Protein AF-0000000072347860 (afdb_homodimer)

Organism: Anopheles coluzzii (NCBI:txid1518534)

pLDDT: mean 88.78, std 18.26, range [18.84, 98.94]

Solvent-accessible surface area (backbone atoms only — not comparable to full-atom values): 58504 Å² total; per-residue (Å²): 132,54,62,69,53,39,45,53,53,45,38,49,48,35,51,49,50,42,49,48,69,74,47,42,78,78,49,60,25,35,52,93,75,61,80,72,58,60,67,76,74,46,76,85,55,64,41,55,58,48,50,58,68,66,60,54,53,48,45,41,60,69,63,37,56,67,34,28,30,38,50,68,20,77,48,24,20,41,79,69,26,52,13,45,33,66,47,14,43,52,22,46,47,49,38,35,61,56,31,40,51,37,30,30,29,87,49,12,42,35,56,44,50,46,35,50,51,46,41,36,21,49,38,59,52,38,63,53,61,59,45,32,23,59,86,35,88,88,36,53,12,27,53,51,78,39,63,30,66,27,47,50,45,30,52,51,49,45,22,23,49,44,53,38,41,51,63,73,43,63,86,47,80,85,58,64,72,28,71,54,34,65,36,35,33,29,39,33,34,52,58,36,49,28,46,52,57,33,27,27,58,62,58,46,38,46,72,46,68,35,75,48,50,98,79,57,30,36,48,23,66,61,50,46,53,54,50,51,56,37,46,75,71,65,35,41,62,20,36,35,46,45,36,34,32,24,78,71,54,47,34,57,32,43,37,45,49,38,30,55,49,43,68,74,39,85,49,40,35,34,34,38,43,8,43,49,46,43,55,49,24,53,32,76,89,48,40,72,72,50,52,32,55,83,56,41,43,29,43,35,28,22,42,15,23,71,57,43,19,37,71,63,37,12,41,34,30,26,42,45,45,64,53,42,29,55,43,48,32,80,71,42,68,76,67,61,48,76,78,68,76,56,62,45,57,26,28,72,46,79,37,44,72,31,67,52,55,44,45,16,53,48,33,39,40,36,49,35,6,53,55,44,51,40,51,53,50,52,47,32,28,52,50,26,51,48,48,51,50,56,44,62,71,36,85,61,36,43,72,77,46,71,70,79,43,30,50,40,35,33,35,56,81,61,57,51,70,57,41,34,44,32,44,10,54,47,34,66,66,16,60,30,37,60,34,52,35,73,56,95,87,32,62,30,39,36,45,20,62,36,27,91,81,69,48,67,65,54,50,52,51,50,50,55,50,51,49,52,44,45,52,46,40,42,45,53,74,36,51,78,74,46,62,77,62,85,66,79,88,78,69,76,76,62,76,77,73,51,69,70,53,28,30,60,38,31,44,35,38,76,33,51,62,69,54,42,50,56,48,65,70,41,87,68,48,47,69,75,69,71,56,47,77,41,63,42,57,63,56,52,46,48,47,46,47,46,45,45,46,51,50,48,56,49,58,62,60,70,64,60,85,79,74,74,87,73,81,80,82,127,132,54,61,69,54,38,48,52,54,44,39,49,49,36,51,49,51,41,49,48,69,74,47,40,78,78,46,62,26,36,54,94,76,61,80,72,57,59,66,77,75,47,76,85,56,63,40,55,58,48,49,58,68,66,60,53,54,50,45,41,61,70,62,36,56,67,33,28,31,40,49,69,20,75,48,25,19,40,80,67,27,50,13,43,34,65,47,13,43,54,23,46,46,49,37,36,61,55,30,39,51,36,30,31,30,89,49,12,42,35,57,45,50,47,36,49,50,47,41,37,21,49,39,59,52,37,62,50,61,59,46,33,24,58,85,36,87,88,36,54,12,26,54,50,80,40,63,32,66,27,48,50,44,30,51,52,50,46,21,22,49,44,54,38,42,52,63,73,43,62,86,47,78,83,58,64,72,30,70,53,34,65,36,34,33,31,40,33,36,53,60,37,49,28,46,52,56,32,24,26,58,63,60,46,38,49,71,45,68,35,76,48,52,97,79,57,30,40,47,23,65,61,52,45,53,53,50,53,55,37,48,75,69,65,35,41,61,19,35,36,46,45,35,35,32,25,78,70,54,48,34,58,31,42,37,47,48,38,30,56,48,44,69,76,39,85,49,40,34,35,34,38,44,10,45,48,47,41,55,46,24,53,33,75,88,46,41,73,72,51,53,33,55,81,55,40,42,28,42,35,28,21,42,16,24,72,56,43,20,36,70,61,36,13,42,35,30,26,43,44,45,62,53,41,28,53,44,48,32,79,70,43,68,74,68,61,49,75,78,68,77,58,61,44,58,26,29,72,47,78,37,44,71,31,67,53,55,46,47,16,52,48,32,39,40,36,49,35,6,51,53,44,50,41,51,53,50,52,47,32,28,52,49,26,51,48,48,50,52,55,45,63,70,38,84,60,38,44,73,78,47,71,70,78,43,30,49,40,35,33,37,54,81,59,58,51,70,58,41,35,43,34,42,11,54,46,32,68,66,17,61,30,36,61,35,52,37,72,58,96,86,35,63,31,40,35,44,18,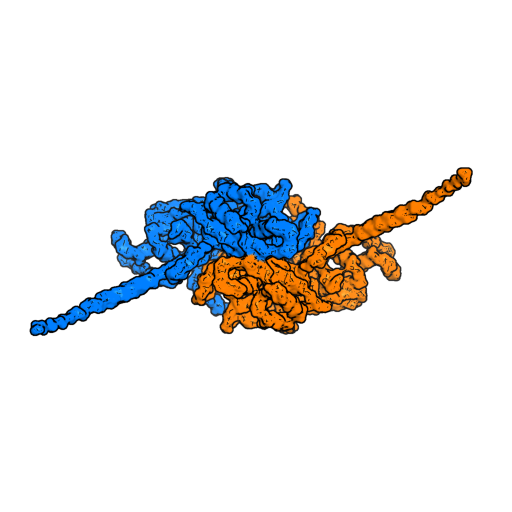62,35,25,93,82,68,50,68,65,54,49,53,52,49,51,54,52,50,51,51,45,44,50,46,41,41,45,53,74,36,51,78,76,47,61,78,63,85,67,78,88,81,69,76,77,63,76,75,74,51,70,70,52,30,30,61,38,30,44,37,38,74,34,53,62,70,54,43,51,56,47,66,68,42,87,69,48,47,69,74,70,72,56,45,77,41,63,42,58,61,58,50,47,47,46,46,47,45,46,47,47,52,52,49,56,49,60,61,60,71,65,61,85,77,74,74,84,75,79,80,86,124

Sequence (1140 aa):
MNTEEFRKYGKQMIDYICEYGQTIDERDVAPTVDPGFLRKLLPEEAPQKGEDFKRMLDDVETKIMPNMVHWNHPRFFAYFPAGNSYPSILGDMLSSAIGSIGFSWASSPAATELETIVLDWYAKALDLPCFFRSDAKGSKGGGVLQGSASECALVCMMAARARAIKELKGNHHDVHDSVYLPQLVAYSSKEAHSSIEKAAKMAIVKLRALDTDSRGVFRGDTLRQAIQEDLAQGLTPCFVVATVGTTSACVFDNLVEIGQVCREVRSIWFHVDGAYAGNSFILPEMRRFKEGLEYADSFNTNPNKLLLTNFDCSAMWVKDVKLLTTALAVDPLYLQHEHSSAIDYRHYGIPLSRRFRALKLWFVFRSYGIVGLQKYIRNHIALAKRFETLVNSDDRFEVRNDVNLGLVCFRLKQQDRINRDLLARINQSGKFHMTPAMVRGKYIIRFCVTYEHATEEHIDYAWEEIKNYAEETLAAECPEEVQEQALPATKKPPKKLTRSMSTRFSFTRSVSREIFERQNSRSQLTDGCTPIVIVDTDDILESLQRASRMNGERSSNDTYDTDSTEEASNMNTEEFRKYGKQMIDYICEYGQTIDERDVAPTVDPGFLRKLLPEEAPQKGEDFKRMLDDVETKIMPNMVHWNHPRFFAYFPAGNSYPSILGDMLSSAIGSIGFSWASSPAATELETIVLDWYAKALDLPCFFRSDAKGSKGGGVLQGSASECALVCMMAARARAIKELKGNHHDVHDSVYLPQLVAYSSKEAHSSIEKAAKMAIVKLRALDTDSRGVFRGDTLRQAIQEDLAQGLTPCFVVATVGTTSACVFDNLVEIGQVCREVRSIWFHVDGAYAGNSFILPEMRRFKEGLEYADSFNTNPNKLLLTNFDCSAMWVKDVKLLTTALAVDPLYLQHEHSSAIDYRHYGIPLSRRFRALKLWFVFRSYGIVGLQKYIRNHIALAKRFETLVNSDDRFEVRNDVNLGLVCFRLKQQDRINRDLLARINQSGKFHMTPAMVRGKYIIRFCVTYEHATEEHIDYAWEEIKNYAEETLAAECPEEVQEQALPATKKPPKKLTRSMSTRFSFTRSVSREIFERQNSRSQLTDGCTPIVIVDTDDILESLQRASRMNGERSSNDTYDTDSTEEASN

Secondary structure (DSSP, 8-state):
--HHHHHHHHHHHHHHHHHHHHSGGGS-SS----TTTGGGTS-SS--SS---HHHHHHHIIIIIGGGS--TTSTTB-SSS-----HHHHHHHHHHHHH----SSTTT-HHHHHHHHHHHHHHHHHTT--GGG-SSSTT-B-EEEEES-HHHHHHHHHHHHHHHHHHHHHTT-TTS-GGGGGGGEEEEEETTSBHHHHHHHHHHT-EEEEE---TTS---HHHHHHHHHHHHHTT-EEEEEEEEBS-TTT-PBP-HHHHHHHHHTSTT-EEEEE-TTGGGGGGSGGGGGGGTTGGG-SEEEE-TTTTS--PSS-EEEEESBHHHHHHHH-S-THHHH-TT-----GGGSSS-SS---THHHHHHHHHHHHHHHHHHHHHHHHHHHHHHHHHHHTSTTEEE-S---SSEEEEEESS-HHHHHHHHHHHHHTSS-B-EEEEETTEEEEEEE---TT--HHHHHHHHHHHHHHHHHHHHHH-HHHHTTS---TTS-PPPPPPHHHHHHHTTEEEE-HHHHHHHHTS-PPB-SSSPEEEE-HHHHHHHHHHHHHHHHHHHHHTTS----------/--HHHHHHHHHHHHHHHHHHHHSGGGS-SS----TTTGGGTS-SS--SS---HHHHHHHIIIIIGGGS--TTSTTB-SSS-----HHHHHHHHHHHHH----SSTTT-HHHHHHHHHHHHHHHHHTT--GGG-SSSTT---EEEEES-HHHHHHHHHHHHHHHHHHHHHTT-TTS-GGGGGGGEEEEEETTSBHHHHHHHHHHT-EEEEE---TTS---HHHHHHHHHHHHHTT-EEEEEEEEBS-TTT-PBP-HHHHHHHHHTSTT-EEEEE-TTGGGGGGSGGGGGGGTTGGG-SEEEE-TTTTS--PSS-EEEEES-HHHHHHHH-S-THHHH-TT-----GGGSSS-SS---THHHHHHHHHHHHHHHHHHHHHHHHHHHHHHHHHHHTSTTEEE-S---SSEEEEEESS-HHHHHHHHHHHHHTSS-B-EEEEETTEEEEEEE---TT--HHHHHHHHHHHHHHHHHHHHHH-HHHHTTS---TTS-PPPPPPHHHHHHHTTEEEE-HHHHHHHHTS-PPB-SSSPEEEE-HHHHHHHHHHHHHHHHHHHHGGGS----------

Structure (mmCIF, N/CA/C/O backbone):
data_AF-0000000072347860-model_v1
#
loop_
_entity.id
_entity.type
_entity.pdbx_description
1 polymer 'Aromatic-L-amino-acid decarboxylase'
#
loop_
_atom_site.group_PDB
_atom_site.id
_atom_site.type_symbol
_atom_site.label_atom_id
_atom_site.label_alt_id
_atom_site.label_comp_id
_atom_site.label_asym_id
_atom_site.label_entity_id
_atom_site.label_seq_id
_atom_site.pdbx_PDB_ins_code
_atom_site.Cartn_x
_atom_site.Cartn_y
_atom_site.Cartn_z
_atom_site.occupancy
_atom_site.B_iso_or_equiv
_atom_site.auth_seq_id
_atom_site.auth_comp_id
_atom_site.auth_asym_id
_atom_site.auth_atom_id
_atom_site.pdbx_PDB_model_num
ATOM 1 N N . MET A 1 1 ? -25.438 12.195 1.156 1 92.31 1 MET A N 1
ATOM 2 C CA . MET A 1 1 ? -25.984 11 1.795 1 92.31 1 MET A CA 1
ATOM 3 C C . MET A 1 1 ? -25.938 11.125 3.314 1 92.31 1 MET A C 1
ATOM 5 O O . MET A 1 1 ? -24.859 11.352 3.891 1 92.31 1 MET A O 1
ATOM 9 N N . ASN A 1 2 ? -27 11.109 3.9 1 94.25 2 ASN A N 1
ATOM 10 C CA . ASN A 1 2 ? -27.047 11.188 5.355 1 94.25 2 ASN A CA 1
ATOM 11 C C . ASN A 1 2 ? -27.062 9.805 5.996 1 94.25 2 ASN A C 1
ATOM 13 O O . ASN A 1 2 ? -27.016 8.789 5.297 1 94.25 2 ASN A O 1
ATOM 17 N N . THR A 1 3 ? -27.125 9.711 7.289 1 96.88 3 THR A N 1
ATOM 18 C CA . THR A 1 3 ? -26.984 8.461 8.031 1 96.88 3 THR A CA 1
ATOM 19 C C . THR A 1 3 ? -28.141 7.516 7.703 1 96.88 3 THR A C 1
ATOM 21 O O . THR A 1 3 ? -27.938 6.309 7.543 1 96.88 3 THR A O 1
ATOM 24 N N . GLU A 1 4 ? -29.344 8.062 7.66 1 97.19 4 GLU A N 1
ATOM 25 C CA . GLU A 1 4 ? -30.5 7.207 7.363 1 97.19 4 GLU A CA 1
ATOM 26 C C . GLU A 1 4 ? -30.438 6.676 5.934 1 97.19 4 GLU A C 1
ATOM 28 O O . GLU A 1 4 ? -30.828 5.535 5.676 1 97.19 4 GLU A O 1
ATOM 33 N N . GLU A 1 5 ? -30.016 7.527 5.035 1 97.19 5 GLU A N 1
ATOM 34 C CA . GLU A 1 5 ? -29.797 7.055 3.674 1 97.19 5 GLU A CA 1
ATOM 35 C C . GLU A 1 5 ? -28.734 5.949 3.643 1 97.19 5 GLU A C 1
ATOM 37 O O . GLU A 1 5 ? -28.922 4.934 2.961 1 97.19 5 GLU A O 1
ATOM 42 N N . PHE A 1 6 ? -27.734 6.141 4.438 1 97.75 6 PHE A N 1
ATOM 43 C CA . PHE A 1 6 ? -26.703 5.113 4.488 1 97.75 6 PHE A CA 1
ATOM 44 C C . PHE A 1 6 ? -27.25 3.828 5.102 1 97.75 6 PHE A C 1
ATOM 46 O O . PHE A 1 6 ? -26.906 2.73 4.66 1 97.75 6 PHE A O 1
ATOM 53 N N . ARG A 1 7 ? -27.984 3.957 6.086 1 98.19 7 ARG A N 1
ATOM 54 C CA . ARG A 1 7 ? -28.594 2.775 6.684 1 98.19 7 ARG A CA 1
ATOM 55 C C . ARG A 1 7 ? -29.375 1.974 5.641 1 98.19 7 ARG A C 1
ATOM 57 O O . ARG A 1 7 ? -29.25 0.748 5.578 1 98.19 7 ARG A O 1
ATOM 64 N N . LYS A 1 8 ? -30.078 2.641 4.828 1 98.31 8 LYS A N 1
ATOM 65 C CA . LYS A 1 8 ? -30.875 2.016 3.771 1 98.31 8 LYS A CA 1
ATOM 66 C C . LYS A 1 8 ? -29.969 1.432 2.688 1 98.31 8 LYS A C 1
ATOM 68 O O . LYS A 1 8 ? -30.062 0.246 2.365 1 98.31 8 LYS A O 1
ATOM 73 N N . TYR A 1 9 ? -29.109 2.271 2.119 1 98.38 9 TYR A N 1
ATOM 74 C CA . TYR A 1 9 ? -28.281 1.874 0.991 1 98.38 9 TYR A CA 1
ATOM 75 C C . TYR A 1 9 ? -27.234 0.853 1.421 1 98.38 9 TYR A C 1
ATOM 77 O O . TYR A 1 9 ? -26.844 -0.016 0.636 1 98.38 9 TYR A O 1
ATOM 85 N N . GLY A 1 10 ? -26.719 0.994 2.711 1 98.56 10 GLY A N 1
ATOM 86 C CA . GLY A 1 10 ? -25.812 -0.011 3.242 1 98.56 10 GLY A CA 1
ATOM 87 C C . GLY A 1 10 ? -26.438 -1.393 3.324 1 98.56 10 GLY A C 1
ATOM 88 O O . GLY A 1 10 ? -25.797 -2.387 2.973 1 98.56 10 GLY A O 1
ATOM 89 N N . LYS A 1 11 ? -27.641 -1.437 3.797 1 98.69 11 LYS A N 1
ATOM 90 C CA . LYS A 1 11 ? -28.344 -2.715 3.871 1 98.69 11 LYS A CA 1
ATOM 91 C C . LYS A 1 11 ? -28.656 -3.258 2.479 1 98.69 11 LYS A C 1
ATOM 93 O O . LYS A 1 11 ? -28.594 -4.469 2.254 1 98.69 11 LYS A O 1
ATOM 98 N N . GLN A 1 12 ? -28.953 -2.377 1.553 1 98.38 12 GLN A N 1
ATOM 99 C CA . GLN A 1 12 ? -29.125 -2.781 0.161 1 98.38 12 GLN A CA 1
ATOM 100 C C . GLN A 1 12 ? -27.828 -3.361 -0.4 1 98.38 12 GLN A C 1
ATOM 102 O O . GLN A 1 12 ? -27.844 -4.328 -1.164 1 98.38 12 GLN A O 1
ATOM 107 N N . MET A 1 13 ? -26.719 -2.746 -0.094 1 98.56 13 MET A N 1
ATOM 108 C CA . MET A 1 13 ? -25.422 -3.24 -0.544 1 98.56 13 MET A CA 1
ATOM 109 C C . MET A 1 13 ? -25.141 -4.629 0.025 1 98.56 13 MET A C 1
ATOM 111 O O . MET A 1 13 ? -24.594 -5.488 -0.666 1 98.56 13 MET A O 1
ATOM 115 N N . ILE A 1 14 ? -25.516 -4.84 1.329 1 98.69 14 ILE A N 1
ATOM 116 C CA . ILE A 1 14 ? -25.375 -6.16 1.93 1 98.69 14 ILE A CA 1
ATOM 117 C C . ILE A 1 14 ? -26.156 -7.184 1.12 1 98.69 14 ILE A C 1
ATOM 119 O O . ILE A 1 14 ? -25.656 -8.266 0.811 1 98.69 14 ILE A O 1
ATOM 123 N N . ASP A 1 15 ? -27.359 -6.871 0.792 1 98.56 15 ASP A N 1
ATOM 124 C CA . ASP A 1 15 ? -28.203 -7.766 -0.008 1 98.56 15 ASP A CA 1
ATOM 125 C C . ASP A 1 15 ? -27.578 -8.023 -1.376 1 98.56 15 ASP A C 1
ATOM 127 O O . ASP A 1 15 ? -27.609 -9.148 -1.877 1 98.56 15 ASP A O 1
ATOM 131 N N . TYR A 1 16 ? -27.078 -7.012 -2 1 98.44 16 TYR A N 1
ATOM 132 C CA . TYR A 1 16 ? -26.422 -7.141 -3.297 1 98.44 16 TYR A CA 1
ATOM 133 C C . TYR A 1 16 ? -25.234 -8.094 -3.215 1 98.44 16 TYR A C 1
ATOM 135 O O . TYR A 1 16 ? -25.062 -8.953 -4.078 1 98.44 16 TYR A O 1
ATOM 143 N N . ILE A 1 17 ? -24.422 -7.941 -2.203 1 98.31 17 ILE A N 1
ATOM 144 C CA . ILE A 1 17 ? -23.234 -8.773 -2.01 1 98.31 17 ILE A CA 1
ATOM 145 C C . ILE A 1 17 ? -23.656 -10.234 -1.817 1 98.31 17 ILE A C 1
ATOM 147 O O . ILE A 1 17 ? -23.031 -11.141 -2.359 1 98.31 17 ILE A O 1
ATOM 151 N N . CYS A 1 18 ? -24.688 -10.414 -0.998 1 98.31 18 CYS A N 1
ATOM 152 C CA . CYS A 1 18 ? -25.219 -11.766 -0.789 1 98.31 18 CYS A CA 1
ATOM 153 C C . CYS A 1 18 ? -25.688 -12.375 -2.104 1 98.31 18 CYS A C 1
ATOM 155 O O . CYS A 1 18 ? -25.375 -13.531 -2.4 1 98.31 18 CYS A O 1
ATOM 157 N N . GLU A 1 19 ? -26.406 -11.609 -2.859 1 97.69 19 GLU A N 1
ATOM 158 C CA . GLU A 1 19 ? -26.891 -12.078 -4.148 1 97.69 19 GLU A CA 1
ATOM 159 C C . GLU A 1 19 ? -25.734 -12.391 -5.098 1 97.69 19 GLU A C 1
ATOM 161 O O . GLU A 1 19 ? -25.75 -13.406 -5.797 1 97.69 19 GLU A O 1
ATOM 166 N N . TYR A 1 20 ? -24.812 -11.578 -5.215 1 96.94 20 TYR A N 1
ATOM 167 C CA . TYR A 1 20 ? -23.625 -11.789 -6.031 1 96.94 20 TYR A CA 1
ATOM 168 C C . TYR A 1 20 ? -22.938 -13.094 -5.664 1 96.94 20 TYR A C 1
ATOM 170 O O . TYR A 1 20 ? -22.594 -13.891 -6.543 1 96.94 20 TYR A O 1
ATOM 178 N N . GLY A 1 21 ? -22.734 -13.328 -4.316 1 95.06 21 GLY A N 1
ATOM 179 C CA . GLY A 1 21 ? -22.078 -14.539 -3.852 1 95.06 21 GLY A CA 1
ATOM 180 C C . GLY A 1 21 ? -22.859 -15.797 -4.172 1 95.06 21 GLY A C 1
ATOM 181 O O . GLY A 1 21 ? -22.266 -16.828 -4.508 1 95.06 21 GLY A O 1
ATOM 182 N N . GLN A 1 22 ? -24.125 -15.688 -4.125 1 96.06 22 GLN A N 1
ATOM 183 C CA . GLN A 1 22 ? -24.969 -16.859 -4.293 1 96.06 22 GLN A CA 1
ATOM 184 C C . GLN A 1 22 ? -25.172 -17.188 -5.77 1 96.06 22 GLN A C 1
ATOM 186 O O . GLN A 1 22 ? -25.453 -18.344 -6.121 1 96.06 22 GLN A O 1
ATOM 191 N N . THR A 1 23 ? -24.984 -16.172 -6.633 1 96.5 23 THR A N 1
ATOM 192 C CA . THR A 1 23 ? -25.312 -16.406 -8.031 1 96.5 23 THR A CA 1
ATOM 193 C C . THR A 1 23 ? -24.078 -16.203 -8.914 1 96.5 23 THR A C 1
ATOM 195 O O . THR A 1 23 ? -24.203 -16.016 -10.125 1 96.5 23 THR A O 1
ATOM 198 N N . ILE A 1 24 ? -22.953 -16.203 -8.352 1 96 24 ILE A N 1
ATOM 199 C CA . ILE A 1 24 ? -21.75 -15.906 -9.102 1 96 24 ILE A CA 1
ATOM 200 C C . ILE A 1 24 ? -21.516 -16.969 -10.18 1 96 24 ILE A C 1
ATOM 202 O O . ILE A 1 24 ? -20.953 -16.672 -11.234 1 96 24 ILE A O 1
ATOM 206 N N . ASP A 1 25 ? -22 -18.188 -9.945 1 95.12 25 ASP A N 1
ATOM 207 C CA . ASP A 1 25 ? -21.797 -19.297 -10.883 1 95.12 25 ASP A CA 1
ATOM 208 C C . ASP A 1 25 ? -22.656 -19.125 -12.133 1 95.12 25 ASP A C 1
ATOM 210 O O . ASP A 1 25 ? -22.438 -19.812 -13.133 1 95.12 25 ASP A O 1
ATOM 214 N N . GLU A 1 26 ? -23.531 -18.125 -12.117 1 95.69 26 GLU A N 1
ATOM 215 C CA . GLU A 1 26 ? -24.344 -17.812 -13.289 1 95.69 26 GLU A CA 1
ATOM 216 C C . GLU A 1 26 ? -23.625 -16.844 -14.211 1 95.69 26 GLU A C 1
ATOM 218 O O . GLU A 1 26 ? -24.031 -16.641 -15.359 1 95.69 26 GLU A O 1
ATOM 223 N N . ARG A 1 27 ? -22.594 -16.297 -13.758 1 95.62 27 ARG A N 1
ATOM 224 C CA . ARG A 1 27 ? -21.812 -15.352 -14.547 1 95.62 27 ARG A CA 1
ATOM 225 C C . ARG A 1 27 ? -20.656 -16.062 -15.25 1 95.62 27 ARG A C 1
ATOM 227 O O . ARG A 1 27 ? -20.203 -17.125 -14.805 1 95.62 27 ARG A O 1
ATOM 234 N N . ASP A 1 28 ? -20.203 -15.43 -16.375 1 95.38 28 ASP A N 1
ATOM 235 C CA . ASP A 1 28 ? -18.938 -15.883 -16.938 1 95.38 28 ASP A CA 1
ATOM 236 C C . ASP A 1 28 ? -17.781 -15.586 -15.992 1 95.38 28 ASP A C 1
ATOM 238 O O . ASP A 1 28 ? -17.781 -14.586 -15.281 1 95.38 28 ASP A O 1
ATOM 242 N N . VAL A 1 29 ? -16.859 -16.484 -16.016 1 96.75 29 VAL A N 1
ATOM 243 C CA . VAL A 1 29 ? -15.695 -16.312 -15.141 1 96.75 29 VAL A CA 1
ATOM 244 C C . VAL A 1 29 ? -14.906 -15.07 -15.562 1 96.75 29 VAL A C 1
ATOM 246 O O . VAL A 1 29 ? -14.445 -14.305 -14.719 1 96.75 29 VAL A O 1
ATOM 249 N N . ALA A 1 30 ? -14.695 -14.906 -16.828 1 94 30 ALA A N 1
ATOM 250 C CA . ALA A 1 30 ? -13.922 -13.805 -17.406 1 94 30 ALA A CA 1
ATOM 251 C C . ALA A 1 30 ? -14.617 -13.227 -18.641 1 94 30 ALA A C 1
ATOM 253 O O . ALA A 1 30 ? -15.258 -13.961 -19.391 1 94 30 ALA A O 1
ATOM 254 N N . PRO A 1 31 ? -14.422 -11.922 -18.797 1 91.69 31 PRO A N 1
ATOM 255 C CA . PRO A 1 31 ? -15.047 -11.305 -19.969 1 91.69 31 PRO A CA 1
ATOM 256 C C . PRO A 1 31 ? -14.234 -11.492 -21.234 1 91.69 31 PRO A C 1
ATOM 258 O O . PRO A 1 31 ? -13.047 -11.844 -21.172 1 91.69 31 PRO A O 1
ATOM 261 N N . THR A 1 32 ? -14.914 -11.305 -22.391 1 85.44 32 THR A N 1
ATOM 262 C CA . THR A 1 32 ? -14.234 -11.336 -23.688 1 85.44 32 THR A CA 1
ATOM 263 C C . THR A 1 32 ? -14.273 -9.961 -24.344 1 85.44 32 THR A C 1
ATOM 265 O O . THR A 1 32 ? -14.812 -9.805 -25.438 1 85.44 32 THR A O 1
ATOM 268 N N . VAL A 1 33 ? -13.812 -8.977 -23.656 1 87.88 33 VAL A N 1
ATOM 269 C CA . VAL A 1 33 ? -13.836 -7.605 -24.141 1 87.88 33 VAL A CA 1
ATOM 270 C C . VAL A 1 33 ? -12.422 -7.176 -24.547 1 87.88 33 VAL A C 1
ATOM 272 O O . VAL A 1 33 ? -11.445 -7.84 -24.188 1 87.88 33 VAL A O 1
ATOM 275 N N . ASP A 1 34 ? -12.367 -6.137 -25.328 1 87.44 34 ASP A N 1
ATOM 276 C CA . ASP A 1 34 ? -11.094 -5.527 -25.703 1 87.44 34 ASP A CA 1
ATOM 277 C C . ASP A 1 34 ? -10.812 -4.281 -24.875 1 87.44 34 ASP A C 1
ATOM 279 O O . ASP A 1 34 ? -11.742 -3.668 -24.328 1 87.44 34 ASP A O 1
ATOM 283 N N . PRO A 1 35 ? -9.547 -3.916 -24.75 1 90.12 35 PRO A N 1
ATOM 284 C CA . PRO A 1 35 ? -9.219 -2.688 -24.031 1 90.12 35 PRO A CA 1
ATOM 285 C C . PRO A 1 35 ? -9.961 -1.467 -24.562 1 90.12 35 PRO A C 1
ATOM 287 O O . PRO A 1 35 ? -10.125 -1.328 -25.781 1 90.12 35 PRO A O 1
ATOM 290 N N . GLY A 1 36 ? -10.367 -0.604 -23.656 1 92.69 36 GLY A N 1
ATOM 291 C CA . GLY A 1 36 ? -11.062 0.621 -24.016 1 92.69 36 GLY A CA 1
ATOM 292 C C . GLY A 1 36 ? -12.57 0.475 -24.016 1 92.69 36 GLY A C 1
ATOM 293 O O . GLY A 1 36 ? -13.289 1.425 -24.328 1 92.69 36 GLY A O 1
ATOM 294 N N . PHE A 1 37 ? -13.102 -0.606 -23.641 1 93.62 37 PHE A N 1
ATOM 295 C CA . PHE A 1 37 ? -14.531 -0.887 -23.734 1 93.62 37 PHE A CA 1
ATOM 296 C C . PHE A 1 37 ? -15.312 0.017 -22.781 1 93.62 37 PHE A C 1
ATOM 298 O O . PHE A 1 37 ? -16.391 0.505 -23.141 1 93.62 37 PHE A O 1
ATOM 305 N N . LEU A 1 38 ? -14.797 0.243 -21.578 1 96.38 38 LEU A N 1
ATOM 306 C CA . LEU A 1 38 ? -15.562 0.911 -20.531 1 96.38 38 LEU A CA 1
ATOM 307 C C . LEU A 1 38 ? -15.68 2.404 -20.812 1 96.38 38 LEU A C 1
ATOM 309 O O . LEU A 1 38 ? -16.656 3.043 -20.406 1 96.38 38 LEU A O 1
ATOM 313 N N . ARG A 1 39 ? -14.703 2.977 -21.469 1 94.81 39 ARG A N 1
ATOM 314 C CA . ARG A 1 39 ? -14.711 4.395 -21.812 1 94.81 39 ARG A CA 1
ATOM 315 C C . ARG A 1 39 ? -15.922 4.742 -22.672 1 94.81 39 ARG A C 1
ATOM 317 O O . ARG A 1 39 ? -16.422 5.867 -22.609 1 94.81 39 ARG A O 1
ATOM 324 N N . LYS A 1 40 ? -16.359 3.789 -23.422 1 95.19 40 LYS A N 1
ATOM 325 C CA . LYS A 1 40 ? -17.516 3.992 -24.281 1 95.19 40 LYS A CA 1
ATOM 326 C C . LYS A 1 40 ? -18.828 3.951 -23.5 1 95.19 40 LYS A C 1
ATOM 328 O O . LYS A 1 40 ? -19.859 4.43 -23.969 1 95.19 40 LYS A O 1
ATOM 333 N N . LEU A 1 41 ? -18.766 3.438 -22.328 1 96.19 41 LEU A N 1
ATOM 334 C CA . LEU A 1 41 ? -19.984 3.178 -21.562 1 96.19 41 LEU A CA 1
ATOM 335 C C . LEU A 1 41 ? -20.172 4.234 -20.484 1 96.19 41 LEU A C 1
ATOM 337 O O . LEU A 1 41 ? -21.266 4.367 -19.922 1 96.19 41 LEU A O 1
ATOM 341 N N . LEU A 1 42 ? -19.125 4.969 -20.109 1 97.19 42 LEU A N 1
ATOM 342 C CA . LEU A 1 42 ? -19.188 5.938 -19.016 1 97.19 42 LEU A CA 1
ATOM 343 C C . LEU A 1 42 ? -18.969 7.352 -19.531 1 97.19 42 LEU A C 1
ATOM 345 O O . LEU A 1 42 ? -18.312 7.543 -20.562 1 97.19 42 LEU A O 1
ATOM 349 N N . PRO A 1 43 ? -19.469 8.367 -18.766 1 97 43 PRO A N 1
ATOM 350 C CA . PRO A 1 43 ? -19.219 9.75 -19.172 1 97 43 PRO A CA 1
ATOM 351 C C . PRO A 1 43 ? -17.734 10.109 -19.125 1 97 43 PRO A C 1
ATOM 353 O O . PRO A 1 43 ? -16.969 9.516 -18.375 1 97 43 PRO A O 1
ATOM 356 N N . GLU A 1 44 ? -17.375 11.109 -19.828 1 95.44 44 GLU A N 1
ATOM 357 C CA . GLU A 1 44 ? -15.984 11.547 -19.922 1 95.44 44 GLU A CA 1
ATOM 358 C C . GLU A 1 44 ? -15.586 12.391 -18.719 1 95.44 44 GLU A C 1
ATOM 360 O O . GLU A 1 44 ? -14.398 12.602 -18.469 1 95.44 44 GLU A O 1
ATOM 365 N N . GLU A 1 45 ? -16.594 12.867 -18.031 1 97.75 45 GLU A N 1
ATOM 366 C CA . GLU A 1 45 ? -16.344 13.703 -16.875 1 97.75 45 GLU A CA 1
ATOM 367 C C . GLU A 1 45 ? -17.219 13.289 -15.688 1 97.75 45 GLU A C 1
ATOM 369 O O . GLU A 1 45 ? -18.266 12.672 -15.875 1 97.75 45 GLU A O 1
ATOM 374 N N . ALA A 1 46 ? -16.719 13.609 -14.508 1 98.44 46 ALA A N 1
ATOM 375 C CA . ALA A 1 46 ? -17.531 13.391 -13.312 1 98.44 46 ALA A CA 1
ATOM 376 C C . ALA A 1 46 ? -18.797 14.25 -13.344 1 98.44 46 ALA A C 1
ATOM 378 O O . ALA A 1 46 ? -18.797 15.344 -13.898 1 98.44 46 ALA A O 1
ATOM 379 N N . PRO A 1 47 ? -19.844 13.789 -12.766 1 98.62 47 PRO A N 1
ATOM 380 C CA . PRO A 1 47 ? -21.062 14.594 -12.766 1 98.62 47 PRO A CA 1
ATOM 381 C C . PRO A 1 47 ? -20.938 15.859 -11.93 1 98.62 47 PRO A C 1
ATOM 383 O O . PRO A 1 47 ? -20.25 15.859 -10.898 1 98.62 47 PRO A O 1
ATOM 386 N N . GLN A 1 48 ? -21.578 16.891 -12.383 1 98.31 48 GLN A N 1
ATOM 387 C CA . GLN A 1 48 ? -21.594 18.141 -11.625 1 98.31 48 GLN A CA 1
ATOM 388 C C . GLN A 1 48 ? -22.453 18 -10.367 1 98.31 48 GLN A C 1
ATOM 390 O O . GLN A 1 48 ? -22.062 18.453 -9.289 1 98.31 48 GLN A O 1
ATOM 395 N N . LYS A 1 49 ? -23.562 17.406 -10.562 1 98.19 49 LYS A N 1
ATOM 396 C CA . LYS A 1 49 ? -24.469 17.172 -9.438 1 98.19 49 LYS A CA 1
ATOM 397 C C . LYS A 1 49 ? -24.469 15.711 -9.016 1 98.19 49 LYS A C 1
ATOM 399 O O . LYS A 1 49 ? -24.281 14.82 -9.844 1 98.19 49 LYS A O 1
ATOM 404 N N . GLY A 1 50 ? -24.75 15.516 -7.715 1 97.56 50 GLY A N 1
ATOM 405 C CA . GLY A 1 50 ? -24.781 14.156 -7.195 1 97.56 50 GLY A CA 1
ATOM 406 C C . GLY A 1 50 ? -25.859 13.305 -7.848 1 97.56 50 GLY A C 1
ATOM 407 O O . GLY A 1 50 ? -26.906 13.812 -8.242 1 97.56 50 GLY A O 1
ATOM 408 N N . GLU A 1 51 ? -25.578 12.023 -7.91 1 97.31 51 GLU A N 1
ATOM 409 C CA . GLU A 1 51 ? -26.5 11.062 -8.492 1 97.31 51 GLU A CA 1
ATOM 410 C C . GLU A 1 51 ? -27.094 10.148 -7.418 1 97.31 51 GLU A C 1
ATOM 412 O O . GLU A 1 51 ? -26.516 9.984 -6.344 1 97.31 51 GLU A O 1
ATOM 417 N N . ASP A 1 52 ? -28.188 9.562 -7.746 1 95.69 52 ASP A N 1
ATOM 418 C CA . ASP A 1 52 ? -28.844 8.648 -6.816 1 95.69 52 ASP A CA 1
ATOM 419 C C . ASP A 1 52 ? -28.109 7.316 -6.734 1 95.69 52 ASP A C 1
ATOM 421 O O . ASP A 1 52 ? -27.547 6.848 -7.727 1 95.69 52 ASP A O 1
ATOM 425 N N . PHE A 1 53 ? -28.281 6.695 -5.508 1 96.81 53 PHE A N 1
ATOM 426 C CA . PHE A 1 53 ? -27.578 5.441 -5.258 1 96.81 53 PHE A CA 1
ATOM 427 C C . PHE A 1 53 ? -28.094 4.344 -6.188 1 96.81 53 PHE A C 1
ATOM 429 O O . PHE A 1 53 ? -27.312 3.494 -6.633 1 96.81 53 PHE A O 1
ATOM 436 N N . LYS A 1 54 ? -29.297 4.371 -6.469 1 96.5 54 LYS A N 1
ATOM 437 C CA . LYS A 1 54 ? -29.875 3.365 -7.352 1 96.5 54 LYS A CA 1
ATOM 438 C C . LYS A 1 54 ? -29.234 3.406 -8.734 1 96.5 54 LYS A C 1
ATOM 440 O O . LYS A 1 54 ? -28.938 2.359 -9.312 1 96.5 54 LYS A O 1
ATOM 445 N N . ARG A 1 55 ? -29.062 4.562 -9.25 1 96.94 55 ARG A N 1
ATOM 446 C CA . ARG A 1 55 ? -28.406 4.719 -10.547 1 96.94 55 ARG A CA 1
ATOM 447 C C . ARG A 1 55 ? -26.969 4.203 -10.508 1 96.94 55 ARG A C 1
ATOM 449 O O . ARG A 1 55 ? -26.516 3.564 -11.461 1 96.94 55 ARG A O 1
ATOM 456 N N . MET A 1 56 ? -26.281 4.508 -9.484 1 97.56 56 MET A N 1
ATOM 457 C CA . MET A 1 56 ? -24.906 4.051 -9.32 1 97.56 56 MET A CA 1
ATOM 458 C C . MET A 1 56 ? -24.828 2.527 -9.289 1 97.56 56 MET A C 1
ATOM 460 O O . MET A 1 56 ? -24 1.926 -9.969 1 97.56 56 MET A O 1
ATOM 464 N N . LEU A 1 57 ? -25.719 1.916 -8.5 1 97.69 57 LEU A N 1
ATOM 465 C CA . LEU A 1 57 ? -25.719 0.462 -8.391 1 97.69 57 LEU A CA 1
ATOM 466 C C . LEU A 1 57 ? -26.109 -0.183 -9.711 1 97.69 57 LEU A C 1
ATOM 468 O O . LEU A 1 57 ? -25.625 -1.26 -10.055 1 97.69 57 LEU A O 1
ATOM 472 N N . ASP A 1 58 ? -27 0.467 -10.438 1 97.81 58 ASP A N 1
ATOM 473 C CA . ASP A 1 58 ? -27.375 -0.014 -11.766 1 97.81 58 ASP A CA 1
ATOM 474 C C . ASP A 1 58 ? -26.172 -0.019 -12.703 1 97.81 58 ASP A C 1
ATOM 476 O O . ASP A 1 58 ? -25.984 -0.955 -13.484 1 97.81 58 ASP A O 1
ATOM 480 N N . ASP A 1 59 ? -25.391 0.999 -12.688 1 98.12 59 ASP A N 1
ATOM 481 C CA . ASP A 1 59 ? -24.203 1.07 -13.523 1 98.12 59 ASP A CA 1
ATOM 482 C C . ASP A 1 59 ? -23.188 0.005 -13.117 1 98.12 59 ASP A C 1
ATOM 484 O O . ASP A 1 59 ? -22.484 -0.557 -13.969 1 98.12 59 ASP A O 1
ATOM 488 N N . VAL A 1 60 ? -23.047 -0.268 -11.797 1 98.25 60 VAL A N 1
ATOM 489 C CA . VAL A 1 60 ? -22.188 -1.351 -11.344 1 98.25 60 VAL A CA 1
ATOM 490 C C . VAL A 1 60 ? -22.609 -2.666 -11.992 1 98.25 60 VAL A C 1
ATOM 492 O O . VAL A 1 60 ? -21.797 -3.396 -12.547 1 98.25 60 VAL A O 1
ATOM 495 N N . GLU A 1 61 ? -23.875 -2.92 -11.93 1 97.69 61 GLU A N 1
ATOM 496 C CA . GLU A 1 61 ? -24.406 -4.207 -12.375 1 97.69 61 GLU A CA 1
ATOM 497 C C . GLU A 1 61 ? -24.328 -4.34 -13.891 1 97.69 61 GLU A C 1
ATOM 499 O O . GLU A 1 61 ? -24.078 -5.43 -14.414 1 97.69 61 GLU A O 1
ATOM 504 N N . THR A 1 62 ? -24.453 -3.256 -14.625 1 97.5 62 THR A N 1
ATOM 505 C CA . THR A 1 62 ? -24.609 -3.361 -16.078 1 97.5 62 THR A CA 1
ATOM 506 C C . THR A 1 62 ? -23.281 -3.086 -16.781 1 97.5 62 THR A C 1
ATOM 508 O O . THR A 1 62 ? -23.047 -3.58 -17.891 1 97.5 62 THR A O 1
ATOM 511 N N . LYS A 1 63 ? -22.469 -2.32 -16.125 1 97.81 63 LYS A N 1
ATOM 512 C CA . LYS A 1 63 ? -21.281 -1.862 -16.844 1 97.81 63 LYS A CA 1
ATOM 513 C C . LYS A 1 63 ? -20.016 -2.43 -16.234 1 97.81 63 LYS A C 1
ATOM 515 O O . LYS A 1 63 ? -19.031 -2.67 -16.938 1 97.81 63 LYS A O 1
ATOM 520 N N . ILE A 1 64 ? -19.938 -2.65 -14.922 1 98.06 64 ILE A N 1
ATOM 521 C CA . ILE A 1 64 ? -18.719 -3.088 -14.25 1 98.06 64 ILE A CA 1
ATOM 522 C C . ILE A 1 64 ? -18.719 -4.609 -14.125 1 98.06 64 ILE A C 1
ATOM 524 O O . ILE A 1 64 ? -17.828 -5.281 -14.656 1 98.06 64 ILE A O 1
ATOM 528 N N . MET A 1 65 ? -19.75 -5.223 -13.609 1 97.5 65 MET A N 1
ATOM 529 C CA . MET A 1 65 ? -19.781 -6.621 -13.188 1 97.5 65 MET A CA 1
ATOM 530 C C . MET A 1 65 ? -19.641 -7.555 -14.391 1 97.5 65 MET A C 1
ATOM 532 O O . MET A 1 65 ? -18.953 -8.562 -14.312 1 97.5 65 MET A O 1
ATOM 536 N N . PRO A 1 66 ? -20.266 -7.219 -15.57 1 96 66 PRO A N 1
ATOM 537 C CA . PRO A 1 66 ? -20.109 -8.125 -16.703 1 96 66 PRO A CA 1
ATOM 538 C C . PRO A 1 66 ? -18.688 -8.156 -17.25 1 96 66 PRO A C 1
ATOM 540 O O . PRO A 1 66 ? -18.328 -9.055 -18.016 1 96 66 PRO A O 1
ATOM 543 N N . ASN A 1 67 ? -17.922 -7.227 -16.828 1 95.88 67 ASN A N 1
ATOM 544 C CA . ASN A 1 67 ? -16.594 -7.074 -17.406 1 95.88 67 ASN A CA 1
ATOM 545 C C . ASN A 1 67 ? -15.5 -7.297 -16.375 1 95.88 67 ASN A C 1
ATOM 547 O O . ASN A 1 67 ? -14.367 -6.859 -16.562 1 95.88 67 ASN A O 1
ATOM 551 N N . MET A 1 68 ? -15.898 -7.941 -15.289 1 96.25 68 MET A N 1
ATOM 552 C CA . MET A 1 68 ? -14.977 -8.383 -14.25 1 96.25 68 MET A CA 1
ATOM 553 C C . MET A 1 68 ? -14.492 -9.805 -14.523 1 96.25 68 MET A C 1
ATOM 555 O O . MET A 1 68 ? -15.203 -10.602 -15.133 1 96.25 68 MET A O 1
ATOM 559 N N . VAL A 1 69 ? -13.211 -10.078 -14.211 1 96.06 69 VAL A N 1
ATOM 560 C CA . VAL A 1 69 ? -12.859 -11.461 -13.922 1 96.06 69 VAL A CA 1
ATOM 561 C C . VAL A 1 69 ? -13.25 -11.812 -12.492 1 96.06 69 VAL A C 1
ATOM 563 O O . VAL A 1 69 ? -12.797 -11.172 -11.539 1 96.06 69 VAL A O 1
ATOM 566 N N . HIS A 1 70 ? -14.102 -12.734 -12.359 1 97.69 70 HIS A N 1
ATOM 567 C CA . HIS A 1 70 ? -14.602 -13.094 -11.039 1 97.69 70 HIS A CA 1
ATOM 568 C C . HIS A 1 70 ? -13.711 -14.133 -10.375 1 97.69 70 HIS A C 1
ATOM 570 O O . HIS A 1 70 ? -13.961 -15.336 -10.5 1 97.69 70 HIS A O 1
ATOM 576 N N . TRP A 1 71 ? -12.836 -13.727 -9.508 1 97.25 71 TRP A N 1
ATOM 577 C CA . TRP A 1 71 ? -11.789 -14.555 -8.906 1 97.25 71 TRP A CA 1
ATOM 578 C C . TRP A 1 71 ? -12.375 -15.547 -7.914 1 97.25 71 TRP A C 1
ATOM 580 O O . TRP A 1 71 ? -11.734 -16.531 -7.559 1 97.25 71 TRP A O 1
ATOM 590 N N . ASN A 1 72 ? -13.547 -15.227 -7.402 1 96.88 72 ASN A N 1
ATOM 591 C CA . ASN A 1 72 ? -14.156 -16.125 -6.422 1 96.88 72 ASN A CA 1
ATOM 592 C C . ASN A 1 72 ? -15.242 -16.984 -7.051 1 96.88 72 ASN A C 1
ATOM 594 O O . ASN A 1 72 ? -16.172 -17.422 -6.363 1 96.88 72 ASN A O 1
ATOM 598 N N . HIS A 1 73 ? -15.195 -17.156 -8.359 1 97.62 73 HIS A N 1
ATOM 599 C CA . HIS A 1 73 ? -16.031 -18.078 -9.117 1 97.62 73 HIS A CA 1
ATOM 600 C C . HIS A 1 73 ? -15.594 -19.516 -8.922 1 97.62 73 HIS A C 1
ATOM 602 O O . HIS A 1 73 ? -14.398 -19.797 -8.852 1 97.62 73 HIS A O 1
ATOM 608 N N . PRO A 1 74 ? -16.531 -20.484 -8.836 1 97.56 74 PRO A N 1
ATOM 609 C CA . PRO A 1 74 ? -16.156 -21.891 -8.625 1 97.56 74 PRO A CA 1
ATOM 610 C C . PRO A 1 74 ? -15.352 -22.453 -9.797 1 97.56 74 PRO A C 1
ATOM 612 O O . PRO A 1 74 ? -14.711 -23.5 -9.656 1 97.56 74 PRO A O 1
ATOM 615 N N . ARG A 1 75 ? -15.383 -21.812 -10.938 1 98.06 75 ARG A N 1
ATOM 616 C CA . ARG A 1 75 ? -14.68 -22.312 -12.117 1 98.06 75 ARG A CA 1
ATOM 617 C C . ARG A 1 75 ? -13.469 -21.438 -12.438 1 98.06 75 ARG A C 1
ATOM 619 O O . ARG A 1 75 ? -12.914 -21.516 -13.531 1 98.06 75 ARG A O 1
ATOM 626 N N . PHE A 1 76 ? -13.125 -20.578 -11.617 1 97.62 76 PHE A N 1
ATOM 627 C CA . PHE A 1 76 ? -11.859 -19.844 -11.664 1 97.62 76 PHE A CA 1
ATOM 628 C C . PHE A 1 76 ? -10.742 -20.672 -11.031 1 97.62 76 PHE A C 1
ATOM 630 O O . PHE A 1 76 ? -10.75 -20.922 -9.828 1 97.62 76 PHE A O 1
ATOM 637 N N . PHE A 1 77 ? -9.695 -21.078 -11.828 1 98.19 77 PHE A N 1
ATOM 638 C CA . PHE A 1 77 ? -8.617 -21.922 -11.344 1 98.19 77 PHE A CA 1
ATOM 639 C C . PHE A 1 77 ? -7.258 -21.281 -11.633 1 98.19 77 PHE A C 1
ATOM 641 O O . PHE A 1 77 ? -6.25 -21.984 -11.734 1 98.19 77 PHE A O 1
ATOM 648 N N . ALA A 1 78 ? -7.223 -19.969 -11.781 1 95.94 78 ALA A N 1
ATOM 649 C CA . ALA A 1 78 ? -6.023 -19.25 -12.195 1 95.94 78 ALA A CA 1
ATOM 650 C C . ALA A 1 78 ? -5.324 -18.609 -11 1 95.94 78 ALA A C 1
ATOM 652 O O . ALA A 1 78 ? -5.953 -18.359 -9.969 1 95.94 78 ALA A O 1
ATOM 653 N N . TYR A 1 79 ? -4.039 -18.391 -11.133 1 95.38 79 TYR A N 1
ATOM 654 C CA . TYR A 1 79 ? -3.213 -17.75 -10.125 1 95.38 79 TYR A CA 1
ATOM 655 C C . TYR A 1 79 ? -3.307 -18.469 -8.789 1 95.38 79 TYR A C 1
ATOM 657 O O . TYR A 1 79 ? -3.102 -19.688 -8.719 1 95.38 79 TYR A O 1
ATOM 665 N N . PHE A 1 80 ? -3.492 -17.781 -7.645 1 96.81 80 PHE A N 1
ATOM 666 C CA . PHE A 1 80 ? -3.734 -18.312 -6.312 1 96.81 80 PHE A CA 1
ATOM 667 C C . PHE A 1 80 ? -5.008 -17.734 -5.715 1 96.81 80 PHE A C 1
ATOM 669 O O . PHE A 1 80 ? -5.551 -16.75 -6.238 1 96.81 80 PHE A O 1
ATOM 676 N N . PRO A 1 81 ? -5.52 -18.344 -4.711 1 95.69 81 PRO A N 1
ATOM 677 C CA . PRO A 1 81 ? -6.762 -17.844 -4.117 1 95.69 81 PRO A CA 1
ATOM 678 C C . PRO A 1 81 ? -6.664 -16.391 -3.676 1 95.69 81 PRO A C 1
ATOM 680 O O . PRO A 1 81 ? -5.633 -15.969 -3.141 1 95.69 81 PRO A O 1
ATOM 683 N N . ALA A 1 82 ? -7.703 -15.656 -3.928 1 94.31 82 ALA A N 1
ATOM 684 C CA . ALA A 1 82 ? -7.887 -14.305 -3.42 1 94.31 82 ALA A CA 1
ATOM 685 C C . ALA A 1 82 ? -8.984 -14.258 -2.359 1 94.31 82 ALA A C 1
ATOM 687 O O . ALA A 1 82 ? -10.172 -14.203 -2.688 1 94.31 82 ALA A O 1
ATOM 688 N N . GLY A 1 83 ? -8.578 -14.172 -1.158 1 92.69 83 GLY A N 1
ATOM 689 C CA . GLY A 1 83 ? -9.516 -14.25 -0.054 1 92.69 83 GLY A CA 1
ATOM 690 C C . GLY A 1 83 ? -10.531 -13.117 -0.052 1 92.69 83 GLY A C 1
ATOM 691 O O . GLY A 1 83 ? -10.188 -11.969 -0.34 1 92.69 83 GLY A O 1
ATOM 692 N N . ASN A 1 84 ? -11.82 -13.469 0.195 1 93.88 84 ASN A N 1
ATOM 693 C CA . ASN A 1 84 ? -12.891 -12.492 0.406 1 93.88 84 ASN A CA 1
ATOM 694 C C . ASN A 1 84 ? -13.984 -13.047 1.313 1 93.88 84 ASN A C 1
ATOM 696 O O . ASN A 1 84 ? -15.172 -12.883 1.032 1 93.88 84 ASN A O 1
ATOM 700 N N . SER A 1 85 ? -13.562 -13.68 2.326 1 97.75 85 SER A N 1
ATOM 701 C CA . SER A 1 85 ? -14.531 -14.266 3.246 1 97.75 85 SER A CA 1
ATOM 702 C C . SER A 1 85 ? -15.422 -13.195 3.871 1 97.75 85 SER A C 1
ATOM 704 O O . SER A 1 85 ? -15.023 -12.031 3.959 1 97.75 85 SER A O 1
ATOM 706 N N . TYR A 1 86 ? -16.641 -13.648 4.293 1 98.12 86 TYR A N 1
ATOM 707 C CA . TYR A 1 86 ? -17.625 -12.727 4.859 1 98.12 86 TYR A CA 1
ATOM 708 C C . TYR A 1 86 ? -17.078 -12.055 6.117 1 98.12 86 TYR A C 1
ATOM 710 O O . TYR A 1 86 ? -17.203 -10.844 6.281 1 98.12 86 TYR A O 1
ATOM 718 N N . PRO A 1 87 ? -16.359 -12.797 7.055 1 98.44 87 PRO A N 1
ATOM 719 C CA . PRO A 1 87 ? -15.789 -12.109 8.211 1 98.44 87 PRO A CA 1
ATOM 720 C C . PRO A 1 87 ? -14.75 -11.062 7.82 1 98.44 87 PRO A C 1
ATOM 722 O O . PRO A 1 87 ? -14.656 -10.016 8.461 1 98.44 87 PRO A O 1
ATOM 725 N N . SER A 1 88 ? -13.945 -11.367 6.836 1 98.44 88 SER A N 1
ATOM 726 C CA . SER A 1 88 ? -12.977 -10.398 6.344 1 98.44 88 SER A CA 1
ATOM 727 C C . SER A 1 88 ? -13.672 -9.133 5.836 1 98.44 88 SER A C 1
ATOM 729 O O . SER A 1 88 ? -13.203 -8.023 6.094 1 98.44 88 SER A O 1
ATOM 731 N N . ILE A 1 89 ? -14.758 -9.289 5.07 1 98.5 89 ILE A N 1
ATOM 732 C CA . ILE A 1 89 ? -15.523 -8.164 4.539 1 98.5 89 ILE A CA 1
ATOM 733 C C . ILE A 1 89 ? -16.062 -7.324 5.691 1 98.5 89 ILE A C 1
ATOM 735 O O . ILE A 1 89 ? -16 -6.094 5.656 1 98.5 89 ILE A O 1
ATOM 739 N N . LEU A 1 90 ? -16.578 -7.969 6.727 1 98.56 90 LEU A N 1
ATOM 740 C CA . LEU A 1 90 ? -17.109 -7.266 7.883 1 98.56 90 LEU A CA 1
ATOM 741 C C . LEU A 1 90 ? -16.031 -6.43 8.562 1 98.56 90 LEU A C 1
ATOM 743 O O . LEU A 1 90 ? -16.281 -5.277 8.93 1 98.56 90 LEU A O 1
ATOM 747 N N . GLY A 1 91 ? -14.852 -7.059 8.773 1 98.19 91 GLY A N 1
ATOM 748 C CA . GLY A 1 91 ? -13.742 -6.32 9.352 1 98.19 91 GLY A CA 1
ATOM 749 C C . GLY A 1 91 ? -13.32 -5.121 8.523 1 98.19 91 GLY A C 1
ATOM 750 O O . GLY A 1 91 ? -13 -4.062 9.07 1 98.19 91 GLY A O 1
ATOM 751 N N . ASP A 1 92 ? -13.359 -5.297 7.238 1 97.31 92 ASP A N 1
ATOM 752 C CA . ASP A 1 92 ? -12.984 -4.223 6.324 1 97.31 92 ASP A CA 1
ATOM 753 C C . ASP A 1 92 ? -14.008 -3.09 6.367 1 97.31 92 ASP A C 1
ATOM 755 O O . ASP A 1 92 ? -13.641 -1.914 6.285 1 97.31 92 ASP A O 1
ATOM 759 N N . MET A 1 93 ? -15.289 -3.404 6.438 1 97.62 93 MET A N 1
ATOM 760 C CA . MET A 1 93 ? -16.344 -2.412 6.566 1 97.62 93 MET A CA 1
ATOM 761 C C . MET A 1 93 ? -16.141 -1.543 7.801 1 97.62 93 MET A C 1
ATOM 763 O O . MET A 1 93 ? -16.219 -0.316 7.727 1 97.62 93 MET A O 1
ATOM 767 N N . LEU A 1 94 ? -15.836 -2.201 8.836 1 98.19 94 LEU A N 1
ATOM 768 C CA . LEU A 1 94 ? -15.664 -1.483 10.094 1 98.19 94 LEU A CA 1
ATOM 769 C C . LEU A 1 94 ? -14.422 -0.603 10.055 1 98.19 94 LEU A C 1
ATOM 771 O O . LEU A 1 94 ? -14.438 0.528 10.547 1 98.19 94 LEU A O 1
ATOM 775 N N . SER A 1 95 ? -13.344 -1.147 9.531 1 97.56 95 SER A N 1
ATOM 776 C CA . SER A 1 95 ? -12.125 -0.365 9.359 1 97.56 95 SER A CA 1
ATOM 777 C C . SER A 1 95 ? -12.391 0.911 8.57 1 97.56 95 SER A C 1
ATOM 779 O O . SER A 1 95 ? -11.906 1.985 8.93 1 97.56 95 SER A O 1
ATOM 781 N N . SER A 1 96 ? -13.156 0.804 7.477 1 97.19 96 SER A N 1
ATOM 782 C CA . SER A 1 96 ? -13.492 1.947 6.637 1 97.19 96 SER A CA 1
ATOM 783 C C . SER A 1 96 ? -14.336 2.963 7.406 1 97.19 96 SER A C 1
ATOM 785 O O . SER A 1 96 ? -14.188 4.172 7.215 1 97.19 96 SER A O 1
ATOM 787 N N . ALA A 1 97 ? -15.195 2.475 8.227 1 97.5 97 ALA A N 1
ATOM 788 C CA . ALA A 1 97 ? -16.078 3.348 9 1 97.5 97 ALA A CA 1
ATOM 789 C C . ALA A 1 97 ? -15.305 4.105 10.07 1 97.5 97 ALA A C 1
ATOM 791 O O . ALA A 1 97 ? -15.555 5.289 10.305 1 97.5 97 ALA A O 1
ATOM 792 N N . ILE A 1 98 ? -14.367 3.404 10.75 1 96.94 98 ILE A N 1
ATOM 793 C CA . ILE A 1 98 ? -13.555 4.051 11.766 1 96.94 98 ILE A CA 1
ATOM 794 C C . ILE A 1 98 ? -12.695 5.145 11.125 1 96.94 98 ILE A C 1
ATOM 796 O O . ILE A 1 98 ? -12.625 6.262 11.641 1 96.94 98 ILE A O 1
ATOM 800 N N . GLY A 1 99 ? -12.039 4.84 10.039 1 95.69 99 GLY A N 1
ATOM 801 C CA . GLY A 1 99 ? -11.359 5.809 9.195 1 95.69 99 GLY A CA 1
ATOM 802 C C . GLY A 1 99 ? -10.156 6.445 9.875 1 95.69 99 GLY A C 1
ATOM 803 O O . GLY A 1 99 ? -9.656 7.477 9.422 1 95.69 99 GLY A O 1
ATOM 804 N N . SER A 1 100 ? -9.664 5.914 11.016 1 95.19 100 SER A N 1
ATOM 805 C CA . SER A 1 100 ? -8.492 6.438 11.703 1 95.19 100 SER A CA 1
ATOM 806 C C . SER A 1 100 ? -7.207 6.004 11.008 1 95.19 100 SER A C 1
ATOM 808 O O . SER A 1 100 ? -7.145 4.922 10.422 1 95.19 100 SER A O 1
ATOM 810 N N . ILE A 1 101 ? -6.238 6.875 11.047 1 94.88 101 ILE A N 1
ATOM 811 C CA . ILE A 1 101 ? -4.961 6.605 10.391 1 94.88 101 ILE A CA 1
ATOM 812 C C . ILE A 1 101 ? -3.92 6.215 11.438 1 94.88 101 ILE A C 1
ATOM 814 O O . ILE A 1 101 ? -3.641 6.98 12.359 1 94.88 101 ILE A O 1
ATOM 818 N N . GLY A 1 102 ? -3.307 5.039 11.258 1 91.81 102 GLY A N 1
ATOM 819 C CA . GLY A 1 102 ? -2.43 4.492 12.281 1 91.81 102 GLY A CA 1
ATOM 820 C C . GLY A 1 102 ? -0.959 4.605 11.93 1 91.81 102 GLY A C 1
ATOM 821 O O . GLY A 1 102 ? -0.226 3.617 11.969 1 91.81 102 GLY A O 1
ATOM 822 N N . PHE A 1 103 ? -0.439 5.812 11.727 1 88.31 103 PHE A N 1
ATOM 823 C CA . PHE A 1 103 ? 0.972 5.926 11.375 1 88.31 103 PHE A CA 1
ATOM 824 C C . PHE A 1 103 ? 1.844 5.918 12.625 1 88.31 103 PHE A C 1
ATOM 826 O O . PHE A 1 103 ? 3.039 5.625 12.555 1 88.31 103 PHE A O 1
ATOM 833 N N . SER A 1 104 ? 1.378 6.254 13.789 1 89.06 104 SER A N 1
ATOM 834 C CA . SER A 1 104 ? 2.059 6.145 15.078 1 89.06 104 SER A CA 1
ATOM 835 C C . SER A 1 104 ? 1.133 5.582 16.156 1 89.06 104 SER A C 1
ATOM 837 O O . SER A 1 104 ? -0.086 5.543 15.969 1 89.06 104 SER A O 1
ATOM 839 N N . TRP A 1 105 ? 1.808 5.121 17.219 1 90.69 105 TRP A N 1
ATOM 840 C CA . TRP A 1 105 ? 0.994 4.633 18.328 1 90.69 105 TRP A CA 1
ATOM 841 C C . TRP A 1 105 ? 0.036 5.711 18.812 1 90.69 105 TRP A C 1
ATOM 843 O O . TRP A 1 105 ? -1.147 5.445 19.031 1 90.69 105 TRP A O 1
ATOM 853 N N . ALA A 1 106 ? 0.492 6.949 18.875 1 87.69 106 ALA A N 1
ATOM 854 C CA . ALA A 1 106 ? -0.288 8.062 19.422 1 87.69 106 ALA A CA 1
ATOM 855 C C . ALA A 1 106 ? -1.473 8.391 18.516 1 87.69 106 ALA A C 1
ATOM 857 O O . ALA A 1 106 ? -2.533 8.797 19 1 87.69 106 ALA A O 1
ATOM 858 N N . SER A 1 107 ? -1.353 8.148 17.25 1 92.25 107 SER A N 1
ATOM 859 C CA . SER A 1 107 ? -2.412 8.516 16.312 1 92.25 107 SER A CA 1
ATOM 860 C C . SER A 1 107 ? -3.549 7.5 16.344 1 92.25 107 SER A C 1
ATOM 862 O O . SER A 1 107 ? -4.664 7.797 15.906 1 92.25 107 SER A O 1
ATOM 864 N N . SER A 1 108 ? -3.236 6.266 16.734 1 94.12 108 SER A N 1
ATOM 865 C CA . SER A 1 108 ? -4.254 5.23 16.875 1 94.12 108 SER A CA 1
ATOM 866 C C . SER A 1 108 ? -3.748 4.062 17.719 1 94.12 108 SER A C 1
ATOM 868 O O . SER A 1 108 ? -3.398 3.01 17.172 1 94.12 108 SER A O 1
ATOM 870 N N . PRO A 1 109 ? -3.824 4.16 19.016 1 94.06 109 PRO A N 1
ATOM 871 C CA . PRO A 1 109 ? -3.254 3.154 19.922 1 94.06 109 PRO A CA 1
ATOM 872 C C . PRO A 1 109 ? -3.854 1.765 19.703 1 94.06 109 PRO A C 1
ATOM 874 O O . PRO A 1 109 ? -3.115 0.785 19.562 1 94.06 109 PRO A O 1
ATOM 877 N N . ALA A 1 110 ? -5.164 1.685 19.641 1 96.88 110 ALA A N 1
ATOM 878 C CA . ALA A 1 110 ? -5.832 0.393 19.5 1 96.88 110 ALA A CA 1
ATOM 879 C C . ALA A 1 110 ? -5.453 -0.285 18.188 1 96.88 110 ALA A C 1
ATOM 881 O O . ALA A 1 110 ? -5.23 -1.497 18.156 1 96.88 110 ALA A O 1
ATOM 882 N N . ALA A 1 111 ? -5.414 0.473 17.125 1 96.94 111 ALA A N 1
ATOM 883 C CA . ALA A 1 111 ? -5.039 -0.093 15.828 1 96.94 111 ALA A CA 1
ATOM 884 C C . ALA A 1 111 ? -3.621 -0.654 15.859 1 96.94 111 ALA A C 1
ATOM 886 O O . ALA A 1 111 ? -3.359 -1.729 15.32 1 96.94 111 ALA A O 1
ATOM 887 N N . THR A 1 112 ? -2.709 0.068 16.469 1 96.38 112 THR A N 1
ATOM 888 C CA . THR A 1 112 ? -1.312 -0.342 16.562 1 96.38 112 THR A CA 1
ATOM 889 C C . THR A 1 112 ? -1.174 -1.617 17.391 1 96.38 112 THR A C 1
ATOM 891 O O . THR A 1 112 ? -0.536 -2.578 16.953 1 96.38 112 THR A O 1
ATOM 894 N N . GLU A 1 113 ? -1.76 -1.62 18.5 1 97.06 113 GLU A N 1
ATOM 895 C CA . GLU A 1 113 ? -1.581 -2.75 19.406 1 97.06 113 GLU A CA 1
ATOM 896 C C . GLU A 1 113 ? -2.314 -3.988 18.906 1 97.06 113 GLU A C 1
ATOM 898 O O . GLU A 1 113 ? -1.846 -5.113 19.078 1 97.06 113 GLU A O 1
ATOM 903 N N . LEU A 1 114 ? -3.459 -3.789 18.281 1 98.38 114 LEU A N 1
ATOM 904 C CA . LEU A 1 114 ? -4.148 -4.949 17.719 1 98.38 114 LEU A CA 1
ATOM 905 C C . LEU A 1 114 ? -3.314 -5.602 16.625 1 98.38 114 LEU A C 1
ATOM 907 O O . LEU A 1 114 ? -3.297 -6.828 16.5 1 98.38 114 LEU A O 1
ATOM 911 N N . GLU A 1 115 ? -2.705 -4.809 15.812 1 98.12 115 GLU A N 1
ATOM 912 C CA . GLU A 1 115 ? -1.842 -5.363 14.773 1 98.12 115 GLU A CA 1
ATOM 913 C C . GLU A 1 115 ? -0.732 -6.223 15.375 1 98.12 115 GLU A C 1
ATOM 915 O O . GLU A 1 115 ? -0.461 -7.324 14.898 1 98.12 115 GLU A O 1
ATOM 920 N N . THR A 1 116 ? -0.114 -5.762 16.406 1 97.44 116 THR A N 1
ATOM 921 C CA . THR A 1 116 ? 0.945 -6.504 17.078 1 97.44 116 THR A CA 1
ATOM 922 C C . THR A 1 116 ? 0.419 -7.836 17.609 1 97.44 116 THR A C 1
ATOM 924 O O . THR A 1 116 ? 1.043 -8.883 17.406 1 97.44 116 THR A O 1
ATOM 927 N N . ILE A 1 117 ? -0.704 -7.785 18.219 1 98.19 117 ILE A N 1
ATOM 928 C CA . ILE A 1 117 ? -1.291 -8.961 18.844 1 98.19 117 ILE A CA 1
ATOM 929 C C . ILE A 1 117 ? -1.687 -9.977 17.766 1 98.19 117 ILE A C 1
ATOM 931 O O . ILE A 1 117 ? -1.385 -11.164 17.891 1 98.19 117 ILE A O 1
ATOM 935 N N . VAL A 1 118 ? -2.295 -9.508 16.75 1 98.62 118 VAL A N 1
ATOM 936 C CA . VAL A 1 118 ? -2.779 -10.391 15.695 1 98.62 118 VAL A CA 1
ATOM 937 C C . VAL A 1 118 ? -1.595 -11.031 14.977 1 98.62 118 VAL A C 1
ATOM 939 O O . VAL A 1 118 ? -1.662 -12.203 14.578 1 98.62 118 VAL A O 1
ATOM 942 N N . LEU A 1 119 ? -0.553 -10.32 14.773 1 98.69 119 LEU A N 1
ATOM 943 C CA . LEU A 1 119 ? 0.618 -10.883 14.109 1 98.69 119 LEU A CA 1
ATOM 944 C C . LEU A 1 119 ? 1.313 -11.906 15 1 98.69 119 LEU A C 1
ATOM 946 O O . LEU A 1 119 ? 1.894 -12.875 14.508 1 98.69 119 LEU A O 1
ATOM 950 N N . ASP A 1 120 ? 1.273 -11.68 16.312 1 98.56 120 ASP A N 1
ATOM 951 C CA . ASP A 1 120 ? 1.768 -12.711 17.219 1 98.56 120 ASP A CA 1
ATOM 952 C C . ASP A 1 120 ? 0.886 -13.961 17.156 1 98.56 120 ASP A C 1
ATOM 954 O O . ASP A 1 120 ? 1.391 -15.086 17.172 1 98.56 120 ASP A O 1
ATOM 958 N N . TRP A 1 121 ? -0.518 -13.734 17.125 1 98.81 121 TRP A N 1
ATOM 959 C CA . TRP A 1 121 ? -1.441 -14.844 16.922 1 98.81 121 TRP A CA 1
ATOM 960 C C . TRP A 1 121 ? -1.065 -15.641 15.68 1 98.81 121 TRP A C 1
ATOM 962 O O . TRP A 1 121 ? -1.028 -16.875 15.711 1 98.81 121 TRP A O 1
ATOM 972 N N . TYR A 1 122 ? -0.826 -14.938 14.695 1 98.81 122 TYR A N 1
ATOM 973 C CA . TYR A 1 122 ? -0.552 -15.508 13.383 1 98.81 122 TYR A CA 1
ATOM 974 C C . TYR A 1 122 ? 0.76 -16.281 13.391 1 98.81 122 TYR A C 1
ATOM 976 O O . TYR A 1 122 ? 0.825 -17.422 12.898 1 98.81 122 TYR A O 1
ATOM 984 N N . ALA A 1 123 ? 1.814 -15.727 13.938 1 98.81 123 ALA A N 1
ATOM 985 C CA . ALA A 1 123 ? 3.111 -16.391 14.039 1 98.81 123 ALA A CA 1
ATOM 986 C C . ALA A 1 123 ? 3.004 -17.688 14.836 1 98.81 123 ALA A C 1
ATOM 988 O O . ALA A 1 123 ? 3.594 -18.703 14.453 1 98.81 123 ALA A O 1
ATOM 989 N N . LYS A 1 124 ? 2.285 -17.656 15.906 1 98.62 124 LYS A N 1
ATOM 990 C CA . LYS A 1 124 ? 2.076 -18.859 16.719 1 98.62 124 LYS A CA 1
ATOM 991 C C . LYS A 1 124 ? 1.312 -19.922 15.93 1 98.62 124 LYS A C 1
ATOM 993 O O . LYS A 1 124 ? 1.666 -21.109 15.961 1 98.62 124 LYS A O 1
ATOM 998 N N . ALA A 1 125 ? 0.303 -19.453 15.234 1 98.75 125 ALA A N 1
ATOM 999 C CA . ALA A 1 125 ? -0.52 -20.375 14.453 1 98.75 125 ALA A CA 1
ATOM 1000 C C . ALA A 1 125 ? 0.31 -21.078 13.391 1 98.75 125 ALA A C 1
ATOM 1002 O O . ALA A 1 125 ? 0.057 -22.25 13.07 1 98.75 125 ALA A O 1
ATOM 1003 N N . LEU A 1 126 ? 1.297 -20.422 12.875 1 98.75 126 LEU A N 1
ATOM 1004 C CA . LEU A 1 126 ? 2.137 -20.984 11.82 1 98.75 126 LEU A CA 1
ATOM 1005 C C . LEU A 1 126 ? 3.334 -21.719 12.406 1 98.75 126 LEU A C 1
ATOM 1007 O O . LEU A 1 126 ? 4.137 -22.297 11.664 1 98.75 126 LEU A O 1
ATOM 1011 N N . ASP A 1 127 ? 3.496 -21.609 13.672 1 98.44 127 ASP A N 1
ATOM 1012 C CA . ASP A 1 127 ? 4.625 -22.219 14.359 1 98.44 127 ASP A CA 1
ATOM 1013 C C . ASP A 1 127 ? 5.949 -21.625 13.883 1 98.44 127 ASP A C 1
ATOM 1015 O O . ASP A 1 127 ? 6.91 -22.359 13.641 1 98.44 127 ASP A O 1
ATOM 1019 N N . LEU A 1 128 ? 5.988 -20.359 13.758 1 98.62 128 LEU A N 1
ATOM 1020 C CA . LEU A 1 128 ? 7.219 -19.688 13.359 1 98.62 128 LEU A CA 1
ATOM 1021 C C . LEU A 1 128 ? 8.219 -19.641 14.516 1 98.62 128 LEU A C 1
ATOM 1023 O O . LEU A 1 128 ? 7.832 -19.797 15.68 1 98.62 128 LEU A O 1
ATOM 1027 N N . PRO A 1 129 ? 9.492 -19.453 14.203 1 98.25 129 PRO A N 1
ATOM 1028 C CA . PRO A 1 129 ? 10.461 -19.281 15.281 1 98.25 129 PRO A CA 1
ATOM 1029 C C . PRO A 1 129 ? 10.07 -18.172 16.25 1 98.25 129 PRO A C 1
ATOM 1031 O O . PRO A 1 129 ? 9.586 -17.109 15.836 1 98.25 129 PRO A O 1
ATOM 1034 N N . CYS A 1 130 ? 10.352 -18.328 17.5 1 97.5 130 CYS A N 1
ATOM 1035 C CA . CYS A 1 130 ? 9.875 -17.438 18.562 1 97.5 130 CYS A CA 1
ATOM 1036 C C . CYS A 1 130 ? 10.492 -16.062 18.422 1 97.5 130 CYS A C 1
ATOM 1038 O O . CYS A 1 130 ? 9.891 -15.062 18.828 1 97.5 130 CYS A O 1
ATOM 1040 N N . PHE A 1 131 ? 11.656 -15.984 17.828 1 97.88 131 PHE A N 1
ATOM 1041 C CA . PHE A 1 131 ? 12.344 -14.703 17.734 1 97.88 131 PHE A CA 1
ATOM 1042 C C . PHE A 1 131 ? 11.625 -13.766 16.766 1 97.88 131 PHE A C 1
ATOM 1044 O O . PHE A 1 131 ? 11.914 -12.57 16.719 1 97.88 131 PHE A O 1
ATOM 1051 N N . PHE A 1 132 ? 10.633 -14.289 16.031 1 98.12 132 PHE A N 1
ATOM 1052 C CA . PHE A 1 132 ? 9.844 -13.461 15.141 1 98.12 132 PHE A CA 1
ATOM 1053 C C . PHE A 1 132 ? 8.703 -12.781 15.898 1 98.12 132 PHE A C 1
ATOM 1055 O O . PHE A 1 132 ? 8.078 -11.852 15.383 1 98.12 132 PHE A O 1
ATOM 1062 N N . ARG A 1 133 ? 8.398 -13.203 17.078 1 97.69 133 ARG A N 1
ATOM 1063 C CA . ARG A 1 133 ? 7.266 -12.703 17.844 1 97.69 133 ARG A CA 1
ATOM 1064 C C . ARG A 1 133 ? 7.691 -11.562 18.766 1 97.69 133 ARG A C 1
ATOM 1066 O O . ARG A 1 133 ? 8.773 -11.594 19.344 1 97.69 133 ARG A O 1
ATOM 1073 N N . SER A 1 134 ? 6.766 -10.641 18.922 1 95.19 134 SER A N 1
ATOM 1074 C CA . SER A 1 134 ? 7.047 -9.492 19.781 1 95.19 134 SER A CA 1
ATOM 1075 C C . SER A 1 134 ? 6.848 -9.844 21.266 1 95.19 134 SER A C 1
ATOM 1077 O O . SER A 1 134 ? 7.402 -9.188 22.141 1 95.19 134 SER A O 1
ATOM 1079 N N . ASP A 1 135 ? 6.059 -10.852 21.531 1 94.19 135 ASP A N 1
ATOM 1080 C CA . ASP A 1 135 ? 5.703 -11.18 22.906 1 94.19 135 ASP A CA 1
ATOM 1081 C C . ASP A 1 135 ? 6.652 -12.219 23.5 1 94.19 135 ASP A C 1
ATOM 1083 O O . ASP A 1 135 ? 6.512 -12.617 24.656 1 94.19 135 ASP A O 1
ATOM 1087 N N . ALA A 1 136 ? 7.562 -12.703 22.656 1 94.56 136 ALA A N 1
ATOM 1088 C CA . ALA A 1 136 ? 8.508 -13.695 23.156 1 94.56 136 ALA A CA 1
ATOM 1089 C C . ALA A 1 136 ? 9.57 -13.047 24.047 1 94.56 136 ALA A C 1
ATOM 1091 O O . ALA A 1 136 ? 10.062 -11.961 23.734 1 94.56 136 ALA A O 1
ATOM 1092 N N . LYS A 1 137 ? 9.914 -13.68 25.109 1 92 137 LYS A N 1
ATOM 1093 C CA . LYS A 1 137 ? 10.906 -13.156 26.047 1 92 137 LYS A CA 1
ATOM 1094 C C . LYS A 1 137 ? 12.258 -12.961 25.35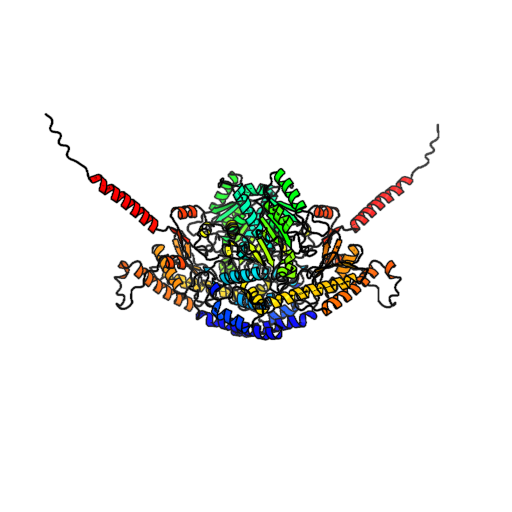9 1 92 137 LYS A C 1
ATOM 1096 O O . LYS A 1 137 ? 12.781 -13.891 24.75 1 92 137 LYS A O 1
ATOM 1101 N N . GLY A 1 138 ? 12.695 -11.781 25.469 1 91.12 138 GLY A N 1
ATOM 1102 C CA . GLY A 1 138 ? 14.023 -11.484 24.938 1 91.12 138 GLY A CA 1
ATOM 1103 C C . GLY A 1 138 ? 14.039 -11.266 23.438 1 91.12 138 GLY A C 1
ATOM 1104 O O . GLY A 1 138 ? 15.094 -11.039 22.859 1 91.12 138 GLY A O 1
ATOM 1105 N N . SER A 1 139 ? 12.922 -11.32 22.844 1 92.88 139 SER A N 1
ATOM 1106 C CA . SER A 1 139 ? 12.867 -11.164 21.391 1 92.88 139 SER A CA 1
ATOM 1107 C C . SER A 1 139 ? 13.102 -9.711 20.984 1 92.88 139 SER A C 1
ATOM 1109 O O . SER A 1 139 ? 12.672 -8.789 21.672 1 92.88 139 SER A O 1
ATOM 1111 N N . LYS A 1 140 ? 13.828 -9.547 19.875 1 95.38 140 LYS A N 1
ATOM 1112 C CA . LYS A 1 140 ? 13.992 -8.25 19.234 1 95.38 140 LYS A CA 1
ATOM 1113 C C . LYS A 1 140 ? 13.172 -8.164 17.938 1 95.38 140 LYS A C 1
ATOM 1115 O O . LYS A 1 140 ? 13.227 -7.164 17.234 1 95.38 140 LYS A O 1
ATOM 1120 N N . GLY A 1 141 ? 12.516 -9.289 17.703 1 96.88 141 GLY A N 1
ATOM 1121 C CA . GLY A 1 141 ? 11.773 -9.383 16.469 1 96.88 141 GLY A CA 1
ATOM 1122 C C . GLY A 1 141 ? 10.336 -8.914 16.594 1 96.88 141 GLY A C 1
ATOM 1123 O O . GLY A 1 141 ? 9.93 -8.414 17.641 1 96.88 141 GLY A O 1
ATOM 1124 N N . GLY A 1 142 ? 9.594 -8.984 15.492 1 97.25 142 GLY A N 1
ATOM 1125 C CA . GLY A 1 142 ? 8.203 -8.562 15.438 1 97.25 142 GLY A CA 1
ATOM 1126 C C . GLY A 1 142 ? 7.625 -8.609 14.031 1 97.25 142 GLY A C 1
ATOM 1127 O O . GLY A 1 142 ? 8.359 -8.805 13.062 1 97.25 142 GLY A O 1
ATOM 1128 N N . GLY A 1 143 ? 6.312 -8.484 14.023 1 98 143 GLY A N 1
ATOM 1129 C CA . GLY A 1 143 ? 5.605 -8.531 12.758 1 98 143 GLY A CA 1
ATOM 1130 C C . GLY A 1 143 ? 5.016 -7.199 12.344 1 98 143 GLY A C 1
ATOM 1131 O O . GLY A 1 143 ? 4.863 -6.301 13.18 1 98 143 GLY A O 1
ATOM 1132 N N . VAL A 1 144 ? 4.691 -7.059 11.07 1 98.06 144 VAL A N 1
ATOM 1133 C CA . VAL A 1 144 ? 4.02 -5.891 10.516 1 98.06 144 VAL A CA 1
ATOM 1134 C C . VAL A 1 144 ? 3.184 -6.297 9.305 1 98.06 144 VAL A C 1
ATOM 1136 O O . VAL A 1 144 ? 3.568 -7.191 8.547 1 98.06 144 VAL A O 1
ATOM 1139 N N . LEU A 1 145 ? 2.02 -5.715 9.164 1 98.19 145 LEU A N 1
ATOM 1140 C CA . LEU A 1 145 ? 1.205 -5.914 7.965 1 98.19 145 LEU A CA 1
ATOM 1141 C C . LEU A 1 145 ? 1.596 -4.926 6.875 1 98.19 145 LEU A C 1
ATOM 1143 O O . LEU A 1 145 ? 1.488 -3.711 7.062 1 98.19 145 LEU A O 1
ATOM 1147 N N . GLN A 1 146 ? 2.094 -5.484 5.754 1 97.69 146 GLN A N 1
ATOM 1148 C CA . GLN A 1 146 ? 2.332 -4.707 4.543 1 97.69 146 GLN A CA 1
ATOM 1149 C C . GLN A 1 146 ? 1.16 -4.82 3.572 1 97.69 146 GLN A C 1
ATOM 1151 O O . GLN A 1 146 ? 0.173 -5.5 3.861 1 97.69 146 GLN A O 1
ATOM 1156 N N . GLY A 1 147 ? 1.229 -4.148 2.477 1 96 147 GLY A N 1
ATOM 1157 C CA . GLY A 1 147 ? 0.178 -4.215 1.473 1 96 147 GLY A CA 1
ATOM 1158 C C . GLY A 1 147 ? 0.295 -5.43 0.568 1 96 147 GLY A C 1
ATOM 1159 O O . GLY A 1 147 ? -0.716 -5.996 0.15 1 96 147 GLY A O 1
ATOM 1160 N N . SER A 1 148 ? 1.518 -5.805 0.246 1 96.56 148 SER A N 1
ATOM 1161 C CA . SER A 1 148 ? 1.751 -6.898 -0.692 1 96.56 148 SER A CA 1
ATOM 1162 C C . SER A 1 148 ? 3.092 -7.574 -0.43 1 96.56 148 SER A C 1
ATOM 1164 O O . SER A 1 148 ? 3.941 -7.027 0.276 1 96.56 148 SER A O 1
ATOM 1166 N N . ALA A 1 149 ? 3.232 -8.742 -1.048 1 97.06 149 ALA A N 1
ATOM 1167 C CA . ALA A 1 149 ? 4.512 -9.445 -0.959 1 97.06 149 ALA A CA 1
ATOM 1168 C C . ALA A 1 149 ? 5.625 -8.633 -1.616 1 97.06 149 ALA A C 1
ATOM 1170 O O . ALA A 1 149 ? 6.777 -8.688 -1.179 1 97.06 149 ALA A O 1
ATOM 1171 N N . SER A 1 150 ? 5.285 -7.859 -2.637 1 96.75 150 SER A N 1
ATOM 1172 C CA . SER A 1 150 ? 6.262 -6.988 -3.285 1 96.75 150 SER A CA 1
ATOM 1173 C C . SER A 1 150 ? 6.859 -5.996 -2.293 1 96.75 150 SER A C 1
ATOM 1175 O O . SER A 1 150 ? 8.07 -5.773 -2.283 1 96.75 150 SER A O 1
ATOM 1177 N N . GLU A 1 151 ? 6.023 -5.426 -1.496 1 97.62 151 GLU A N 1
ATOM 1178 C CA . GLU A 1 151 ? 6.508 -4.488 -0.489 1 97.62 151 GLU A CA 1
ATOM 1179 C C . GLU A 1 151 ? 7.355 -5.195 0.564 1 97.62 151 GLU A C 1
ATOM 1181 O O . GLU A 1 151 ? 8.359 -4.648 1.031 1 97.62 151 GLU A O 1
ATOM 1186 N N . CYS A 1 152 ? 6.934 -6.387 0.948 1 98.44 152 CYS A N 1
ATOM 1187 C CA . CYS A 1 152 ? 7.719 -7.156 1.906 1 98.44 152 CYS A CA 1
ATOM 1188 C C . CYS A 1 152 ? 9.133 -7.391 1.388 1 98.44 152 CYS A C 1
ATOM 1190 O O . CYS A 1 152 ? 10.109 -7.156 2.105 1 98.44 152 CYS A O 1
ATOM 1192 N N . ALA A 1 153 ? 9.227 -7.812 0.139 1 98.06 153 ALA A N 1
ATOM 1193 C CA . ALA A 1 153 ? 10.523 -8.094 -0.471 1 98.06 153 ALA A CA 1
ATOM 1194 C C . ALA A 1 153 ? 11.383 -6.836 -0.538 1 98.06 153 ALA A C 1
ATOM 1196 O O . ALA A 1 153 ? 12.57 -6.867 -0.203 1 98.06 153 ALA A O 1
ATOM 1197 N N . LEU A 1 154 ? 10.773 -5.785 -0.937 1 98.25 154 LEU A N 1
ATOM 1198 C CA . LEU A 1 154 ? 11.516 -4.539 -1.111 1 98.25 154 LEU A CA 1
ATOM 1199 C C . LEU A 1 154 ? 12.016 -4.012 0.229 1 98.25 154 LEU A C 1
ATOM 1201 O O . LEU A 1 154 ? 13.18 -3.621 0.349 1 98.25 154 LEU A O 1
ATOM 1205 N N . VAL A 1 155 ? 11.156 -4.012 1.203 1 98.19 155 VAL A N 1
ATOM 1206 C CA . VAL A 1 155 ? 11.5 -3.475 2.516 1 98.19 155 VAL A CA 1
ATOM 1207 C C . VAL A 1 155 ? 12.617 -4.312 3.139 1 98.19 155 VAL A C 1
ATOM 1209 O O . VAL A 1 155 ? 13.555 -3.77 3.723 1 98.19 155 VAL A O 1
ATOM 1212 N N . CYS A 1 156 ? 12.547 -5.594 3.023 1 98.56 156 CYS A N 1
ATOM 1213 C CA . CYS A 1 156 ? 13.586 -6.465 3.562 1 98.56 156 CYS A CA 1
ATOM 1214 C C . CYS A 1 156 ? 14.906 -6.266 2.82 1 98.56 156 CYS A C 1
ATOM 1216 O O . CYS A 1 156 ? 15.977 -6.262 3.436 1 98.56 156 CYS A O 1
ATOM 1218 N N . MET A 1 157 ? 14.828 -6.102 1.53 1 98.5 157 MET A N 1
ATOM 1219 C CA . MET A 1 157 ? 16.047 -5.887 0.751 1 98.5 157 MET A CA 1
ATOM 1220 C C . MET A 1 157 ? 16.688 -4.551 1.107 1 98.5 157 MET A C 1
ATOM 1222 O O . MET A 1 157 ? 17.922 -4.449 1.18 1 98.5 157 MET A O 1
ATOM 1226 N N . MET A 1 158 ? 15.891 -3.562 1.302 1 97.94 158 MET A N 1
ATOM 1227 C CA . MET A 1 158 ? 16.406 -2.26 1.703 1 97.94 158 MET A CA 1
ATOM 1228 C C . MET A 1 158 ? 17.062 -2.338 3.078 1 97.94 158 MET A C 1
ATOM 1230 O O . MET A 1 158 ? 18.094 -1.692 3.32 1 97.94 158 MET A O 1
ATOM 1234 N N . ALA A 1 159 ? 16.453 -3.07 3.953 1 97.75 159 ALA A N 1
ATOM 1235 C CA . ALA A 1 159 ? 17.031 -3.258 5.273 1 97.75 159 ALA A CA 1
ATOM 1236 C C . ALA A 1 159 ? 18.375 -3.99 5.18 1 97.75 159 ALA A C 1
ATOM 1238 O O . ALA A 1 159 ? 19.344 -3.617 5.844 1 97.75 159 ALA A O 1
ATOM 1239 N N . ALA A 1 160 ? 18.422 -5.047 4.391 1 98.44 160 ALA A N 1
ATOM 1240 C CA . ALA A 1 160 ? 19.656 -5.797 4.16 1 98.44 160 ALA A CA 1
ATOM 1241 C C . ALA A 1 160 ? 20.734 -4.902 3.576 1 98.44 160 ALA A C 1
ATOM 1243 O O . ALA A 1 160 ? 21.891 -4.957 4.008 1 98.44 160 ALA A O 1
ATOM 1244 N N . ARG A 1 161 ? 20.344 -4.133 2.6 1 97.88 161 ARG A N 1
ATOM 1245 C CA . ARG A 1 161 ? 21.234 -3.18 1.955 1 97.88 161 ARG A CA 1
ATOM 1246 C C . ARG A 1 161 ? 21.812 -2.197 2.969 1 97.88 161 ARG A C 1
ATOM 1248 O O . ARG A 1 161 ? 23.016 -1.952 2.988 1 97.88 161 ARG A O 1
ATOM 1255 N N . ALA A 1 162 ? 20.984 -1.625 3.766 1 96.19 162 ALA A N 1
ATOM 1256 C CA . ALA A 1 162 ? 21.406 -0.665 4.777 1 96.19 162 ALA A CA 1
ATOM 1257 C C . ALA A 1 162 ? 22.391 -1.302 5.754 1 96.19 162 ALA A C 1
ATOM 1259 O O . ALA A 1 162 ? 23.391 -0.684 6.129 1 96.19 162 ALA A O 1
ATOM 1260 N N . ARG A 1 163 ? 22.109 -2.494 6.164 1 96.38 163 ARG A N 1
ATOM 1261 C CA . ARG A 1 163 ? 22.984 -3.215 7.086 1 96.38 163 ARG A CA 1
ATOM 1262 C C . ARG A 1 163 ? 24.359 -3.453 6.465 1 96.38 163 ARG A C 1
ATOM 1264 O O . ARG A 1 163 ? 25.391 -3.223 7.109 1 96.38 163 ARG A O 1
ATOM 1271 N N . ALA A 1 164 ? 24.375 -3.941 5.25 1 97.31 164 ALA A N 1
ATOM 1272 C CA . ALA A 1 164 ? 25.625 -4.234 4.559 1 97.31 164 ALA A CA 1
ATOM 1273 C C . ALA A 1 164 ? 26.453 -2.967 4.355 1 97.31 164 ALA A C 1
ATOM 1275 O O . ALA A 1 164 ? 27.672 -2.977 4.543 1 97.31 164 ALA A O 1
ATOM 1276 N N . ILE A 1 165 ? 25.812 -1.894 3.986 1 96.25 165 ILE A N 1
ATOM 1277 C CA . ILE A 1 165 ? 26.484 -0.626 3.75 1 96.25 165 ILE A CA 1
ATOM 1278 C C . ILE A 1 165 ? 27.094 -0.112 5.055 1 96.25 165 ILE A C 1
ATOM 1280 O O . ILE A 1 165 ? 28.219 0.387 5.07 1 96.25 165 ILE A O 1
ATOM 1284 N N . LYS A 1 166 ? 26.328 -0.192 6.09 1 93.88 166 LYS A N 1
ATOM 1285 C CA . LYS A 1 166 ? 26.828 0.236 7.391 1 93.88 166 LYS A CA 1
ATOM 1286 C C . LYS A 1 166 ? 28.125 -0.499 7.742 1 93.88 166 LYS A C 1
ATOM 1288 O O . LYS A 1 166 ? 29.078 0.108 8.242 1 93.88 166 LYS A O 1
ATOM 1293 N N . GLU A 1 167 ? 28.156 -1.757 7.516 1 93.88 167 GLU A N 1
ATOM 1294 C CA . GLU A 1 167 ? 29.328 -2.568 7.801 1 93.88 167 GLU A CA 1
ATOM 1295 C C . GLU A 1 167 ? 30.5 -2.166 6.914 1 93.88 167 GLU A C 1
ATOM 1297 O O . GLU A 1 167 ? 31.641 -2.072 7.383 1 93.88 167 GLU A O 1
ATOM 1302 N N . LEU A 1 168 ? 30.219 -1.971 5.652 1 94.5 168 LEU A N 1
ATOM 1303 C CA . LEU A 1 168 ? 31.266 -1.595 4.699 1 94.5 168 LEU A CA 1
ATOM 1304 C C . LEU A 1 168 ? 31.797 -0.198 5.004 1 94.5 168 LEU A C 1
ATOM 1306 O O . LEU A 1 168 ? 33 0.064 4.84 1 94.5 168 LEU A O 1
ATOM 1310 N N . LYS A 1 169 ? 30.891 0.651 5.363 1 92.94 169 LYS A N 1
ATOM 1311 C CA . LYS A 1 169 ? 31.203 2.051 5.625 1 92.94 169 LYS A CA 1
ATOM 1312 C C . LYS A 1 169 ? 32.094 2.189 6.867 1 92.94 169 LYS A C 1
ATOM 1314 O O . LYS A 1 169 ? 32.938 3.074 6.93 1 92.94 169 LYS A O 1
ATOM 1319 N N . GLY A 1 170 ? 31.922 1.335 7.875 1 91.19 170 GLY A N 1
ATOM 1320 C CA . GLY A 1 170 ? 32.656 1.439 9.117 1 91.19 170 GLY A CA 1
ATOM 1321 C C . GLY A 1 170 ? 32.594 2.822 9.742 1 91.19 170 GLY A C 1
ATOM 1322 O O . GLY A 1 170 ? 31.516 3.359 9.953 1 91.19 170 GLY A O 1
ATOM 1323 N N . ASN A 1 171 ? 33.719 3.498 9.859 1 87.06 171 ASN A N 1
ATOM 1324 C CA . ASN A 1 171 ? 33.781 4.789 10.539 1 87.06 171 ASN A CA 1
ATOM 1325 C C . ASN A 1 171 ? 33.812 5.945 9.547 1 87.06 171 ASN A C 1
ATOM 1327 O O . ASN A 1 171 ? 33.938 7.105 9.938 1 87.06 171 ASN A O 1
ATOM 1331 N N . HIS A 1 172 ? 33.625 5.652 8.312 1 86.94 172 HIS A N 1
ATOM 1332 C CA . HIS A 1 172 ? 33.625 6.703 7.305 1 86.94 172 HIS A CA 1
ATOM 1333 C C . HIS A 1 172 ? 32.25 7.297 7.113 1 86.94 172 HIS A C 1
ATOM 1335 O O . HIS A 1 172 ? 31.656 7.195 6.031 1 86.94 172 HIS A O 1
ATOM 1341 N N . HIS A 1 173 ? 31.812 8.078 8.031 1 81.69 173 HIS A N 1
ATOM 1342 C CA . HIS A 1 173 ? 30.453 8.617 8.062 1 81.69 173 HIS A CA 1
ATOM 1343 C C . HIS A 1 173 ? 30.281 9.727 7.031 1 81.69 173 HIS A C 1
ATOM 1345 O O . HIS A 1 173 ? 29.156 10.086 6.68 1 81.69 173 HIS A O 1
ATOM 1351 N N . ASP A 1 174 ? 31.359 10.156 6.418 1 85.25 174 ASP A N 1
ATOM 1352 C CA . ASP A 1 174 ? 31.312 11.281 5.488 1 85.25 174 ASP A CA 1
ATOM 1353 C C . ASP A 1 174 ? 31.016 10.805 4.066 1 85.25 174 ASP A C 1
ATOM 1355 O O . ASP A 1 174 ? 30.672 11.609 3.201 1 85.25 174 ASP A O 1
ATOM 1359 N N . VAL A 1 175 ? 31.203 9.531 3.842 1 90.25 175 VAL A N 1
ATOM 1360 C CA . VAL A 1 175 ? 30.953 8.984 2.51 1 90.25 175 VAL A CA 1
ATOM 1361 C C . VAL A 1 175 ? 29.5 8.57 2.375 1 90.25 175 VAL A C 1
ATOM 1363 O O . VAL A 1 175 ? 28.953 7.867 3.234 1 90.25 175 VAL A O 1
ATOM 1366 N N . HIS A 1 176 ? 28.859 9.039 1.323 1 93.38 176 HIS A N 1
ATOM 1367 C CA . HIS A 1 176 ? 27.453 8.727 1.105 1 93.38 176 HIS A CA 1
ATOM 1368 C C . HIS A 1 176 ? 27.234 7.238 0.854 1 93.38 176 HIS A C 1
ATOM 1370 O O . HIS A 1 176 ? 28.078 6.586 0.237 1 93.38 176 HIS A O 1
ATOM 1376 N N . ASP A 1 177 ? 26.109 6.688 1.243 1 93.75 177 ASP A N 1
ATOM 1377 C CA . ASP A 1 177 ? 25.797 5.262 1.184 1 93.75 177 ASP A CA 1
ATOM 1378 C C . ASP A 1 177 ? 25.859 4.746 -0.252 1 93.75 177 ASP A C 1
ATOM 1380 O O . ASP A 1 177 ? 26.188 3.582 -0.483 1 93.75 177 ASP A O 1
ATOM 1384 N N . SER A 1 178 ? 25.578 5.594 -1.242 1 95.06 178 SER A N 1
ATOM 1385 C CA . SER A 1 178 ? 25.484 5.211 -2.646 1 95.06 178 SER A CA 1
ATOM 1386 C C . SER A 1 178 ? 26.828 4.699 -3.166 1 95.06 178 SER A C 1
ATOM 1388 O O . SER A 1 178 ? 26.875 3.932 -4.129 1 95.06 178 SER A O 1
ATOM 1390 N N . VAL A 1 179 ? 27.922 5.031 -2.553 1 94.75 179 VAL A N 1
ATOM 1391 C CA . VAL A 1 179 ? 29.266 4.684 -3 1 94.75 179 VAL A CA 1
ATOM 1392 C C . VAL A 1 179 ? 29.5 3.184 -2.828 1 94.75 179 VAL A C 1
ATOM 1394 O O . VAL A 1 179 ? 30.266 2.578 -3.584 1 94.75 179 VAL A O 1
ATOM 1397 N N . TYR A 1 180 ? 28.828 2.598 -1.949 1 95.69 180 TYR A N 1
ATOM 1398 C CA . TYR A 1 180 ? 29.078 1.21 -1.584 1 95.69 180 TYR A CA 1
ATOM 1399 C C . TYR A 1 180 ? 28.141 0.264 -2.326 1 95.69 180 TYR A C 1
ATOM 1401 O O . TYR A 1 180 ? 28.344 -0.954 -2.312 1 95.69 180 TYR A O 1
ATOM 1409 N N . LEU A 1 181 ? 27.172 0.766 -3.043 1 96.31 181 LEU A N 1
ATOM 1410 C CA . LEU A 1 181 ? 26.109 -0.028 -3.652 1 96.31 181 LEU A CA 1
ATOM 1411 C C . LEU A 1 181 ? 26.672 -0.951 -4.73 1 96.31 181 LEU A C 1
ATOM 1413 O O . LEU A 1 181 ? 26.219 -2.09 -4.871 1 96.31 181 LEU A O 1
ATOM 1417 N N . PRO A 1 182 ? 27.688 -0.516 -5.512 1 95.75 182 PRO A N 1
ATOM 1418 C CA . PRO A 1 182 ? 28.172 -1.356 -6.609 1 95.75 182 PRO A CA 1
ATOM 1419 C C . PRO A 1 182 ? 28.781 -2.67 -6.121 1 95.75 182 PRO A C 1
ATOM 1421 O O . PRO A 1 182 ? 28.875 -3.629 -6.891 1 95.75 182 PRO A O 1
ATOM 1424 N N . GLN A 1 183 ? 29.094 -2.727 -4.859 1 96.69 183 GLN A N 1
ATOM 1425 C CA . GLN A 1 183 ? 29.734 -3.914 -4.312 1 96.69 183 GLN A CA 1
ATOM 1426 C C . GLN A 1 183 ? 28.703 -4.934 -3.842 1 96.69 183 GLN A C 1
ATOM 1428 O O . GLN A 1 183 ? 29.047 -6.094 -3.586 1 96.69 183 GLN A O 1
ATOM 1433 N N . LEU A 1 184 ? 27.516 -4.57 -3.693 1 98.44 184 LEU A N 1
ATOM 1434 C CA . LEU A 1 184 ? 26.516 -5.434 -3.082 1 98.44 184 LEU A CA 1
ATOM 1435 C C . LEU A 1 184 ? 25.875 -6.348 -4.121 1 98.44 184 LEU A C 1
ATOM 1437 O O . LEU A 1 184 ? 25.656 -5.938 -5.266 1 98.44 184 LEU A O 1
ATOM 1441 N N . VAL A 1 185 ? 25.578 -7.566 -3.744 1 98.62 185 VAL A N 1
ATOM 1442 C CA . VAL A 1 185 ? 24.938 -8.523 -4.641 1 98.62 185 VAL A CA 1
ATOM 1443 C C . VAL A 1 185 ? 23.922 -9.367 -3.861 1 98.62 185 VAL A C 1
ATOM 1445 O O . VAL A 1 185 ? 24.172 -9.719 -2.703 1 98.62 185 VAL A O 1
ATOM 1448 N N . ALA A 1 186 ? 22.781 -9.609 -4.422 1 98.81 186 ALA A N 1
ATOM 1449 C CA . ALA A 1 186 ? 21.703 -10.453 -3.896 1 98.81 186 ALA A CA 1
ATOM 1450 C C . ALA A 1 186 ? 21.531 -11.711 -4.734 1 98.81 186 ALA A C 1
ATOM 1452 O O . ALA A 1 186 ? 22.016 -11.781 -5.871 1 98.81 186 ALA A O 1
ATOM 1453 N N . TYR A 1 187 ? 20.859 -12.734 -4.152 1 98.81 187 TYR A N 1
ATOM 1454 C CA . TYR A 1 187 ? 20.703 -14.023 -4.816 1 98.81 187 TYR A CA 1
ATOM 1455 C C . TYR A 1 187 ? 19.266 -14.531 -4.703 1 98.81 187 TYR A C 1
ATOM 1457 O O . TYR A 1 187 ? 18.641 -14.391 -3.66 1 98.81 187 TYR A O 1
ATOM 1465 N N . SER A 1 188 ? 18.766 -15.117 -5.707 1 98.19 188 SER A N 1
ATOM 1466 C CA . SER A 1 188 ? 17.516 -15.859 -5.754 1 98.19 188 SER A CA 1
ATOM 1467 C C . SER A 1 188 ? 17.609 -17.031 -6.723 1 98.19 188 SER A C 1
ATOM 1469 O O . SER A 1 188 ? 18.562 -17.141 -7.484 1 98.19 188 SER A O 1
ATOM 1471 N N . SER A 1 189 ? 16.672 -17.953 -6.652 1 97.19 189 SER A N 1
ATOM 1472 C CA . SER A 1 189 ? 16.531 -18.922 -7.734 1 97.19 189 SER A CA 1
ATOM 1473 C C . SER A 1 189 ? 15.828 -18.312 -8.938 1 97.19 189 SER A C 1
ATOM 1475 O O . SER A 1 189 ? 15.18 -17.281 -8.828 1 97.19 189 SER A O 1
ATOM 1477 N N . LYS A 1 190 ? 15.953 -18.969 -10.039 1 93.81 190 LYS A N 1
ATOM 1478 C CA . LYS A 1 190 ? 15.25 -18.578 -11.258 1 93.81 190 LYS A CA 1
ATOM 1479 C C . LYS A 1 190 ? 13.75 -18.797 -11.125 1 93.81 190 LYS A C 1
ATOM 1481 O O . LYS A 1 190 ? 12.969 -18.281 -11.93 1 93.81 190 LYS A O 1
ATOM 1486 N N . GLU A 1 191 ? 13.336 -19.5 -10.062 1 94.56 191 GLU A N 1
ATOM 1487 C CA . GLU A 1 191 ? 11.93 -19.797 -9.852 1 94.56 191 GLU A CA 1
ATOM 1488 C C . GLU A 1 191 ? 11.297 -18.812 -8.875 1 94.56 191 GLU A C 1
ATOM 1490 O O . GLU A 1 191 ? 10.094 -18.875 -8.617 1 94.56 191 GLU A O 1
ATOM 1495 N N . ALA A 1 192 ? 12.117 -17.859 -8.352 1 95.75 192 ALA A N 1
ATOM 1496 C CA . ALA A 1 192 ? 11.578 -16.844 -7.453 1 95.75 192 ALA A CA 1
ATOM 1497 C C . ALA A 1 192 ? 10.562 -15.961 -8.172 1 95.75 192 ALA A C 1
ATOM 1499 O O . ALA A 1 192 ? 10.547 -15.898 -9.398 1 95.75 192 ALA A O 1
ATOM 1500 N N . HIS A 1 193 ? 9.711 -15.367 -7.402 1 95.44 193 HIS A N 1
ATOM 1501 C CA . HIS A 1 193 ? 8.68 -14.492 -7.949 1 95.44 193 HIS A CA 1
ATOM 1502 C C . HIS A 1 193 ? 9.289 -13.219 -8.523 1 95.44 193 HIS A C 1
ATOM 1504 O O . HIS A 1 193 ? 10.273 -12.695 -7.984 1 95.44 193 HIS A O 1
ATOM 1510 N N . SER A 1 194 ? 8.734 -12.648 -9.523 1 92.62 194 SER A N 1
ATOM 1511 C CA . SER A 1 194 ? 9.234 -11.461 -10.211 1 92.62 194 SER A CA 1
ATOM 1512 C C . SER A 1 194 ? 9.312 -10.266 -9.266 1 92.62 194 SER A C 1
ATOM 1514 O O . SER A 1 194 ? 10.062 -9.32 -9.516 1 92.62 194 SER A O 1
ATOM 1516 N N . SER A 1 195 ? 8.523 -10.273 -8.211 1 94.75 195 SER A N 1
ATOM 1517 C CA . SER A 1 195 ? 8.586 -9.195 -7.227 1 94.75 195 SER A CA 1
ATOM 1518 C C . SER A 1 195 ? 9.977 -9.078 -6.617 1 94.75 195 SER A C 1
ATOM 1520 O O . SER A 1 195 ? 10.391 -7.996 -6.188 1 94.75 195 SER A O 1
ATOM 1522 N N . ILE A 1 196 ? 10.758 -10.156 -6.602 1 96.62 196 ILE A N 1
ATOM 1523 C CA . ILE A 1 196 ? 12.117 -10.148 -6.07 1 96.62 196 ILE A CA 1
ATOM 1524 C C . ILE A 1 196 ? 13.031 -9.367 -7.016 1 96.62 196 ILE A C 1
ATOM 1526 O O . ILE A 1 196 ? 13.844 -8.555 -6.574 1 96.62 196 ILE A O 1
ATOM 1530 N N . GLU A 1 197 ? 12.891 -9.688 -8.281 1 94.75 197 GLU A N 1
ATOM 1531 C CA . GLU A 1 197 ? 13.664 -8.961 -9.281 1 94.75 197 GLU A CA 1
ATOM 1532 C C . GLU A 1 197 ? 13.297 -7.48 -9.289 1 94.75 197 GLU A C 1
ATOM 1534 O O . GLU A 1 197 ? 14.164 -6.617 -9.414 1 94.75 197 GLU A O 1
ATOM 1539 N N . LYS A 1 198 ? 12.055 -7.215 -9.234 1 94.69 198 LYS A N 1
ATOM 1540 C CA . LYS A 1 198 ? 11.594 -5.832 -9.156 1 94.69 198 LYS A CA 1
ATOM 1541 C C . LYS A 1 198 ? 12.164 -5.125 -7.934 1 94.69 198 LYS A C 1
ATOM 1543 O O . LYS A 1 198 ? 12.555 -3.959 -8.016 1 94.69 198 LYS A O 1
ATOM 1548 N N . ALA A 1 199 ? 12.156 -5.785 -6.82 1 97.12 199 ALA A N 1
ATOM 1549 C CA . ALA A 1 199 ? 12.734 -5.23 -5.598 1 97.12 199 ALA A CA 1
ATOM 1550 C C . ALA A 1 199 ? 14.211 -4.898 -5.793 1 97.12 199 ALA A C 1
ATOM 1552 O O . ALA A 1 199 ? 14.68 -3.844 -5.363 1 97.12 199 ALA A O 1
ATOM 1553 N N . ALA A 1 200 ? 14.938 -5.793 -6.398 1 96.88 200 ALA A N 1
ATOM 1554 C CA . ALA A 1 200 ? 16.359 -5.574 -6.641 1 96.88 200 ALA A CA 1
ATOM 1555 C C . ALA A 1 200 ? 16.578 -4.363 -7.547 1 96.88 200 ALA A C 1
ATOM 1557 O O . ALA A 1 200 ? 17.5 -3.568 -7.316 1 96.88 200 ALA A O 1
ATOM 1558 N N . LYS A 1 201 ? 15.75 -4.281 -8.555 1 94.69 201 LYS A N 1
ATOM 1559 C CA . LYS A 1 201 ? 15.828 -3.146 -9.469 1 94.69 201 LYS A CA 1
ATOM 1560 C C . LYS A 1 201 ? 15.578 -1.832 -8.734 1 94.69 201 LYS A C 1
ATOM 1562 O O . LYS A 1 201 ? 16.344 -0.875 -8.883 1 94.69 201 LYS A O 1
ATOM 1567 N N . MET A 1 202 ? 14.57 -1.779 -7.961 1 96.31 202 MET A N 1
ATOM 1568 C CA . MET A 1 202 ? 14.203 -0.57 -7.227 1 96.31 202 MET A CA 1
ATOM 1569 C C . MET A 1 202 ? 15.266 -0.229 -6.184 1 96.31 202 MET A C 1
ATOM 1571 O O . MET A 1 202 ? 15.586 0.943 -5.977 1 96.31 202 MET A O 1
ATOM 1575 N N . ALA A 1 203 ? 15.766 -1.25 -5.559 1 97.19 203 ALA A N 1
ATOM 1576 C CA . ALA A 1 203 ? 16.781 -1.047 -4.523 1 97.19 203 ALA A CA 1
ATOM 1577 C C . ALA A 1 203 ? 18.156 -0.825 -5.137 1 97.19 203 ALA A C 1
ATOM 1579 O O . ALA A 1 203 ? 19.109 -0.48 -4.434 1 97.19 203 ALA A O 1
ATOM 1580 N N . ILE A 1 204 ? 18.312 -1.061 -6.449 1 96.56 204 ILE A N 1
ATOM 1581 C CA . ILE A 1 204 ? 19.547 -0.933 -7.207 1 96.56 204 ILE A CA 1
ATOM 1582 C C . ILE A 1 204 ? 20.609 -1.865 -6.625 1 96.56 204 ILE A C 1
ATOM 1584 O O . ILE A 1 204 ? 21.734 -1.442 -6.355 1 96.56 204 ILE A O 1
ATOM 1588 N N . VAL A 1 205 ? 20.234 -3.07 -6.445 1 97.5 205 VAL A N 1
ATOM 1589 C CA . VAL A 1 205 ? 21.141 -4.121 -5.996 1 97.5 205 VAL A CA 1
ATOM 1590 C C . VAL A 1 205 ? 21.281 -5.184 -7.086 1 97.5 205 VAL A C 1
ATOM 1592 O O . VAL A 1 205 ? 20.297 -5.586 -7.703 1 97.5 205 VAL A O 1
ATOM 1595 N N . LYS A 1 206 ? 22.547 -5.598 -7.367 1 96.94 206 LYS A N 1
ATOM 1596 C CA . LYS A 1 206 ? 22.766 -6.691 -8.312 1 96.94 206 LYS A CA 1
ATOM 1597 C C . LYS A 1 206 ? 22.047 -7.957 -7.855 1 96.94 206 LYS A C 1
ATOM 1599 O O . LYS A 1 206 ? 22.078 -8.297 -6.672 1 96.94 206 LYS A O 1
ATOM 1604 N N . LEU A 1 207 ? 21.359 -8.578 -8.797 1 96.94 207 LEU A N 1
ATOM 1605 C CA . LEU A 1 207 ? 20.672 -9.82 -8.469 1 96.94 207 LEU A CA 1
ATOM 1606 C C . LEU A 1 207 ? 21.172 -10.969 -9.352 1 96.94 207 LEU A C 1
ATOM 1608 O O . LEU A 1 207 ? 21.203 -10.844 -10.578 1 96.94 207 LEU A O 1
ATOM 1612 N N . ARG A 1 208 ? 21.625 -12.016 -8.695 1 97.31 208 ARG A N 1
ATOM 1613 C CA . ARG A 1 208 ? 21.922 -13.266 -9.383 1 97.31 208 ARG A CA 1
ATOM 1614 C C . ARG A 1 208 ? 20.75 -14.227 -9.305 1 97.31 208 ARG A C 1
ATOM 1616 O O . ARG A 1 208 ? 20.359 -14.648 -8.211 1 97.31 208 ARG A O 1
ATOM 1623 N N . ALA A 1 209 ? 20.188 -14.516 -10.406 1 95.94 209 ALA A N 1
ATOM 1624 C CA . ALA A 1 209 ? 19.188 -15.578 -10.477 1 95.94 209 ALA A CA 1
ATOM 1625 C C . ALA A 1 209 ? 19.828 -16.922 -10.773 1 95.94 209 ALA A C 1
ATOM 1627 O O . ALA A 1 209 ? 20.328 -17.156 -11.875 1 95.94 209 ALA A O 1
ATOM 1628 N N . LEU A 1 210 ? 19.766 -17.812 -9.852 1 97.88 210 LEU A N 1
ATOM 1629 C CA . LEU A 1 210 ? 20.547 -19.047 -9.906 1 97.88 210 LEU A CA 1
ATOM 1630 C C . LEU A 1 210 ? 19.688 -20.234 -10.328 1 97.88 210 LEU A C 1
ATOM 1632 O O . LEU A 1 210 ? 18.469 -20.203 -10.141 1 97.88 210 LEU A O 1
ATOM 1636 N N . ASP A 1 211 ? 20.344 -21.25 -10.797 1 96.25 211 ASP A N 1
ATOM 1637 C CA . ASP A 1 211 ? 19.656 -22.453 -11.25 1 96.25 211 ASP A CA 1
ATOM 1638 C C . ASP A 1 211 ? 19.125 -23.266 -10.07 1 96.25 211 ASP A C 1
ATOM 1640 O O . ASP A 1 211 ? 19.641 -23.172 -8.961 1 96.25 211 ASP A O 1
ATOM 1644 N N . THR A 1 212 ? 18.109 -24 -10.352 1 96.75 212 THR A N 1
ATOM 1645 C CA . THR A 1 212 ? 17.547 -24.953 -9.406 1 96.75 212 THR A CA 1
ATOM 1646 C C . THR A 1 212 ? 17.859 -26.391 -9.82 1 96.75 212 THR A C 1
ATOM 1648 O O . THR A 1 212 ? 18.438 -26.609 -10.891 1 96.75 212 THR A O 1
ATOM 1651 N N . ASP A 1 213 ? 17.594 -27.344 -8.969 1 96.94 213 ASP A N 1
ATOM 1652 C CA . ASP A 1 213 ? 17.797 -28.734 -9.344 1 96.94 213 ASP A CA 1
ATOM 1653 C C . ASP A 1 213 ? 16.703 -29.219 -10.297 1 96.94 213 ASP A C 1
ATOM 1655 O O . ASP A 1 213 ? 15.914 -28.406 -10.789 1 96.94 213 ASP A O 1
ATOM 1659 N N . SER A 1 214 ? 16.672 -30.484 -10.578 1 94.69 214 SER A N 1
ATOM 1660 C CA . SER A 1 214 ? 15.781 -31.031 -11.594 1 94.69 214 SER A CA 1
ATOM 1661 C C . SER A 1 214 ? 14.32 -30.938 -11.156 1 94.69 214 SER A C 1
ATOM 1663 O O . SER A 1 214 ? 13.414 -31.047 -11.984 1 94.69 214 SER A O 1
ATOM 1665 N N . ARG A 1 215 ? 14.109 -30.688 -9.93 1 94.69 215 ARG A N 1
ATOM 1666 C CA . ARG A 1 215 ? 12.742 -30.578 -9.422 1 94.69 215 ARG A CA 1
ATOM 1667 C C . ARG A 1 215 ? 12.359 -29.125 -9.18 1 94.69 215 ARG A C 1
ATOM 1669 O O . ARG A 1 215 ? 11.281 -28.844 -8.656 1 94.69 215 ARG A O 1
ATOM 1676 N N . GLY A 1 216 ? 13.227 -28.234 -9.523 1 95.38 216 GLY A N 1
ATOM 1677 C CA . GLY A 1 216 ? 12.945 -26.812 -9.359 1 95.38 216 GLY A CA 1
ATOM 1678 C C . GLY A 1 216 ? 13.312 -26.281 -7.984 1 95.38 216 GLY A C 1
ATOM 1679 O O . GLY A 1 216 ? 12.961 -25.156 -7.637 1 95.38 216 GLY A O 1
ATOM 1680 N N . VAL A 1 217 ? 14 -27.047 -7.16 1 97.94 217 VAL A N 1
ATOM 1681 C CA . VAL A 1 217 ? 14.32 -26.703 -5.781 1 97.94 217 VAL A CA 1
ATOM 1682 C C . VAL A 1 217 ? 15.633 -25.922 -5.738 1 97.94 217 VAL A C 1
ATOM 1684 O O . VAL A 1 217 ? 16.641 -26.359 -6.301 1 97.94 217 VAL A O 1
ATOM 1687 N N . PHE A 1 218 ? 15.656 -24.75 -5.109 1 98.31 218 PHE A N 1
ATOM 1688 C CA . PHE A 1 218 ? 16.875 -23.984 -4.852 1 98.31 218 PHE A CA 1
ATOM 1689 C C . PHE A 1 218 ? 17.734 -24.672 -3.805 1 98.31 218 PHE A C 1
ATOM 1691 O O . PHE A 1 218 ? 17.266 -24.969 -2.707 1 98.31 218 PHE A O 1
ATOM 1698 N N . ARG A 1 219 ? 19.031 -24.984 -4.164 1 98.44 219 ARG A N 1
ATOM 1699 C CA . ARG A 1 219 ? 19.906 -25.812 -3.334 1 98.44 219 ARG A CA 1
ATOM 1700 C C . ARG A 1 219 ? 21.062 -25 -2.779 1 98.44 219 ARG A C 1
ATOM 1702 O O . ARG A 1 219 ? 21.5 -24.031 -3.406 1 98.44 219 ARG A O 1
ATOM 1709 N N . GLY A 1 220 ? 21.609 -25.422 -1.66 1 98.69 220 GLY A N 1
ATOM 1710 C CA . GLY A 1 220 ? 22.688 -24.734 -0.973 1 98.69 220 GLY A CA 1
ATOM 1711 C C . GLY A 1 220 ? 23.984 -24.719 -1.766 1 98.69 220 GLY A C 1
ATOM 1712 O O . GLY A 1 220 ? 24.688 -23.703 -1.773 1 98.69 220 GLY A O 1
ATOM 1713 N N . ASP A 1 221 ? 24.266 -25.797 -2.467 1 98.38 221 ASP A N 1
ATOM 1714 C CA . ASP A 1 221 ? 25.516 -25.891 -3.193 1 98.38 221 ASP A CA 1
ATOM 1715 C C . ASP A 1 221 ? 25.594 -24.859 -4.312 1 98.38 221 ASP A C 1
ATOM 1717 O O . ASP A 1 221 ? 26.641 -24.25 -4.531 1 98.38 221 ASP A O 1
ATOM 1721 N N . THR A 1 222 ? 24.516 -24.75 -4.996 1 98.5 222 THR A N 1
ATOM 1722 C CA . THR A 1 222 ? 24.453 -23.75 -6.059 1 98.5 222 THR A CA 1
ATOM 1723 C C . THR A 1 222 ? 24.688 -22.344 -5.496 1 98.5 222 THR A C 1
ATOM 1725 O O . THR A 1 222 ? 25.422 -21.562 -6.082 1 98.5 222 THR A O 1
ATOM 1728 N N . LEU A 1 223 ? 24.078 -22.047 -4.387 1 98.81 223 LEU A N 1
ATOM 1729 C CA . LEU A 1 223 ? 24.234 -20.766 -3.725 1 98.81 223 LEU A CA 1
ATOM 1730 C C . LEU A 1 223 ? 25.672 -20.562 -3.264 1 98.81 223 LEU A C 1
ATOM 1732 O O . LEU A 1 223 ? 26.25 -19.5 -3.473 1 98.81 223 LEU A O 1
ATOM 1736 N N . ARG A 1 224 ? 26.234 -21.547 -2.631 1 98.75 224 ARG A N 1
ATOM 1737 C CA . ARG A 1 224 ? 27.594 -21.484 -2.113 1 98.75 224 ARG A CA 1
ATOM 1738 C C . ARG A 1 224 ? 28.578 -21.156 -3.225 1 98.75 224 ARG A C 1
ATOM 1740 O O . ARG A 1 224 ? 29.453 -20.297 -3.051 1 98.75 224 ARG A O 1
ATOM 1747 N N . GLN A 1 225 ? 28.438 -21.828 -4.348 1 98.69 225 GLN A N 1
ATOM 1748 C CA . GLN A 1 225 ? 29.344 -21.594 -5.477 1 98.69 225 GLN A CA 1
ATOM 1749 C C . GLN A 1 225 ? 29.234 -20.156 -5.973 1 98.69 225 GLN A C 1
ATOM 1751 O O . GLN A 1 225 ? 30.266 -19.516 -6.227 1 98.69 225 GLN A O 1
ATOM 1756 N N . ALA A 1 226 ? 28.031 -19.656 -6.117 1 98.69 226 ALA A N 1
ATOM 1757 C CA . ALA A 1 226 ? 27.812 -18.297 -6.594 1 98.69 226 ALA A CA 1
ATOM 1758 C C . ALA A 1 226 ? 28.422 -17.281 -5.625 1 98.69 226 ALA A C 1
ATOM 1760 O O . ALA A 1 226 ? 29.031 -16.297 -6.047 1 98.69 226 ALA A O 1
ATOM 1761 N N . ILE A 1 227 ? 28.25 -17.484 -4.348 1 98.75 227 ILE A N 1
ATOM 1762 C CA . ILE A 1 227 ? 28.766 -16.578 -3.314 1 98.75 227 ILE A CA 1
ATOM 1763 C C . ILE A 1 227 ? 30.281 -16.562 -3.369 1 98.75 227 ILE A C 1
ATOM 1765 O O . ILE A 1 227 ? 30.906 -15.484 -3.312 1 98.75 227 ILE A O 1
ATOM 1769 N N . GLN A 1 228 ? 30.891 -17.734 -3.469 1 98.5 228 GLN A N 1
ATOM 1770 C CA . GLN A 1 228 ? 32.344 -17.812 -3.518 1 98.5 228 GLN A CA 1
ATOM 1771 C C . GLN A 1 228 ? 32.906 -17.078 -4.727 1 98.5 228 GLN A C 1
ATOM 1773 O O . GLN A 1 228 ? 33.906 -16.375 -4.621 1 98.5 228 GLN A O 1
ATOM 1778 N N . GLU A 1 229 ? 32.25 -17.266 -5.848 1 98.44 229 GLU A N 1
ATOM 1779 C CA . GLU A 1 229 ? 32.688 -16.562 -7.059 1 98.44 229 GLU A CA 1
ATOM 1780 C C . GLU A 1 229 ? 32.594 -15.055 -6.879 1 98.44 229 GLU A C 1
ATOM 1782 O O . GLU A 1 229 ? 33.5 -14.32 -7.285 1 98.44 229 GLU A O 1
ATOM 1787 N N . ASP A 1 230 ? 31.547 -14.578 -6.289 1 98.38 230 ASP A N 1
ATOM 1788 C CA . ASP A 1 230 ? 31.344 -13.148 -6.102 1 98.38 230 ASP A CA 1
ATOM 1789 C C . ASP A 1 230 ? 32.312 -12.586 -5.055 1 98.38 230 ASP A C 1
ATOM 1791 O O . ASP A 1 230 ? 32.812 -11.469 -5.199 1 98.38 230 ASP A O 1
ATOM 1795 N N . LEU A 1 231 ? 32.5 -13.328 -3.98 1 98.06 231 LEU A N 1
ATOM 1796 C CA . LEU A 1 231 ? 33.5 -12.922 -2.99 1 98.06 231 LEU A CA 1
ATOM 1797 C C . LEU A 1 231 ? 34.875 -12.773 -3.631 1 98.06 231 LEU A C 1
ATOM 1799 O O . LEU A 1 231 ? 35.594 -11.812 -3.338 1 98.06 231 LEU A O 1
ATOM 1803 N N . ALA A 1 232 ? 35.219 -13.68 -4.496 1 97.94 232 ALA A N 1
ATOM 1804 C CA . ALA A 1 232 ? 36.5 -13.648 -5.188 1 97.94 232 ALA A CA 1
ATOM 1805 C C . ALA A 1 232 ? 36.594 -12.422 -6.09 1 97.94 232 ALA A C 1
ATOM 1807 O O . ALA A 1 232 ? 37.719 -11.93 -6.348 1 97.94 232 ALA A O 1
ATOM 1808 N N . GLN A 1 233 ? 35.5 -11.938 -6.551 1 97.25 233 GLN A N 1
ATOM 1809 C CA . GLN A 1 233 ? 35.469 -10.773 -7.426 1 97.25 233 GLN A CA 1
ATOM 1810 C C . GLN A 1 233 ? 35.375 -9.484 -6.617 1 97.25 233 GLN A C 1
ATOM 1812 O O . GLN A 1 233 ? 35.219 -8.398 -7.188 1 97.25 233 GLN A O 1
ATOM 1817 N N . GLY A 1 234 ? 35.344 -9.586 -5.316 1 96.69 234 GLY A N 1
ATOM 1818 C CA . GLY A 1 234 ? 35.344 -8.414 -4.457 1 96.69 234 GLY A CA 1
ATOM 1819 C C . GLY A 1 234 ? 33.938 -7.895 -4.156 1 96.69 234 GLY A C 1
ATOM 1820 O O . GLY A 1 234 ? 33.781 -6.805 -3.605 1 96.69 234 GLY A O 1
ATOM 1821 N N . LEU A 1 235 ? 32.938 -8.656 -4.5 1 98.12 235 LEU A N 1
ATOM 1822 C CA . LEU A 1 235 ? 31.562 -8.258 -4.203 1 98.12 235 LEU A CA 1
ATOM 1823 C C . LEU A 1 235 ? 31.172 -8.688 -2.791 1 98.12 235 LEU A C 1
ATOM 1825 O O . LEU A 1 235 ? 31.844 -9.523 -2.182 1 98.12 235 LEU A O 1
ATOM 1829 N N . THR A 1 236 ? 30.141 -8.07 -2.234 1 98.5 236 THR A N 1
ATOM 1830 C CA . THR A 1 236 ? 29.625 -8.359 -0.898 1 98.5 236 THR A CA 1
ATOM 1831 C C . THR A 1 236 ? 28.219 -8.953 -0.974 1 98.5 236 THR A C 1
ATOM 1833 O O . THR A 1 236 ? 27.25 -8.227 -1.194 1 98.5 236 THR A O 1
ATOM 1836 N N . PRO A 1 237 ? 28.109 -10.273 -0.796 1 98.75 237 PRO A N 1
ATOM 1837 C CA . PRO A 1 237 ? 26.766 -10.859 -0.674 1 98.75 237 PRO A CA 1
ATOM 1838 C C . PRO A 1 237 ? 25.969 -10.25 0.471 1 98.75 237 PRO A C 1
ATOM 1840 O O . PRO A 1 237 ? 26.438 -10.203 1.608 1 98.75 237 PRO A O 1
ATOM 1843 N N . CYS A 1 238 ? 24.672 -9.781 0.197 1 98.62 238 CYS A N 1
ATOM 1844 C CA . CYS A 1 238 ? 23.984 -9.07 1.263 1 98.62 238 CYS A CA 1
ATOM 1845 C C . CYS A 1 238 ? 22.547 -9.578 1.419 1 98.62 238 CYS A C 1
ATOM 1847 O O . CYS A 1 238 ? 21.906 -9.32 2.434 1 98.62 238 CYS A O 1
ATOM 1849 N N . PHE A 1 239 ? 22.016 -10.305 0.47 1 98.81 239 PHE A N 1
ATOM 1850 C CA . PHE A 1 239 ? 20.609 -10.711 0.523 1 98.81 239 PHE A CA 1
ATOM 1851 C C . PHE A 1 239 ? 20.406 -12.023 -0.232 1 98.81 239 PHE A C 1
ATOM 1853 O O . PHE A 1 239 ? 20.906 -12.18 -1.351 1 98.81 239 PHE A O 1
ATOM 1860 N N . VAL A 1 240 ? 19.734 -12.969 0.342 1 98.94 240 VAL A N 1
ATOM 1861 C CA . VAL A 1 240 ? 19.328 -14.219 -0.277 1 98.94 240 VAL A CA 1
ATOM 1862 C C . VAL A 1 240 ? 17.828 -14.445 -0.057 1 98.94 240 VAL A C 1
ATOM 1864 O O . VAL A 1 240 ? 17.344 -14.297 1.062 1 98.94 240 VAL A O 1
ATOM 1867 N N . VAL A 1 241 ? 17.109 -14.789 -1.103 1 98.81 241 VAL A N 1
ATOM 1868 C CA . VAL A 1 241 ? 15.695 -15.109 -0.949 1 98.81 241 VAL A CA 1
ATOM 1869 C C . VAL A 1 241 ? 15.445 -16.562 -1.344 1 98.81 241 VAL A C 1
ATOM 1871 O O . VAL A 1 241 ? 15.875 -17 -2.412 1 98.81 241 VAL A O 1
ATOM 1874 N N . ALA A 1 242 ? 14.898 -17.297 -0.495 1 98.81 242 ALA A N 1
ATOM 1875 C CA . ALA A 1 242 ? 14.32 -18.594 -0.786 1 98.81 242 ALA A CA 1
ATOM 1876 C C . ALA A 1 242 ? 12.797 -18.531 -0.806 1 98.81 242 ALA A C 1
ATOM 1878 O O . ALA A 1 242 ? 12.203 -17.641 -0.196 1 98.81 242 ALA A O 1
ATOM 1879 N N . THR A 1 243 ? 12.203 -19.469 -1.527 1 98.38 243 THR A N 1
ATOM 1880 C CA . THR A 1 243 ? 10.758 -19.453 -1.694 1 98.38 243 THR A CA 1
ATOM 1881 C C . THR A 1 243 ? 10.133 -20.75 -1.181 1 98.38 243 THR A C 1
ATOM 1883 O O . THR A 1 243 ? 10.594 -21.844 -1.512 1 98.38 243 THR A O 1
ATOM 1886 N N . VAL A 1 244 ? 9.156 -20.609 -0.331 1 98.06 244 VAL A N 1
ATOM 1887 C CA . VAL A 1 244 ? 8.297 -21.734 0.026 1 98.06 244 VAL A CA 1
ATOM 1888 C C . VAL A 1 244 ? 6.992 -21.672 -0.76 1 98.06 244 VAL A C 1
ATOM 1890 O O . VAL A 1 244 ? 6.031 -21.031 -0.319 1 98.06 244 VAL A O 1
ATOM 1893 N N . GLY A 1 245 ? 6.918 -22.484 -1.769 1 97.69 245 GLY A N 1
ATOM 1894 C CA . GLY A 1 245 ? 5.793 -22.438 -2.689 1 97.69 245 GLY A CA 1
ATOM 1895 C C . GLY A 1 245 ? 5.98 -21.453 -3.816 1 97.69 245 GLY A C 1
ATOM 1896 O O . GLY A 1 245 ? 5.371 -20.375 -3.807 1 97.69 245 GLY A O 1
ATOM 1897 N N . THR A 1 246 ? 6.84 -21.781 -4.812 1 97 246 THR A N 1
ATOM 1898 C CA . THR A 1 246 ? 7.086 -20.906 -5.953 1 97 246 THR A CA 1
ATOM 1899 C C . THR A 1 246 ? 5.809 -20.703 -6.766 1 97 246 THR A C 1
ATOM 1901 O O . THR A 1 246 ? 4.906 -21.547 -6.727 1 97 246 THR A O 1
ATOM 1904 N N . THR A 1 247 ? 5.715 -19.656 -7.496 1 94.5 247 THR A N 1
ATOM 1905 C CA . THR A 1 247 ? 4.512 -19.25 -8.211 1 94.5 247 THR A CA 1
ATOM 1906 C C . THR A 1 247 ? 4.168 -20.25 -9.305 1 94.5 247 THR A C 1
ATOM 1908 O O . THR A 1 247 ? 3.008 -20.641 -9.453 1 94.5 247 THR A O 1
ATOM 1911 N N . SER A 1 248 ? 5.121 -20.719 -10.039 1 94.69 248 SER A N 1
ATOM 1912 C CA . SER A 1 248 ? 4.879 -21.516 -11.234 1 94.69 248 SER A CA 1
ATOM 1913 C C . SER A 1 248 ? 4.41 -22.922 -10.875 1 94.69 248 SER A C 1
ATOM 1915 O O . SER A 1 248 ? 3.412 -23.406 -11.414 1 94.69 248 SER A O 1
ATOM 1917 N N . ALA A 1 249 ? 5.141 -23.547 -9.898 1 96.94 249 ALA A N 1
ATOM 1918 C CA . ALA A 1 249 ? 4.879 -24.969 -9.688 1 96.94 249 ALA A CA 1
ATOM 1919 C C . ALA A 1 249 ? 4.711 -25.281 -8.203 1 96.94 249 ALA A C 1
ATOM 1921 O O . ALA A 1 249 ? 4.609 -26.453 -7.816 1 96.94 249 ALA A O 1
ATOM 1922 N N . CYS A 1 250 ? 4.648 -24.234 -7.34 1 97.69 250 CYS A N 1
ATOM 1923 C CA . CYS A 1 250 ? 4.512 -24.406 -5.898 1 97.69 250 CYS A CA 1
ATOM 1924 C C . CYS A 1 250 ? 5.625 -25.281 -5.336 1 97.69 250 CYS A C 1
ATOM 1926 O O . CYS A 1 250 ? 5.359 -26.203 -4.566 1 97.69 250 CYS A O 1
ATOM 1928 N N . VAL A 1 251 ? 6.828 -25.016 -5.742 1 97.69 251 VAL A N 1
ATOM 1929 C CA . VAL A 1 251 ? 8.008 -25.75 -5.289 1 97.69 251 VAL A CA 1
ATOM 1930 C C . VAL A 1 251 ? 8.516 -25.156 -3.979 1 97.69 251 VAL A C 1
ATOM 1932 O O . VAL A 1 251 ? 8.469 -23.938 -3.781 1 97.69 251 VAL A O 1
ATOM 1935 N N . PHE A 1 252 ? 9 -26.016 -3.043 1 98.25 252 PHE A N 1
ATOM 1936 C CA . PHE A 1 252 ? 9.578 -25.594 -1.771 1 98.25 252 PHE A CA 1
ATOM 1937 C C . PHE A 1 252 ? 11.102 -25.672 -1.821 1 98.25 252 PHE A C 1
ATOM 1939 O O . PHE A 1 252 ? 11.672 -26.75 -1.959 1 98.25 252 PHE A O 1
ATOM 1946 N N . ASP A 1 253 ? 11.789 -24.547 -1.695 1 98.56 253 ASP A N 1
ATOM 1947 C CA . ASP A 1 253 ? 13.25 -24.516 -1.66 1 98.56 253 ASP A CA 1
ATOM 1948 C C . ASP A 1 253 ? 13.773 -25.188 -0.391 1 98.56 253 ASP A C 1
ATOM 1950 O O . ASP A 1 253 ? 13.039 -25.359 0.58 1 98.56 253 ASP A O 1
ATOM 1954 N N . ASN A 1 254 ? 15.078 -25.625 -0.47 1 98.5 254 ASN A N 1
ATOM 1955 C CA . ASN A 1 254 ? 15.672 -26.281 0.696 1 98.5 254 ASN A CA 1
ATOM 1956 C C . ASN A 1 254 ? 16.219 -25.25 1.682 1 98.5 254 ASN A C 1
ATOM 1958 O O . ASN A 1 254 ? 17.406 -24.906 1.63 1 98.5 254 ASN A O 1
ATOM 1962 N N . LEU A 1 255 ? 15.453 -24.875 2.645 1 98.75 255 LEU A N 1
ATOM 1963 C CA . LEU A 1 255 ? 15.789 -23.781 3.553 1 98.75 255 LEU A CA 1
ATOM 1964 C C . LEU A 1 255 ? 16.969 -24.156 4.438 1 98.75 255 LEU A C 1
ATOM 1966 O O . LEU A 1 255 ? 17.781 -23.297 4.789 1 98.75 255 LEU A O 1
ATOM 1970 N N . VAL A 1 256 ? 17.078 -25.406 4.82 1 98.69 256 VAL A N 1
ATOM 1971 C CA . VAL A 1 256 ? 18.172 -25.844 5.691 1 98.69 256 VAL A CA 1
ATOM 1972 C C . VAL A 1 256 ? 19.5 -25.656 4.984 1 98.69 256 VAL A C 1
ATOM 1974 O O . VAL A 1 256 ? 20.422 -25.047 5.527 1 98.69 256 VAL A O 1
ATOM 1977 N N . GLU A 1 257 ? 19.641 -26.219 3.742 1 98.75 257 GLU A N 1
ATOM 1978 C CA . GLU A 1 257 ? 20.891 -26.078 2.98 1 98.75 257 GLU A CA 1
ATOM 1979 C C . GLU A 1 257 ? 21.234 -24.609 2.74 1 98.75 257 GLU A C 1
ATOM 1981 O O . GLU A 1 257 ? 22.375 -24.203 2.951 1 98.75 257 GLU A O 1
ATOM 1986 N N . ILE A 1 258 ? 20.219 -23.844 2.354 1 98.88 258 ILE A N 1
ATOM 1987 C CA . ILE A 1 258 ? 20.422 -22.438 2.018 1 98.88 258 ILE A CA 1
ATOM 1988 C C . ILE A 1 258 ? 20.797 -21.656 3.275 1 98.88 258 ILE A C 1
ATOM 1990 O O . ILE A 1 258 ? 21.719 -20.844 3.254 1 98.88 258 ILE A O 1
ATOM 1994 N N . GLY A 1 259 ? 20.031 -21.938 4.328 1 98.75 259 GLY A N 1
ATOM 1995 C CA . GLY A 1 259 ? 20.297 -21.281 5.598 1 98.75 259 GLY A CA 1
ATOM 1996 C C . GLY A 1 259 ? 21.719 -21.516 6.102 1 98.75 259 GLY A C 1
ATOM 1997 O O . GLY A 1 259 ? 22.359 -20.594 6.609 1 98.75 259 GLY A O 1
ATOM 1998 N N . GLN A 1 260 ? 22.203 -22.672 6 1 98.56 260 GLN A N 1
ATOM 1999 C CA . GLN A 1 260 ? 23.562 -23.016 6.43 1 98.56 260 GLN A CA 1
ATOM 2000 C C . GLN A 1 260 ? 24.594 -22.234 5.629 1 98.56 260 GLN A C 1
ATOM 2002 O O . GLN A 1 260 ? 25.578 -21.75 6.188 1 98.56 260 GLN A O 1
ATOM 2007 N N . VAL A 1 261 ? 24.375 -22.141 4.352 1 98.81 261 VAL A N 1
ATOM 2008 C CA . VAL A 1 261 ? 25.297 -21.375 3.504 1 98.81 261 VAL A CA 1
ATOM 2009 C C . VAL A 1 261 ? 25.266 -19.906 3.904 1 98.81 261 VAL A C 1
ATOM 2011 O O . VAL A 1 261 ? 26.312 -19.25 3.977 1 98.81 261 VAL A O 1
ATOM 2014 N N . CYS A 1 262 ? 24.062 -19.375 4.172 1 98.69 262 CYS A N 1
ATOM 2015 C CA . CYS A 1 262 ? 23.922 -17.969 4.555 1 98.69 262 CYS A CA 1
ATOM 2016 C C . CYS A 1 262 ? 24.688 -17.672 5.84 1 98.69 262 CYS A C 1
ATOM 2018 O O . CYS A 1 262 ? 25.266 -16.594 5.988 1 98.69 262 CYS A O 1
ATOM 2020 N N . ARG A 1 263 ? 24.766 -18.594 6.723 1 97.69 263 ARG A N 1
ATOM 2021 C CA . ARG A 1 263 ? 25.406 -18.422 8.016 1 97.69 263 ARG A CA 1
ATOM 2022 C C . ARG A 1 263 ? 26.922 -18.312 7.852 1 97.69 263 ARG A C 1
ATOM 2024 O O . ARG A 1 263 ? 27.609 -17.781 8.727 1 97.69 263 ARG A O 1
ATOM 2031 N N . GLU A 1 264 ? 27.391 -18.75 6.773 1 97.31 264 GLU A N 1
ATOM 2032 C CA . GLU A 1 264 ? 28.828 -18.719 6.52 1 97.31 264 GLU A CA 1
ATOM 2033 C C . GLU A 1 264 ? 29.297 -17.297 6.191 1 97.31 264 GLU A C 1
ATOM 2035 O O . GLU A 1 264 ? 30.484 -17 6.254 1 97.31 264 GLU A O 1
ATOM 2040 N N . VAL A 1 265 ? 28.391 -16.484 5.797 1 97.31 265 VAL A N 1
ATOM 2041 C CA . VAL A 1 265 ? 28.703 -15.117 5.41 1 97.31 265 VAL A CA 1
ATOM 2042 C C . VAL A 1 265 ? 27.875 -14.141 6.25 1 97.31 265 VAL A C 1
ATOM 2044 O O . VAL A 1 265 ? 26.672 -13.961 6.004 1 97.31 265 VAL A O 1
ATOM 2047 N N . ARG A 1 266 ? 28.438 -13.375 7.074 1 94.56 266 ARG A N 1
ATOM 2048 C CA . ARG A 1 266 ? 27.781 -12.586 8.109 1 94.56 266 ARG A CA 1
ATOM 2049 C C . ARG A 1 266 ? 26.938 -11.477 7.5 1 94.56 266 ARG A C 1
ATOM 2051 O O . ARG A 1 266 ? 25.906 -11.102 8.055 1 94.56 266 ARG A O 1
ATOM 2058 N N . SER A 1 267 ? 27.25 -10.992 6.375 1 96.88 267 SER A N 1
ATOM 2059 C CA . SER A 1 267 ? 26.578 -9.844 5.785 1 96.88 267 SER A CA 1
ATOM 2060 C C . SER A 1 267 ? 25.25 -10.242 5.152 1 96.88 267 SER A C 1
ATOM 2062 O O . SER A 1 267 ? 24.438 -9.375 4.809 1 96.88 267 SER A O 1
ATOM 2064 N N . ILE A 1 268 ? 24.984 -11.469 5.078 1 98.56 268 ILE A N 1
ATOM 2065 C CA . ILE A 1 268 ? 23.828 -11.93 4.316 1 98.56 268 ILE A CA 1
ATOM 2066 C C . ILE A 1 268 ? 22.578 -11.836 5.18 1 98.56 268 ILE A C 1
ATOM 2068 O O . ILE A 1 268 ? 22.578 -12.281 6.332 1 98.56 268 ILE A O 1
ATOM 2072 N N . TRP A 1 269 ? 21.594 -11.195 4.672 1 98.75 269 TRP A N 1
ATOM 2073 C CA . TRP A 1 269 ? 20.219 -11.25 5.129 1 98.75 269 TRP A CA 1
ATOM 2074 C C . TRP A 1 269 ? 19.453 -12.359 4.418 1 98.75 269 TRP A C 1
ATOM 2076 O O . TRP A 1 269 ? 19.297 -12.336 3.195 1 98.75 269 TRP A O 1
ATOM 2086 N N . PHE A 1 270 ? 18.969 -13.359 5.164 1 98.88 270 PHE A N 1
ATOM 2087 C CA . PHE A 1 270 ? 18.234 -14.484 4.586 1 98.88 270 PHE A CA 1
ATOM 2088 C C . PHE A 1 270 ? 16.734 -14.266 4.703 1 98.88 270 PHE A C 1
ATOM 2090 O O . PHE A 1 270 ? 16.172 -14.305 5.801 1 98.88 270 PHE A O 1
ATOM 2097 N N . HIS A 1 271 ? 16.047 -14.039 3.588 1 98.94 271 HIS A N 1
ATOM 2098 C CA . HIS A 1 271 ? 14.609 -13.844 3.516 1 98.94 271 HIS A CA 1
ATOM 2099 C C . HIS A 1 271 ? 13.906 -15.07 2.939 1 98.94 271 HIS A C 1
ATOM 2101 O O . HIS A 1 271 ? 14.359 -15.633 1.941 1 98.94 271 HIS A O 1
ATOM 2107 N N . VAL A 1 272 ? 12.836 -15.453 3.535 1 98.94 272 VAL A N 1
ATOM 2108 C CA . VAL A 1 272 ? 12.016 -16.547 3.012 1 98.94 272 VAL A CA 1
ATOM 2109 C C . VAL A 1 272 ? 10.656 -16 2.576 1 98.94 272 VAL A C 1
ATOM 2111 O O . VAL A 1 272 ? 9.898 -15.477 3.396 1 98.94 272 VAL A O 1
ATOM 2114 N N . ASP A 1 273 ? 10.383 -16.156 1.314 1 98.69 273 ASP A N 1
ATOM 2115 C CA . ASP A 1 273 ? 9.102 -15.758 0.741 1 98.69 273 ASP A CA 1
ATOM 2116 C C . ASP A 1 273 ? 8.117 -16.922 0.717 1 98.69 273 ASP A C 1
ATOM 2118 O O . ASP A 1 273 ? 8.297 -17.875 -0.037 1 98.69 273 ASP A O 1
ATOM 2122 N N . GLY A 1 274 ? 7.078 -16.812 1.515 1 98.62 274 GLY A N 1
ATOM 2123 C CA . GLY A 1 274 ? 6.012 -17.812 1.541 1 98.62 274 GLY A CA 1
ATOM 2124 C C . GLY A 1 274 ? 4.645 -17.219 1.269 1 98.62 274 GLY A C 1
ATOM 2125 O O . GLY A 1 274 ? 3.676 -17.516 1.969 1 98.62 274 GLY A O 1
ATOM 2126 N N . ALA A 1 275 ? 4.527 -16.391 0.25 1 98 275 ALA A N 1
ATOM 2127 C CA . ALA A 1 275 ? 3.32 -15.602 0.008 1 98 275 ALA A CA 1
ATOM 2128 C C . ALA A 1 275 ? 2.086 -16.5 -0.039 1 98 275 ALA A C 1
ATOM 2130 O O . ALA A 1 275 ? 1.058 -16.172 0.562 1 98 275 ALA A O 1
ATOM 2131 N N . TYR A 1 276 ? 2.186 -17.609 -0.763 1 97.69 276 TYR A N 1
ATOM 2132 C CA . TYR A 1 276 ? 1.061 -18.531 -0.892 1 97.69 276 TYR A CA 1
ATOM 2133 C C . TYR A 1 276 ? 1.184 -19.688 0.094 1 97.69 276 TYR A C 1
ATOM 2135 O O . TYR A 1 276 ? 0.412 -19.781 1.052 1 97.69 276 TYR A O 1
ATOM 2143 N N . ALA A 1 277 ? 2.227 -20.438 0.053 1 98.56 277 ALA A N 1
ATOM 2144 C CA . ALA A 1 277 ? 2.338 -21.719 0.733 1 98.56 277 ALA A CA 1
ATOM 2145 C C . ALA A 1 277 ? 2.689 -21.531 2.207 1 98.56 277 ALA A C 1
ATOM 2147 O O . ALA A 1 277 ? 2.52 -22.453 3.012 1 98.56 277 ALA A O 1
ATOM 2148 N N . GLY A 1 278 ? 3.221 -20.328 2.578 1 98.69 278 GLY A N 1
ATOM 2149 C CA . GLY A 1 278 ? 3.484 -20.078 3.988 1 98.69 278 GLY A CA 1
ATOM 2150 C C . GLY A 1 278 ? 2.268 -20.281 4.867 1 98.69 278 GLY A C 1
ATOM 2151 O O . GLY A 1 278 ? 2.393 -20.734 6.012 1 98.69 278 GLY A O 1
ATOM 2152 N N . ASN A 1 279 ? 1.127 -20.031 4.34 1 98.75 279 ASN A N 1
ATOM 2153 C CA . ASN A 1 279 ? -0.115 -20.172 5.09 1 98.75 279 ASN A CA 1
ATOM 2154 C C . ASN A 1 279 ? -0.407 -21.641 5.418 1 98.75 279 ASN A C 1
ATOM 2156 O O . ASN A 1 279 ? -1.146 -21.922 6.359 1 98.75 279 ASN A O 1
ATOM 2160 N N . SER A 1 280 ? 0.153 -22.547 4.723 1 98.69 280 SER A N 1
ATOM 2161 C CA . SER A 1 280 ? -0.096 -23.969 4.941 1 98.69 280 SER A CA 1
ATOM 2162 C C . SER A 1 280 ? 0.559 -24.453 6.234 1 98.69 280 SER A C 1
ATOM 2164 O O . SER A 1 280 ? 0.22 -25.516 6.746 1 98.69 280 SER A O 1
ATOM 2166 N N . PHE A 1 281 ? 1.49 -23.641 6.805 1 98.81 281 PHE A N 1
ATOM 2167 C CA . PHE A 1 281 ? 2.166 -24.031 8.039 1 98.81 281 PHE A CA 1
ATOM 2168 C C . PHE A 1 281 ? 1.191 -24.031 9.211 1 98.81 281 PHE A C 1
ATOM 2170 O O . PHE A 1 281 ? 1.519 -24.516 10.297 1 98.81 281 PHE A O 1
ATOM 2177 N N . ILE A 1 282 ? 0.027 -23.5 8.969 1 98.75 282 ILE A N 1
ATOM 2178 C CA . ILE A 1 282 ? -1.008 -23.609 9.992 1 98.75 282 ILE A CA 1
ATOM 2179 C C . ILE A 1 282 ? -1.335 -25.094 10.219 1 98.75 282 ILE A C 1
ATOM 2181 O O . ILE A 1 282 ? -1.855 -25.453 11.273 1 98.75 282 ILE A O 1
ATOM 2185 N N . LEU A 1 283 ? -1.042 -25.938 9.258 1 98.75 283 LEU A N 1
ATOM 2186 C CA . LEU A 1 283 ? -1.19 -27.391 9.344 1 98.75 283 LEU A CA 1
ATOM 2187 C C . LEU A 1 283 ? 0.082 -28.031 9.883 1 98.75 283 LEU A C 1
ATOM 2189 O O . LEU A 1 283 ? 1.153 -27.891 9.289 1 98.75 283 LEU A O 1
ATOM 2193 N N . PRO A 1 284 ? -0.012 -28.781 10.891 1 98.19 284 PRO A N 1
ATOM 2194 C CA . PRO A 1 284 ? 1.176 -29.453 11.414 1 98.19 284 PRO A CA 1
ATOM 2195 C C . PRO A 1 284 ? 1.856 -30.344 10.367 1 98.19 284 PRO A C 1
ATOM 2197 O O . PRO A 1 284 ? 3.086 -30.422 10.32 1 98.19 284 PRO A O 1
ATOM 2200 N N . GLU A 1 285 ? 1.123 -31.016 9.539 1 98.06 285 GLU A N 1
ATOM 2201 C CA . GLU A 1 285 ? 1.671 -31.938 8.547 1 98.06 285 GLU A CA 1
ATOM 2202 C C . GLU A 1 285 ? 2.438 -31.203 7.461 1 98.06 285 GLU A C 1
ATOM 2204 O O . GLU A 1 285 ? 3.211 -31.797 6.715 1 98.06 285 GLU A O 1
ATOM 2209 N N . MET A 1 286 ? 2.256 -29.938 7.316 1 98.31 286 MET A N 1
ATOM 2210 C CA . MET A 1 286 ? 2.953 -29.156 6.301 1 98.31 286 MET A CA 1
ATOM 2211 C C . MET A 1 286 ? 4.207 -28.5 6.879 1 98.31 286 MET A C 1
ATOM 2213 O O . MET A 1 286 ? 5.012 -27.922 6.145 1 98.31 286 MET A O 1
ATOM 2217 N N . ARG A 1 287 ? 4.449 -28.562 8.148 1 98 287 ARG A N 1
ATOM 2218 C CA . ARG A 1 287 ? 5.512 -27.844 8.844 1 98 287 ARG A CA 1
ATOM 2219 C C . ARG A 1 287 ? 6.879 -28.438 8.539 1 98 287 ARG A C 1
ATOM 2221 O O . ARG A 1 287 ? 7.91 -27.844 8.836 1 98 287 ARG A O 1
ATOM 2228 N N . ARG A 1 288 ? 6.906 -29.547 7.887 1 97.12 288 ARG A N 1
ATOM 2229 C CA . ARG A 1 288 ? 8.172 -30.094 7.402 1 97.12 288 ARG A CA 1
ATOM 2230 C C . ARG A 1 288 ? 8.836 -29.141 6.41 1 97.12 288 ARG A C 1
ATOM 2232 O O . ARG A 1 288 ? 10.062 -29.094 6.316 1 97.12 288 ARG A O 1
ATOM 2239 N N . PHE A 1 289 ? 8.016 -28.406 5.707 1 97.25 289 PHE A N 1
ATOM 2240 C CA . PHE A 1 289 ? 8.516 -27.516 4.668 1 97.25 289 PHE A CA 1
ATOM 2241 C C . PHE A 1 289 ? 9.078 -26.234 5.273 1 97.25 289 PHE A C 1
ATOM 2243 O O . PHE A 1 289 ? 9.719 -25.438 4.582 1 97.25 289 PHE A O 1
ATOM 2250 N N . LYS A 1 290 ? 8.844 -25.969 6.551 1 96.62 290 LYS A N 1
ATOM 2251 C CA . LYS A 1 290 ? 9.375 -24.75 7.152 1 96.62 290 LYS A CA 1
ATOM 2252 C C . LYS A 1 290 ? 10.727 -25 7.816 1 96.62 290 LYS A C 1
ATOM 2254 O O . LYS A 1 290 ? 11.367 -24.078 8.312 1 96.62 290 LYS A O 1
ATOM 2259 N N . GLU A 1 291 ? 11.141 -26.344 7.887 1 97.69 291 GLU A N 1
ATOM 2260 C CA . GLU A 1 291 ? 12.461 -26.641 8.445 1 97.69 291 GLU A CA 1
ATOM 2261 C C . GLU A 1 291 ? 13.531 -25.75 7.809 1 97.69 291 GLU A C 1
ATOM 2263 O O . GLU A 1 291 ? 13.656 -25.703 6.582 1 97.69 291 GLU A O 1
ATOM 2268 N N . GLY A 1 292 ? 14.273 -25.062 8.578 1 98.38 292 GLY A N 1
ATOM 2269 C CA . GLY A 1 292 ? 15.289 -24.141 8.094 1 98.38 292 GLY A CA 1
ATOM 2270 C C . GLY A 1 292 ? 14.922 -22.672 8.32 1 98.38 292 GLY A C 1
ATOM 2271 O O . GLY A 1 292 ? 15.773 -21.797 8.203 1 98.38 292 GLY A O 1
ATOM 2272 N N . LEU A 1 293 ? 13.695 -22.375 8.75 1 98.25 293 LEU A N 1
ATOM 2273 C CA . LEU A 1 293 ? 13.266 -21.016 9.008 1 98.25 293 LEU A CA 1
ATOM 2274 C C . LEU A 1 293 ? 14.023 -20.406 10.188 1 98.25 293 LEU A C 1
ATOM 2276 O O . LEU A 1 293 ? 14.039 -19.188 10.367 1 98.25 293 LEU A O 1
ATOM 2280 N N . GLU A 1 294 ? 14.602 -21.234 11.016 1 97.75 294 GLU A N 1
ATOM 2281 C CA . GLU A 1 294 ? 15.391 -20.75 12.148 1 97.75 294 GLU A CA 1
ATOM 2282 C C . GLU A 1 294 ? 16.609 -19.969 11.672 1 97.75 294 GLU A C 1
ATOM 2284 O O . GLU A 1 294 ? 17.219 -19.219 12.438 1 97.75 294 GLU A O 1
ATOM 2289 N N . TYR A 1 295 ? 17 -20.188 10.375 1 98.44 295 TYR A N 1
ATOM 2290 C CA . TYR A 1 295 ? 18.125 -19.469 9.812 1 98.44 295 TYR A CA 1
ATOM 2291 C C . TYR A 1 295 ? 17.703 -18.125 9.25 1 98.44 295 TYR A C 1
ATOM 2293 O O . TYR A 1 295 ? 18.547 -17.266 8.977 1 98.44 295 TYR A O 1
ATOM 2301 N N . ALA A 1 296 ? 16.406 -17.859 9.117 1 98.75 296 ALA A N 1
ATOM 2302 C CA . ALA A 1 296 ? 15.898 -16.734 8.352 1 98.75 296 ALA A CA 1
ATOM 2303 C C . ALA A 1 296 ? 15.961 -15.445 9.172 1 98.75 296 ALA A C 1
ATOM 2305 O O . ALA A 1 296 ? 15.727 -15.461 10.383 1 98.75 296 ALA A O 1
ATOM 2306 N N . ASP A 1 297 ? 16.234 -14.312 8.5 1 98.69 297 ASP A N 1
ATOM 2307 C CA . ASP A 1 297 ? 16.156 -12.977 9.094 1 98.69 297 ASP A CA 1
ATOM 2308 C C . ASP A 1 297 ? 14.75 -12.406 8.953 1 98.69 297 ASP A C 1
ATOM 2310 O O . ASP A 1 297 ? 14.344 -11.547 9.742 1 98.69 297 ASP A O 1
ATOM 2314 N N . SER A 1 298 ? 14.062 -12.867 7.992 1 98.88 298 SER A N 1
ATOM 2315 C CA . SER A 1 298 ? 12.688 -12.414 7.781 1 98.88 298 SER A CA 1
ATOM 2316 C C . SER A 1 298 ? 11.859 -13.469 7.055 1 98.88 298 SER A C 1
ATOM 2318 O O . SER A 1 298 ? 12.414 -14.336 6.379 1 98.88 298 SER A O 1
ATOM 2320 N N . PHE A 1 299 ? 10.586 -13.422 7.285 1 98.81 299 PHE A N 1
ATOM 2321 C CA . PHE A 1 299 ? 9.594 -14.289 6.66 1 98.81 299 PHE A CA 1
ATOM 2322 C C . PHE A 1 299 ? 8.328 -13.508 6.312 1 98.81 299 PHE A C 1
ATOM 2324 O O . PHE A 1 299 ? 7.891 -12.656 7.09 1 98.81 299 PHE A O 1
ATOM 2331 N N . ASN A 1 300 ? 7.793 -13.703 5.074 1 98.88 300 ASN A N 1
ATOM 2332 C CA . ASN A 1 300 ? 6.504 -13.094 4.758 1 98.88 300 ASN A CA 1
ATOM 2333 C C . ASN A 1 300 ? 5.508 -14.125 4.238 1 98.88 300 ASN A C 1
ATOM 2335 O O . ASN A 1 300 ? 5.906 -15.148 3.674 1 98.88 300 ASN A O 1
ATOM 2339 N N . THR A 1 301 ? 4.246 -13.906 4.465 1 98.75 301 THR A N 1
ATOM 2340 C CA . THR A 1 301 ? 3.145 -14.672 3.885 1 98.75 301 THR A CA 1
ATOM 2341 C C . THR A 1 301 ? 1.916 -13.781 3.697 1 98.75 301 THR A C 1
ATOM 2343 O O . THR A 1 301 ? 1.813 -12.719 4.309 1 98.75 301 THR A O 1
ATOM 2346 N N . ASN A 1 302 ? 1.031 -14.188 2.766 1 98.25 302 ASN A N 1
ATOM 2347 C CA . ASN A 1 302 ? -0.118 -13.359 2.41 1 98.25 302 ASN A CA 1
ATOM 2348 C C . ASN A 1 302 ? -1.427 -13.992 2.883 1 98.25 302 ASN A C 1
ATOM 2350 O O . ASN A 1 302 ? -1.964 -14.883 2.229 1 98.25 302 ASN A O 1
ATOM 2354 N N . PRO A 1 303 ? -2.029 -13.406 3.918 1 97.81 303 PRO A N 1
ATOM 2355 C CA . PRO A 1 303 ? -3.336 -13.93 4.324 1 97.81 303 PRO A CA 1
ATOM 2356 C C . PRO A 1 303 ? -4.379 -13.844 3.211 1 97.81 303 PRO A C 1
ATOM 2358 O O . PRO A 1 303 ? -5.355 -14.594 3.213 1 97.81 303 PRO A O 1
ATOM 2361 N N . ASN A 1 304 ? -4.145 -12.992 2.27 1 96.62 304 ASN A N 1
ATOM 2362 C CA . ASN A 1 304 ? -5.109 -12.867 1.183 1 96.62 304 ASN A CA 1
ATOM 2363 C C . ASN A 1 304 ? -4.965 -14 0.172 1 96.62 304 ASN A C 1
ATOM 2365 O O . ASN A 1 304 ? -5.824 -14.188 -0.688 1 96.62 304 ASN A O 1
ATOM 2369 N N . LYS A 1 305 ? -3.797 -14.727 0.253 1 95.75 305 LYS A N 1
ATOM 2370 C CA . LYS A 1 305 ? -3.623 -15.953 -0.511 1 95.75 305 LYS A CA 1
ATOM 2371 C C . LYS A 1 305 ? -3.854 -17.188 0.365 1 95.75 305 LYS A C 1
ATOM 2373 O O . LYS A 1 305 ? -3 -17.547 1.18 1 95.75 305 LYS A O 1
ATOM 2378 N N . LEU A 1 306 ? -4.906 -17.828 0.381 1 96.12 306 LEU A N 1
ATOM 2379 C CA . LEU A 1 306 ? -5.141 -19.141 0.988 1 96.12 306 LEU A CA 1
ATOM 2380 C C . LEU A 1 306 ? -5.492 -19 2.465 1 96.12 306 LEU A C 1
ATOM 2382 O O . LEU A 1 306 ? -5.43 -19.969 3.219 1 96.12 306 LEU A O 1
ATOM 2386 N N . LEU A 1 307 ? -5.738 -17.719 2.992 1 97.88 307 LEU A N 1
ATOM 2387 C CA . LEU A 1 307 ? -6.168 -17.578 4.379 1 97.88 307 LEU A CA 1
ATOM 2388 C C . LEU A 1 307 ? -7.41 -16.688 4.473 1 97.88 307 LEU A C 1
ATOM 2390 O O . LEU A 1 307 ? -7.609 -16 5.473 1 97.88 307 LEU A O 1
ATOM 2394 N N . LEU A 1 308 ? -8.086 -16.594 3.457 1 97.81 308 LEU A N 1
ATOM 2395 C CA . LEU A 1 308 ? -9.477 -16.172 3.387 1 97.81 308 LEU A CA 1
ATOM 2396 C C . LEU A 1 308 ? -9.617 -14.695 3.736 1 97.81 308 LEU A C 1
ATOM 2398 O O . LEU A 1 308 ? -10.695 -14.234 4.105 1 97.81 308 LEU A O 1
ATOM 2402 N N . THR A 1 309 ? -8.547 -13.898 3.658 1 98.19 309 THR A N 1
ATOM 2403 C CA . THR A 1 309 ? -8.57 -12.484 4.004 1 98.19 309 THR A CA 1
ATOM 2404 C C . THR A 1 309 ? -8.531 -11.617 2.746 1 98.19 309 THR A C 1
ATOM 2406 O O . THR A 1 309 ? -7.801 -11.922 1.8 1 98.19 309 THR A O 1
ATOM 2409 N N . ASN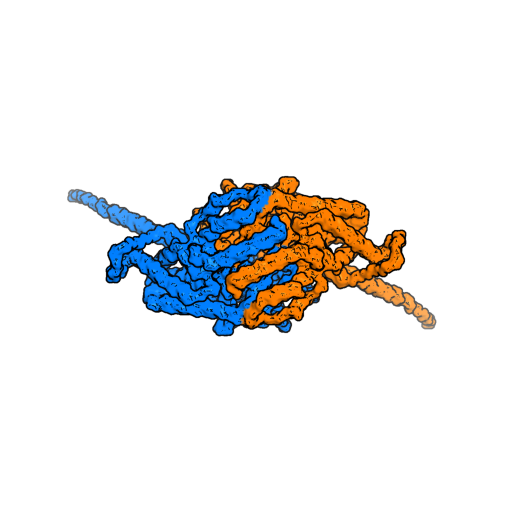 A 1 310 ? -9.258 -10.539 2.787 1 96.12 310 ASN A N 1
ATOM 2410 C CA . ASN A 1 310 ? -9.32 -9.633 1.645 1 96.12 310 ASN A CA 1
ATOM 2411 C C . ASN A 1 310 ? -7.977 -8.945 1.405 1 96.12 310 ASN A C 1
ATOM 2413 O O . ASN A 1 310 ? -7.258 -8.625 2.355 1 96.12 310 ASN A O 1
ATOM 2417 N N . PHE A 1 311 ? -7.66 -8.734 0.136 1 95.88 311 PHE A N 1
ATOM 2418 C CA . PHE A 1 311 ? -6.562 -7.855 -0.238 1 95.88 311 PHE A CA 1
ATOM 2419 C C . PHE A 1 311 ? -6.875 -6.41 0.13 1 95.88 311 PHE A C 1
ATOM 2421 O O . PHE A 1 311 ? -8.031 -5.98 0.047 1 95.88 311 PHE A O 1
ATOM 2428 N N . ASP A 1 312 ? -5.906 -5.68 0.598 1 95.5 312 ASP A N 1
ATOM 2429 C CA . ASP A 1 312 ? -4.48 -5.949 0.75 1 95.5 312 ASP A CA 1
ATOM 2430 C C . ASP A 1 312 ? -4.148 -6.352 2.186 1 95.5 312 ASP A C 1
ATOM 2432 O O . ASP A 1 312 ? -4.547 -5.672 3.133 1 95.5 312 ASP A O 1
ATOM 2436 N N . CYS A 1 313 ? -3.438 -7.34 2.35 1 97.25 313 CYS A N 1
ATOM 2437 C CA . CYS A 1 313 ? -3.002 -7.859 3.641 1 97.25 313 CYS A CA 1
ATOM 2438 C C . CYS A 1 313 ? -1.822 -8.812 3.477 1 97.25 313 CYS A C 1
ATOM 2440 O O . CYS A 1 313 ? -2.002 -9.977 3.113 1 97.25 313 CYS A O 1
ATOM 2442 N N . SER A 1 314 ? -0.641 -8.375 3.707 1 98.31 314 SER A N 1
ATOM 2443 C CA . SER A 1 314 ? 0.566 -9.195 3.648 1 98.31 314 SER A CA 1
ATOM 2444 C C . SER A 1 314 ? 1.338 -9.141 4.961 1 98.31 314 SER A C 1
ATOM 2446 O O . SER A 1 314 ? 1.759 -8.062 5.395 1 98.31 314 SER A O 1
ATOM 2448 N N . ALA A 1 315 ? 1.507 -10.242 5.555 1 98.75 315 ALA A N 1
ATOM 2449 C CA . ALA A 1 315 ? 2.191 -10.312 6.84 1 98.75 315 ALA A CA 1
ATOM 2450 C C . ALA A 1 315 ? 3.689 -10.539 6.652 1 98.75 315 ALA A C 1
ATOM 2452 O O . ALA A 1 315 ? 4.105 -11.297 5.777 1 98.75 315 ALA A O 1
ATOM 2453 N N . MET A 1 316 ? 4.465 -9.859 7.434 1 98.81 316 MET A N 1
ATOM 2454 C CA . MET A 1 316 ? 5.922 -9.977 7.402 1 98.81 316 MET A CA 1
ATOM 2455 C C . MET A 1 316 ? 6.5 -9.953 8.812 1 98.81 316 MET A C 1
ATOM 2457 O O . MET A 1 316 ? 6.055 -9.172 9.656 1 98.81 316 MET A O 1
ATOM 2461 N N . TRP A 1 317 ? 7.41 -10.797 9.086 1 98.81 317 TRP A N 1
ATOM 2462 C CA . TRP A 1 317 ? 8.133 -10.82 10.359 1 98.81 317 TRP A CA 1
ATOM 2463 C C . TRP A 1 317 ? 9.633 -10.664 10.133 1 98.81 317 TRP A C 1
ATOM 2465 O O . TRP A 1 317 ? 10.172 -11.156 9.141 1 98.81 317 TRP A O 1
ATOM 2475 N N . VAL A 1 318 ? 10.297 -10 11.031 1 98.56 318 VAL A N 1
ATOM 2476 C CA . VAL A 1 318 ? 11.75 -9.859 11.016 1 98.56 318 VAL A CA 1
ATOM 2477 C C . VAL A 1 318 ? 12.32 -10.312 12.359 1 98.56 318 VAL A C 1
ATOM 2479 O O . VAL A 1 318 ? 11.648 -10.219 13.391 1 98.56 318 VAL A O 1
ATOM 2482 N N . LYS A 1 319 ? 13.508 -10.742 12.352 1 97.94 319 LYS A N 1
ATOM 2483 C CA . LYS A 1 319 ? 14.219 -11.203 13.539 1 97.94 319 LYS A CA 1
ATOM 2484 C C . LYS A 1 319 ? 14.641 -10.031 14.422 1 97.94 319 LYS A C 1
ATOM 2486 O O . LYS A 1 319 ? 14.758 -10.18 15.641 1 97.94 319 LYS A O 1
ATOM 2491 N N . ASP A 1 320 ? 14.852 -8.914 13.82 1 96.75 320 ASP A N 1
ATOM 2492 C CA . ASP A 1 320 ? 15.273 -7.703 14.516 1 96.75 320 ASP A CA 1
ATOM 2493 C C . ASP A 1 320 ? 14.602 -6.469 13.922 1 96.75 320 ASP A C 1
ATOM 2495 O O . ASP A 1 320 ? 15.008 -5.988 12.859 1 96.75 320 ASP A O 1
ATOM 2499 N N . VAL A 1 321 ? 13.688 -5.895 14.672 1 95.19 321 VAL A N 1
ATOM 2500 C CA . VAL A 1 321 ? 12.891 -4.777 14.172 1 95.19 321 VAL A CA 1
ATOM 2501 C C . VAL A 1 321 ? 13.773 -3.539 14.023 1 95.19 321 VAL A C 1
ATOM 2503 O O . VAL A 1 321 ? 13.492 -2.666 13.195 1 95.19 321 VAL A O 1
ATOM 2506 N N . LYS A 1 322 ? 14.812 -3.359 14.75 1 92.69 322 LYS A N 1
ATOM 2507 C CA . LYS A 1 322 ? 15.688 -2.188 14.703 1 92.69 322 LYS A CA 1
ATOM 2508 C C . LYS A 1 322 ? 16.391 -2.082 13.359 1 92.69 322 LYS A C 1
ATOM 2510 O O . LYS A 1 322 ? 16.656 -0.979 12.875 1 92.69 322 LYS A O 1
ATOM 2515 N N . LEU A 1 323 ? 16.719 -3.213 12.781 1 92.56 323 LEU A N 1
ATOM 2516 C CA . LEU A 1 323 ? 17.359 -3.201 11.469 1 92.56 323 LEU A CA 1
ATOM 2517 C C . LEU A 1 323 ? 16.422 -2.654 10.406 1 92.56 323 LEU A C 1
ATOM 2519 O O . LEU A 1 323 ? 16.859 -1.973 9.477 1 92.56 323 LEU A O 1
ATOM 2523 N N . LEU A 1 324 ? 15.156 -2.98 10.609 1 92.5 324 LEU A N 1
ATOM 2524 C CA . LEU A 1 324 ? 14.141 -2.48 9.695 1 92.5 324 LEU A CA 1
ATOM 2525 C C . LEU A 1 324 ? 13.922 -0.983 9.883 1 92.5 324 LEU A C 1
ATOM 2527 O O . LEU A 1 324 ? 13.938 -0.219 8.914 1 92.5 324 LEU A O 1
ATOM 2531 N N . THR A 1 325 ? 13.766 -0.525 11.086 1 91.5 325 THR A N 1
ATOM 2532 C CA . THR A 1 325 ? 13.43 0.862 11.383 1 91.5 325 THR A CA 1
ATOM 2533 C C . THR A 1 325 ? 14.617 1.781 11.094 1 91.5 325 THR A C 1
ATOM 2535 O O . THR A 1 325 ? 14.43 2.916 10.648 1 91.5 325 THR A O 1
ATOM 2538 N N . THR A 1 326 ? 15.773 1.283 11.297 1 88.62 326 THR A N 1
ATOM 2539 C CA . THR A 1 326 ? 16.953 2.082 11.008 1 88.62 326 THR A CA 1
ATOM 2540 C C . THR A 1 326 ? 17.109 2.309 9.508 1 88.62 326 THR A C 1
ATOM 2542 O O . THR A 1 326 ? 17.547 3.373 9.078 1 88.62 326 THR A O 1
ATOM 2545 N N . ALA A 1 327 ? 16.766 1.324 8.805 1 91.75 327 ALA A N 1
ATOM 2546 C CA . ALA A 1 327 ? 16.891 1.395 7.352 1 91.75 327 ALA A CA 1
ATOM 2547 C C . ALA A 1 327 ? 15.859 2.35 6.754 1 91.75 327 ALA A C 1
ATOM 2549 O O . ALA A 1 327 ? 16.125 3.012 5.75 1 91.75 327 ALA A O 1
ATOM 2550 N N . LEU A 1 328 ? 14.742 2.469 7.422 1 89.88 328 LEU A N 1
ATOM 2551 C CA . LEU A 1 328 ? 13.625 3.129 6.754 1 89.88 328 LEU A CA 1
ATOM 2552 C C . LEU A 1 328 ? 13.305 4.461 7.422 1 89.88 328 LEU A C 1
ATOM 2554 O O . LEU A 1 328 ? 12.617 5.305 6.836 1 89.88 328 LEU A O 1
ATOM 2558 N N . ALA A 1 329 ? 13.75 4.676 8.602 1 82.06 329 ALA A N 1
ATOM 2559 C CA . ALA A 1 329 ? 13.461 5.918 9.312 1 82.06 329 ALA A CA 1
ATOM 2560 C C . ALA A 1 329 ? 14.555 6.953 9.078 1 82.06 329 ALA A C 1
ATOM 2562 O O . ALA A 1 329 ? 15.734 6.613 9.016 1 82.06 329 ALA A O 1
ATOM 2563 N N . VAL A 1 330 ? 14.172 8.203 8.906 1 67.69 330 VAL A N 1
ATOM 2564 C CA . VAL A 1 330 ? 15.133 9.273 8.664 1 67.69 330 VAL A CA 1
ATOM 2565 C C . VAL A 1 330 ? 15.93 9.555 9.938 1 67.69 330 VAL A C 1
ATOM 2567 O O . VAL A 1 330 ? 17.156 9.648 9.898 1 67.69 330 VAL A O 1
ATOM 2570 N N . ASP A 1 331 ? 15.234 9.891 11.039 1 64.25 331 ASP A N 1
ATOM 2571 C CA . ASP A 1 331 ? 16 10.125 12.258 1 64.25 331 ASP A CA 1
ATOM 2572 C C . ASP A 1 331 ? 15.711 9.055 13.305 1 64.25 331 ASP A C 1
ATOM 2574 O O . ASP A 1 331 ? 14.781 9.195 14.102 1 64.25 331 ASP A O 1
ATOM 2578 N N . PRO A 1 332 ? 16.609 8.055 13.25 1 51.78 332 PRO A N 1
ATOM 2579 C CA . PRO A 1 332 ? 16.344 6.945 14.172 1 51.78 332 PRO A CA 1
ATOM 2580 C C . PRO A 1 332 ? 16.688 7.281 15.617 1 51.78 332 PRO A C 1
ATOM 2582 O O . PRO A 1 332 ? 16.344 6.52 16.531 1 51.78 332 PRO A O 1
ATOM 2585 N N . LEU A 1 333 ? 17.328 8.398 15.773 1 47.47 333 LEU A N 1
ATOM 2586 C CA . LEU A 1 333 ? 17.75 8.656 17.141 1 47.47 333 LEU A CA 1
ATOM 2587 C C . LEU A 1 333 ? 16.578 8.648 18.094 1 47.47 333 LEU A C 1
ATOM 2589 O O . LEU A 1 333 ? 16.688 8.172 19.234 1 47.47 333 LEU A O 1
ATOM 2593 N N . TYR A 1 334 ? 15.586 9.141 17.594 1 44.62 334 TYR A N 1
ATOM 2594 C CA . TYR A 1 334 ? 14.438 9.18 18.484 1 44.62 334 TYR A CA 1
ATOM 2595 C C . TYR A 1 334 ? 13.914 7.773 18.766 1 44.62 334 TYR A C 1
ATOM 2597 O O . TYR A 1 334 ? 13.219 7.547 19.75 1 44.62 334 TYR A O 1
ATOM 2605 N N . LEU A 1 335 ? 14.242 6.93 17.875 1 45.25 335 LEU A N 1
ATOM 2606 C CA . LEU A 1 335 ? 13.789 5.551 18.016 1 45.25 335 LEU A CA 1
ATOM 2607 C C . LEU A 1 335 ? 14.688 4.777 18.969 1 45.25 335 LEU A C 1
ATOM 2609 O O . LEU A 1 335 ? 14.352 3.664 19.391 1 45.25 335 LEU A O 1
ATOM 2613 N N . GLN A 1 336 ? 15.867 5.363 19.203 1 41.34 336 GLN A N 1
ATOM 2614 C CA . GLN A 1 336 ? 16.875 4.625 19.953 1 41.34 336 GLN A CA 1
ATOM 2615 C C . GLN A 1 336 ? 16.547 4.609 21.438 1 41.34 336 GLN A C 1
ATOM 2617 O O . GLN A 1 336 ? 17.125 3.82 22.203 1 41.34 336 GLN A O 1
ATOM 2622 N N . HIS A 1 337 ? 15.852 5.531 21.781 1 39.84 337 HIS A N 1
ATOM 2623 C CA . HIS A 1 337 ? 15.703 5.484 23.234 1 39.84 337 HIS A CA 1
ATOM 2624 C C . HIS A 1 337 ? 14.664 4.449 23.641 1 39.84 337 HIS A C 1
ATOM 2626 O O . HIS A 1 337 ? 13.602 4.344 23.031 1 39.84 337 HIS A O 1
ATOM 2632 N N . GLU A 1 338 ? 15.227 3.486 24.25 1 41.97 338 GLU A N 1
ATOM 2633 C CA . GLU A 1 338 ? 14.688 2.246 24.797 1 41.97 338 GLU A CA 1
ATOM 2634 C C . GLU A 1 338 ? 13.289 2.459 25.359 1 41.97 338 GLU A C 1
ATOM 2636 O O . GLU A 1 338 ? 12.461 1.542 25.359 1 41.97 338 GLU A O 1
ATOM 2641 N N . HIS A 1 339 ? 13.172 3.619 26.031 1 37.56 339 HIS A N 1
ATOM 2642 C CA . HIS A 1 339 ? 12.023 3.562 26.922 1 37.56 339 HIS A CA 1
ATOM 2643 C C . HIS A 1 339 ? 10.719 3.66 26.141 1 37.56 339 HIS A C 1
ATOM 2645 O O . HIS A 1 339 ? 9.633 3.615 26.734 1 37.56 339 HIS A O 1
ATOM 2651 N N . SER A 1 340 ? 10.742 4.43 25.062 1 49.78 340 SER A N 1
ATOM 2652 C CA . SER A 1 340 ? 9.391 4.676 24.578 1 49.78 340 SER A CA 1
ATOM 2653 C C . SER A 1 340 ? 8.852 3.484 23.797 1 49.78 340 SER A C 1
ATOM 2655 O O . SER A 1 340 ? 9.391 3.141 22.734 1 49.78 340 SER A O 1
ATOM 2657 N N . SER A 1 341 ? 8.281 2.453 24.484 1 59.5 341 SER A N 1
ATOM 2658 C CA . SER A 1 341 ? 7.645 1.154 24.281 1 59.5 341 SER A CA 1
ATOM 2659 C C . SER A 1 341 ? 6.621 1.206 23.156 1 59.5 341 SER A C 1
ATOM 2661 O O . SER A 1 341 ? 6.133 0.167 22.703 1 59.5 341 SER A O 1
ATOM 2663 N N . ALA A 1 342 ? 6.43 2.361 22.609 1 80.44 342 ALA A N 1
ATOM 2664 C CA . ALA A 1 342 ? 5.301 2.342 21.672 1 80.44 342 ALA A CA 1
ATOM 2665 C C . ALA A 1 342 ? 5.773 2.111 20.25 1 80.44 342 ALA A C 1
ATOM 2667 O O . ALA A 1 342 ? 6.77 2.695 19.812 1 80.44 342 ALA A O 1
ATOM 2668 N N . ILE A 1 343 ? 5.223 1.21 19.609 1 85.38 343 ILE A N 1
ATOM 2669 C CA . ILE A 1 343 ? 5.516 0.848 18.219 1 85.38 343 ILE A CA 1
ATOM 2670 C C . ILE A 1 343 ? 4.93 1.899 17.281 1 85.38 343 ILE A C 1
ATOM 2672 O O . ILE A 1 343 ? 3.771 2.297 17.438 1 85.38 343 ILE A O 1
ATOM 2676 N N . ASP A 1 344 ? 5.762 2.473 16.406 1 87.81 344 ASP A N 1
ATOM 2677 C CA . ASP A 1 344 ? 5.316 3.299 15.281 1 87.81 344 ASP A CA 1
ATOM 2678 C C . ASP A 1 344 ? 5.488 2.564 13.953 1 87.81 344 ASP A C 1
ATOM 2680 O O . ASP A 1 344 ? 6.555 2.619 13.344 1 87.81 344 ASP A O 1
ATOM 2684 N N . TYR A 1 345 ? 4.43 2.131 13.43 1 89.5 345 TYR A N 1
ATOM 2685 C CA . TYR A 1 345 ? 4.484 1.259 12.266 1 89.5 345 TYR A CA 1
ATOM 2686 C C . TYR A 1 345 ? 4.84 2.047 11.008 1 89.5 345 TYR A C 1
ATOM 2688 O O . TYR A 1 345 ? 5.168 1.462 9.969 1 89.5 345 TYR A O 1
ATOM 2696 N N . ARG A 1 346 ? 4.785 3.35 11.07 1 89.19 346 ARG A N 1
ATOM 2697 C CA . ARG A 1 346 ? 5.203 4.156 9.93 1 89.19 346 ARG A CA 1
ATOM 2698 C C . ARG A 1 346 ? 6.672 3.912 9.594 1 89.19 346 ARG A C 1
ATOM 2700 O O . ARG A 1 346 ? 7.121 4.223 8.484 1 89.19 346 ARG A O 1
ATOM 2707 N N . HIS A 1 347 ? 7.434 3.33 10.547 1 90.38 347 HIS A N 1
ATOM 2708 C CA . HIS A 1 347 ? 8.852 3.082 10.328 1 90.38 347 HIS A CA 1
ATOM 2709 C C . HIS A 1 347 ? 9.102 1.64 9.898 1 90.38 347 HIS A C 1
ATOM 2711 O O . HIS A 1 347 ? 10.25 1.244 9.672 1 90.38 347 HIS A O 1
ATOM 2717 N N . TYR A 1 348 ? 8.055 0.838 9.805 1 93.5 348 TYR A N 1
ATOM 2718 C CA . TYR A 1 348 ? 8.211 -0.576 9.484 1 93.5 348 TYR A CA 1
ATOM 2719 C C . TYR A 1 348 ? 7.988 -0.825 7.992 1 93.5 348 TYR A C 1
ATOM 2721 O O . TYR A 1 348 ? 8.117 -1.956 7.52 1 93.5 348 TYR A O 1
ATOM 2729 N N . GLY A 1 349 ? 7.699 0.152 7.238 1 94.88 349 GLY A N 1
ATOM 2730 C CA . GLY A 1 349 ? 7.414 -0.008 5.82 1 94.88 349 GLY A CA 1
ATOM 2731 C C . GLY A 1 349 ? 7.543 1.283 5.035 1 94.88 349 GLY A C 1
ATOM 2732 O O . GLY A 1 349 ? 8.102 2.264 5.531 1 94.88 349 GLY A O 1
ATOM 2733 N N . ILE A 1 350 ? 7.016 1.329 3.834 1 96.06 350 ILE A N 1
ATOM 2734 C CA . ILE A 1 350 ? 7.199 2.439 2.906 1 96.06 350 ILE A CA 1
ATOM 2735 C C . ILE A 1 350 ? 6.234 3.57 3.254 1 96.06 350 ILE A C 1
ATOM 2737 O O . ILE A 1 350 ? 6.648 4.719 3.414 1 96.06 350 ILE A O 1
ATOM 2741 N N . PRO A 1 351 ? 4.945 3.275 3.418 1 95.38 351 PRO A N 1
ATOM 2742 C CA . PRO A 1 351 ? 4.027 4.371 3.734 1 95.38 351 PRO A CA 1
ATOM 2743 C C . PRO A 1 351 ? 4.16 4.859 5.176 1 95.38 351 PRO A C 1
ATOM 2745 O O . PRO A 1 351 ? 4.453 4.062 6.074 1 95.38 351 PRO A O 1
ATOM 2748 N N . LEU A 1 352 ? 3.91 6.121 5.352 1 93.19 352 LEU A N 1
ATOM 2749 C CA . LEU A 1 352 ? 3.74 6.605 6.715 1 93.19 352 LEU A CA 1
ATOM 2750 C C . LEU A 1 352 ? 2.334 6.309 7.227 1 93.19 352 LEU A C 1
ATOM 2752 O O . LEU A 1 352 ? 2.168 5.621 8.234 1 93.19 352 LEU A O 1
ATOM 2756 N N . SER A 1 353 ? 1.317 6.695 6.457 1 93.81 353 SER A N 1
ATOM 2757 C CA . SER A 1 353 ? -0.071 6.43 6.82 1 93.81 353 SER A CA 1
ATOM 2758 C C . SER A 1 353 ? -0.41 4.953 6.672 1 93.81 353 SER A C 1
ATOM 2760 O O . SER A 1 353 ? 0.04 4.297 5.73 1 93.81 353 SER A O 1
ATOM 2762 N N . ARG A 1 354 ? -1.263 4.488 7.602 1 94.62 354 ARG A N 1
ATOM 2763 C CA . ARG A 1 354 ? -1.602 3.068 7.598 1 94.62 354 ARG A CA 1
ATOM 2764 C C . ARG A 1 354 ? -3.092 2.861 7.844 1 94.62 354 ARG A C 1
ATOM 2766 O O . ARG A 1 354 ? -3.688 3.529 8.688 1 94.62 354 ARG A O 1
ATOM 2773 N N . ARG A 1 355 ? -3.578 1.98 7.078 1 95.56 355 ARG A N 1
ATOM 2774 C CA . ARG A 1 355 ? -4.957 1.535 7.27 1 95.56 355 ARG A CA 1
ATOM 2775 C C . ARG A 1 355 ? -5.051 0.509 8.391 1 95.56 355 ARG A C 1
ATOM 2777 O O . ARG A 1 355 ? -4.086 -0.21 8.664 1 95.56 355 ARG A O 1
ATOM 2784 N N . PHE A 1 356 ? -6.211 0.406 9.086 1 97.06 356 PHE A N 1
ATOM 2785 C CA . PHE A 1 356 ? -6.465 -0.56 10.148 1 97.06 356 PHE A CA 1
ATOM 2786 C C . PHE A 1 356 ? -6.691 -1.952 9.57 1 97.06 356 PHE A C 1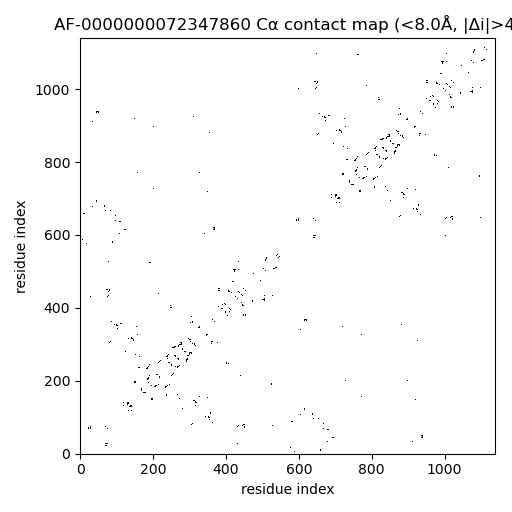
ATOM 2788 O O . PHE A 1 356 ? -7.75 -2.551 9.781 1 97.06 356 PHE A O 1
ATOM 2795 N N . ARG A 1 357 ? -5.711 -2.57 8.961 1 97.31 357 ARG A N 1
ATOM 2796 C CA . ARG A 1 357 ? -5.805 -3.842 8.25 1 97.31 357 ARG A CA 1
ATOM 2797 C C . ARG A 1 357 ? -5.922 -5.008 9.227 1 97.31 357 ARG A C 1
ATOM 2799 O O . ARG A 1 357 ? -6.52 -6.035 8.906 1 97.31 357 ARG A O 1
ATOM 2806 N N . ALA A 1 358 ? -5.41 -4.816 10.406 1 98.25 358 ALA A N 1
ATOM 2807 C CA . ALA A 1 358 ? -5.387 -5.906 11.383 1 98.25 358 ALA A CA 1
ATOM 2808 C C . ALA A 1 358 ? -6.801 -6.336 11.766 1 98.25 358 ALA A C 1
ATOM 2810 O O . ALA A 1 358 ? -7.023 -7.488 12.141 1 98.25 358 ALA A O 1
ATOM 2811 N N . LEU A 1 359 ? -7.734 -5.441 11.602 1 98.31 359 LEU A N 1
ATOM 2812 C CA . LEU A 1 359 ? -9.102 -5.711 12.031 1 98.31 359 LEU A CA 1
ATOM 2813 C C . LEU A 1 359 ? -9.719 -6.84 11.211 1 98.31 359 LEU A C 1
ATOM 2815 O O . LEU A 1 359 ? -10.367 -7.73 11.766 1 98.31 359 LEU A O 1
ATOM 2819 N N . LYS A 1 360 ? -9.586 -6.836 9.922 1 98.38 360 LYS A N 1
ATOM 2820 C CA . LYS A 1 360 ? -10.172 -7.891 9.102 1 98.38 360 LYS A CA 1
ATOM 2821 C C . LYS A 1 360 ? -9.5 -9.234 9.367 1 98.38 360 LYS A C 1
ATOM 2823 O O . LYS A 1 360 ? -10.156 -10.281 9.359 1 98.38 360 LYS A O 1
ATOM 2828 N N . LEU A 1 361 ? -8.18 -9.219 9.578 1 98.69 361 LEU A N 1
ATOM 2829 C CA . LEU A 1 361 ? -7.484 -10.461 9.906 1 98.69 361 LEU A CA 1
ATOM 2830 C C . LEU A 1 361 ? -7.941 -10.992 11.258 1 98.69 361 LEU A C 1
ATOM 2832 O O . LEU A 1 361 ? -8.102 -12.203 11.422 1 98.69 361 LEU A O 1
ATOM 2836 N N . TRP A 1 362 ? -8.133 -10.062 12.234 1 98.81 362 TRP A N 1
ATOM 2837 C CA . TRP A 1 362 ? -8.641 -10.422 13.555 1 98.81 362 TRP A CA 1
ATOM 2838 C C . TRP A 1 362 ? -10.008 -11.086 13.453 1 98.81 362 TRP A C 1
ATOM 2840 O O . TRP A 1 362 ? -10.273 -12.094 14.117 1 98.81 362 TRP A O 1
ATOM 2850 N N . PHE A 1 363 ? -10.875 -10.609 12.586 1 98.75 363 PHE A N 1
ATOM 2851 C CA . PHE A 1 363 ? -12.203 -11.172 12.367 1 98.75 363 PHE A CA 1
ATOM 2852 C C . PHE A 1 363 ? -12.094 -12.57 11.75 1 98.75 363 PHE A C 1
ATOM 2854 O O . PHE A 1 363 ? -12.844 -13.469 12.125 1 98.75 363 PHE A O 1
ATOM 2861 N N . VAL A 1 364 ? -11.18 -12.805 10.852 1 98.75 364 VAL A N 1
ATOM 2862 C CA . VAL A 1 364 ? -11.008 -14.094 10.188 1 98.75 364 VAL A CA 1
ATOM 2863 C C . VAL A 1 364 ? -10.555 -15.141 11.203 1 98.75 364 VAL A C 1
ATOM 2865 O O . VAL A 1 364 ? -11.156 -16.219 11.305 1 98.75 364 VAL A O 1
ATOM 2868 N N . PHE A 1 365 ? -9.57 -14.812 11.992 1 98.81 365 PHE A N 1
ATOM 2869 C CA . PHE A 1 365 ? -9.055 -15.742 12.992 1 98.81 365 PHE A CA 1
ATOM 2870 C C . PHE A 1 365 ? -10.148 -16.125 13.984 1 98.81 365 PHE A C 1
ATOM 2872 O O . PHE A 1 365 ? -10.273 -17.281 14.367 1 98.81 365 PHE A O 1
ATOM 2879 N N . ARG A 1 366 ? -10.867 -15.133 14.375 1 98.69 366 ARG A N 1
ATOM 2880 C CA . ARG A 1 366 ? -11.859 -15.375 15.422 1 98.69 366 ARG A CA 1
ATOM 2881 C C . ARG A 1 366 ? -13.086 -16.094 14.867 1 98.69 366 ARG A C 1
ATOM 2883 O O . ARG A 1 366 ? -13.68 -16.938 15.547 1 98.69 366 ARG A O 1
ATOM 2890 N N . SER A 1 367 ? -13.492 -15.766 13.633 1 98.5 367 SER A N 1
ATOM 2891 C CA . SER A 1 367 ? -14.695 -16.344 13.039 1 98.5 367 SER A CA 1
ATOM 2892 C C . SER A 1 367 ? -14.477 -17.797 12.664 1 98.5 367 SER A C 1
ATOM 2894 O O . SER A 1 367 ? -15.367 -18.641 12.844 1 98.5 367 SER A O 1
ATOM 2896 N N . TYR A 1 368 ? -13.312 -18.125 12.102 1 98.25 368 TYR A N 1
ATOM 2897 C CA . TYR A 1 368 ? -13.055 -19.484 11.641 1 98.25 368 TYR A CA 1
ATOM 2898 C C . TYR A 1 368 ? -12.391 -20.312 12.734 1 98.25 368 TYR A C 1
ATOM 2900 O O . TYR A 1 368 ? -12.586 -21.531 12.805 1 98.25 368 TYR A O 1
ATOM 2908 N N . GLY A 1 369 ? -11.633 -19.625 13.602 1 98.5 369 GLY A N 1
ATOM 2909 C CA . GLY A 1 369 ? -10.727 -20.375 14.469 1 98.5 369 GLY A CA 1
ATOM 2910 C C . GLY A 1 369 ? -9.633 -21.094 13.703 1 98.5 369 GLY A C 1
ATOM 2911 O O . GLY A 1 369 ? -9.711 -21.234 12.484 1 98.5 369 GLY A O 1
ATOM 2912 N N . ILE A 1 370 ? -8.625 -21.547 14.445 1 98.75 370 ILE A N 1
ATOM 2913 C CA . ILE A 1 370 ? -7.516 -22.266 13.836 1 98.75 370 ILE A CA 1
ATOM 2914 C C . ILE A 1 370 ? -8.031 -23.531 13.156 1 98.75 370 ILE A C 1
ATOM 2916 O O . ILE A 1 370 ? -7.625 -23.859 12.039 1 98.75 370 ILE A O 1
ATOM 2920 N N . VAL A 1 371 ? -8.93 -24.188 13.75 1 98.69 371 VAL A N 1
ATOM 2921 C CA . VAL A 1 371 ? -9.461 -25.453 13.25 1 98.69 371 VAL A CA 1
ATOM 2922 C C . VAL A 1 371 ? -10.18 -25.219 11.922 1 98.69 371 VAL A C 1
ATOM 2924 O O . VAL A 1 371 ? -10.031 -26 10.977 1 98.69 371 VAL A O 1
ATOM 2927 N N . GLY A 1 372 ? -11 -24.156 11.891 1 98.56 372 GLY A N 1
ATOM 2928 C CA . GLY A 1 372 ? -11.695 -23.828 10.656 1 98.56 372 GLY A CA 1
ATOM 2929 C C . GLY A 1 372 ? -10.758 -23.484 9.516 1 98.56 372 GLY A C 1
ATOM 2930 O O . GLY A 1 372 ? -10.992 -23.875 8.367 1 98.56 372 GLY A O 1
ATOM 2931 N N . LEU A 1 373 ? -9.75 -22.781 9.812 1 98.75 373 LEU A N 1
ATOM 2932 C CA . LEU A 1 373 ? -8.766 -22.422 8.797 1 98.75 373 LEU A CA 1
ATOM 2933 C C . LEU A 1 373 ? -7.996 -23.641 8.312 1 98.75 373 LEU A C 1
ATOM 2935 O O . LEU A 1 373 ? -7.715 -23.766 7.121 1 98.75 373 LEU A O 1
ATOM 2939 N N . GLN A 1 374 ? -7.641 -24.516 9.219 1 98.81 374 GLN A N 1
ATOM 2940 C CA . GLN A 1 374 ? -6.977 -25.766 8.852 1 98.81 374 GLN A CA 1
ATOM 2941 C C . GLN A 1 374 ? -7.859 -26.609 7.934 1 98.81 374 GLN A C 1
ATOM 2943 O O . GLN A 1 374 ? -7.383 -27.172 6.949 1 98.81 374 GLN A O 1
ATOM 2948 N N . LYS A 1 375 ? -9.109 -26.719 8.273 1 98.69 375 LYS A N 1
ATOM 2949 C CA . LYS A 1 375 ? -10.055 -27.484 7.465 1 98.69 375 LYS A CA 1
ATOM 2950 C C . LYS A 1 375 ? -10.133 -26.938 6.043 1 98.69 375 LYS A C 1
ATOM 2952 O O . LYS A 1 375 ? -10.18 -27.703 5.078 1 98.69 375 LYS A O 1
ATOM 2957 N N . TYR A 1 376 ? -10.219 -25.656 5.93 1 98.31 376 TYR A N 1
ATOM 2958 C CA . TYR A 1 376 ? -10.273 -25 4.637 1 98.31 376 TYR A CA 1
ATOM 2959 C C . TYR A 1 376 ? -9.062 -25.359 3.781 1 98.31 376 TYR A C 1
ATOM 2961 O O . TYR A 1 376 ? -9.211 -25.781 2.629 1 98.31 376 TYR A O 1
ATOM 2969 N N . ILE A 1 377 ? -7.855 -25.25 4.312 1 98.75 377 ILE A N 1
ATOM 2970 C CA . ILE A 1 377 ? -6.629 -25.5 3.566 1 98.75 377 ILE A CA 1
ATOM 2971 C C . ILE A 1 377 ? -6.52 -26.984 3.238 1 98.75 377 ILE A C 1
ATOM 2973 O O . ILE A 1 377 ? -6.145 -27.359 2.123 1 98.75 377 ILE A O 1
ATOM 2977 N N . ARG A 1 378 ? -6.863 -27.906 4.172 1 98.75 378 ARG A N 1
ATOM 2978 C CA . ARG A 1 378 ? -6.852 -29.344 3.914 1 98.75 378 ARG A CA 1
ATOM 2979 C C . ARG A 1 378 ? -7.789 -29.703 2.764 1 98.75 378 ARG A C 1
ATOM 2981 O O . ARG A 1 378 ? -7.496 -30.594 1.974 1 98.75 378 ARG A O 1
ATOM 2988 N N . ASN A 1 379 ? -8.914 -29.016 2.738 1 98.75 379 ASN A N 1
ATOM 2989 C CA . ASN A 1 379 ? -9.844 -29.266 1.645 1 98.75 379 ASN A CA 1
ATOM 2990 C C . ASN A 1 379 ? -9.227 -28.922 0.292 1 98.75 379 ASN A C 1
ATOM 2992 O O . ASN A 1 379 ? -9.391 -29.672 -0.676 1 98.75 379 ASN A O 1
ATOM 2996 N N . HIS A 1 380 ? -8.578 -27.812 0.187 1 98.69 380 HIS A N 1
ATOM 2997 C CA . HIS A 1 380 ? -7.941 -27.422 -1.067 1 98.69 380 HIS A CA 1
ATOM 2998 C C . HIS A 1 380 ? -6.867 -28.422 -1.475 1 98.69 380 HIS A C 1
ATOM 3000 O O . HIS A 1 380 ? -6.707 -28.719 -2.66 1 98.69 380 HIS A O 1
ATOM 3006 N N . ILE A 1 381 ? -6.129 -28.953 -0.515 1 98.81 381 ILE A N 1
ATOM 3007 C CA . ILE A 1 381 ? -5.117 -29.969 -0.778 1 98.81 381 ILE A CA 1
ATOM 3008 C C . ILE A 1 381 ? -5.785 -31.234 -1.303 1 98.81 381 ILE A C 1
ATOM 3010 O O . ILE A 1 381 ? -5.355 -31.797 -2.309 1 98.81 381 ILE A O 1
ATOM 3014 N N . ALA A 1 382 ? -6.816 -31.625 -0.625 1 98.88 382 ALA A N 1
ATOM 3015 C CA . ALA A 1 382 ? -7.531 -32.844 -1.013 1 98.88 382 ALA A CA 1
ATOM 3016 C C . ALA A 1 382 ? -8.086 -32.719 -2.428 1 98.88 382 ALA A C 1
ATOM 3018 O O . ALA A 1 382 ? -8.031 -33.688 -3.207 1 98.88 382 ALA A O 1
ATOM 3019 N N . LEU A 1 383 ? -8.672 -31.594 -2.746 1 98.88 383 LEU A N 1
ATOM 3020 C CA . LEU A 1 383 ? -9.266 -31.375 -4.059 1 98.88 383 LEU A CA 1
ATOM 3021 C C . LEU A 1 383 ? -8.195 -31.344 -5.145 1 98.88 383 LEU A C 1
ATOM 3023 O O . LEU A 1 383 ? -8.422 -31.844 -6.254 1 98.88 383 LEU A O 1
ATOM 3027 N N . ALA A 1 384 ? -7.066 -30.766 -4.855 1 98.88 384 ALA A N 1
ATOM 3028 C CA . ALA A 1 384 ? -5.961 -30.781 -5.809 1 98.88 384 ALA A CA 1
ATOM 3029 C C . ALA A 1 384 ? -5.469 -32.188 -6.059 1 98.88 384 ALA A C 1
ATOM 3031 O O . ALA A 1 384 ? -5.148 -32.562 -7.191 1 98.88 384 ALA A O 1
ATOM 3032 N N . LYS A 1 385 ? -5.383 -33 -5.027 1 98.81 385 LYS A N 1
ATOM 3033 C CA . LYS A 1 385 ? -4.988 -34.375 -5.156 1 98.81 385 LYS A CA 1
ATOM 3034 C C . LYS A 1 385 ? -5.988 -35.156 -6.008 1 98.81 385 LYS A C 1
ATOM 3036 O O . LYS A 1 385 ? -5.602 -36.062 -6.773 1 98.81 385 LYS A O 1
ATOM 3041 N N . ARG A 1 386 ? -7.203 -34.844 -5.836 1 98.81 386 ARG A N 1
ATOM 3042 C CA . ARG A 1 386 ? -8.227 -35.469 -6.676 1 98.81 386 ARG A CA 1
ATOM 3043 C C . ARG A 1 386 ? -8.008 -35.125 -8.148 1 98.81 386 ARG A C 1
ATOM 3045 O O . ARG A 1 386 ? -8.047 -36 -9.008 1 98.81 386 ARG A O 1
ATOM 3052 N N . PHE A 1 387 ? -7.844 -33.875 -8.438 1 98.88 387 PHE A N 1
ATOM 3053 C CA . PHE A 1 387 ? -7.582 -33.438 -9.812 1 98.88 387 PHE A CA 1
ATOM 3054 C C . PHE A 1 387 ? -6.344 -34.156 -10.359 1 98.88 387 PHE A C 1
ATOM 3056 O O . PHE A 1 387 ? -6.344 -34.625 -11.508 1 98.88 387 PHE A O 1
ATOM 3063 N N . GLU A 1 388 ? -5.266 -34.188 -9.547 1 98.88 388 GLU A N 1
ATOM 3064 C CA . GLU A 1 388 ? -4.047 -34.875 -9.922 1 98.88 388 GLU A CA 1
ATOM 3065 C C . GLU A 1 388 ? -4.352 -36.312 -10.328 1 98.88 388 GLU A C 1
ATOM 3067 O O . GLU A 1 388 ? -3.844 -36.812 -11.344 1 98.88 388 GLU A O 1
ATOM 3072 N N . THR A 1 389 ? -5.133 -36.969 -9.547 1 98.75 389 THR A N 1
ATOM 3073 C CA . THR A 1 389 ? -5.512 -38.344 -9.805 1 98.75 389 THR A CA 1
ATOM 3074 C C . THR A 1 389 ? -6.27 -38.469 -11.117 1 98.75 389 THR A C 1
ATOM 3076 O O . THR A 1 389 ? -6.02 -39.406 -11.906 1 98.75 389 THR A O 1
ATOM 3079 N N . LEU A 1 390 ? -7.156 -37.594 -11.312 1 98.75 390 LEU A N 1
ATOM 3080 C CA . LEU A 1 390 ? -7.941 -37.594 -12.547 1 98.75 390 LEU A CA 1
ATOM 3081 C C . LEU A 1 390 ? -7.047 -37.406 -13.758 1 98.75 390 LEU A C 1
ATOM 3083 O O . LEU A 1 390 ? -7.18 -38.125 -14.758 1 98.75 390 LEU A O 1
ATOM 3087 N N . VAL A 1 391 ? -6.164 -36.469 -13.734 1 98.75 391 VAL A N 1
ATOM 3088 C CA . VAL A 1 391 ? -5.242 -36.188 -14.836 1 98.75 391 VAL A CA 1
ATOM 3089 C C . VAL A 1 391 ? -4.402 -37.438 -15.117 1 98.75 391 VAL A C 1
ATOM 3091 O O . VAL A 1 391 ? -4.242 -37.844 -16.281 1 98.75 391 VAL A O 1
ATOM 3094 N N . ASN A 1 392 ? -3.9 -38.031 -14.102 1 98.12 392 ASN A N 1
ATOM 3095 C CA . ASN A 1 392 ? -3.012 -39.188 -14.242 1 98.12 392 ASN A CA 1
ATOM 3096 C C . ASN A 1 392 ? -3.758 -40.406 -14.758 1 98.12 392 ASN A C 1
ATOM 3098 O O . ASN A 1 392 ? -3.139 -41.375 -15.242 1 98.12 392 ASN A O 1
ATOM 3102 N N . SER A 1 393 ? -5.012 -40.406 -14.68 1 98.06 393 SER A N 1
ATOM 3103 C CA . SER A 1 393 ? -5.805 -41.531 -15.164 1 98.06 393 SER A CA 1
ATOM 3104 C C . SER A 1 393 ? -5.996 -41.469 -16.672 1 98.06 393 SER A C 1
ATOM 3106 O O . SER A 1 393 ? -6.457 -42.438 -17.297 1 98.06 393 SER A O 1
ATOM 3108 N N . ASP A 1 394 ? -5.777 -40.375 -17.234 1 97.81 394 ASP A N 1
ATOM 3109 C CA . ASP A 1 394 ? -5.832 -40.188 -18.688 1 97.81 394 ASP A CA 1
ATOM 3110 C C . ASP A 1 394 ? -4.43 -40.156 -19.281 1 97.81 394 ASP A C 1
ATOM 3112 O O . ASP A 1 394 ? -3.691 -39.188 -19.094 1 97.81 394 ASP A O 1
ATOM 3116 N N . ASP A 1 395 ? -4.066 -41.094 -20.094 1 96.94 395 ASP A N 1
ATOM 3117 C CA . ASP A 1 395 ? -2.713 -41.312 -20.594 1 96.94 395 ASP A CA 1
ATOM 3118 C C . ASP A 1 395 ? -2.283 -40.188 -21.531 1 96.94 395 ASP A C 1
ATOM 3120 O O . ASP A 1 395 ? -1.098 -40.031 -21.828 1 96.94 395 ASP A O 1
ATOM 3124 N N . ARG A 1 396 ? -3.15 -39.406 -21.969 1 96.88 396 ARG A N 1
ATOM 3125 C CA . ARG A 1 396 ? -2.82 -38.312 -22.859 1 96.88 396 ARG A CA 1
ATOM 3126 C C . ARG A 1 396 ? -2.158 -37.156 -22.094 1 96.88 396 ARG A C 1
ATOM 3128 O O . ARG A 1 396 ? -1.529 -36.281 -22.703 1 96.88 396 ARG A O 1
ATOM 3135 N N . PHE A 1 397 ? -2.395 -37.125 -20.781 1 98.44 397 PHE A N 1
ATOM 3136 C CA . PHE A 1 397 ? -1.953 -36 -19.953 1 98.44 397 PHE A CA 1
ATOM 3137 C C . PHE A 1 397 ? -0.819 -36.438 -19.031 1 98.44 397 PHE A C 1
ATOM 3139 O O . PHE A 1 397 ? -0.559 -37.625 -18.859 1 98.44 397 PHE A O 1
ATOM 3146 N N . GLU A 1 398 ? -0.084 -35.406 -18.484 1 98.25 398 GLU A N 1
ATOM 3147 C CA . GLU A 1 398 ? 0.911 -35.594 -17.422 1 98.25 398 GLU A CA 1
ATOM 3148 C C . GLU A 1 398 ? 0.885 -34.469 -16.422 1 98.25 398 GLU A C 1
ATOM 3150 O O . GLU A 1 398 ? 0.548 -33.312 -16.766 1 98.25 398 GLU A O 1
ATOM 3155 N N . VAL A 1 399 ? 1.175 -34.812 -15.211 1 98.38 399 VAL A N 1
ATOM 3156 C CA . VAL A 1 399 ? 1.398 -33.812 -14.156 1 98.38 399 VAL A CA 1
ATOM 3157 C C . VAL A 1 399 ? 2.893 -33.531 -14.023 1 98.38 399 VAL A C 1
ATOM 3159 O O . VAL A 1 399 ? 3.711 -34.469 -14.039 1 98.38 399 VAL A O 1
ATOM 3162 N N . ARG A 1 400 ? 3.258 -32.219 -13.867 1 97.06 400 ARG A N 1
ATOM 3163 C CA . ARG A 1 400 ? 4.668 -31.844 -13.969 1 97.06 400 ARG A CA 1
ATOM 3164 C C . ARG A 1 400 ? 5.199 -31.328 -12.633 1 97.06 400 ARG A C 1
ATOM 3166 O O . ARG A 1 400 ? 6.402 -31.109 -12.477 1 97.06 400 ARG A O 1
ATOM 3173 N N . ASN A 1 401 ? 4.406 -31.109 -11.625 1 97.31 401 ASN A N 1
ATOM 3174 C CA . ASN A 1 401 ? 4.875 -30.688 -10.312 1 97.31 401 ASN A CA 1
ATOM 3175 C C . ASN A 1 401 ? 4.52 -31.703 -9.234 1 97.31 401 ASN A C 1
ATOM 3177 O O . ASN A 1 401 ? 3.705 -32.594 -9.461 1 97.31 401 ASN A O 1
ATOM 3181 N N . ASP A 1 402 ? 5.254 -31.578 -8.062 1 96.62 402 ASP A N 1
ATOM 3182 C CA . ASP A 1 402 ? 4.812 -32.281 -6.863 1 96.62 402 ASP A CA 1
ATOM 3183 C C . ASP A 1 402 ? 3.623 -31.594 -6.215 1 96.62 402 ASP A C 1
ATOM 3185 O O . ASP A 1 402 ? 3.754 -30.469 -5.723 1 96.62 402 ASP A O 1
ATOM 3189 N N . VAL A 1 403 ? 2.506 -32.281 -6.199 1 98.25 403 VAL A N 1
ATOM 3190 C CA . VAL A 1 403 ? 1.288 -31.641 -5.715 1 98.25 403 VAL A CA 1
ATOM 3191 C C . VAL A 1 403 ? 1.237 -31.719 -4.191 1 98.25 403 VAL A C 1
ATOM 3193 O O . VAL A 1 403 ? 0.749 -32.688 -3.625 1 98.25 403 VAL A O 1
ATOM 3196 N N . ASN A 1 404 ? 1.686 -30.641 -3.574 1 97.31 404 ASN A N 1
ATOM 3197 C CA . ASN A 1 404 ? 1.717 -30.594 -2.117 1 97.31 404 ASN A CA 1
ATOM 3198 C C . ASN A 1 404 ? 0.599 -29.703 -1.561 1 97.31 404 ASN A C 1
ATOM 3200 O O . ASN A 1 404 ? 0.223 -29.844 -0.394 1 97.31 404 ASN A O 1
ATOM 3204 N N . LEU A 1 405 ? 0.117 -28.797 -2.365 1 98.12 405 LEU A N 1
ATOM 3205 C CA . LEU A 1 405 ? -0.944 -27.875 -1.97 1 98.12 405 LEU A CA 1
ATOM 3206 C C . LEU A 1 405 ? -2.037 -27.828 -3.031 1 98.12 405 LEU A C 1
ATOM 3208 O O . LEU A 1 405 ? -2.398 -28.844 -3.611 1 98.12 405 LEU A O 1
ATOM 3212 N N . GLY A 1 406 ? -2.576 -26.641 -3.281 1 98.44 406 GLY A N 1
ATOM 3213 C CA . GLY A 1 406 ? -3.781 -26.547 -4.09 1 98.44 406 GLY A CA 1
ATOM 3214 C C . GLY A 1 406 ? -3.494 -26.375 -5.57 1 98.44 406 GLY A C 1
ATOM 3215 O O . GLY A 1 406 ? -4.414 -26.172 -6.367 1 98.44 406 GLY A O 1
ATOM 3216 N N . LEU A 1 407 ? -2.211 -26.516 -6.023 1 98.56 407 LEU A N 1
ATOM 3217 C CA . LEU A 1 407 ? -1.837 -26.25 -7.406 1 98.56 407 LEU A CA 1
ATOM 3218 C C . LEU A 1 407 ? -1.434 -27.531 -8.125 1 98.56 407 LEU A C 1
ATOM 3220 O O . LEU A 1 407 ? -0.614 -28.297 -7.613 1 98.56 407 LEU A O 1
ATOM 3224 N N . VAL A 1 408 ? -2.016 -27.797 -9.297 1 98.81 408 VAL A N 1
ATOM 3225 C CA . VAL A 1 408 ? -1.619 -28.891 -10.188 1 98.81 408 VAL A CA 1
ATOM 3226 C C . VAL A 1 408 ? -1.179 -28.328 -11.531 1 98.81 408 VAL A C 1
ATOM 3228 O O . VAL A 1 408 ? -1.925 -27.578 -12.18 1 98.81 408 VAL A O 1
ATOM 3231 N N . CYS A 1 409 ? 0.026 -28.609 -11.906 1 98.25 409 CYS A N 1
ATOM 3232 C CA . CYS A 1 409 ? 0.556 -28.266 -13.211 1 98.25 409 CYS A CA 1
ATOM 3233 C C . CYS A 1 409 ? 0.415 -29.422 -14.195 1 98.25 409 CYS A C 1
ATOM 3235 O O . CYS A 1 409 ? 1.11 -30.422 -14.07 1 98.25 409 CYS A O 1
ATOM 3237 N N . PHE A 1 410 ? -0.413 -29.234 -15.219 1 98.75 410 PHE A N 1
ATOM 3238 C CA . PHE A 1 410 ? -0.682 -30.359 -16.109 1 98.75 410 PHE A CA 1
ATOM 3239 C C . PHE A 1 410 ? -0.566 -29.938 -17.562 1 98.75 410 PHE A C 1
ATOM 3241 O O . PHE A 1 410 ? -0.528 -28.75 -17.875 1 98.75 410 PHE A O 1
ATOM 3248 N N . ARG A 1 411 ? -0.447 -30.859 -18.438 1 98.38 411 ARG A N 1
ATOM 3249 C CA . ARG A 1 411 ? -0.378 -30.609 -19.859 1 98.38 411 ARG A CA 1
ATOM 3250 C C . ARG A 1 411 ? -0.658 -31.875 -20.656 1 98.38 411 ARG A C 1
ATOM 3252 O O . ARG A 1 411 ? -0.554 -32.969 -20.125 1 98.38 411 ARG A O 1
ATOM 3259 N N . LEU A 1 412 ? -1.077 -31.703 -21.906 1 97.94 412 LEU A N 1
ATOM 3260 C CA . LEU A 1 412 ? -1.066 -32.812 -22.859 1 97.94 412 LEU A CA 1
ATOM 3261 C C . LEU A 1 412 ? 0.362 -33.25 -23.172 1 97.94 412 LEU A C 1
ATOM 3263 O O . LEU A 1 412 ? 1.257 -32.406 -23.297 1 97.94 412 LEU A O 1
ATOM 3267 N N . LYS A 1 413 ? 0.557 -34.531 -23.25 1 97.12 413 LYS A N 1
ATOM 3268 C CA . LYS A 1 413 ? 1.85 -35.031 -23.703 1 97.12 413 LYS A CA 1
ATOM 3269 C C . LYS A 1 413 ? 2.062 -34.75 -25.188 1 97.12 413 LYS A C 1
ATOM 3271 O O . LYS A 1 413 ? 2.232 -35.656 -25.984 1 97.12 413 LYS A O 1
ATOM 3276 N N . GLN A 1 414 ? 1.99 -33.5 -25.516 1 95.75 414 GLN A N 1
ATOM 3277 C CA . GLN A 1 414 ? 2.145 -32.969 -26.859 1 95.75 414 GLN A CA 1
ATOM 3278 C C . GLN A 1 414 ? 3.057 -31.75 -26.859 1 95.75 414 GLN A C 1
ATOM 3280 O O . GLN A 1 414 ? 3.549 -31.328 -25.812 1 95.75 414 GLN A O 1
ATOM 3285 N N . GLN A 1 415 ? 3.303 -31.234 -28.016 1 94 415 GLN A N 1
ATOM 3286 C CA . GLN A 1 415 ? 4.129 -30.031 -28.156 1 94 415 GLN A CA 1
ATOM 3287 C C . GLN A 1 415 ? 3.5 -28.844 -27.438 1 94 415 GLN A C 1
ATOM 3289 O O . GLN A 1 415 ? 2.287 -28.812 -27.219 1 94 415 GLN A O 1
ATOM 3294 N N . ASP A 1 416 ? 4.352 -27.922 -27.094 1 93.75 416 ASP A N 1
ATOM 3295 C CA . ASP A 1 416 ? 3.908 -26.734 -26.375 1 93.75 416 ASP A CA 1
ATOM 3296 C C . ASP A 1 416 ? 2.801 -26 -27.125 1 93.75 416 ASP A C 1
ATOM 3298 O O . ASP A 1 416 ? 1.869 -25.469 -26.531 1 93.75 416 ASP A O 1
ATOM 3302 N N . ARG A 1 417 ? 2.926 -25.922 -28.438 1 90.75 417 ARG A N 1
ATOM 3303 C CA . ARG A 1 417 ? 1.944 -25.203 -29.25 1 90.75 417 ARG A CA 1
ATOM 3304 C C . ARG A 1 417 ? 0.545 -25.781 -29.047 1 90.75 417 ARG A C 1
ATOM 3306 O O . ARG A 1 417 ? -0.439 -25.031 -29.031 1 90.75 417 ARG A O 1
ATOM 3313 N N . ILE A 1 418 ? 0.434 -27.078 -28.938 1 93.94 418 ILE A N 1
ATOM 3314 C CA . ILE A 1 418 ? -0.855 -27.734 -28.75 1 93.94 418 ILE A CA 1
ATOM 3315 C C . ILE A 1 418 ? -1.411 -27.406 -27.375 1 93.94 418 ILE A C 1
ATOM 3317 O O . ILE A 1 418 ? -2.617 -27.203 -27.219 1 93.94 418 ILE A O 1
ATOM 3321 N N . ASN A 1 419 ? -0.55 -27.375 -26.391 1 95.88 419 ASN A N 1
ATOM 3322 C CA . ASN A 1 419 ? -0.973 -27 -25.047 1 95.88 419 ASN A CA 1
ATOM 3323 C C . ASN A 1 419 ? -1.415 -25.547 -24.984 1 95.88 419 ASN A C 1
ATOM 3325 O O . ASN A 1 419 ? -2.34 -25.203 -24.25 1 95.88 419 ASN A O 1
ATOM 3329 N N . ARG A 1 420 ? -0.77 -24.688 -25.734 1 94.25 420 ARG A N 1
ATOM 3330 C CA . ARG A 1 420 ? -1.199 -23.297 -25.844 1 94.25 420 ARG A CA 1
ATOM 3331 C C . ARG A 1 420 ? -2.613 -23.203 -26.406 1 94.25 420 ARG A C 1
ATOM 3333 O O . ARG A 1 420 ? -3.438 -22.438 -25.891 1 94.25 420 ARG A O 1
ATOM 3340 N N . ASP A 1 421 ? -2.834 -23.938 -27.406 1 94.06 421 ASP A N 1
ATOM 3341 C CA . ASP A 1 421 ? -4.156 -23.938 -28.016 1 94.06 421 ASP A CA 1
ATOM 3342 C C . ASP A 1 421 ? -5.211 -24.484 -27.062 1 94.06 421 ASP A C 1
ATOM 3344 O O . ASP A 1 421 ? -6.348 -24.016 -27.047 1 94.06 421 ASP A O 1
ATOM 3348 N N . LEU A 1 422 ? -4.84 -25.562 -26.391 1 96.38 422 LEU A N 1
ATOM 3349 C CA . LEU A 1 422 ? -5.754 -26.109 -25.391 1 96.38 422 LEU A CA 1
ATOM 3350 C C . LEU A 1 422 ? -6.148 -25.047 -24.375 1 96.38 422 LEU A C 1
ATOM 3352 O O . LEU A 1 422 ? -7.336 -24.844 -24.109 1 96.38 422 LEU A O 1
ATOM 3356 N N . LEU A 1 423 ? -5.129 -24.375 -23.797 1 96.88 423 LEU A N 1
ATOM 3357 C CA . LEU A 1 423 ? -5.414 -23.344 -22.812 1 96.88 423 LEU A CA 1
ATOM 3358 C C . LEU A 1 423 ? -6.262 -22.234 -23.422 1 96.88 423 LEU A C 1
ATOM 3360 O O . LEU A 1 423 ? -7.176 -21.719 -22.781 1 96.88 423 LEU A O 1
ATOM 3364 N N . ALA A 1 424 ? -5.938 -21.828 -24.656 1 93.88 424 ALA A N 1
ATOM 3365 C CA . ALA A 1 424 ? -6.688 -20.797 -25.344 1 93.88 424 ALA A CA 1
ATOM 3366 C C . ALA A 1 424 ? -8.164 -21.172 -25.469 1 93.88 424 ALA A C 1
ATOM 3368 O O . ALA A 1 424 ? -9.039 -20.328 -25.266 1 93.88 424 ALA A O 1
ATOM 3369 N N . ARG A 1 425 ? -8.445 -22.375 -25.828 1 94.12 425 ARG A N 1
ATOM 3370 C CA . ARG A 1 425 ? -9.828 -22.844 -25.984 1 94.12 425 ARG A CA 1
ATOM 3371 C C . ARG A 1 425 ? -10.555 -22.828 -24.641 1 94.12 425 ARG A C 1
ATOM 3373 O O . ARG A 1 425 ? -11.727 -22.453 -24.578 1 94.12 425 ARG A O 1
ATOM 3380 N N . ILE A 1 426 ? -9.867 -23.281 -23.625 1 95.69 426 ILE A N 1
ATOM 3381 C CA . ILE A 1 426 ? -10.445 -23.297 -22.297 1 95.69 426 ILE A CA 1
ATOM 3382 C C . ILE A 1 426 ? -10.844 -21.875 -21.891 1 95.69 426 ILE A C 1
ATOM 3384 O O . ILE A 1 426 ? -11.984 -21.641 -21.484 1 95.69 426 ILE A O 1
ATOM 3388 N N . ASN A 1 427 ? -9.969 -20.906 -22.031 1 93.81 427 ASN A N 1
ATOM 3389 C CA . ASN A 1 427 ? -10.188 -19.547 -21.578 1 93.81 427 ASN A CA 1
ATOM 3390 C C . ASN A 1 427 ? -11.156 -18.797 -22.484 1 93.81 427 ASN A C 1
ATOM 3392 O O . ASN A 1 427 ? -11.922 -17.938 -22.016 1 93.81 427 ASN A O 1
ATOM 3396 N N . GLN A 1 428 ? -11.094 -19.031 -23.75 1 90.62 428 GLN A N 1
ATOM 3397 C CA . GLN A 1 428 ? -11.977 -18.375 -24.719 1 90.62 428 GLN A CA 1
ATOM 3398 C C . GLN A 1 428 ? -13.438 -18.688 -24.438 1 90.62 428 GLN A C 1
ATOM 3400 O O . GLN A 1 428 ? -14.32 -17.891 -24.719 1 90.62 428 GLN A O 1
ATOM 3405 N N . SER A 1 429 ? -13.664 -19.797 -23.875 1 90.06 429 SER A N 1
ATOM 3406 C CA . SER A 1 429 ? -15.031 -20.219 -23.562 1 90.06 429 SER A CA 1
ATOM 3407 C C . SER A 1 429 ? -15.688 -19.266 -22.562 1 90.06 429 SER A C 1
ATOM 3409 O O . SER A 1 429 ? -16.922 -19.203 -22.484 1 90.06 429 SER A O 1
ATOM 3411 N N . GLY A 1 430 ? -14.859 -18.609 -21.688 1 90.62 430 GLY A N 1
ATOM 3412 C CA . GLY A 1 430 ? -15.391 -17.75 -20.625 1 90.62 430 GLY A CA 1
ATOM 3413 C C . GLY A 1 430 ? -15.891 -18.531 -19.422 1 90.62 430 GLY A C 1
ATOM 3414 O O . GLY A 1 430 ? -16.141 -17.953 -18.375 1 90.62 430 GLY A O 1
ATOM 3415 N N . LYS A 1 431 ? -15.906 -19.812 -19.594 1 92.81 431 LYS A N 1
ATOM 3416 C CA . LYS A 1 431 ? -16.453 -20.656 -18.547 1 92.81 431 LYS A CA 1
ATOM 3417 C C . LYS A 1 431 ? -15.406 -20.969 -17.484 1 92.81 431 LYS A C 1
ATOM 3419 O O . LYS A 1 431 ? -15.75 -21.25 -16.328 1 92.81 431 LYS A O 1
ATOM 3424 N N . PHE A 1 432 ? -14.219 -21.031 -17.938 1 95.88 432 PHE A N 1
ATOM 3425 C CA . PHE A 1 432 ? -13.094 -21.297 -17.047 1 95.88 432 PHE A CA 1
ATOM 3426 C C . PHE A 1 432 ? -12.008 -20.25 -17.219 1 95.88 432 PHE A C 1
ATOM 3428 O O . PHE A 1 432 ? -12.016 -19.484 -18.188 1 95.88 432 PHE A O 1
ATOM 3435 N N . HIS A 1 433 ? -11.227 -20.156 -16.266 1 95.62 433 HIS A N 1
ATOM 3436 C CA . HIS A 1 433 ? -10.031 -19.328 -16.344 1 95.62 433 HIS A CA 1
ATOM 3437 C C . HIS A 1 433 ? -8.836 -20.016 -15.703 1 95.62 433 HIS A C 1
ATOM 3439 O O . HIS A 1 433 ? -8.891 -20.406 -14.531 1 95.62 433 HIS A O 1
ATOM 3445 N N . MET A 1 434 ? -7.832 -20.25 -16.5 1 96.5 434 MET A N 1
ATOM 3446 C CA . MET A 1 434 ? -6.574 -20.844 -16.062 1 96.5 434 MET A CA 1
ATOM 3447 C C . MET A 1 434 ? -5.383 -20.078 -16.625 1 96.5 434 MET A C 1
ATOM 3449 O O . MET A 1 434 ? -5.543 -19.266 -17.547 1 96.5 434 MET A O 1
ATOM 3453 N N . THR A 1 435 ? -4.219 -20.234 -16.031 1 95 435 THR A N 1
ATOM 3454 C CA . THR A 1 435 ? -3.021 -19.547 -16.484 1 95 435 THR A CA 1
ATOM 3455 C C . THR A 1 435 ? -1.898 -20.531 -16.781 1 95 435 THR A C 1
ATOM 3457 O O . THR A 1 435 ? -1.926 -21.672 -16.297 1 95 435 THR A O 1
ATOM 3460 N N . PRO A 1 436 ? -0.951 -20.109 -17.609 1 95.25 436 PRO A N 1
ATOM 3461 C CA . PRO A 1 436 ? 0.183 -20.969 -17.938 1 95.25 436 PRO A CA 1
ATOM 3462 C C . PRO A 1 436 ? 1.399 -20.719 -17.047 1 95.25 436 PRO A C 1
ATOM 3464 O O . PRO A 1 436 ? 1.396 -19.766 -16.25 1 95.25 436 PRO A O 1
ATOM 3467 N N . ALA A 1 437 ? 2.338 -21.547 -17.188 1 94.12 437 ALA A N 1
ATOM 3468 C CA . ALA A 1 437 ? 3.695 -21.359 -16.672 1 94.12 437 ALA A CA 1
ATOM 3469 C C . ALA A 1 437 ? 4.691 -22.234 -17.438 1 94.12 437 ALA A C 1
ATOM 3471 O O . ALA A 1 437 ? 4.297 -23.141 -18.172 1 94.12 437 ALA A O 1
ATOM 3472 N N . MET A 1 438 ? 5.926 -21.812 -17.359 1 90.94 438 MET A N 1
ATOM 3473 C CA . MET A 1 438 ? 7 -22.688 -17.812 1 90.94 438 MET A CA 1
ATOM 3474 C C . MET A 1 438 ? 7.559 -23.516 -16.656 1 90.94 438 MET A C 1
ATOM 3476 O O . MET A 1 438 ? 8.094 -22.953 -15.703 1 90.94 438 MET A O 1
ATOM 3480 N N . VAL A 1 439 ? 7.379 -24.812 -16.703 1 91.5 439 VAL A N 1
ATOM 3481 C CA . VAL A 1 439 ? 7.891 -25.688 -15.664 1 91.5 439 VAL A CA 1
ATOM 3482 C C . VAL A 1 439 ? 8.859 -26.703 -16.266 1 91.5 439 VAL A C 1
ATOM 3484 O O . VAL A 1 439 ? 8.469 -27.5 -17.125 1 91.5 439 VAL A O 1
ATOM 3487 N N . ARG A 1 440 ? 10.125 -26.594 -15.828 1 88.5 440 ARG A N 1
ATOM 3488 C CA . ARG A 1 440 ? 11.172 -27.484 -16.312 1 88.5 440 ARG A CA 1
ATOM 3489 C C . ARG A 1 440 ? 11.242 -27.469 -17.828 1 88.5 440 ARG A C 1
ATOM 3491 O O . ARG A 1 440 ? 11.25 -28.531 -18.469 1 88.5 440 ARG A O 1
ATOM 3498 N N . GLY A 1 441 ? 11.031 -26.344 -18.359 1 87.38 441 GLY A N 1
ATOM 3499 C CA . GLY A 1 441 ? 11.258 -26.094 -19.766 1 87.38 441 GLY A CA 1
ATOM 3500 C C . GLY A 1 441 ? 10.031 -26.375 -20.625 1 87.38 441 GLY A C 1
ATOM 3501 O O . GLY A 1 441 ? 10.094 -26.297 -21.859 1 87.38 441 GLY A O 1
ATOM 3502 N N . LYS A 1 442 ? 8.961 -26.672 -20.016 1 92.38 442 LYS A N 1
ATOM 3503 C CA . LYS A 1 442 ? 7.758 -27 -20.781 1 92.38 442 LYS A CA 1
ATOM 3504 C C . LYS A 1 442 ? 6.609 -26.062 -20.438 1 92.38 442 LYS A C 1
ATOM 3506 O O . LYS A 1 442 ? 6.445 -25.672 -19.281 1 92.38 442 LYS A O 1
ATOM 3511 N N . TYR A 1 443 ? 5.875 -25.75 -21.516 1 93.75 443 TYR A N 1
ATOM 3512 C CA . TYR A 1 443 ? 4.637 -25 -21.328 1 93.75 443 TYR A CA 1
ATOM 3513 C C . TYR A 1 443 ? 3.578 -25.859 -20.641 1 93.75 443 TYR A C 1
ATOM 3515 O O . TYR A 1 443 ? 3.225 -26.938 -21.141 1 93.75 443 TYR A O 1
ATOM 3523 N N . ILE A 1 444 ? 3.109 -25.422 -19.531 1 96.94 444 ILE A N 1
ATOM 3524 C CA . ILE A 1 444 ? 2.115 -26.188 -18.797 1 96.94 444 ILE A CA 1
ATOM 3525 C C . ILE A 1 444 ? 0.912 -25.297 -18.469 1 96.94 444 ILE A C 1
ATOM 3527 O O . ILE A 1 444 ? 0.965 -24.078 -18.656 1 96.94 444 ILE A O 1
ATOM 3531 N N . ILE A 1 445 ? -0.177 -25.922 -18.141 1 97.88 445 ILE A N 1
ATOM 3532 C CA . ILE A 1 445 ? -1.391 -25.25 -17.672 1 97.88 445 ILE A CA 1
ATOM 3533 C C . ILE A 1 445 ? -1.515 -25.406 -16.156 1 97.88 445 ILE A C 1
ATOM 3535 O O . ILE A 1 445 ? -1.392 -26.516 -15.633 1 97.88 445 ILE A O 1
ATOM 3539 N N . ARG A 1 446 ? -1.682 -24.344 -15.484 1 98 446 ARG A N 1
ATOM 3540 C CA . ARG A 1 446 ? -1.84 -24.328 -14.039 1 98 446 ARG A CA 1
ATOM 3541 C C . ARG A 1 446 ? -3.309 -24.469 -13.648 1 98 446 ARG A C 1
ATOM 3543 O O . ARG A 1 446 ? -4.145 -23.672 -14.086 1 98 446 ARG A O 1
ATOM 3550 N N . PHE A 1 447 ? -3.635 -25.453 -12.898 1 98.56 447 PHE A N 1
ATOM 3551 C CA . PHE A 1 447 ? -4.934 -25.641 -12.258 1 98.56 447 PHE A CA 1
ATOM 3552 C C . PHE A 1 447 ? -4.82 -25.469 -10.75 1 98.56 447 PHE A C 1
ATOM 3554 O O . PHE A 1 447 ? -4.305 -26.344 -10.055 1 98.56 447 PHE A O 1
ATOM 3561 N N . CYS A 1 448 ? -5.328 -24.344 -10.188 1 98.44 448 CYS A N 1
ATOM 3562 C CA . CYS A 1 448 ? -5.277 -24.062 -8.758 1 98.44 448 CYS A CA 1
ATOM 3563 C C . CYS A 1 448 ? -6.676 -24.047 -8.156 1 98.44 448 CYS A C 1
ATOM 3565 O O . CYS A 1 448 ? -7.57 -23.375 -8.68 1 98.44 448 CYS A O 1
ATOM 3567 N N . VAL A 1 449 ? -6.898 -24.781 -7.09 1 98.62 449 VAL A N 1
ATOM 3568 C CA . VAL A 1 449 ? -8.148 -24.688 -6.344 1 98.62 449 VAL A CA 1
ATOM 3569 C C . VAL A 1 449 ? -8.188 -23.344 -5.594 1 98.62 449 VAL A C 1
ATOM 3571 O O . VAL A 1 449 ? -7.352 -23.094 -4.727 1 98.62 449 VAL A O 1
ATOM 3574 N N . THR A 1 450 ? -9.203 -22.484 -5.918 1 98 450 THR A N 1
ATOM 3575 C CA . THR A 1 450 ? -9.18 -21.125 -5.367 1 98 450 THR A CA 1
ATOM 3576 C C . THR A 1 450 ? -10.477 -20.828 -4.617 1 98 450 THR A C 1
ATOM 3578 O O . THR A 1 450 ? -10.477 -20.062 -3.652 1 98 450 THR A O 1
ATOM 3581 N N . TYR A 1 451 ? -11.625 -21.453 -5.008 1 97.69 451 TYR A N 1
ATOM 3582 C CA . TYR A 1 451 ? -12.953 -21.141 -4.484 1 97.69 451 TYR A CA 1
ATOM 3583 C C . TYR A 1 451 ? -13.078 -21.578 -3.027 1 97.69 451 TYR A C 1
ATOM 3585 O O . TYR A 1 451 ? -12.75 -22.719 -2.68 1 97.69 451 TYR A O 1
ATOM 3593 N N . GLU A 1 452 ? -13.531 -20.688 -2.197 1 97.06 452 GLU A N 1
ATOM 3594 C CA . GLU A 1 452 ? -13.625 -20.938 -0.762 1 97.06 452 GLU A CA 1
ATOM 3595 C C . GLU A 1 452 ? -14.445 -22.188 -0.472 1 97.06 452 GLU A C 1
ATOM 3597 O O . GLU A 1 452 ? -14.117 -22.969 0.428 1 97.06 452 GLU A O 1
ATOM 3602 N N . HIS A 1 453 ? -15.477 -22.438 -1.271 1 96.94 453 HIS A N 1
ATOM 3603 C CA . HIS A 1 453 ? -16.406 -23.531 -0.998 1 96.94 453 HIS A CA 1
ATOM 3604 C C . HIS A 1 453 ? -16.281 -24.641 -2.049 1 96.94 453 HIS A C 1
ATOM 3606 O O . HIS A 1 453 ? -17.266 -25.266 -2.416 1 96.94 453 HIS A O 1
ATOM 3612 N N . ALA A 1 454 ? -15.102 -24.812 -2.549 1 98.19 454 ALA A N 1
ATOM 3613 C CA . ALA A 1 454 ? -14.852 -25.812 -3.588 1 98.19 454 ALA A CA 1
ATOM 3614 C C . ALA A 1 454 ? -15.203 -27.219 -3.098 1 98.19 454 ALA A C 1
ATOM 3616 O O . ALA A 1 454 ? -14.984 -27.547 -1.93 1 98.19 454 ALA A O 1
ATOM 3617 N N . THR A 1 455 ? -15.742 -28.016 -3.984 1 98.44 455 THR A N 1
ATOM 3618 C CA . THR A 1 455 ? -16.125 -29.391 -3.705 1 98.44 455 THR A CA 1
ATOM 3619 C C . THR A 1 455 ? -15.562 -30.344 -4.77 1 98.44 455 THR A C 1
ATOM 3621 O O . THR A 1 455 ? -15.016 -29.891 -5.777 1 98.44 455 THR A O 1
ATOM 3624 N N . GLU A 1 456 ? -15.727 -31.609 -4.512 1 98.62 456 GLU A N 1
ATOM 3625 C CA . GLU A 1 456 ? -15.297 -32.625 -5.477 1 98.62 456 GLU A CA 1
ATOM 3626 C C . GLU A 1 456 ? -16.062 -32.469 -6.793 1 98.62 456 GLU A C 1
ATOM 3628 O O . GLU A 1 456 ? -15.492 -32.688 -7.867 1 98.62 456 GLU A O 1
ATOM 3633 N N . GLU A 1 457 ? -17.297 -32.062 -6.688 1 98.44 457 GLU A N 1
ATOM 3634 C CA . GLU A 1 457 ? -18.109 -31.875 -7.883 1 98.44 457 GLU A CA 1
ATOM 3635 C C . GLU A 1 457 ? -17.547 -30.797 -8.797 1 98.44 457 GLU A C 1
ATOM 3637 O O . GLU A 1 457 ? -17.594 -30.922 -10.016 1 98.44 457 GLU A O 1
ATOM 3642 N N . HIS A 1 458 ? -17.094 -29.75 -8.211 1 98.31 458 HIS A N 1
ATOM 3643 C CA . HIS A 1 458 ? -16.469 -28.688 -8.992 1 98.31 458 HIS A CA 1
ATOM 3644 C C . HIS A 1 458 ? -15.266 -29.203 -9.758 1 98.31 458 HIS A C 1
ATOM 3646 O O . HIS A 1 458 ? -15.062 -28.844 -10.922 1 98.31 458 HIS A O 1
ATOM 3652 N N . ILE A 1 459 ? -14.43 -30.078 -9.117 1 98.69 459 ILE A N 1
ATOM 3653 C CA . ILE A 1 459 ? -13.211 -30.625 -9.695 1 98.69 459 ILE A CA 1
ATOM 3654 C C . ILE A 1 459 ? -13.562 -31.594 -10.82 1 98.69 459 ILE A C 1
ATOM 3656 O O . ILE A 1 459 ? -12.984 -31.531 -11.906 1 98.69 459 ILE A O 1
ATOM 3660 N N . ASP A 1 460 ? -14.539 -32.469 -10.57 1 98.62 460 ASP A N 1
ATOM 3661 C CA . ASP A 1 460 ? -14.961 -33.438 -11.555 1 98.62 460 ASP A CA 1
ATOM 3662 C C . ASP A 1 460 ? -15.508 -32.781 -12.812 1 98.62 460 ASP A C 1
ATOM 3664 O O . ASP A 1 460 ? -15.195 -33.188 -13.93 1 98.62 460 ASP A O 1
ATOM 3668 N N . TYR A 1 461 ? -16.312 -31.797 -12.555 1 98.12 461 TYR A N 1
ATOM 3669 C CA . TYR A 1 461 ? -16.891 -31.062 -13.68 1 98.12 461 TYR A CA 1
ATOM 3670 C C . TYR A 1 461 ? -15.805 -30.375 -14.5 1 98.12 461 TYR A C 1
ATOM 3672 O O . TYR A 1 461 ? -15.82 -30.422 -15.734 1 98.12 461 TYR A O 1
ATOM 3680 N N . ALA A 1 462 ? -14.883 -29.75 -13.867 1 98.38 462 ALA A N 1
ATOM 3681 C CA . ALA A 1 462 ? -13.789 -29.078 -14.57 1 98.38 462 ALA A CA 1
ATOM 3682 C C . ALA A 1 462 ? -12.984 -30.078 -15.406 1 98.38 462 ALA A C 1
ATOM 3684 O O . ALA A 1 462 ? -12.641 -29.781 -16.562 1 98.38 462 ALA A O 1
ATOM 3685 N N . TRP A 1 463 ? -12.703 -31.203 -14.852 1 98.56 463 TRP A N 1
ATOM 3686 C CA . TRP A 1 463 ? -11.898 -32.219 -15.555 1 98.56 463 TRP A CA 1
ATOM 3687 C C . TRP A 1 463 ? -12.633 -32.719 -16.797 1 98.56 463 TRP A C 1
ATOM 3689 O O . TRP A 1 463 ? -12.023 -32.875 -17.859 1 98.56 463 TRP A O 1
ATOM 3699 N N . GLU A 1 464 ? -13.906 -32.969 -16.656 1 98.25 464 GLU A N 1
ATOM 3700 C CA . GLU A 1 464 ? -14.695 -33.438 -17.797 1 98.25 464 GLU A CA 1
ATOM 3701 C C . GLU A 1 464 ? -14.672 -32.406 -18.938 1 98.25 464 GLU A C 1
ATOM 3703 O O . GLU A 1 464 ? -14.539 -32.781 -20.094 1 98.25 464 GLU A O 1
ATOM 3708 N N . GLU A 1 465 ? -14.859 -31.203 -18.578 1 97.75 465 GLU A N 1
ATOM 3709 C CA . GLU A 1 465 ? -14.836 -30.156 -19.594 1 97.75 465 GLU A CA 1
ATOM 3710 C C . GLU A 1 465 ? -13.445 -30.016 -20.203 1 97.75 465 GLU A C 1
ATOM 3712 O O . GLU A 1 465 ? -13.312 -29.781 -21.406 1 97.75 465 GLU A O 1
ATOM 3717 N N . ILE A 1 466 ? -12.383 -30.094 -19.422 1 98.25 466 ILE A N 1
ATOM 3718 C CA . ILE A 1 466 ? -11.008 -30.016 -19.906 1 98.25 466 ILE A CA 1
ATOM 3719 C C . ILE A 1 466 ? -10.758 -31.141 -20.922 1 98.25 466 ILE A C 1
ATOM 3721 O O . ILE A 1 466 ? -10.125 -30.922 -21.953 1 98.25 466 ILE A O 1
ATOM 3725 N N . LYS A 1 467 ? -11.25 -32.281 -20.625 1 97.62 467 LYS A N 1
ATOM 3726 C CA . LYS A 1 467 ? -11.133 -33.406 -21.547 1 97.62 467 LYS A CA 1
ATOM 3727 C C . LYS A 1 467 ? -11.805 -33.094 -22.891 1 97.62 467 LYS A C 1
ATOM 3729 O O . LYS A 1 467 ? -11.258 -33.406 -23.953 1 97.62 467 LYS A O 1
ATOM 3734 N N . ASN A 1 468 ? -12.992 -32.531 -22.75 1 96.69 468 ASN A N 1
ATOM 3735 C CA . ASN A 1 468 ? -13.703 -32.156 -23.969 1 96.69 468 ASN A CA 1
ATOM 3736 C C . ASN A 1 468 ? -12.906 -31.156 -24.797 1 96.69 468 ASN A C 1
ATOM 3738 O O . ASN A 1 468 ? -12.812 -31.297 -26.016 1 96.69 468 ASN A O 1
ATOM 3742 N N . TYR A 1 469 ? -12.375 -30.141 -24.156 1 96.69 469 TYR A N 1
ATOM 3743 C CA . TYR A 1 469 ? -11.555 -29.172 -24.859 1 96.69 469 TYR A CA 1
ATOM 3744 C C . TYR A 1 469 ? -10.32 -29.828 -25.453 1 96.69 469 TYR A C 1
ATOM 3746 O O . TYR A 1 469 ? -9.844 -29.438 -26.531 1 96.69 469 TYR A O 1
ATOM 3754 N N . ALA A 1 470 ? -9.734 -30.781 -24.734 1 97.12 470 ALA A N 1
ATOM 3755 C CA . ALA A 1 470 ? -8.562 -31.516 -25.219 1 97.12 470 ALA A CA 1
ATOM 3756 C C . ALA A 1 470 ? -8.898 -32.281 -26.5 1 97.12 470 ALA A C 1
ATOM 3758 O O . ALA A 1 470 ? -8.102 -32.312 -27.438 1 97.12 470 ALA A O 1
ATOM 3759 N N . GLU A 1 471 ? -10.055 -32.906 -26.516 1 95.5 471 GLU A N 1
ATOM 3760 C CA . GLU A 1 471 ? -10.508 -33.656 -27.703 1 95.5 471 GLU A CA 1
ATOM 3761 C C . GLU A 1 471 ? -10.648 -32.719 -28.891 1 95.5 471 GLU A C 1
ATOM 3763 O O . GLU A 1 471 ? -10.211 -33.031 -30 1 95.5 471 GLU A O 1
ATOM 3768 N N . GLU A 1 472 ? -11.273 -31.609 -28.578 1 93.56 472 GLU A N 1
ATOM 3769 C CA . GLU A 1 472 ? -11.43 -30.609 -29.641 1 93.56 472 GLU A CA 1
ATOM 3770 C C . GLU A 1 472 ? -10.078 -30.141 -30.156 1 93.56 472 GLU A C 1
ATOM 3772 O O . GLU A 1 472 ? -9.898 -29.969 -31.375 1 93.56 472 GLU A O 1
ATOM 3777 N N . THR A 1 473 ? -9.188 -29.875 -29.297 1 94.38 473 THR A N 1
ATOM 3778 C CA . THR A 1 473 ? -7.863 -29.375 -29.641 1 94.38 473 THR A CA 1
ATOM 3779 C C . THR A 1 473 ? -7.098 -30.406 -30.469 1 94.38 473 THR A C 1
ATOM 3781 O O . THR A 1 473 ? -6.492 -30.078 -31.484 1 94.38 473 THR A O 1
ATOM 3784 N N . LEU A 1 474 ? -7.121 -31.641 -30.062 1 92.56 474 LEU A N 1
ATOM 3785 C CA . LEU A 1 474 ? -6.41 -32.719 -30.75 1 92.56 474 LEU A CA 1
ATOM 3786 C C . LEU A 1 474 ? -7.016 -32.969 -32.125 1 92.56 474 LEU A C 1
ATOM 3788 O O . LEU A 1 474 ? -6.293 -33.25 -33.094 1 92.56 474 LEU A O 1
ATOM 3792 N N . ALA A 1 475 ? -8.312 -32.875 -32.188 1 90.56 475 ALA A N 1
ATOM 3793 C CA . ALA A 1 475 ? -8.984 -33.062 -33.469 1 90.56 475 ALA A CA 1
ATOM 3794 C C . ALA A 1 475 ? -8.594 -31.938 -34.438 1 90.56 475 ALA A C 1
ATOM 3796 O O . ALA A 1 475 ? -8.461 -32.188 -35.656 1 90.56 475 ALA A O 1
ATOM 3797 N N . ALA A 1 476 ? -8.469 -30.828 -33.906 1 86.94 476 ALA A N 1
ATOM 3798 C CA . ALA A 1 476 ? -8.148 -29.688 -34.75 1 86.94 476 ALA A CA 1
ATOM 3799 C C . ALA A 1 476 ? -6.672 -29.688 -35.125 1 86.94 476 ALA A C 1
ATOM 3801 O O . ALA A 1 476 ? -6.32 -29.312 -36.25 1 86.94 476 ALA A O 1
ATOM 3802 N N . GLU A 1 477 ? -5.84 -30.062 -34.312 1 81.94 477 GLU A N 1
ATOM 3803 C CA . GLU A 1 477 ? -4.406 -29.875 -34.469 1 81.94 477 GLU A CA 1
ATOM 3804 C C . GLU A 1 477 ? -3.742 -31.156 -34.969 1 81.94 477 GLU A C 1
ATOM 3806 O O . GLU A 1 477 ? -2.652 -31.109 -35.562 1 81.94 477 GLU A O 1
ATOM 3811 N N . CYS A 1 478 ? -4.328 -32.188 -34.688 1 73.56 478 CYS A N 1
ATOM 3812 C CA . CYS A 1 478 ? -3.783 -33.469 -35.094 1 73.56 478 CYS A CA 1
ATOM 3813 C C . CYS A 1 478 ? -4.832 -34.312 -35.844 1 73.56 478 CYS A C 1
ATOM 3815 O O . CYS A 1 478 ? -5.211 -35.375 -35.375 1 73.56 478 CYS A O 1
ATOM 3817 N N . PRO A 1 479 ? -5.328 -33.844 -37.031 1 60.03 479 PRO A N 1
ATOM 3818 C CA . PRO A 1 479 ? -6.449 -34.5 -37.688 1 60.03 479 PRO A CA 1
ATOM 3819 C C . PRO A 1 479 ? -6.164 -36 -37.969 1 60.03 479 PRO A C 1
ATOM 3821 O O . PRO A 1 479 ? -7.086 -36.812 -37.969 1 60.03 479 PRO A O 1
ATOM 3824 N N . GLU A 1 480 ? -5.004 -36.281 -38.375 1 56.12 480 GLU A N 1
ATOM 3825 C CA . GLU A 1 480 ? -4.719 -37.656 -38.781 1 56.12 480 GLU A CA 1
ATOM 3826 C C . GLU A 1 480 ? -4.832 -38.625 -37.625 1 56.12 480 GLU A C 1
ATOM 3828 O O . GLU A 1 480 ? -5.211 -39.781 -37.781 1 56.12 480 GLU A O 1
ATOM 3833 N N . GLU A 1 481 ? -4.527 -38.219 -36.5 1 50.16 481 GLU A N 1
ATOM 3834 C CA . GLU A 1 481 ? -4.48 -39.094 -35.312 1 50.16 481 GLU A CA 1
ATOM 3835 C C . GLU A 1 481 ? -5.879 -39.406 -34.812 1 50.16 481 GLU A C 1
ATOM 3837 O O . GLU A 1 481 ? -6.102 -40.438 -34.156 1 50.16 481 GLU A O 1
ATOM 3842 N N . VAL A 1 482 ? -6.805 -38.531 -35 1 49.69 482 VAL A N 1
ATOM 3843 C CA . VAL A 1 482 ? -8.164 -38.688 -34.5 1 49.69 482 VAL A CA 1
ATOM 3844 C C . VAL A 1 482 ? -8.992 -39.531 -35.438 1 49.69 482 VAL A C 1
ATOM 3846 O O . VAL A 1 482 ? -10.148 -39.875 -35.156 1 49.69 482 VAL A O 1
ATOM 3849 N N . GLN A 1 483 ? -8.594 -39.75 -36.688 1 43.41 483 GLN A N 1
ATOM 3850 C CA . GLN A 1 483 ? -9.414 -40.469 -37.625 1 43.41 483 GLN A CA 1
ATOM 3851 C C . GLN A 1 483 ? -9.742 -41.875 -37.125 1 43.41 483 GLN A C 1
ATOM 3853 O O . GLN A 1 483 ? -10.711 -42.5 -37.562 1 43.41 483 GLN A O 1
ATOM 3858 N N . GLU A 1 484 ? -8.797 -42.469 -36.438 1 41.25 484 GLU A N 1
ATOM 3859 C CA . GLU A 1 484 ? -9.172 -43.875 -36.25 1 41.25 484 GLU A CA 1
ATOM 3860 C C . GLU A 1 484 ? -10.383 -44 -35.312 1 41.25 484 GLU A C 1
ATOM 3862 O O . GLU A 1 484 ? -10.961 -45.062 -35.188 1 41.25 484 GLU A O 1
ATOM 3867 N N . GLN A 1 485 ? -10.547 -43.188 -34.219 1 42.5 485 GLN A N 1
ATOM 3868 C CA . GLN A 1 485 ? -11.703 -43.438 -33.375 1 42.5 485 GLN A CA 1
ATOM 3869 C C . GLN A 1 485 ? -12.961 -42.781 -33.938 1 42.5 485 GLN A C 1
ATOM 3871 O O . GLN A 1 485 ? -12.922 -41.656 -34.406 1 42.5 485 GLN A O 1
ATOM 3876 N N . ALA A 1 486 ? -14.141 -43.531 -34.375 1 40.38 486 ALA A N 1
ATOM 3877 C CA . ALA A 1 486 ? -15.43 -43.312 -35.031 1 40.38 486 ALA A CA 1
ATOM 3878 C C . ALA A 1 486 ? -16.125 -42.094 -34.438 1 40.38 486 ALA A C 1
ATOM 3880 O O . ALA A 1 486 ? -16.672 -42.156 -33.312 1 40.38 486 ALA A O 1
ATOM 3881 N N . LEU A 1 487 ? -15.633 -40.844 -34.5 1 42.59 487 LEU A N 1
ATOM 3882 C CA . LEU A 1 487 ? -16.5 -39.781 -34 1 42.59 487 LEU A CA 1
ATOM 3883 C C . LEU A 1 487 ? -17.812 -39.719 -34.781 1 42.59 487 LEU A C 1
ATOM 3885 O O . LEU A 1 487 ? -17.844 -40 -35.969 1 42.59 487 LEU A O 1
ATOM 3889 N N . PRO A 1 488 ? -19 -39.812 -34.156 1 39.56 488 PRO A N 1
ATOM 3890 C CA . PRO A 1 488 ? -20.266 -39.719 -34.906 1 39.56 488 PRO A CA 1
ATOM 3891 C C . PRO A 1 488 ? -20.266 -38.531 -35.875 1 39.56 488 PRO A C 1
ATOM 3893 O O . PRO A 1 488 ? -19.562 -37.562 -35.688 1 39.56 488 PRO A O 1
ATOM 3896 N N . ALA A 1 489 ? -20.688 -38.594 -37.25 1 42.69 489 ALA A N 1
ATOM 3897 C CA . ALA A 1 489 ? -20.797 -37.812 -38.469 1 42.69 489 ALA A CA 1
ATOM 3898 C C . ALA A 1 489 ? -21.219 -36.375 -38.188 1 42.69 489 ALA A C 1
ATOM 3900 O O . ALA A 1 489 ? -21.172 -35.531 -39.062 1 42.69 489 ALA A O 1
ATOM 3901 N N . THR A 1 490 ? -22.078 -36 -37.188 1 41.78 490 THR A N 1
ATOM 3902 C CA . THR A 1 490 ? -22.875 -34.781 -37.25 1 41.78 490 THR A CA 1
ATOM 3903 C C . THR A 1 490 ? -22.062 -33.562 -36.812 1 41.78 490 THR A C 1
ATOM 3905 O O . THR A 1 490 ? -22.562 -32.438 -36.781 1 41.78 490 THR A O 1
ATOM 3908 N N . LYS A 1 491 ? -21.141 -33.625 -35.938 1 48.59 491 LYS A N 1
ATOM 3909 C CA . LYS A 1 491 ? -20.656 -32.375 -35.344 1 48.59 491 LYS A CA 1
ATOM 3910 C C . LYS A 1 491 ? -19.5 -31.797 -36.188 1 48.59 491 LYS A C 1
ATOM 3912 O O . LYS A 1 491 ? -18.594 -32.531 -36.594 1 48.59 491 LYS A O 1
ATOM 3917 N N . LYS A 1 492 ? -19.734 -30.578 -36.812 1 52.19 492 LYS A N 1
ATOM 3918 C CA . LYS A 1 492 ? -18.719 -29.797 -37.531 1 52.19 492 LYS A CA 1
ATOM 3919 C C . LYS A 1 492 ? -17.391 -29.781 -36.781 1 52.19 492 LYS A C 1
ATOM 3921 O O . LYS A 1 492 ? -17.375 -29.609 -35.562 1 52.19 492 LYS A O 1
ATOM 3926 N N . PRO A 1 493 ? -16.422 -30.078 -37.5 1 55.28 493 PRO A N 1
ATOM 3927 C CA . PRO A 1 493 ? -15.109 -30.047 -36.844 1 55.28 493 PRO A CA 1
ATOM 3928 C C . PRO A 1 493 ? -14.789 -28.703 -36.219 1 55.28 493 PRO A C 1
ATOM 3930 O O . PRO A 1 493 ? -15.141 -27.656 -36.75 1 55.28 493 PRO A O 1
ATOM 3933 N N . PRO A 1 494 ? -14.367 -28.672 -34.906 1 68.81 494 PRO A N 1
ATOM 3934 C CA . PRO A 1 494 ? -14.016 -27.406 -34.25 1 68.81 494 PRO A CA 1
ATOM 3935 C C . PRO A 1 494 ? -12.984 -26.609 -35.031 1 68.81 494 PRO A C 1
ATOM 3937 O O . PRO A 1 494 ? -12.094 -27.172 -35.656 1 68.81 494 PRO A O 1
ATOM 3940 N N . LYS A 1 495 ? -13.312 -25.391 -35.312 1 70.5 495 LYS A N 1
ATOM 3941 C CA . LYS A 1 495 ? -12.453 -24.484 -36.062 1 70.5 495 LYS A CA 1
ATOM 3942 C C . LYS A 1 495 ? -11.188 -24.141 -35.281 1 70.5 495 LYS A C 1
ATOM 3944 O O . LYS A 1 495 ? -11.219 -24.047 -34.062 1 70.5 495 LYS A O 1
ATOM 3949 N N . LYS A 1 496 ? -10.047 -24.156 -35.969 1 73 496 LYS A N 1
ATOM 3950 C CA . LYS A 1 496 ? -8.789 -23.672 -35.406 1 73 496 LYS A CA 1
ATOM 3951 C C . LYS A 1 496 ? -8.938 -22.219 -34.938 1 73 496 LYS A C 1
ATOM 3953 O O . LYS A 1 496 ? -9.594 -21.406 -35.594 1 73 496 LYS A O 1
ATOM 3958 N N . LEU A 1 497 ? -8.406 -21.984 -33.719 1 78.31 497 LEU A N 1
ATOM 3959 C CA . LEU A 1 497 ? -8.391 -20.609 -33.25 1 78.31 497 LEU A CA 1
ATOM 3960 C C . LEU A 1 497 ? -7.477 -19.75 -34.125 1 78.31 497 LEU A C 1
ATOM 3962 O O . LEU A 1 497 ? -6.473 -20.234 -34.656 1 78.31 497 LEU A O 1
ATOM 3966 N N . THR A 1 498 ? -7.918 -18.531 -34.312 1 78.62 498 THR A N 1
ATOM 3967 C CA . THR A 1 498 ? -7 -17.594 -34.938 1 78.62 498 THR A CA 1
ATOM 3968 C C . THR A 1 498 ? -5.75 -17.391 -34.094 1 78.62 498 THR A C 1
ATOM 3970 O O . THR A 1 498 ? -5.766 -17.641 -32.875 1 78.62 498 THR A O 1
ATOM 3973 N N . ARG A 1 499 ? -4.75 -16.984 -34.719 1 72.62 499 ARG A N 1
ATOM 3974 C CA . ARG A 1 499 ? -3.486 -16.75 -34.031 1 72.62 499 ARG A CA 1
ATOM 3975 C C . ARG A 1 499 ? -3.652 -15.703 -32.938 1 72.62 499 ARG A C 1
ATOM 3977 O O . ARG A 1 499 ? -3.084 -15.852 -31.844 1 72.62 499 ARG A O 1
ATOM 3984 N N . SER A 1 500 ? -4.391 -14.711 -33.219 1 73.5 500 SER A N 1
ATOM 3985 C CA . SER A 1 500 ? -4.621 -13.633 -32.281 1 73.5 500 SER A CA 1
ATOM 3986 C C . SER A 1 500 ? -5.371 -14.141 -31.047 1 73.5 500 SER A C 1
ATOM 3988 O O . SER A 1 500 ? -5.031 -13.789 -29.906 1 73.5 500 SER A O 1
ATOM 3990 N N . MET A 1 501 ? -6.254 -14.977 -31.297 1 78.69 501 MET A N 1
ATOM 3991 C CA . MET A 1 501 ? -7.039 -15.523 -30.188 1 78.69 501 MET A CA 1
ATOM 3992 C C . MET A 1 501 ? -6.211 -16.5 -29.359 1 78.69 501 MET A C 1
ATOM 3994 O O . MET A 1 501 ? -6.301 -16.516 -28.141 1 78.69 501 MET A O 1
ATOM 3998 N N . SER A 1 502 ? -5.461 -17.25 -30.094 1 80.06 502 SER A N 1
ATOM 3999 C CA . SER A 1 502 ? -4.605 -18.203 -29.406 1 80.06 502 SER A CA 1
ATOM 4000 C C . SER A 1 502 ? -3.613 -17.5 -28.484 1 80.06 502 SER A C 1
ATOM 4002 O O . SER A 1 502 ? -3.459 -17.891 -27.328 1 80.06 502 SER A O 1
ATOM 4004 N N . THR A 1 503 ? -3.02 -16.516 -28.938 1 79.88 503 THR A N 1
ATOM 4005 C CA . THR A 1 503 ? -2.012 -15.797 -28.172 1 79.88 503 THR A CA 1
ATOM 4006 C C . THR A 1 503 ? -2.646 -15.094 -26.969 1 79.88 503 THR A C 1
ATOM 4008 O O . THR A 1 503 ? -2.115 -15.148 -25.859 1 79.88 503 THR A O 1
ATOM 4011 N N . ARG A 1 504 ? -3.686 -14.562 -27.203 1 79.19 504 ARG A N 1
ATOM 4012 C CA . ARG A 1 504 ? -4.363 -13.797 -26.156 1 79.19 504 ARG A CA 1
ATOM 4013 C C . ARG A 1 504 ? -4.836 -14.711 -25.031 1 79.19 504 ARG A C 1
ATOM 4015 O O . ARG A 1 504 ? -4.566 -14.445 -23.859 1 79.19 504 ARG A O 1
ATOM 4022 N N . PHE A 1 505 ? -5.371 -15.789 -25.375 1 84.88 505 PHE A N 1
ATOM 4023 C CA . PHE A 1 505 ? -6.074 -16.594 -24.375 1 84.88 505 PHE A CA 1
ATOM 4024 C C . PHE A 1 505 ? -5.145 -17.656 -23.781 1 84.88 505 PHE A C 1
ATOM 4026 O O . PHE A 1 505 ? -5.477 -18.281 -22.781 1 84.88 505 PHE A O 1
ATOM 4033 N N . SER A 1 506 ? -4.008 -17.781 -24.422 1 86.56 506 SER A N 1
ATOM 4034 C CA . SER A 1 506 ? -2.986 -18.656 -23.844 1 86.56 506 SER A CA 1
ATOM 4035 C C . SER A 1 506 ? -1.937 -17.844 -23.094 1 86.56 506 SER A C 1
ATOM 4037 O O . SER A 1 506 ? -0.95 -18.406 -22.609 1 86.56 506 SER A O 1
ATOM 4039 N N . PHE A 1 507 ? -2.09 -16.609 -23 1 85.69 507 PHE A N 1
ATOM 4040 C CA . PHE A 1 507 ? -1.197 -15.711 -22.281 1 85.69 507 PHE A CA 1
ATOM 4041 C C . PHE A 1 507 ? 0.224 -15.82 -22.828 1 85.69 507 PHE A C 1
ATOM 4043 O O . PHE A 1 507 ? 1.175 -15.969 -22.062 1 85.69 507 PHE A O 1
ATOM 4050 N N . THR A 1 508 ? 0.302 -15.82 -24.109 1 79 508 THR A N 1
ATOM 4051 C CA . THR A 1 508 ? 1.608 -15.844 -24.766 1 79 508 THR A CA 1
ATOM 4052 C C . THR A 1 508 ? 1.794 -14.625 -25.656 1 79 508 THR A C 1
ATOM 4054 O O . THR A 1 508 ? 0.827 -13.93 -25.984 1 79 508 THR A O 1
ATOM 4057 N N . ARG A 1 509 ? 2.963 -14.336 -25.859 1 77.5 509 ARG A N 1
ATOM 4058 C CA . ARG A 1 509 ? 3.324 -13.281 -26.797 1 77.5 509 ARG A CA 1
ATOM 4059 C C . ARG A 1 509 ? 4.363 -13.766 -27.812 1 77.5 509 ARG A C 1
ATOM 4061 O O . ARG A 1 509 ? 5.406 -14.297 -27.422 1 77.5 509 ARG A O 1
ATOM 4068 N N . SER A 1 510 ? 4 -13.562 -29.094 1 78.5 510 SER A N 1
ATOM 4069 C CA . SER A 1 510 ? 4.906 -13.977 -30.156 1 78.5 510 SER A CA 1
ATOM 4070 C C . SER A 1 510 ? 5.91 -12.883 -30.484 1 78.5 510 SER A C 1
ATOM 4072 O O . SER A 1 510 ? 5.535 -11.719 -30.672 1 78.5 510 SER A O 1
ATOM 4074 N N . VAL A 1 511 ? 7.148 -13.234 -30.438 1 76.81 511 VAL A N 1
ATOM 4075 C CA . VAL A 1 511 ? 8.195 -12.266 -30.75 1 76.81 511 VAL A CA 1
ATOM 4076 C C . VAL A 1 511 ? 9.156 -12.859 -31.781 1 76.81 511 VAL A C 1
ATOM 4078 O O . VAL A 1 511 ? 9.109 -14.055 -32.062 1 76.81 511 VAL A O 1
ATOM 4081 N N . SER A 1 512 ? 9.977 -11.961 -32.375 1 75.69 512 SER A N 1
ATOM 4082 C CA . SER A 1 512 ? 11.008 -12.43 -33.281 1 75.69 512 SER A CA 1
ATOM 4083 C C . SER A 1 512 ? 12.062 -13.25 -32.562 1 75.69 512 SER A C 1
ATOM 4085 O O . SER A 1 512 ? 12.195 -13.164 -31.344 1 75.69 512 SER A O 1
ATOM 4087 N N . ARG A 1 513 ? 12.742 -14.086 -33.312 1 73.94 513 ARG A N 1
ATOM 4088 C CA . ARG A 1 513 ? 13.789 -14.914 -32.719 1 73.94 513 ARG A CA 1
ATOM 4089 C C . ARG A 1 513 ? 14.852 -14.062 -32.031 1 73.94 513 ARG A C 1
ATOM 4091 O O . ARG A 1 513 ? 15.367 -14.445 -30.984 1 73.94 513 ARG A O 1
ATOM 4098 N N . GLU A 1 514 ? 15.141 -12.992 -32.656 1 70.69 514 GLU A N 1
ATOM 4099 C CA . GLU A 1 514 ? 16.141 -12.094 -32.062 1 70.69 514 GLU A CA 1
ATOM 4100 C C . GLU A 1 514 ? 15.695 -11.578 -30.703 1 70.69 514 GLU A C 1
ATOM 4102 O O . GLU A 1 514 ? 16.469 -11.578 -29.75 1 70.69 514 GLU A O 1
ATOM 4107 N N . ILE A 1 515 ? 14.453 -11.242 -30.594 1 68.94 515 ILE A N 1
ATOM 4108 C CA . ILE A 1 515 ? 13.906 -10.711 -29.359 1 68.94 515 ILE A CA 1
ATOM 4109 C C . ILE A 1 515 ? 13.82 -11.82 -28.312 1 68.94 515 ILE A C 1
ATOM 4111 O O . ILE A 1 515 ? 14.102 -11.594 -27.141 1 68.94 515 ILE A O 1
ATOM 4115 N N . PHE A 1 516 ? 13.43 -12.938 -28.859 1 74.88 516 PHE A N 1
ATOM 4116 C CA . PHE A 1 516 ? 13.312 -14.094 -27.984 1 74.88 516 PHE A CA 1
ATOM 4117 C C . PHE A 1 516 ? 14.656 -14.43 -27.344 1 74.88 516 PHE A C 1
ATOM 4119 O O . PHE A 1 516 ? 14.742 -14.656 -26.141 1 74.88 516 PHE A O 1
ATOM 4126 N N . GLU A 1 517 ? 15.625 -14.398 -28.156 1 70.44 517 GLU A N 1
ATOM 4127 C CA . GLU A 1 517 ? 16.953 -14.703 -27.656 1 70.44 517 GLU A CA 1
ATOM 4128 C C . GLU A 1 517 ? 17.453 -13.625 -26.703 1 70.44 517 GLU A C 1
ATOM 4130 O O . GLU A 1 517 ? 18.094 -13.93 -25.688 1 70.44 517 GLU A O 1
ATOM 4135 N N . ARG A 1 518 ? 17.156 -12.484 -26.969 1 61.12 518 ARG A N 1
ATOM 4136 C CA . ARG A 1 518 ? 17.547 -11.367 -26.109 1 61.12 518 ARG A CA 1
ATOM 4137 C C . ARG A 1 518 ? 16.875 -11.461 -24.75 1 61.12 518 ARG A C 1
ATOM 4139 O O . ARG A 1 518 ? 17.5 -11.195 -23.719 1 61.12 518 ARG A O 1
ATOM 4146 N N . GLN A 1 519 ? 15.641 -11.852 -24.828 1 62.81 519 GLN A N 1
ATOM 4147 C CA . GLN A 1 519 ? 14.867 -11.953 -23.594 1 62.81 519 GLN A CA 1
ATOM 4148 C C . GLN A 1 519 ? 15.328 -13.141 -22.766 1 62.81 519 GLN A C 1
ATOM 4150 O O . GLN A 1 519 ? 15.375 -13.062 -21.531 1 62.81 519 GLN A O 1
ATOM 4155 N N . ASN A 1 520 ? 15.492 -14.148 -23.5 1 57.78 520 ASN A N 1
ATOM 4156 C CA . ASN A 1 520 ? 15.891 -15.359 -22.797 1 57.78 520 ASN A CA 1
ATOM 4157 C C . ASN A 1 520 ? 17.297 -15.234 -22.219 1 57.78 520 ASN A C 1
ATOM 4159 O O . ASN A 1 520 ? 17.688 -15.992 -21.328 1 57.78 520 ASN A O 1
ATOM 4163 N N . SER A 1 521 ? 18 -14.398 -22.828 1 48.75 521 SER A N 1
ATOM 4164 C CA . SER A 1 521 ? 19.328 -14.164 -22.266 1 48.75 521 SER A CA 1
ATOM 4165 C C . SER A 1 521 ? 19.234 -13.406 -20.938 1 48.75 521 SER A C 1
ATOM 4167 O O . SER A 1 521 ? 20.172 -13.445 -20.125 1 48.75 521 SER A O 1
ATOM 4169 N N . ARG A 1 522 ? 18.141 -12.852 -20.906 1 54.25 522 ARG A N 1
ATOM 4170 C CA . ARG A 1 522 ? 17.953 -12.125 -19.672 1 54.25 522 ARG A CA 1
ATOM 4171 C C . ARG A 1 522 ? 17.047 -12.906 -18.703 1 54.25 522 ARG A C 1
ATOM 4173 O O . ARG A 1 522 ? 16 -13.414 -19.109 1 54.25 522 ARG A O 1
ATOM 4180 N N . SER A 1 523 ? 17.578 -13.508 -17.719 1 55.19 523 SER A N 1
ATOM 4181 C CA . SER A 1 523 ? 16.812 -14.281 -16.734 1 55.19 523 SER A CA 1
ATOM 4182 C C . SER A 1 523 ? 15.711 -13.438 -16.109 1 55.19 523 SER A C 1
ATOM 4184 O O . SER A 1 523 ? 15.984 -12.391 -15.508 1 55.19 523 SER A O 1
ATOM 4186 N N . GLN A 1 524 ? 14.477 -13.617 -16.609 1 72.19 524 GLN A N 1
ATOM 4187 C CA . GLN A 1 524 ? 13.352 -12.93 -15.977 1 72.19 524 GLN A CA 1
ATOM 4188 C C . GLN A 1 524 ? 12.57 -13.875 -15.07 1 72.19 524 GLN A C 1
ATOM 4190 O O . GLN A 1 524 ? 12.258 -15.008 -15.461 1 72.19 524 GLN A O 1
ATOM 4195 N N . LEU A 1 525 ? 12.414 -13.352 -13.961 1 78.62 525 LEU A N 1
ATOM 4196 C CA . LEU A 1 525 ? 11.648 -14.148 -13.008 1 78.62 525 LEU A CA 1
ATOM 4197 C C . LEU A 1 525 ? 10.156 -14.117 -13.344 1 78.62 525 LEU A C 1
ATOM 4199 O O . LEU A 1 525 ? 9.703 -13.242 -14.07 1 78.62 525 LEU A O 1
ATOM 4203 N N . THR A 1 526 ? 9.484 -15.109 -12.883 1 77.56 526 THR A N 1
ATOM 4204 C CA . THR A 1 526 ? 8.094 -15.32 -13.273 1 77.56 526 THR A CA 1
ATOM 4205 C C . THR A 1 526 ? 7.145 -14.68 -12.266 1 77.56 526 THR A C 1
ATOM 4207 O O . THR A 1 526 ? 7.516 -14.445 -11.117 1 77.56 526 THR A O 1
ATOM 4210 N N . ASP A 1 527 ? 5.961 -14.281 -12.734 1 76.19 527 ASP A N 1
ATOM 4211 C CA . ASP A 1 527 ? 4.941 -13.719 -11.852 1 76.19 527 ASP A CA 1
ATOM 4212 C C . ASP A 1 527 ? 3.564 -14.305 -12.164 1 76.19 527 ASP A C 1
ATOM 4214 O O . ASP A 1 527 ? 2.572 -13.938 -11.531 1 76.19 527 ASP A O 1
ATOM 4218 N N . GLY A 1 528 ? 3.494 -15.133 -13.109 1 72.25 528 GLY A N 1
ATOM 4219 C CA . GLY A 1 528 ? 2.225 -15.742 -13.477 1 72.25 528 GLY A CA 1
ATOM 4220 C C . GLY A 1 528 ? 1.312 -14.805 -14.242 1 72.25 528 GLY A C 1
ATOM 4221 O O . GLY A 1 528 ? 0.232 -15.203 -14.68 1 72.25 528 GLY A O 1
ATOM 4222 N N . CYS A 1 529 ? 1.709 -13.602 -14.445 1 76.44 529 CYS A N 1
ATOM 4223 C CA . CYS A 1 529 ? 0.865 -12.602 -15.102 1 76.44 529 CYS A CA 1
ATOM 4224 C C . CYS A 1 529 ? 1.477 -12.148 -16.422 1 76.44 529 CYS A C 1
ATOM 4226 O O . CYS A 1 529 ? 0.755 -11.859 -17.375 1 76.44 529 CYS A O 1
ATOM 4228 N N . THR A 1 530 ? 2.787 -12.07 -16.453 1 74.25 530 THR A N 1
ATOM 4229 C CA . THR A 1 530 ? 3.471 -11.688 -17.688 1 74.25 530 THR A CA 1
ATOM 4230 C C . THR A 1 530 ? 3.322 -12.781 -18.75 1 74.25 530 THR A C 1
ATOM 4232 O O . THR A 1 530 ? 3.572 -13.953 -18.469 1 74.25 530 THR A O 1
ATOM 4235 N N . PRO A 1 531 ? 2.879 -12.391 -19.859 1 78.81 531 PRO A N 1
ATOM 4236 C CA . PRO A 1 531 ? 2.736 -13.398 -20.906 1 78.81 531 PRO A CA 1
ATOM 4237 C C . PRO A 1 531 ? 4.043 -14.125 -21.203 1 78.81 531 PRO A C 1
ATOM 4239 O O . PRO A 1 531 ? 5.117 -13.516 -21.188 1 78.81 531 PRO A O 1
ATOM 4242 N N . ILE A 1 532 ? 3.9 -15.367 -21.531 1 79.81 532 ILE A N 1
ATOM 4243 C CA . ILE A 1 532 ? 5.047 -16.188 -21.891 1 79.81 532 ILE A CA 1
ATOM 4244 C C . ILE A 1 532 ? 5.477 -15.875 -23.328 1 79.81 532 ILE A C 1
ATOM 4246 O O . ILE A 1 532 ? 4.652 -15.883 -24.25 1 79.81 532 ILE A O 1
ATOM 4250 N N . VAL A 1 533 ? 6.711 -15.539 -23.469 1 78.88 533 VAL A N 1
ATOM 4251 C CA . VAL A 1 533 ? 7.219 -15.164 -24.781 1 78.88 533 VAL A CA 1
ATOM 4252 C C . VAL A 1 533 ? 7.531 -16.422 -25.594 1 78.88 533 VAL A C 1
ATOM 4254 O O . VAL A 1 533 ? 8.164 -17.344 -25.094 1 78.88 533 VAL A O 1
ATOM 4257 N N . ILE A 1 534 ? 7.035 -16.5 -26.859 1 79.94 534 ILE A N 1
ATOM 4258 C CA . ILE A 1 534 ? 7.285 -17.609 -27.766 1 79.94 534 ILE A CA 1
ATOM 4259 C C . ILE A 1 534 ? 7.832 -17.094 -29.094 1 79.94 534 ILE A C 1
ATOM 4261 O O . ILE A 1 534 ? 7.621 -15.922 -29.438 1 79.94 534 ILE A O 1
ATOM 4265 N N . VAL A 1 535 ? 8.672 -17.906 -29.734 1 77.81 535 VAL A N 1
ATOM 4266 C CA . VAL A 1 535 ? 9.227 -17.516 -31.016 1 77.81 535 VAL A CA 1
ATOM 4267 C C . VAL A 1 535 ? 8.156 -17.609 -32.094 1 77.81 535 VAL A C 1
ATOM 4269 O O . VAL A 1 535 ? 7.406 -18.594 -32.156 1 77.81 535 VAL A O 1
ATOM 4272 N N . ASP A 1 536 ? 8.086 -16.547 -32.844 1 66 536 ASP A N 1
ATOM 4273 C CA . ASP A 1 536 ? 7.148 -16.531 -33.969 1 66 536 ASP A CA 1
ATOM 4274 C C . ASP A 1 536 ? 7.574 -17.531 -35.031 1 66 536 ASP A C 1
ATOM 4276 O O . ASP A 1 536 ? 8.656 -17.406 -35.594 1 66 536 ASP A O 1
ATOM 4280 N N . THR A 1 537 ? 7.211 -18.734 -35.125 1 55.69 537 THR A N 1
ATOM 4281 C CA . THR A 1 537 ? 7.609 -19.75 -36.094 1 55.69 537 THR A CA 1
ATOM 4282 C C . THR A 1 537 ? 7.312 -19.297 -37.5 1 55.69 537 THR A C 1
ATOM 4284 O O . THR A 1 537 ? 7.875 -19.812 -38.469 1 55.69 537 THR A O 1
ATOM 4287 N N . ASP A 1 538 ? 6.387 -18.594 -37.781 1 47.72 538 ASP A N 1
ATOM 4288 C CA . ASP A 1 538 ? 6.145 -18.219 -39.188 1 47.72 538 ASP A CA 1
ATOM 4289 C C . ASP A 1 538 ? 7.273 -17.344 -39.719 1 47.72 538 ASP A C 1
ATOM 4291 O O . ASP A 1 538 ? 7.547 -17.344 -40.906 1 47.72 538 ASP A O 1
ATOM 4295 N N . ASP A 1 539 ? 7.887 -16.656 -38.969 1 44.25 539 ASP A N 1
ATOM 4296 C CA . ASP A 1 539 ? 9.039 -15.898 -39.438 1 44.25 539 ASP A CA 1
ATOM 4297 C C . ASP A 1 539 ? 10.227 -16.828 -39.719 1 44.25 539 ASP A C 1
ATOM 4299 O O . ASP A 1 539 ? 11.008 -16.594 -40.625 1 44.25 539 ASP A O 1
ATOM 4303 N N . ILE A 1 540 ? 10.438 -17.828 -38.969 1 43.81 540 ILE A N 1
ATOM 4304 C CA . ILE A 1 540 ? 11.43 -18.844 -39.344 1 43.81 540 ILE A CA 1
ATOM 4305 C C . ILE A 1 540 ? 11.008 -19.547 -40.625 1 43.81 540 ILE A C 1
ATOM 4307 O O . ILE A 1 540 ? 11.828 -19.734 -41.531 1 43.81 540 ILE A O 1
ATOM 4311 N N . LEU A 1 541 ? 9.758 -19.922 -40.656 1 41.75 541 LEU A N 1
ATOM 4312 C CA . LEU A 1 541 ? 9.305 -20.547 -41.906 1 41.75 541 LEU A CA 1
ATOM 4313 C C . LEU A 1 541 ? 9.352 -19.562 -43.062 1 41.75 541 LEU A C 1
ATOM 4315 O O . LEU A 1 541 ? 9.773 -19.906 -44.156 1 41.75 541 LEU A O 1
ATOM 4319 N N . GLU A 1 542 ? 8.969 -18.375 -42.781 1 43.81 542 GLU A N 1
ATOM 4320 C CA . GLU A 1 542 ? 9.133 -17.391 -43.844 1 43.81 542 GLU A CA 1
ATOM 4321 C C . GLU A 1 542 ? 10.609 -17.094 -44.094 1 43.81 542 GLU A C 1
ATOM 4323 O O . GLU A 1 542 ? 11.039 -16.953 -45.25 1 43.81 542 GLU A O 1
ATOM 4328 N N . SER A 1 543 ? 11.367 -17.094 -43.125 1 44.03 543 SER A N 1
ATOM 4329 C CA . SER A 1 543 ? 12.805 -16.969 -43.281 1 44.03 543 SER A CA 1
ATOM 4330 C C . SER A 1 543 ? 13.398 -18.234 -43.906 1 44.03 543 SER A C 1
ATOM 4332 O O . SER A 1 543 ? 14.258 -18.156 -44.781 1 44.03 543 SER A O 1
ATOM 4334 N N . LEU A 1 544 ? 12.961 -19.328 -43.5 1 42.28 544 LEU A N 1
ATOM 4335 C CA . LEU A 1 544 ? 13.352 -20.578 -44.156 1 42.28 544 LEU A CA 1
ATOM 4336 C C . LEU A 1 544 ? 12.742 -20.688 -45.531 1 42.28 544 LEU A C 1
ATOM 4338 O O . LEU A 1 544 ? 13.414 -21.125 -46.469 1 42.28 544 LEU A O 1
ATOM 4342 N N . GLN A 1 545 ? 11.523 -20.297 -45.656 1 44 545 GLN A N 1
ATOM 4343 C CA . GLN A 1 545 ? 10.93 -20.266 -47 1 44 545 GLN A CA 1
ATOM 4344 C C . GLN A 1 545 ? 11.602 -19.203 -47.844 1 44 545 GLN A C 1
ATOM 4346 O O . GLN A 1 545 ? 11.82 -19.422 -49.062 1 44 545 GLN A O 1
ATOM 4351 N N . ARG A 1 546 ? 11.938 -18.156 -47.219 1 46.34 546 ARG A N 1
ATOM 4352 C CA . ARG A 1 546 ? 12.719 -17.156 -47.938 1 46.34 546 ARG A CA 1
ATOM 4353 C C . ARG A 1 546 ? 14.125 -17.656 -48.25 1 46.34 546 ARG A C 1
ATOM 4355 O O . ARG A 1 546 ? 14.648 -17.438 -49.344 1 46.34 546 ARG A O 1
ATOM 4362 N N . ALA A 1 547 ? 14.727 -18.328 -47.312 1 46.44 547 ALA A N 1
ATOM 4363 C CA . ALA A 1 547 ? 16.016 -18.969 -47.531 1 46.44 547 ALA A CA 1
ATOM 4364 C C . ALA A 1 547 ? 15.898 -20.094 -48.562 1 46.44 547 ALA A C 1
ATOM 4366 O O . ALA A 1 547 ? 16.75 -20.234 -49.438 1 46.44 547 ALA A O 1
ATOM 4367 N N . SER A 1 548 ? 14.891 -20.875 -48.406 1 45.69 548 SER A N 1
ATOM 4368 C CA . SER A 1 548 ? 14.641 -21.922 -49.406 1 45.69 548 SER A CA 1
ATOM 4369 C C . SER A 1 548 ? 14.273 -21.344 -50.75 1 45.69 548 SER A C 1
ATOM 4371 O O . SER A 1 548 ? 14.711 -21.844 -51.781 1 45.69 548 SER A O 1
ATOM 4373 N N . ARG A 1 549 ? 13.477 -20.297 -50.75 1 48.5 549 ARG A N 1
ATOM 4374 C CA . ARG A 1 549 ? 13.211 -19.594 -52 1 48.5 549 ARG A CA 1
ATOM 4375 C C . ARG A 1 549 ? 14.477 -18.953 -52.562 1 48.5 549 ARG A C 1
ATOM 4377 O O . ARG A 1 549 ? 14.719 -18.984 -53.781 1 48.5 549 ARG A O 1
ATOM 4384 N N . MET A 1 550 ? 15.227 -18.344 -51.594 1 45.44 550 MET A N 1
ATOM 4385 C CA . MET A 1 550 ? 16.5 -17.797 -52.031 1 45.44 550 MET A CA 1
ATOM 4386 C C . MET A 1 550 ? 17.453 -18.891 -52.469 1 45.44 550 MET A C 1
ATOM 4388 O O . MET A 1 550 ? 18.203 -18.719 -53.438 1 45.44 550 MET A O 1
ATOM 4392 N N . ASN A 1 551 ? 17.5 -20 -51.719 1 45.06 551 ASN A N 1
ATOM 4393 C CA . ASN A 1 551 ? 18.312 -21.125 -52.188 1 45.06 551 ASN A CA 1
ATOM 4394 C C . ASN A 1 551 ? 17.688 -21.812 -53.375 1 45.06 551 ASN A C 1
ATOM 4396 O O . ASN A 1 551 ? 18.406 -22.406 -54.188 1 45.06 551 ASN A O 1
ATOM 4400 N N . GLY A 1 552 ? 16.312 -21.953 -53.406 1 41 552 GLY A N 1
ATOM 4401 C CA . GLY A 1 552 ? 15.688 -22.484 -54.594 1 41 552 GLY A CA 1
ATOM 4402 C C . GLY A 1 552 ? 15.891 -21.578 -55.812 1 41 552 GLY A C 1
ATOM 4403 O O . GLY A 1 552 ? 16 -22.078 -56.938 1 41 552 GLY A O 1
ATOM 4404 N N . GLU A 1 553 ? 15.766 -20.281 -55.625 1 38.91 553 GLU A N 1
ATOM 4405 C CA . GLU A 1 553 ? 16.031 -19.406 -56.75 1 38.91 553 GLU A CA 1
ATOM 4406 C C . GLU A 1 553 ? 17.516 -19.422 -57.125 1 38.91 553 GLU A C 1
ATOM 4408 O O . GLU A 1 553 ? 17.875 -19.016 -58.25 1 38.91 553 GLU A O 1
ATOM 4413 N N . ARG A 1 554 ? 18.234 -19.656 -56.031 1 39.56 554 ARG A N 1
ATOM 4414 C CA . ARG A 1 554 ? 19.641 -19.734 -56.438 1 39.56 554 ARG A CA 1
ATOM 4415 C C . ARG A 1 554 ? 19.922 -21 -57.25 1 39.56 554 ARG A C 1
ATOM 4417 O O . ARG A 1 554 ? 20.812 -21.016 -58.094 1 39.56 554 ARG A O 1
ATOM 4424 N N . SER A 1 555 ? 19.344 -22.109 -56.812 1 35.56 555 SER A N 1
ATOM 4425 C CA . SER A 1 555 ? 19.656 -23.344 -57.531 1 35.56 555 SER A CA 1
ATOM 4426 C C . SER A 1 555 ? 19.094 -23.344 -58.938 1 35.56 555 SER A C 1
ATOM 4428 O O . SER A 1 555 ? 19.516 -24.141 -59.781 1 35.56 555 SER A O 1
ATOM 4430 N N . SER A 1 556 ? 17.953 -22.703 -59.094 1 34.34 556 SER A N 1
ATOM 4431 C CA . SER A 1 556 ? 17.453 -22.859 -60.469 1 34.34 556 SER A CA 1
ATOM 4432 C C . SER A 1 556 ? 18.328 -22.094 -61.469 1 34.34 556 SER A C 1
ATOM 4434 O O . SER A 1 556 ? 18.172 -22.25 -62.688 1 34.34 556 SER A O 1
ATOM 4436 N N . ASN A 1 557 ? 18.875 -20.984 -60.969 1 30.83 557 ASN A N 1
ATOM 4437 C CA . ASN A 1 557 ? 19.484 -20.203 -62.031 1 30.83 557 ASN A CA 1
ATOM 4438 C C . ASN A 1 557 ? 20.797 -20.828 -62.5 1 30.83 557 ASN A C 1
ATOM 4440 O O . ASN A 1 557 ? 21.469 -20.266 -63.375 1 30.83 557 ASN A O 1
ATOM 4444 N N . ASP A 1 558 ? 21.469 -21.516 -61.625 1 30.48 558 ASP A N 1
ATOM 4445 C CA . ASP A 1 558 ? 22.828 -21.844 -62.062 1 30.48 558 ASP A CA 1
ATOM 4446 C C . ASP A 1 558 ? 22.781 -22.875 -63.188 1 30.48 558 ASP A C 1
ATOM 4448 O O . ASP A 1 558 ? 23.812 -23.453 -63.562 1 30.48 558 ASP A O 1
ATOM 4452 N N . THR A 1 559 ? 21.625 -23.422 -63.406 1 27.27 559 THR A N 1
ATOM 4453 C CA . THR A 1 559 ? 21.781 -24.516 -64.375 1 27.27 559 THR A CA 1
ATOM 4454 C C . THR A 1 559 ? 22.016 -23.969 -65.812 1 27.27 559 THR A C 1
ATOM 4456 O O . THR A 1 559 ? 22.062 -24.75 -66.75 1 27.27 559 THR A O 1
ATOM 4459 N N . TYR A 1 560 ? 21.625 -22.609 -65.938 1 22.84 560 TYR A N 1
ATOM 4460 C CA . TYR A 1 560 ? 21.375 -22.516 -67.375 1 22.84 560 TYR A CA 1
ATOM 4461 C C . TYR A 1 560 ? 22.656 -22.781 -68.188 1 22.84 560 TYR A C 1
ATOM 4463 O O . TYR A 1 560 ? 22.656 -23.562 -69.125 1 22.84 560 TYR A O 1
ATOM 4471 N N . ASP A 1 561 ? 23.578 -21.734 -68.312 1 23.11 561 ASP A N 1
ATOM 4472 C CA . ASP A 1 561 ? 24.047 -21.406 -69.688 1 23.11 561 ASP A CA 1
ATOM 4473 C C . ASP A 1 561 ? 25.234 -22.281 -70.062 1 23.11 561 ASP A C 1
ATOM 4475 O O . ASP A 1 561 ? 26.359 -22.016 -69.625 1 23.11 561 ASP A O 1
ATOM 4479 N N . THR A 1 562 ? 25.25 -23.531 -69.875 1 24.02 562 THR A N 1
ATOM 4480 C CA . THR A 1 562 ? 26.312 -24.375 -70.438 1 24.02 562 THR A CA 1
ATOM 4481 C C . THR A 1 562 ? 26.406 -24.172 -71.938 1 24.02 562 THR A C 1
ATOM 4483 O O . THR A 1 562 ? 25.734 -24.859 -72.75 1 24.02 562 THR A O 1
ATOM 4486 N N . ASP A 1 563 ? 26.328 -22.906 -72.562 1 21.56 563 ASP A N 1
ATOM 4487 C CA . ASP A 1 563 ? 26.453 -22.766 -74 1 21.56 563 ASP A CA 1
ATOM 4488 C C . ASP A 1 563 ? 27.781 -23.375 -74.5 1 21.56 563 ASP A C 1
ATOM 4490 O O . ASP A 1 563 ? 28.797 -23.281 -73.812 1 21.56 563 ASP A O 1
ATOM 4494 N N . SER A 1 564 ? 27.703 -24.25 -75.562 1 22.16 564 SER A N 1
ATOM 4495 C CA . SER A 1 564 ? 28.406 -25.094 -76.5 1 22.16 564 SER A CA 1
ATOM 4496 C C . SER A 1 564 ? 29.406 -24.297 -77.312 1 22.16 564 SER A C 1
ATOM 4498 O O . SER A 1 564 ? 29.656 -24.609 -78.5 1 22.16 564 SER A O 1
ATOM 4500 N N . THR A 1 565 ? 30.109 -23.188 -76.875 1 22.12 565 THR A N 1
ATOM 4501 C CA . THR A 1 565 ? 31 -22.625 -77.875 1 22.12 565 THR A CA 1
ATOM 4502 C C . THR A 1 565 ? 32 -23.672 -78.375 1 22.12 565 THR A C 1
ATOM 4504 O O . THR A 1 565 ? 32.781 -24.188 -77.562 1 22.12 565 THR A O 1
ATOM 4507 N N . GLU A 1 566 ? 31.656 -24.484 -79.438 1 21.44 566 GLU A N 1
ATOM 4508 C CA . GLU A 1 566 ? 32.281 -25.375 -80.438 1 21.44 566 GLU A CA 1
ATOM 4509 C C . GLU A 1 566 ? 33.406 -24.688 -81.188 1 21.44 566 GLU A C 1
ATOM 4511 O O . GLU A 1 566 ? 33.188 -23.906 -82.062 1 21.44 566 GLU A O 1
ATOM 4516 N N . GLU A 1 567 ? 34.281 -23.828 -80.625 1 22.44 567 GLU A N 1
ATOM 4517 C CA . GLU A 1 567 ? 35.375 -23.453 -81.5 1 22.44 567 GLU A CA 1
ATOM 4518 C C . GLU A 1 567 ? 36.156 -24.672 -82 1 22.44 567 GLU A C 1
ATOM 4520 O O . GLU A 1 567 ? 36.594 -25.5 -81.188 1 22.44 567 GLU A O 1
ATOM 4525 N N . ALA A 1 568 ? 35.938 -24.984 -83.438 1 24.47 568 ALA A N 1
ATOM 4526 C CA . ALA A 1 568 ? 36.562 -25.672 -84.562 1 24.47 568 ALA A CA 1
ATOM 4527 C C . ALA A 1 568 ? 38.031 -25.25 -84.75 1 24.47 568 ALA A C 1
ATOM 4529 O O . ALA A 1 568 ? 38.312 -24.094 -85.062 1 24.47 568 ALA A O 1
ATOM 4530 N N . SER A 1 569 ? 38.969 -25.75 -84 1 20.7 569 SER A N 1
ATOM 4531 C CA . SER A 1 569 ? 40.406 -25.781 -84.312 1 20.7 569 SER A CA 1
ATOM 4532 C C . SER A 1 569 ? 40.656 -26.297 -85.688 1 20.7 569 SER A C 1
ATOM 4534 O O . SER A 1 569 ? 40.219 -27.391 -86.062 1 20.7 569 SER A O 1
ATOM 4536 N N . ASN A 1 570 ? 40.844 -25.359 -86.812 1 18.84 570 ASN A N 1
ATOM 4537 C CA . ASN A 1 570 ? 42.031 -25.422 -87.625 1 18.84 570 ASN A CA 1
ATOM 4538 C C . ASN A 1 570 ? 43.312 -25.141 -86.875 1 18.84 570 ASN A C 1
ATOM 4540 O O . ASN A 1 570 ? 43.312 -24.266 -86 1 18.84 570 ASN A O 1
ATOM 4544 N N . MET B 1 1 ? -19.297 -18.875 8.531 1 92.38 1 MET B N 1
ATOM 4545 C CA . MET B 1 1 ? -20.359 -17.922 8.258 1 92.38 1 MET B CA 1
ATOM 4546 C C . MET B 1 1 ? -20.922 -18.125 6.855 1 92.38 1 MET B C 1
ATOM 4548 O O . MET B 1 1 ? -20.188 -18.094 5.871 1 92.38 1 MET B O 1
ATOM 4552 N N . ASN B 1 2 ? -22.094 -18.422 6.777 1 94.38 2 ASN B N 1
ATOM 4553 C CA . ASN B 1 2 ? -22.734 -18.609 5.473 1 94.38 2 ASN B CA 1
ATOM 4554 C C . ASN B 1 2 ? -23.391 -17.328 4.988 1 94.38 2 ASN B C 1
ATOM 4556 O O . ASN B 1 2 ? -23.312 -16.297 5.656 1 94.38 2 ASN B O 1
ATOM 4560 N N . THR B 1 3 ? -24 -17.328 3.848 1 96.94 3 THR B N 1
ATOM 4561 C CA . THR B 1 3 ? -24.547 -16.141 3.195 1 96.94 3 THR B CA 1
ATOM 4562 C C . THR B 1 3 ? -25.656 -15.523 4.031 1 96.94 3 THR B C 1
ATOM 4564 O O . THR B 1 3 ? -25.734 -14.297 4.156 1 96.94 3 THR B O 1
ATOM 4567 N N . GLU B 1 4 ? -26.547 -16.359 4.539 1 97.25 4 GLU B N 1
ATOM 4568 C CA . GLU B 1 4 ? -27.641 -15.836 5.336 1 97.25 4 GLU B CA 1
ATOM 4569 C C . GLU B 1 4 ? -27.141 -15.219 6.637 1 97.25 4 GLU B C 1
ATOM 4571 O O . GLU B 1 4 ? -27.672 -14.219 7.109 1 97.25 4 GLU B O 1
ATOM 4576 N N . GLU B 1 5 ? -26.172 -15.867 7.234 1 97.19 5 GLU B N 1
ATOM 4577 C CA . GLU B 1 5 ? -25.531 -15.266 8.398 1 97.19 5 GLU B CA 1
ATOM 4578 C C . GLU B 1 5 ? -24.906 -13.922 8.055 1 97.19 5 GLU B C 1
ATOM 4580 O O . GLU B 1 5 ? -25.031 -12.953 8.805 1 97.19 5 GLU B O 1
ATOM 4585 N N . PHE B 1 6 ? -24.312 -13.883 6.902 1 97.81 6 PHE B N 1
ATOM 4586 C CA . PHE B 1 6 ? -23.703 -12.617 6.484 1 97.81 6 PHE B CA 1
ATOM 4587 C C . PHE B 1 6 ? -24.781 -11.562 6.234 1 97.81 6 PHE B C 1
ATOM 4589 O O . PHE B 1 6 ? -24.594 -10.391 6.559 1 97.81 6 PHE B O 1
ATOM 4596 N N . ARG B 1 7 ? -25.797 -11.945 5.641 1 98.25 7 ARG B N 1
ATOM 4597 C CA . ARG B 1 7 ? -26.906 -11.008 5.43 1 98.25 7 ARG B CA 1
ATOM 4598 C C . ARG B 1 7 ? -27.344 -10.391 6.75 1 98.25 7 ARG B C 1
ATOM 4600 O O . ARG B 1 7 ? -27.547 -9.172 6.832 1 98.25 7 ARG B O 1
ATOM 4607 N N . LYS B 1 8 ? -27.438 -11.18 7.742 1 98.31 8 LYS B N 1
ATOM 4608 C CA . LYS B 1 8 ? -27.844 -10.727 9.07 1 98.31 8 LYS B CA 1
ATOM 4609 C C . LYS B 1 8 ? -26.766 -9.859 9.711 1 98.31 8 LYS B C 1
ATOM 4611 O O . LYS B 1 8 ? -27.031 -8.727 10.117 1 98.31 8 LYS B O 1
ATOM 4616 N N . TYR B 1 9 ? -25.562 -10.398 9.805 1 98.38 9 TYR B N 1
ATOM 4617 C CA . TYR B 1 9 ? -24.469 -9.727 10.5 1 98.38 9 TYR B CA 1
ATOM 4618 C C . TYR B 1 9 ? -24.016 -8.492 9.734 1 98.38 9 TYR B C 1
ATOM 4620 O O . TYR B 1 9 ? -23.594 -7.5 10.336 1 98.38 9 TYR B O 1
ATOM 4628 N N . GLY B 1 10 ? -24.094 -8.578 8.344 1 98.56 10 GLY B N 1
ATOM 4629 C CA . GLY B 1 10 ? -23.797 -7.398 7.543 1 98.56 10 GLY B CA 1
ATOM 4630 C C . GLY B 1 10 ? -24.734 -6.242 7.812 1 98.56 10 GLY B C 1
ATOM 4631 O O . GLY B 1 10 ? -24.312 -5.094 7.922 1 98.56 10 GLY B O 1
ATOM 4632 N N . LYS B 1 11 ? -26 -6.547 7.898 1 98.69 11 LYS B N 1
ATOM 4633 C CA . LYS B 1 11 ? -26.984 -5.508 8.195 1 98.69 11 LYS B CA 1
ATOM 4634 C C . LYS B 1 11 ? -26.812 -4.984 9.617 1 98.69 11 LYS B C 1
ATOM 4636 O O . LYS B 1 11 ? -26.984 -3.791 9.875 1 98.69 11 LYS B O 1
ATOM 4641 N N . GLN B 1 12 ? -26.438 -5.855 10.531 1 98.38 12 GLN B N 1
ATOM 4642 C CA . GLN B 1 12 ? -26.109 -5.426 11.891 1 98.38 12 GLN B CA 1
ATOM 4643 C C . GLN B 1 12 ? -24.906 -4.484 11.891 1 98.38 12 GLN B C 1
ATOM 4645 O O . GLN B 1 12 ? -24.875 -3.518 12.648 1 98.38 12 GLN B O 1
ATOM 4650 N N . MET B 1 13 ? -23.922 -4.801 11.117 1 98.56 13 MET B N 1
ATOM 4651 C CA . MET B 1 13 ? -22.734 -3.951 11.016 1 98.56 13 MET B CA 1
ATOM 4652 C C . MET B 1 13 ? -23.109 -2.578 10.469 1 98.56 13 MET B C 1
ATOM 4654 O O . MET B 1 13 ? -22.562 -1.562 10.914 1 98.56 13 MET B O 1
ATOM 4658 N N . ILE B 1 14 ? -24.031 -2.547 9.445 1 98.69 14 ILE B N 1
ATOM 4659 C CA . ILE B 1 14 ? -24.5 -1.273 8.922 1 98.69 14 ILE B CA 1
ATOM 4660 C C . ILE B 1 14 ? -25.125 -0.452 10.047 1 98.69 14 ILE B C 1
ATOM 4662 O O . ILE B 1 14 ? -24.844 0.742 10.18 1 98.69 14 ILE B O 1
ATOM 4666 N N . ASP B 1 15 ? -25.953 -1.056 10.836 1 98.56 15 ASP B N 1
ATOM 4667 C CA . ASP B 1 15 ? -26.578 -0.371 11.961 1 98.56 15 ASP B CA 1
ATOM 4668 C C . ASP B 1 15 ? -25.531 0.128 12.953 1 98.56 15 ASP B C 1
ATOM 4670 O O . ASP B 1 15 ? -25.641 1.231 13.492 1 98.56 15 ASP B O 1
ATOM 4674 N N . TYR B 1 16 ? -24.562 -0.676 13.25 1 98.44 16 TYR B N 1
ATOM 4675 C CA . TYR B 1 16 ? -23.484 -0.299 14.156 1 98.44 16 TYR B CA 1
ATOM 4676 C C . TYR B 1 16 ? -22.75 0.925 13.641 1 98.44 16 TYR B C 1
ATOM 4678 O O . TYR B 1 16 ? -22.453 1.854 14.398 1 98.44 16 TYR B O 1
ATOM 4686 N N . ILE B 1 17 ? -22.422 0.937 12.375 1 98.31 17 ILE B N 1
ATOM 4687 C CA . ILE B 1 17 ? -21.703 2.041 11.75 1 98.31 17 ILE B CA 1
ATOM 4688 C C . ILE B 1 17 ? -22.531 3.318 11.844 1 98.31 17 ILE B C 1
ATOM 4690 O O . ILE B 1 17 ? -22 4.395 12.125 1 98.31 17 ILE B O 1
ATOM 4694 N N . CYS B 1 18 ? -23.828 3.17 11.547 1 98.31 18 CYS B N 1
ATOM 4695 C CA . CYS B 1 18 ? -24.719 4.312 11.656 1 98.31 18 CYS B CA 1
ATOM 4696 C C . CYS B 1 18 ? -24.75 4.859 13.086 1 98.31 18 CYS B C 1
ATOM 4698 O O . CYS B 1 18 ? -24.656 6.07 13.289 1 98.31 18 CYS B O 1
ATOM 4700 N N . GLU B 1 19 ? -24.844 3.971 14.023 1 97.69 19 GLU B N 1
ATOM 4701 C CA . GLU B 1 19 ? -24.859 4.375 15.43 1 97.69 19 GLU B CA 1
ATOM 4702 C C . GLU B 1 19 ? -23.547 5.039 15.82 1 97.69 19 GLU B C 1
ATOM 4704 O O . GLU B 1 19 ? -23.531 6.051 16.531 1 97.69 19 GLU B O 1
ATOM 4709 N N . TYR B 1 20 ? -22.484 4.512 15.492 1 96.94 20 TYR B N 1
ATOM 4710 C CA . TYR B 1 20 ? -21.156 5.082 15.742 1 96.94 20 TYR B CA 1
ATOM 4711 C C . TYR B 1 20 ? -21.062 6.5 15.203 1 96.94 20 TYR B C 1
ATOM 4713 O O . TYR B 1 20 ? -20.609 7.41 15.906 1 96.94 20 TYR B O 1
ATOM 4721 N N . GLY B 1 21 ? -21.516 6.695 13.906 1 95.06 21 GLY B N 1
ATOM 4722 C CA . GLY B 1 21 ? -21.469 8.008 13.289 1 95.06 21 GLY B CA 1
ATOM 4723 C C . GLY B 1 21 ? -22.344 9.031 13.977 1 95.06 21 GLY B C 1
ATOM 4724 O O . GLY B 1 21 ? -21.969 10.203 14.102 1 95.06 21 GLY B O 1
ATOM 4725 N N . GLN B 1 22 ? -23.438 8.578 14.461 1 96.12 22 GLN B N 1
ATOM 4726 C CA . GLN B 1 22 ? -24.422 9.492 15.039 1 96.12 22 GLN B CA 1
ATOM 4727 C C . GLN B 1 22 ? -24.062 9.844 16.484 1 96.12 22 GLN B C 1
ATOM 4729 O O . GLN B 1 22 ? -24.469 10.891 16.984 1 96.12 22 GLN B O 1
ATOM 4734 N N . THR B 1 23 ? -23.266 8.961 17.125 1 96.5 23 THR B N 1
ATOM 4735 C CA . THR B 1 23 ? -23.031 9.18 18.547 1 96.5 23 THR B CA 1
ATOM 4736 C C . THR B 1 23 ? -21.531 9.375 18.812 1 96.5 23 THR B C 1
ATOM 4738 O O . THR B 1 23 ? -21.094 9.234 19.953 1 96.5 23 THR B O 1
ATOM 4741 N N . ILE B 1 24 ? -20.797 9.641 17.844 1 96.06 24 ILE B N 1
ATOM 4742 C CA . ILE B 1 24 ? -19.344 9.727 18 1 96.06 24 ILE B CA 1
ATOM 4743 C C . ILE B 1 24 ? -18.984 10.867 18.938 1 96.06 24 ILE B C 1
ATOM 4745 O O . ILE B 1 24 ? -17.984 10.805 19.641 1 96.06 24 ILE B O 1
ATOM 4749 N N . ASP B 1 25 ? -19.844 11.906 19 1 95.12 25 ASP B N 1
ATOM 4750 C CA . ASP B 1 25 ? -19.562 13.078 19.828 1 95.12 25 ASP B CA 1
ATOM 4751 C C . ASP B 1 25 ? -19.734 12.758 21.312 1 95.12 25 ASP B C 1
ATOM 4753 O O . ASP B 1 25 ? -19.344 13.547 22.172 1 95.12 25 ASP B O 1
ATOM 4757 N N . GLU B 1 26 ? -20.234 11.562 21.609 1 95.75 26 GLU B N 1
ATOM 4758 C CA . GLU B 1 26 ? -20.375 11.109 23 1 95.75 26 GLU B CA 1
ATOM 4759 C C . GLU B 1 26 ? -19.094 10.414 23.469 1 95.75 26 GLU B C 1
ATOM 4761 O O . GLU B 1 26 ? -18.922 10.172 24.672 1 95.75 26 GLU B O 1
ATOM 4766 N N . ARG B 1 27 ? -18.234 10.148 22.594 1 95.62 27 ARG B N 1
ATOM 4767 C CA . ARG B 1 27 ? -16.969 9.5 22.922 1 95.62 27 ARG B CA 1
ATOM 4768 C C . ARG B 1 27 ? -15.859 10.523 23.125 1 95.62 27 ARG B C 1
ATOM 4770 O O . ARG B 1 27 ? -15.938 11.641 22.594 1 95.62 27 ARG B O 1
ATOM 4777 N N . ASP B 1 28 ? -14.836 10.102 23.938 1 95.38 28 ASP B N 1
ATOM 4778 C CA . ASP B 1 28 ? -13.617 10.914 23.938 1 95.38 28 ASP B CA 1
ATOM 4779 C C . ASP B 1 28 ? -12.93 10.883 22.578 1 95.38 28 ASP B C 1
ATOM 4781 O O . ASP B 1 28 ? -12.969 9.867 21.875 1 95.38 28 ASP B O 1
ATOM 4785 N N . VAL B 1 29 ? -12.367 11.992 22.25 1 96.81 29 VAL B N 1
ATOM 4786 C CA . VAL B 1 29 ? -11.688 12.086 20.969 1 96.81 29 VAL B CA 1
ATOM 4787 C C . VAL B 1 29 ? -10.492 11.133 20.938 1 96.81 29 VAL B C 1
ATOM 4789 O O . VAL B 1 29 ? -10.242 10.461 19.938 1 96.81 29 VAL B O 1
ATOM 4792 N N . ALA B 1 30 ? -9.734 11.109 22 1 94.06 30 ALA B N 1
ATOM 4793 C CA . ALA B 1 30 ? -8.531 10.297 22.125 1 94.06 30 ALA B CA 1
ATOM 4794 C C . ALA B 1 30 ? -8.461 9.633 23.5 1 94.06 30 ALA B C 1
ATOM 4796 O O . ALA B 1 30 ? -8.883 10.219 24.5 1 94.06 30 ALA B O 1
ATOM 4797 N N . PRO B 1 31 ? -7.875 8.445 23.484 1 91.75 31 PRO B N 1
ATOM 4798 C CA . PRO B 1 31 ? -7.762 7.754 24.766 1 91.75 31 PRO B CA 1
ATOM 4799 C C . PRO B 1 31 ? -6.562 8.227 25.594 1 91.75 31 PRO B C 1
ATOM 4801 O O . PRO B 1 31 ? -5.656 8.867 25.047 1 91.75 31 PRO B O 1
ATOM 4804 N N . THR B 1 32 ? -6.621 7.938 26.906 1 85.38 32 THR B N 1
ATOM 4805 C CA . THR B 1 32 ? -5.5 8.219 27.797 1 85.38 32 THR B CA 1
ATOM 4806 C C . THR B 1 32 ? -4.891 6.926 28.328 1 85.38 32 THR B C 1
ATOM 4808 O O . THR B 1 32 ? -4.875 6.695 29.547 1 85.38 32 THR B O 1
ATOM 4811 N N . VAL B 1 33 ? -4.512 6.066 27.453 1 87.94 33 VAL B N 1
ATOM 4812 C CA . VAL B 1 33 ? -3.957 4.773 27.844 1 87.94 33 VAL B CA 1
ATOM 4813 C C . VAL B 1 33 ? -2.453 4.754 27.562 1 87.94 33 VAL B C 1
ATOM 4815 O O . VAL B 1 33 ? -1.93 5.629 26.875 1 87.94 33 VAL B O 1
ATOM 4818 N N . ASP B 1 34 ? -1.797 3.826 28.203 1 87.5 34 ASP B N 1
ATOM 4819 C CA . ASP B 1 34 ? -0.374 3.598 27.984 1 87.5 34 ASP B CA 1
ATOM 4820 C C . ASP B 1 34 ? -0.152 2.422 27.031 1 87.5 34 ASP B C 1
ATOM 4822 O O . ASP B 1 34 ? -1.021 1.558 26.891 1 87.5 34 ASP B O 1
ATOM 4826 N N . PRO B 1 35 ? 0.992 2.391 26.359 1 90.12 35 PRO B N 1
ATOM 4827 C CA . PRO B 1 35 ? 1.303 1.254 25.5 1 90.12 35 PRO B CA 1
ATOM 4828 C C . PRO B 1 35 ? 1.208 -0.087 26.219 1 90.12 35 PRO B C 1
ATOM 4830 O O . PRO B 1 35 ? 1.608 -0.194 27.391 1 90.12 35 PRO B O 1
ATOM 4833 N N . GLY B 1 36 ? 0.701 -1.071 25.5 1 92.75 36 GLY B N 1
ATOM 4834 C CA . GLY B 1 36 ? 0.58 -2.414 26.047 1 92.75 36 GLY B CA 1
ATOM 4835 C C . GLY B 1 36 ? -0.769 -2.676 26.688 1 92.75 36 GLY B C 1
ATOM 4836 O O . GLY B 1 36 ? -1.011 -3.766 27.219 1 92.75 36 GLY B O 1
ATOM 4837 N N . PHE B 1 37 ? -1.674 -1.802 26.656 1 93.75 37 PHE B N 1
ATOM 4838 C CA . PHE B 1 37 ? -2.953 -1.91 27.344 1 93.75 37 PHE B CA 1
ATOM 4839 C C . PHE B 1 37 ? -3.787 -3.047 26.766 1 93.75 37 PHE B C 1
ATOM 4841 O O . PHE B 1 37 ? -4.441 -3.783 27.5 1 93.75 37 PHE B O 1
ATOM 4848 N N . LEU B 1 38 ? -3.775 -3.203 25.438 1 96.5 38 LEU B N 1
ATOM 4849 C CA . LEU B 1 38 ? -4.699 -4.113 24.766 1 96.5 38 LEU B CA 1
ATOM 4850 C C . LEU B 1 38 ? -4.285 -5.566 24.984 1 96.5 38 LEU B C 1
ATOM 4852 O O . LEU B 1 38 ? -5.129 -6.465 24.984 1 96.5 38 LEU B O 1
ATOM 4856 N N . ARG B 1 39 ? -3.008 -5.805 25.125 1 94.94 39 ARG B N 1
ATOM 4857 C CA . ARG B 1 39 ? -2.492 -7.152 25.359 1 94.94 39 ARG B CA 1
ATOM 4858 C C . ARG B 1 39 ? -3.098 -7.758 26.609 1 94.94 39 ARG B C 1
ATOM 4860 O O . ARG B 1 39 ? -3.254 -8.977 26.703 1 94.94 39 ARG B O 1
ATOM 4867 N N . LYS B 1 40 ? -3.42 -6.914 27.531 1 95.25 40 LYS B N 1
ATOM 4868 C CA . LYS B 1 40 ? -4 -7.367 28.797 1 95.25 40 LYS B CA 1
ATOM 4869 C C . LYS B 1 40 ? -5.473 -7.727 28.625 1 95.25 40 LYS B C 1
ATOM 4871 O O . LYS B 1 40 ? -6.043 -8.438 29.453 1 95.25 40 LYS B O 1
ATOM 4876 N N . LEU B 1 41 ? -6.051 -7.281 27.578 1 96.25 41 LEU B N 1
ATOM 4877 C CA . LEU B 1 41 ? -7.496 -7.41 27.406 1 96.25 41 LEU B CA 1
ATOM 4878 C C . LEU B 1 41 ? -7.832 -8.539 26.453 1 96.25 41 LEU B C 1
ATOM 4880 O O . LEU B 1 41 ? -8.977 -8.992 26.391 1 96.25 41 LEU B O 1
ATOM 4884 N N . LEU B 1 42 ? -6.891 -9 25.625 1 97.25 42 LEU B N 1
ATOM 4885 C CA . LEU B 1 42 ? -7.133 -10.008 24.594 1 97.25 42 LEU B CA 1
ATOM 4886 C C . LEU B 1 42 ? -6.34 -11.281 24.891 1 97.25 42 LEU B C 1
ATOM 4888 O O . LEU B 1 42 ? -5.289 -11.227 25.531 1 97.25 42 LEU B O 1
ATOM 4892 N N . PRO B 1 43 ? -6.828 -12.43 24.359 1 97.06 43 PRO B N 1
ATOM 4893 C CA . PRO B 1 43 ? -6.066 -13.672 24.531 1 97.06 43 PRO B CA 1
ATOM 4894 C C . PRO B 1 43 ? -4.703 -13.625 23.844 1 97.06 43 PRO B C 1
ATOM 4896 O O . PRO B 1 43 ? -4.52 -12.891 22.875 1 97.06 43 PRO B O 1
ATOM 4899 N N . GLU B 1 44 ? -3.838 -14.438 24.281 1 95.5 44 GLU B N 1
ATOM 4900 C CA . GLU B 1 44 ? -2.473 -14.484 23.75 1 95.5 44 GLU B CA 1
ATOM 4901 C C . GLU B 1 44 ? -2.406 -15.258 22.438 1 95.5 44 GLU B C 1
ATOM 4903 O O . GLU B 1 44 ? -1.42 -15.156 21.703 1 95.5 44 GLU B O 1
ATOM 4908 N N . GLU B 1 45 ? -3.432 -16.031 22.219 1 97.88 45 GLU B N 1
ATOM 4909 C CA . GLU B 1 45 ? -3.469 -16.828 21 1 97.88 45 GLU B CA 1
ATOM 4910 C C . GLU B 1 45 ? -4.832 -16.734 20.328 1 97.88 45 GLU B C 1
ATOM 4912 O O . GLU B 1 45 ? -5.832 -16.406 20.969 1 97.88 45 GLU B O 1
ATOM 4917 N N . ALA B 1 46 ? -4.812 -16.984 19.031 1 98.5 46 ALA B N 1
ATOM 4918 C CA . ALA B 1 46 ? -6.07 -17.062 18.297 1 98.5 46 ALA B CA 1
ATOM 4919 C C . ALA B 1 46 ? -6.93 -18.219 18.797 1 98.5 46 ALA B C 1
ATOM 4921 O O . ALA B 1 46 ? -6.402 -19.25 19.234 1 98.5 46 ALA B O 1
ATOM 4922 N N . PRO B 1 47 ? -8.203 -18.094 18.75 1 98.62 47 PRO B N 1
ATOM 4923 C CA . PRO B 1 47 ? -9.055 -19.203 19.203 1 98.62 47 PRO B CA 1
ATOM 4924 C C . PRO B 1 47 ? -8.953 -20.438 18.328 1 98.62 47 PRO B C 1
ATOM 4926 O O . PRO B 1 47 ? -8.789 -20.312 17.109 1 98.62 47 PRO B O 1
ATOM 4929 N N . GLN B 1 48 ? -9.047 -21.562 18.938 1 98.38 48 GLN B N 1
ATOM 4930 C CA . GLN B 1 48 ? -9.047 -22.812 18.188 1 98.38 48 GLN B CA 1
ATOM 4931 C C . GLN B 1 48 ? -10.352 -23 17.406 1 98.38 48 GLN B C 1
ATOM 4933 O O . GLN B 1 48 ? -10.336 -23.375 16.234 1 98.38 48 GLN B O 1
ATOM 4938 N N . LYS B 1 49 ? -11.398 -22.703 18.078 1 98.19 49 LYS B N 1
ATOM 4939 C CA . LYS B 1 49 ? -12.719 -22.797 17.453 1 98.19 49 LYS B CA 1
ATOM 4940 C C . LYS B 1 49 ? -13.281 -21.406 17.156 1 98.19 49 LYS B C 1
ATOM 4942 O O . LYS B 1 49 ? -13.016 -20.453 17.875 1 98.19 49 LYS B O 1
ATOM 4947 N N . GLY B 1 50 ? -14.117 -21.375 16.109 1 97.62 50 GLY B N 1
ATOM 4948 C CA . GLY B 1 50 ? -14.734 -20.109 15.734 1 97.62 50 GLY B CA 1
ATOM 4949 C C . GLY B 1 50 ? -15.617 -19.531 16.828 1 97.62 50 GLY B C 1
ATOM 4950 O O . GLY B 1 50 ? -16.234 -20.281 17.594 1 97.62 50 GLY B O 1
ATOM 4951 N N . GLU B 1 51 ? -15.695 -18.234 16.844 1 97.31 51 GLU B N 1
ATOM 4952 C CA . GLU B 1 51 ? -16.516 -17.516 17.812 1 97.31 51 GLU B CA 1
ATOM 4953 C C . GLU B 1 51 ? -17.719 -16.859 17.156 1 97.31 51 GLU B C 1
ATOM 4955 O O . GLU B 1 51 ? -17.719 -16.625 15.945 1 97.31 51 GLU B O 1
ATOM 4960 N N . ASP B 1 52 ? -18.688 -16.578 17.938 1 95.69 52 ASP B N 1
ATOM 4961 C CA . ASP B 1 52 ? -19.891 -15.93 17.438 1 95.69 52 ASP B CA 1
ATOM 4962 C C . ASP B 1 52 ? -19.641 -14.453 17.125 1 95.69 52 ASP B C 1
ATOM 4964 O O . ASP B 1 52 ? -18.875 -13.797 17.828 1 95.69 52 ASP B O 1
ATOM 4968 N N . PHE B 1 53 ? -20.484 -13.977 16.125 1 96.81 53 PHE B N 1
ATOM 4969 C CA . PHE B 1 53 ? -20.328 -12.602 15.68 1 96.81 53 PHE B CA 1
ATOM 4970 C C . PHE B 1 53 ? -20.672 -11.625 16.797 1 96.81 53 PHE B C 1
ATOM 4972 O O . PHE B 1 53 ? -20.047 -10.57 16.938 1 96.81 53 PHE B O 1
ATOM 4979 N N . LYS B 1 54 ? -21.594 -11.953 17.547 1 96.5 54 LYS B N 1
ATOM 4980 C CA . LYS B 1 54 ? -22 -11.086 18.656 1 96.5 54 LYS B CA 1
ATOM 4981 C C . LYS B 1 54 ? -20.844 -10.867 19.641 1 96.5 54 LYS B C 1
ATOM 4983 O O . LYS B 1 54 ? -20.625 -9.75 20.094 1 96.5 54 LYS B O 1
ATOM 4988 N N . ARG B 1 55 ? -20.156 -11.898 19.953 1 96.88 55 ARG B N 1
ATOM 4989 C CA . ARG B 1 55 ? -19.016 -11.797 20.859 1 96.88 55 ARG B CA 1
ATOM 4990 C C . ARG B 1 55 ? -17.922 -10.922 20.25 1 96.88 55 ARG B C 1
ATOM 4992 O O . ARG B 1 55 ? -17.297 -10.125 20.953 1 96.88 55 ARG B O 1
ATOM 4999 N N . MET B 1 56 ? -17.672 -11.086 19.016 1 97.56 56 MET B N 1
ATOM 5000 C CA . MET B 1 56 ? -16.672 -10.289 18.312 1 97.56 56 MET B CA 1
ATOM 5001 C C . MET B 1 56 ? -17.031 -8.812 18.344 1 97.56 56 MET B C 1
ATOM 5003 O O . MET B 1 56 ? -16.188 -7.969 18.656 1 97.56 56 MET B O 1
ATOM 5007 N N . LEU B 1 57 ? -18.281 -8.5 18.047 1 97.69 57 LEU B N 1
ATOM 5008 C CA . LEU B 1 57 ? -18.734 -7.113 18.031 1 97.69 57 LEU B CA 1
ATOM 5009 C C . LEU B 1 57 ? -18.688 -6.52 19.438 1 97.69 57 LEU B C 1
ATOM 5011 O O . LEU B 1 57 ? -18.406 -5.332 19.594 1 97.69 57 LEU B O 1
ATOM 5015 N N . ASP B 1 58 ? -18.969 -7.336 20.422 1 97.81 58 ASP B N 1
ATOM 5016 C CA . ASP B 1 58 ? -18.875 -6.895 21.812 1 97.81 58 ASP B CA 1
ATOM 5017 C C . ASP B 1 58 ? -17.438 -6.508 22.156 1 97.81 58 ASP B C 1
ATOM 5019 O O . ASP B 1 58 ? -17.203 -5.512 22.844 1 97.81 58 ASP B O 1
ATOM 5023 N N . ASP B 1 59 ? -16.484 -7.277 21.75 1 98.06 59 ASP B N 1
ATOM 5024 C CA . ASP B 1 59 ? -15.078 -6.977 22 1 98.06 59 ASP B CA 1
ATOM 5025 C C . ASP B 1 59 ? -14.648 -5.707 21.281 1 98.06 59 ASP B C 1
ATOM 5027 O O . ASP B 1 59 ? -13.844 -4.93 21.797 1 98.06 59 ASP B O 1
ATOM 5031 N N . VAL B 1 60 ? -15.172 -5.488 20.047 1 98.25 60 VAL B N 1
ATOM 5032 C CA . VAL B 1 60 ? -14.898 -4.242 19.328 1 98.25 60 VAL B CA 1
ATOM 5033 C C . VAL B 1 60 ? -15.359 -3.055 20.172 1 98.25 60 VAL B C 1
ATOM 5035 O O . VAL B 1 60 ? -14.609 -2.098 20.375 1 98.25 60 VAL B O 1
ATOM 5038 N N . GLU B 1 61 ? -16.531 -3.15 20.672 1 97.69 61 GLU B N 1
ATOM 5039 C CA . GLU B 1 61 ? -17.156 -2.031 21.375 1 97.69 61 GLU B CA 1
ATOM 5040 C C . GLU B 1 61 ? -16.484 -1.79 22.719 1 97.69 61 GLU B C 1
ATOM 5042 O O . GLU B 1 61 ? -16.344 -0.645 23.156 1 97.69 61 GLU B O 1
ATOM 5047 N N . THR B 1 62 ? -16 -2.82 23.375 1 97.5 62 THR B N 1
ATOM 5048 C CA . THR B 1 62 ? -15.562 -2.672 24.766 1 97.5 62 THR B CA 1
ATOM 5049 C C . THR B 1 62 ? -14.039 -2.541 24.828 1 97.5 62 THR B C 1
ATOM 5051 O O . THR B 1 62 ? -13.508 -1.938 25.766 1 97.5 62 THR B O 1
ATOM 5054 N N . LYS B 1 63 ? -13.406 -3.105 23.844 1 97.81 63 LYS B N 1
ATOM 5055 C CA . LYS B 1 63 ? -11.953 -3.188 23.984 1 97.81 63 LYS B CA 1
ATOM 5056 C C . LYS B 1 63 ? -11.25 -2.336 22.922 1 97.81 63 LYS B C 1
ATOM 5058 O O . LYS B 1 63 ? -10.172 -1.801 23.172 1 97.81 63 LYS B O 1
ATOM 5063 N N . ILE B 1 64 ? -11.805 -2.182 21.719 1 98.06 64 ILE B N 1
ATOM 5064 C CA . ILE B 1 64 ? -11.148 -1.478 20.625 1 98.06 64 ILE B CA 1
ATOM 5065 C C . ILE B 1 64 ? -11.609 -0.02 20.594 1 98.06 64 ILE B C 1
ATOM 5067 O O . ILE B 1 64 ? -10.797 0.894 20.766 1 98.06 64 ILE B O 1
ATOM 5071 N N . MET B 1 65 ? -12.883 0.267 20.609 1 97.56 65 MET B N 1
ATOM 5072 C CA . MET B 1 65 ? -13.453 1.578 20.328 1 97.56 65 MET B CA 1
ATOM 5073 C C . MET B 1 65 ? -13.078 2.582 21.406 1 97.56 65 MET B C 1
ATOM 5075 O O . MET B 1 65 ? -12.773 3.738 21.109 1 97.56 65 MET B O 1
ATOM 5079 N N . PRO B 1 66 ? -13.031 2.168 22.719 1 96 66 PRO B N 1
ATOM 5080 C CA . PRO B 1 66 ? -12.656 3.146 23.734 1 96 66 PRO B CA 1
ATOM 5081 C C . PRO B 1 66 ? -11.203 3.592 23.625 1 96 66 PRO B C 1
ATOM 5083 O O . PRO B 1 66 ? -10.812 4.598 24.234 1 96 66 PRO B O 1
ATOM 5086 N N . ASN B 1 67 ? -10.469 2.871 22.875 1 95.88 67 ASN B N 1
ATOM 5087 C CA . ASN B 1 67 ? -9.031 3.111 22.828 1 95.88 67 ASN B CA 1
ATOM 5088 C C . ASN B 1 67 ? -8.578 3.557 21.453 1 95.88 67 ASN B C 1
ATOM 5090 O O . ASN B 1 67 ? -7.395 3.445 21.109 1 95.88 67 ASN B O 1
ATOM 5094 N N . MET B 1 68 ? -9.547 4.004 20.672 1 96.25 68 MET B N 1
ATOM 5095 C CA . MET B 1 68 ? -9.297 4.613 19.375 1 96.25 68 MET B CA 1
ATOM 5096 C C . MET B 1 68 ? -9.148 6.129 19.5 1 96.25 68 MET B C 1
ATOM 5098 O O . MET B 1 68 ? -9.727 6.738 20.406 1 96.25 68 MET B O 1
ATOM 5102 N N . VAL B 1 69 ? -8.25 6.715 18.703 1 96.06 69 VAL B N 1
ATOM 5103 C CA . VAL B 1 69 ? -8.43 8.125 18.375 1 96.06 69 VAL B CA 1
ATOM 5104 C C . VAL B 1 69 ? -9.469 8.273 17.266 1 96.06 69 VAL B C 1
ATOM 5106 O O . VAL B 1 69 ? -9.289 7.723 16.172 1 96.06 69 VAL B O 1
ATOM 5109 N N . HIS B 1 70 ? -10.508 8.914 17.562 1 97.75 70 HIS B N 1
ATOM 5110 C CA . HIS B 1 70 ? -11.594 9.039 16.594 1 97.75 70 HIS B CA 1
ATOM 5111 C C . HIS B 1 70 ? -11.383 10.242 15.68 1 97.75 70 HIS B C 1
ATOM 5113 O O . HIS B 1 70 ? -11.859 11.344 15.969 1 97.75 70 HIS B O 1
ATOM 5119 N N . TRP B 1 71 ? -10.867 10.031 14.5 1 97.25 71 TRP B N 1
ATOM 5120 C CA . TRP B 1 71 ? -10.43 11.07 13.578 1 97.25 71 TRP B CA 1
ATOM 5121 C C . TRP B 1 71 ? -11.625 11.805 12.984 1 97.25 71 TRP B C 1
ATOM 5123 O O . TRP B 1 71 ? -11.484 12.914 12.461 1 97.25 71 TRP B O 1
ATOM 5133 N N . ASN B 1 72 ? -12.766 11.164 12.984 1 96.88 72 ASN B N 1
ATOM 5134 C CA . ASN B 1 72 ? -13.945 11.797 12.406 1 96.88 72 ASN B CA 1
ATOM 5135 C C . ASN B 1 72 ? -14.859 12.375 13.484 1 96.88 72 ASN B C 1
ATOM 5137 O O . ASN B 1 72 ? -16.062 12.5 13.273 1 96.88 72 ASN B O 1
ATOM 5141 N N . HIS B 1 73 ? -14.312 12.641 14.656 1 97.69 73 HIS B N 1
ATOM 5142 C CA . HIS B 1 73 ? -14.969 13.344 15.75 1 97.69 73 HIS B CA 1
ATOM 5143 C C . HIS B 1 73 ? -15.055 14.844 15.469 1 97.69 73 HIS B C 1
ATOM 5145 O O . HIS B 1 73 ? -14.117 15.43 14.93 1 97.69 73 HIS B O 1
ATOM 5151 N N . PRO B 1 74 ? -16.156 15.508 15.852 1 97.56 74 PRO B N 1
ATOM 5152 C CA . PRO B 1 74 ? -16.297 16.938 15.586 1 97.56 74 PRO B CA 1
ATOM 5153 C C . PRO B 1 74 ? -15.258 17.781 16.344 1 97.56 74 PRO B C 1
ATOM 5155 O O . PRO B 1 74 ? -15.039 18.938 16.016 1 97.56 74 PRO B O 1
ATOM 5158 N N . ARG B 1 75 ? -14.641 17.219 17.359 1 98.06 75 ARG B N 1
ATOM 5159 C CA . ARG B 1 75 ? -13.664 17.938 18.172 1 98.06 75 ARG B CA 1
ATOM 5160 C C . ARG B 1 75 ? -12.25 17.453 17.891 1 98.06 75 ARG B C 1
ATOM 5162 O O . ARG B 1 75 ? -11.328 17.75 18.656 1 98.06 75 ARG B O 1
ATOM 5169 N N . PHE B 1 76 ? -12.07 16.656 16.953 1 97.62 76 PHE B N 1
ATOM 5170 C CA . PHE B 1 76 ? -10.758 16.312 16.422 1 97.62 76 PHE B CA 1
ATOM 5171 C C . PHE B 1 76 ? -10.273 17.359 15.43 1 97.62 76 PHE B C 1
ATOM 5173 O O . PHE B 1 76 ? -10.852 17.531 14.352 1 97.62 76 PHE B O 1
ATOM 5180 N N . PHE B 1 77 ? -9.133 18.078 15.75 1 98.12 77 PHE B N 1
ATOM 5181 C CA . PHE B 1 77 ? -8.625 19.156 14.906 1 98.12 77 PHE B CA 1
ATOM 5182 C C . PHE B 1 77 ? -7.156 18.922 14.562 1 98.12 77 PHE B C 1
ATOM 5184 O O . PHE B 1 77 ? -6.426 19.875 14.273 1 98.12 77 PHE B O 1
ATOM 5191 N N . ALA B 1 78 ? -6.707 17.672 14.594 1 95.94 78 ALA B N 1
ATOM 5192 C CA . ALA B 1 78 ? -5.301 17.328 14.43 1 95.94 78 ALA B CA 1
ATOM 5193 C C . ALA B 1 78 ? -5.023 16.828 13.008 1 95.94 78 ALA B C 1
ATOM 5195 O O . ALA B 1 78 ? -5.934 16.359 12.32 1 95.94 78 ALA B O 1
ATOM 5196 N N . TYR B 1 79 ? -3.795 16.969 12.586 1 95.31 79 TYR B N 1
ATOM 5197 C CA . TYR B 1 79 ? -3.322 16.516 11.289 1 95.31 79 TYR B CA 1
ATOM 5198 C C . TYR B 1 79 ? -4.152 17.109 10.156 1 95.31 79 TYR B C 1
ATOM 5200 O O . TYR B 1 79 ? -4.32 18.328 10.078 1 95.31 79 TYR B O 1
ATOM 5208 N N . PHE B 1 80 ? -4.609 16.328 9.164 1 96.81 80 PHE B N 1
ATOM 5209 C CA . PHE B 1 80 ? -5.523 16.688 8.086 1 96.81 80 PHE B CA 1
ATOM 5210 C C . PHE B 1 80 ? -6.719 15.75 8.047 1 96.81 80 PHE B C 1
ATOM 5212 O O . PHE B 1 80 ? -6.711 14.703 8.688 1 96.81 80 PHE B O 1
ATOM 5219 N N . PRO B 1 81 ? -7.746 16.156 7.387 1 95.75 81 PRO B N 1
ATOM 5220 C CA . PRO B 1 81 ? -8.938 15.305 7.336 1 95.75 81 PRO B CA 1
ATOM 5221 C C . PRO B 1 81 ? -8.648 13.906 6.809 1 95.75 81 PRO B C 1
ATOM 5223 O O . PRO B 1 81 ? -7.859 13.75 5.871 1 95.75 81 PRO B O 1
ATOM 5226 N N . ALA B 1 82 ? -9.258 12.93 7.418 1 94.38 82 ALA B N 1
ATOM 5227 C CA . ALA B 1 82 ? -9.273 11.547 6.945 1 94.38 82 ALA B CA 1
ATOM 5228 C C . ALA B 1 82 ? -10.664 11.148 6.453 1 94.38 82 ALA B C 1
ATOM 5230 O O . ALA B 1 82 ? -11.531 10.797 7.25 1 94.38 82 ALA B O 1
ATOM 5231 N N . GLY B 1 83 ? -10.789 11.102 5.184 1 92.88 83 GLY B N 1
ATOM 5232 C CA . GLY B 1 83 ? -12.094 10.867 4.594 1 92.88 83 GLY B CA 1
ATOM 5233 C C . GLY B 1 83 ? -12.672 9.508 4.941 1 92.88 83 GLY B C 1
ATOM 5234 O O . GLY B 1 83 ? -11.945 8.508 4.977 1 92.88 83 GLY B O 1
ATOM 5235 N N . ASN B 1 84 ? -13.992 9.461 5.281 1 93.94 84 ASN B N 1
ATOM 5236 C CA . ASN B 1 84 ? -14.742 8.227 5.477 1 93.94 84 ASN B CA 1
ATOM 5237 C C . ASN B 1 84 ? -16.219 8.414 5.141 1 93.94 84 ASN B C 1
ATOM 5239 O O . ASN B 1 84 ? -17.094 7.957 5.879 1 93.94 84 ASN B O 1
ATOM 5243 N N . SER B 1 85 ? -16.438 9.094 4.086 1 97.75 85 SER B N 1
ATOM 5244 C CA . SER B 1 85 ? -17.812 9.344 3.689 1 97.75 85 SER B CA 1
ATOM 5245 C C . SER B 1 85 ? -18.562 8.039 3.426 1 97.75 85 SER B C 1
ATOM 5247 O O . SER B 1 85 ? -17.953 7.02 3.107 1 97.75 85 SER B O 1
ATOM 5249 N N . TYR B 1 86 ? -19.922 8.109 3.578 1 98.19 86 TYR B N 1
ATOM 5250 C CA . TYR B 1 86 ? -20.766 6.934 3.42 1 98.19 86 TYR B CA 1
ATOM 5251 C C . TYR B 1 86 ? -20.641 6.359 2.014 1 98.19 86 TYR B C 1
ATOM 5253 O O . TYR B 1 86 ? -20.5 5.148 1.84 1 98.19 86 TYR B O 1
ATOM 5261 N N . PRO B 1 87 ? -20.625 7.211 0.908 1 98.44 87 PRO B N 1
ATOM 5262 C CA . PRO B 1 87 ? -20.422 6.637 -0.424 1 98.44 87 PRO B CA 1
ATOM 5263 C C . PRO B 1 87 ? -19.078 5.93 -0.564 1 98.44 87 PRO B C 1
ATOM 5265 O O . PRO B 1 87 ? -18.969 4.902 -1.243 1 98.44 87 PRO B O 1
ATOM 5268 N N . SER B 1 88 ? -18.047 6.496 0.01 1 98.44 88 SER B N 1
ATOM 5269 C CA . SER B 1 88 ? -16.734 5.848 -0.01 1 98.44 88 SER B CA 1
ATOM 5270 C C . SER B 1 88 ? -16.781 4.48 0.665 1 98.44 88 SER B C 1
ATOM 5272 O O . SER B 1 88 ? -16.188 3.52 0.172 1 98.44 88 SER B O 1
ATOM 5274 N N . ILE B 1 89 ? -17.453 4.383 1.818 1 98.5 89 ILE B N 1
ATOM 5275 C CA . ILE B 1 89 ? -17.594 3.129 2.551 1 98.5 89 ILE B CA 1
ATOM 5276 C C . ILE B 1 89 ? -18.328 2.107 1.686 1 98.5 89 ILE B C 1
ATOM 5278 O O . ILE B 1 89 ? -17.922 0.943 1.614 1 98.5 89 ILE B O 1
ATOM 5282 N N . LEU B 1 90 ? -19.375 2.529 1.005 1 98.56 90 LEU B N 1
ATOM 5283 C CA . LEU B 1 90 ? -20.141 1.639 0.136 1 98.56 90 LEU B CA 1
ATOM 5284 C C . LEU B 1 90 ? -19.266 1.086 -0.981 1 98.56 90 LEU B C 1
ATOM 5286 O O . LEU B 1 90 ? -19.312 -0.108 -1.284 1 98.56 90 LEU B O 1
ATOM 5290 N N . GLY B 1 91 ? -18.5 2 -1.63 1 98.19 91 GLY B N 1
ATOM 5291 C CA . GLY B 1 91 ? -17.578 1.553 -2.664 1 98.19 91 GLY B CA 1
ATOM 5292 C C . GLY B 1 91 ? -16.547 0.562 -2.156 1 98.19 91 GLY B C 1
ATOM 5293 O O . GLY B 1 91 ? -16.203 -0.404 -2.848 1 98.19 91 GLY B O 1
ATOM 5294 N N . ASP B 1 92 ? -16.078 0.789 -0.969 1 97.31 92 ASP B N 1
ATOM 5295 C CA . ASP B 1 92 ? -15.078 -0.091 -0.362 1 97.31 92 ASP B CA 1
ATOM 5296 C C . ASP B 1 92 ? -15.68 -1.457 -0.04 1 97.31 92 ASP B C 1
ATOM 5298 O O . ASP B 1 92 ? -15.016 -2.484 -0.19 1 97.31 92 ASP B O 1
ATOM 5302 N N . MET B 1 93 ? -16.906 -1.489 0.448 1 97.62 93 MET B N 1
ATOM 5303 C CA . MET B 1 93 ? -17.609 -2.738 0.718 1 97.62 93 MET B CA 1
ATOM 5304 C C . MET B 1 93 ? -17.703 -3.592 -0.542 1 97.62 93 MET B C 1
ATOM 5306 O O . MET B 1 93 ? -17.422 -4.789 -0.511 1 97.62 93 MET B O 1
ATOM 5310 N N . LEU B 1 94 ? -18.062 -2.945 -1.564 1 98.19 94 LEU B N 1
ATOM 5311 C CA . LEU B 1 94 ? -18.25 -3.664 -2.82 1 98.19 94 LEU B CA 1
ATOM 5312 C C . LEU B 1 94 ? -16.906 -4.176 -3.352 1 98.19 94 LEU B C 1
ATOM 5314 O O . LEU B 1 94 ? -16.828 -5.293 -3.859 1 98.19 94 LEU B O 1
ATOM 5318 N N . SER B 1 95 ? -15.906 -3.33 -3.297 1 97.62 95 SER B N 1
ATOM 5319 C CA . SER B 1 95 ? -14.562 -3.746 -3.701 1 97.62 95 SER B CA 1
ATOM 5320 C C . SER B 1 95 ? -14.125 -4.996 -2.951 1 97.62 95 SER B C 1
ATOM 5322 O O . SER B 1 95 ? -13.562 -5.922 -3.547 1 97.62 95 SER B O 1
ATOM 5324 N N . SER B 1 96 ? -14.359 -5.039 -1.642 1 97.19 96 SER B N 1
ATOM 5325 C CA . SER B 1 96 ? -14 -6.18 -0.809 1 97.19 96 SER B CA 1
ATOM 5326 C C . SER B 1 96 ? -14.781 -7.426 -1.215 1 97.19 96 SER B C 1
ATOM 5328 O O . SER B 1 96 ? -14.242 -8.539 -1.181 1 97.19 96 SER B O 1
ATOM 5330 N N . ALA B 1 97 ? -16 -7.23 -1.564 1 97.5 97 ALA B N 1
ATOM 5331 C CA . ALA B 1 97 ? -16.859 -8.352 -1.949 1 97.5 97 ALA B CA 1
ATOM 5332 C C . ALA B 1 97 ? -16.422 -8.938 -3.291 1 97.5 97 ALA B C 1
ATOM 5334 O O . ALA B 1 97 ? -16.438 -10.156 -3.473 1 97.5 97 ALA B O 1
ATOM 5335 N N . ILE B 1 98 ? -16.094 -8.047 -4.254 1 97 98 ILE B N 1
ATOM 5336 C CA . ILE B 1 98 ? -15.633 -8.516 -5.559 1 97 98 ILE B CA 1
ATOM 5337 C C . ILE B 1 98 ? -14.336 -9.297 -5.398 1 97 98 ILE B C 1
ATOM 5339 O O . ILE B 1 98 ? -14.18 -10.383 -5.957 1 97 98 ILE B O 1
ATOM 5343 N N . GLY B 1 99 ? -13.391 -8.773 -4.668 1 95.81 99 GLY B N 1
ATOM 5344 C CA . GLY B 1 99 ? -12.188 -9.469 -4.242 1 95.81 99 GLY B CA 1
ATOM 5345 C C . GLY B 1 99 ? -11.25 -9.805 -5.391 1 95.81 99 GLY B C 1
ATOM 5346 O O . GLY B 1 99 ? -10.352 -10.633 -5.242 1 95.81 99 GLY B O 1
ATOM 5347 N N . SER B 1 100 ? -11.445 -9.227 -6.598 1 95.38 100 SER B N 1
ATOM 5348 C CA . SER B 1 100 ? -10.562 -9.461 -7.738 1 95.38 100 SER B CA 1
ATOM 5349 C C . SER B 1 100 ? -9.273 -8.664 -7.617 1 95.38 100 SER B C 1
ATOM 5351 O O . SER B 1 100 ? -9.266 -7.57 -7.043 1 95.38 100 SER B O 1
ATOM 5353 N N . ILE B 1 101 ? -8.211 -9.25 -8.117 1 95.06 101 ILE B N 1
ATOM 5354 C CA . ILE B 1 101 ? -6.906 -8.609 -8.039 1 95.06 101 ILE B CA 1
ATOM 5355 C C . ILE B 1 101 ? -6.539 -8.016 -9.398 1 95.06 101 ILE B C 1
ATOM 5357 O O . ILE B 1 101 ? -6.484 -8.734 -10.398 1 95.06 101 ILE B O 1
ATOM 5361 N N . GLY B 1 102 ? -6.246 -6.695 -9.422 1 92 102 GLY B N 1
ATOM 5362 C CA . GLY B 1 102 ? -6.059 -5.992 -10.68 1 92 102 GLY B CA 1
ATOM 5363 C C . GLY B 1 102 ? -4.602 -5.691 -10.984 1 92 102 GLY B C 1
ATOM 5364 O O . GLY B 1 102 ? -4.242 -4.543 -11.258 1 92 102 GLY B O 1
ATOM 5365 N N . PHE B 1 103 ? -3.74 -6.707 -11.094 1 88.5 103 PHE B N 1
ATOM 5366 C CA . PHE B 1 103 ? -2.338 -6.414 -11.383 1 88.5 103 PHE B CA 1
ATOM 5367 C C . PHE B 1 103 ? -2.111 -6.242 -12.875 1 88.5 103 PHE B C 1
ATOM 5369 O O . PHE B 1 103 ? -1.127 -5.629 -13.297 1 88.5 103 PHE B O 1
ATOM 5376 N N . SER B 1 104 ? -2.926 -6.754 -13.758 1 89.25 104 SER B N 1
ATOM 5377 C CA . SER B 1 104 ? -2.902 -6.547 -15.203 1 89.25 104 SER B CA 1
ATOM 5378 C C . SER B 1 104 ? -4.309 -6.316 -15.75 1 89.25 104 SER B C 1
ATOM 5380 O O . SER B 1 104 ? -5.297 -6.602 -15.07 1 89.25 104 SER B O 1
ATOM 5382 N N . TRP B 1 105 ? -4.293 -5.754 -16.969 1 90.81 105 TRP B N 1
ATOM 5383 C CA . TRP B 1 105 ? -5.594 -5.57 -17.594 1 90.81 105 TRP B CA 1
ATOM 5384 C C . TRP B 1 105 ? -6.336 -6.898 -17.719 1 90.81 105 TRP B C 1
ATOM 5386 O O . TRP B 1 105 ? -7.527 -6.98 -17.406 1 90.81 105 TRP B O 1
ATOM 5396 N N . ALA B 1 106 ? -5.625 -7.965 -18.047 1 87.69 106 ALA B N 1
ATOM 5397 C CA . ALA B 1 106 ? -6.23 -9.273 -18.281 1 87.69 106 ALA B CA 1
ATOM 5398 C C . ALA B 1 106 ? -6.793 -9.859 -16.984 1 87.69 106 ALA B C 1
ATOM 5400 O O . ALA B 1 106 ? -7.809 -10.555 -17 1 87.69 106 ALA B O 1
ATOM 5401 N N . SER B 1 107 ? -6.219 -9.531 -15.859 1 92.31 107 SER B N 1
ATOM 5402 C CA . SER B 1 107 ? -6.652 -10.109 -14.594 1 92.31 107 SER B CA 1
ATOM 5403 C C . SER B 1 107 ? -7.926 -9.438 -14.078 1 92.31 107 SER B C 1
ATOM 5405 O O . SER B 1 107 ? -8.633 -10 -13.242 1 92.31 107 SER B O 1
ATOM 5407 N N . SER B 1 108 ? -8.148 -8.188 -14.5 1 94.12 108 SER B N 1
ATOM 5408 C CA . SER B 1 108 ? -9.367 -7.469 -14.125 1 94.12 108 SER B CA 1
ATOM 5409 C C . SER B 1 108 ? -9.594 -6.262 -15.031 1 94.12 108 SER B C 1
ATOM 5411 O O . SER B 1 108 ? -9.352 -5.121 -14.633 1 94.12 108 SER B O 1
ATOM 5413 N N . PRO B 1 109 ? -10.172 -6.457 -16.188 1 94.06 109 PRO B N 1
ATOM 5414 C CA . PRO B 1 109 ? -10.328 -5.395 -17.172 1 94.06 109 PRO B CA 1
ATOM 5415 C C . PRO B 1 109 ? -11.133 -4.207 -16.656 1 94.06 109 PRO B C 1
ATOM 5417 O O . PRO B 1 109 ? -10.703 -3.059 -16.781 1 94.06 109 PRO B O 1
ATOM 5420 N N . ALA B 1 110 ? -12.266 -4.473 -16.047 1 96.88 110 ALA B N 1
ATOM 5421 C CA . ALA B 1 110 ? -13.141 -3.404 -15.562 1 96.88 110 ALA B CA 1
ATOM 5422 C C . ALA B 1 110 ? -12.445 -2.57 -14.492 1 96.88 110 ALA B C 1
ATOM 5424 O O . ALA B 1 110 ? -12.562 -1.344 -14.477 1 96.88 110 ALA B O 1
ATOM 5425 N N . ALA B 1 111 ? -11.75 -3.229 -13.586 1 96.94 111 ALA B N 1
ATOM 5426 C CA . ALA B 1 111 ? -11.039 -2.508 -12.539 1 96.94 111 ALA B CA 1
ATOM 5427 C C . ALA B 1 111 ? -9.977 -1.588 -13.133 1 96.94 111 ALA B C 1
ATOM 5429 O O . ALA B 1 111 ? -9.812 -0.451 -12.68 1 96.94 111 ALA B O 1
ATOM 5430 N N . THR B 1 112 ? -9.242 -2.074 -14.109 1 96.44 112 THR B N 1
ATOM 5431 C CA . THR B 1 112 ? -8.18 -1.312 -14.75 1 96.44 112 THR B CA 1
ATOM 5432 C C . THR B 1 112 ? -8.742 -0.098 -15.477 1 96.44 112 THR B C 1
ATOM 5434 O O . THR B 1 112 ? -8.266 1.023 -15.297 1 96.44 112 THR B O 1
ATOM 5437 N N . GLU B 1 113 ? -9.719 -0.31 -16.25 1 97.06 113 GLU B N 1
ATOM 5438 C CA . GLU B 1 113 ? -10.25 0.771 -17.078 1 97.06 113 GLU B CA 1
ATOM 5439 C C . GLU B 1 11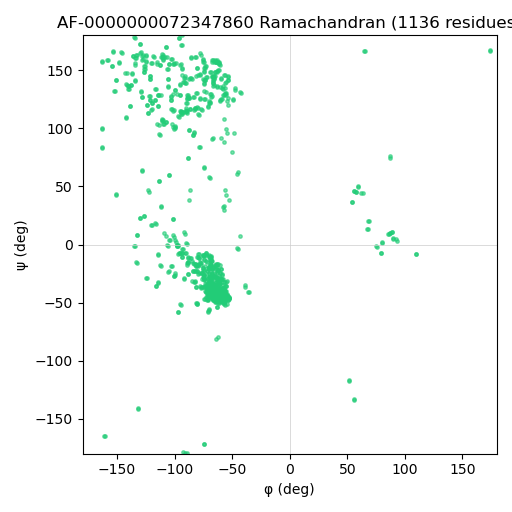3 ? -11.008 1.794 -16.234 1 97.06 113 GLU B C 1
ATOM 5441 O O . GLU B 1 113 ? -10.977 2.99 -16.516 1 97.06 113 GLU B O 1
ATOM 5446 N N . LEU B 1 114 ? -11.688 1.337 -15.195 1 98.38 114 LEU B N 1
ATOM 5447 C CA . LEU B 1 114 ? -12.367 2.301 -14.328 1 98.38 114 LEU B CA 1
ATOM 5448 C C . LEU B 1 114 ? -11.359 3.217 -13.641 1 98.38 114 LEU B C 1
ATOM 5450 O O . LEU B 1 114 ? -11.617 4.406 -13.461 1 98.38 114 LEU B O 1
ATOM 5454 N N . GLU B 1 115 ? -10.273 2.658 -13.211 1 98.12 115 GLU B N 1
ATOM 5455 C CA . GLU B 1 115 ? -9.242 3.488 -12.602 1 98.12 115 GLU B CA 1
ATOM 5456 C C . GLU B 1 115 ? -8.758 4.57 -13.562 1 98.12 115 GLU B C 1
ATOM 5458 O O . GLU B 1 115 ? -8.617 5.734 -13.172 1 98.12 115 GLU B O 1
ATOM 5463 N N . THR B 1 116 ? -8.531 4.234 -14.781 1 97.44 116 THR B N 1
ATOM 5464 C CA . THR B 1 116 ? -8.094 5.191 -15.789 1 97.44 116 THR B CA 1
ATOM 5465 C C . THR B 1 116 ? -9.133 6.301 -15.969 1 97.44 116 THR B C 1
ATOM 5467 O O . THR B 1 116 ? -8.781 7.484 -15.984 1 97.44 116 THR B O 1
ATOM 5470 N N . ILE B 1 117 ? -10.344 5.918 -16.047 1 98.19 117 ILE B N 1
ATOM 5471 C CA . ILE B 1 117 ? -11.43 6.855 -16.297 1 98.19 117 ILE B CA 1
ATOM 5472 C C . ILE B 1 117 ? -11.594 7.789 -15.102 1 98.19 117 ILE B C 1
ATOM 5474 O O . ILE B 1 117 ? -11.703 9.008 -15.266 1 98.19 117 ILE B O 1
ATOM 5478 N N . VAL B 1 118 ? -11.57 7.23 -13.953 1 98.69 118 VAL B N 1
ATOM 5479 C CA . VAL B 1 118 ? -11.789 8.008 -12.734 1 98.69 118 VAL B CA 1
ATOM 5480 C C . VAL B 1 118 ? -10.633 8.992 -12.539 1 98.69 118 VAL B C 1
ATOM 5482 O O . VAL B 1 118 ? -10.836 10.117 -12.078 1 98.69 118 VAL B O 1
ATOM 5485 N N . LEU B 1 119 ? -9.453 8.594 -12.844 1 98.69 119 LEU B N 1
ATOM 5486 C CA . LEU B 1 119 ? -8.305 9.484 -12.695 1 98.69 119 LEU B CA 1
ATOM 5487 C C . LEU B 1 119 ? -8.352 10.602 -13.727 1 98.69 119 LEU B C 1
ATOM 5489 O O . LEU B 1 119 ? -7.898 11.719 -13.461 1 98.69 119 LEU B O 1
ATOM 5493 N N . ASP B 1 120 ? -8.867 10.312 -14.906 1 98.56 120 ASP B N 1
ATOM 5494 C CA . ASP B 1 120 ? -9.094 11.383 -15.875 1 98.56 120 ASP B CA 1
ATOM 5495 C C . ASP B 1 120 ? -10.172 12.344 -15.383 1 98.56 120 ASP B C 1
ATOM 5497 O O . ASP B 1 120 ? -10.039 13.562 -15.531 1 98.56 120 ASP B O 1
ATOM 5501 N N . TRP B 1 121 ? -11.32 11.75 -14.781 1 98.81 121 TRP B N 1
ATOM 5502 C CA . TRP B 1 121 ? -12.336 12.586 -14.141 1 98.81 121 TRP B CA 1
ATOM 5503 C C . TRP B 1 121 ? -11.703 13.523 -13.125 1 98.81 121 TRP B C 1
ATOM 5505 O O . TRP B 1 121 ? -12.016 14.719 -13.094 1 98.81 121 TRP B O 1
ATOM 5515 N N . TYR B 1 122 ? -10.883 12.969 -12.375 1 98.81 122 TYR B N 1
ATOM 5516 C CA . TYR B 1 122 ? -10.25 13.672 -11.266 1 98.81 122 TYR B CA 1
ATOM 5517 C C . TYR B 1 122 ? -9.328 14.773 -11.781 1 98.81 122 TYR B C 1
ATOM 5519 O O . TYR B 1 122 ? -9.367 15.906 -11.289 1 98.81 122 TYR B O 1
ATOM 5527 N N . ALA B 1 123 ? -8.492 14.484 -12.75 1 98.81 123 ALA B N 1
ATOM 5528 C CA . ALA B 1 123 ? -7.59 15.461 -13.344 1 98.81 123 ALA B CA 1
ATOM 5529 C C . ALA B 1 123 ? -8.359 16.641 -13.938 1 98.81 123 ALA B C 1
ATOM 5531 O O . ALA B 1 123 ? -7.965 17.797 -13.781 1 98.81 123 ALA B O 1
ATOM 5532 N N . LYS B 1 124 ? -9.422 16.359 -14.609 1 98.62 124 LYS B N 1
ATOM 5533 C CA . LYS B 1 124 ? -10.266 17.406 -15.18 1 98.62 124 LYS B CA 1
ATOM 5534 C C . LYS B 1 124 ? -10.883 18.266 -14.086 1 98.62 124 LYS B C 1
ATOM 5536 O O . LYS B 1 124 ? -10.906 19.5 -14.195 1 98.62 124 LYS B O 1
ATOM 5541 N N . ALA B 1 125 ? -11.344 17.578 -13.062 1 98.75 125 ALA B N 1
ATOM 5542 C CA . ALA B 1 125 ? -11.984 18.297 -11.961 1 98.75 125 ALA B CA 1
ATOM 5543 C C . ALA B 1 125 ? -11.008 19.266 -11.297 1 98.75 125 ALA B C 1
ATOM 5545 O O . ALA B 1 125 ? -11.406 20.328 -10.828 1 98.75 125 ALA B O 1
ATOM 5546 N N . LEU B 1 126 ? -9.758 18.922 -11.281 1 98.75 126 LEU B N 1
ATOM 5547 C CA . LEU B 1 126 ? -8.734 19.75 -10.641 1 98.75 126 LEU B CA 1
ATOM 5548 C C . LEU B 1 126 ? -8.141 20.75 -11.633 1 98.75 126 LEU B C 1
ATOM 5550 O O . LEU B 1 126 ? -7.289 21.562 -11.266 1 98.75 126 LEU B O 1
ATOM 5554 N N . ASP B 1 127 ? -8.508 20.609 -12.852 1 98.44 127 ASP B N 1
ATOM 5555 C CA . ASP B 1 127 ? -7.977 21.453 -13.914 1 98.44 127 ASP B CA 1
ATOM 5556 C C . ASP B 1 127 ? -6.469 21.281 -14.07 1 98.44 127 ASP B C 1
ATOM 5558 O O . ASP B 1 127 ? -5.727 22.25 -14.195 1 98.44 127 ASP B O 1
ATOM 5562 N N . LEU B 1 128 ? -6.035 20.078 -14.055 1 98.62 128 LEU B N 1
ATOM 5563 C CA . LEU B 1 128 ? -4.621 19.781 -14.25 1 98.62 128 LEU B CA 1
ATOM 5564 C C . LEU B 1 128 ? -4.227 19.938 -15.711 1 98.62 128 LEU B C 1
ATOM 5566 O O . LEU B 1 128 ? -5.09 19.922 -16.594 1 98.62 128 LEU B O 1
ATOM 5570 N N . PRO B 1 129 ? -2.941 20.125 -15.969 1 98.25 129 PRO B N 1
ATOM 5571 C CA . PRO B 1 129 ? -2.5 20.156 -17.375 1 98.25 129 PRO B CA 1
ATOM 5572 C C . PRO B 1 129 ? -2.951 18.922 -18.156 1 98.25 129 PRO B C 1
ATOM 5574 O O . PRO B 1 129 ? -2.916 17.797 -17.625 1 98.25 129 PRO B O 1
ATOM 5577 N N . CYS B 1 130 ? -3.275 19.078 -19.391 1 97.5 130 CYS B N 1
ATOM 5578 C CA . CYS B 1 130 ? -3.893 18.031 -20.188 1 97.5 130 CYS B CA 1
ATOM 5579 C C . CYS B 1 130 ? -2.926 16.875 -20.422 1 97.5 130 CYS B C 1
ATOM 5581 O O . CYS B 1 130 ? -3.348 15.727 -20.594 1 97.5 130 CYS B O 1
ATOM 5583 N N . PHE B 1 131 ? -1.65 17.141 -20.375 1 97.88 131 PHE B N 1
ATOM 5584 C CA . PHE B 1 131 ? -0.67 16.109 -20.656 1 97.88 131 PHE B CA 1
ATOM 5585 C C . PHE B 1 131 ? -0.643 15.07 -19.531 1 97.88 131 PHE B C 1
ATOM 5587 O O . PHE B 1 131 ? -0.051 14 -19.688 1 97.88 131 PHE B O 1
ATOM 5594 N N . PHE B 1 132 ? -1.326 15.352 -18.422 1 98.12 132 PHE B N 1
ATOM 5595 C CA . PHE B 1 132 ? -1.417 14.391 -17.328 1 98.12 132 PHE B CA 1
ATOM 5596 C C . PHE B 1 132 ? -2.537 13.391 -17.594 1 98.12 132 PHE B C 1
ATOM 5598 O O . PHE B 1 132 ? -2.617 12.359 -16.922 1 98.12 132 PHE B O 1
ATOM 5605 N N . ARG B 1 133 ? -3.416 13.641 -18.484 1 97.69 133 ARG B N 1
ATOM 5606 C CA . ARG B 1 133 ? -4.586 12.812 -18.75 1 97.69 133 ARG B CA 1
ATOM 5607 C C . ARG B 1 133 ? -4.289 11.766 -19.828 1 97.69 133 ARG B C 1
ATOM 5609 O O . ARG B 1 133 ? -3.602 12.055 -20.797 1 97.69 133 ARG B O 1
ATOM 5616 N N . SER B 1 134 ? -4.91 10.617 -19.641 1 95.25 134 SER B N 1
ATOM 5617 C CA . SER B 1 134 ? -4.723 9.539 -20.609 1 95.25 134 SER B CA 1
ATOM 5618 C C . SER B 1 134 ? -5.602 9.742 -21.828 1 95.25 134 SER B C 1
ATOM 5620 O O . SER B 1 134 ? -5.309 9.203 -22.906 1 95.25 134 SER B O 1
ATOM 5622 N N . ASP B 1 135 ? -6.668 10.477 -21.703 1 94.31 135 ASP B N 1
ATOM 5623 C CA . ASP B 1 135 ? -7.645 10.609 -22.781 1 94.31 135 ASP B CA 1
ATOM 5624 C C . ASP B 1 135 ? -7.348 11.836 -23.641 1 94.31 135 ASP B C 1
ATOM 5626 O O . ASP B 1 135 ? -8.062 12.109 -24.609 1 94.31 135 ASP B O 1
ATOM 5630 N N . ALA B 1 136 ? -6.34 12.594 -23.234 1 94.75 136 ALA B N 1
ATOM 5631 C CA . ALA B 1 136 ? -5.996 13.773 -24.016 1 94.75 136 ALA B CA 1
ATOM 5632 C C . ALA B 1 136 ? -5.266 13.391 -25.312 1 94.75 136 ALA B C 1
ATOM 5634 O O . ALA B 1 136 ? -4.414 12.5 -25.297 1 94.75 136 ALA B O 1
ATOM 5635 N N . LYS B 1 137 ? -5.59 14.023 -26.391 1 92.19 137 LYS B N 1
ATOM 5636 C CA . LYS B 1 137 ? -4.973 13.734 -27.672 1 92.19 137 LYS B CA 1
ATOM 5637 C C . LYS B 1 137 ? -3.465 13.953 -27.625 1 92.19 137 LYS B C 1
ATOM 5639 O O . LYS B 1 137 ? -3.004 15.031 -27.234 1 92.19 137 LYS B O 1
ATOM 5644 N N . GLY B 1 138 ? -2.805 12.938 -27.984 1 91.25 138 GLY B N 1
ATOM 5645 C CA . GLY B 1 138 ? -1.357 13.047 -28.078 1 91.25 138 GLY B CA 1
ATOM 5646 C C . GLY B 1 138 ? -0.66 12.922 -26.734 1 91.25 138 GLY B C 1
ATOM 5647 O O . GLY B 1 138 ? 0.567 13.008 -26.656 1 91.25 138 GLY B O 1
ATOM 5648 N N . SER B 1 139 ? -1.391 12.711 -25.734 1 92.94 139 SER B N 1
ATOM 5649 C CA . SER B 1 139 ? -0.795 12.625 -24.391 1 92.94 139 SER B CA 1
ATOM 5650 C C . SER B 1 139 ? -0.035 11.312 -24.219 1 92.94 139 SER B C 1
ATOM 5652 O O . SER B 1 139 ? -0.458 10.273 -24.719 1 92.94 139 SER B O 1
ATOM 5654 N N . LYS B 1 140 ? 1.097 11.406 -23.531 1 95.44 140 LYS B N 1
ATOM 5655 C CA . LYS B 1 140 ? 1.856 10.242 -23.094 1 95.44 140 LYS B CA 1
ATOM 5656 C C . LYS B 1 140 ? 1.701 10.016 -21.594 1 95.44 140 LYS B C 1
ATOM 5658 O O . LYS B 1 140 ? 2.311 9.109 -21.031 1 95.44 140 LYS B O 1
ATOM 5663 N N . GLY B 1 141 ? 0.946 10.945 -21.031 1 96.94 141 GLY B N 1
ATOM 5664 C CA . GLY B 1 141 ? 0.797 10.906 -19.594 1 96.94 141 GLY B CA 1
ATOM 5665 C C . GLY B 1 141 ? -0.375 10.055 -19.141 1 96.94 141 GLY B C 1
ATOM 5666 O O . GLY B 1 141 ? -1.03 9.406 -19.953 1 96.94 141 GLY B O 1
ATOM 5667 N N . GLY B 1 142 ? -0.583 9.984 -17.828 1 97.31 142 GLY B N 1
ATOM 5668 C CA . GLY B 1 142 ? -1.65 9.211 -17.203 1 97.31 142 GLY B CA 1
ATOM 5669 C C . GLY B 1 142 ? -1.579 9.188 -15.695 1 97.31 142 GLY B C 1
ATOM 5670 O O . GLY B 1 142 ? -0.589 9.633 -15.109 1 97.31 142 GLY B O 1
ATOM 5671 N N . GLY B 1 143 ? -2.686 8.727 -15.141 1 98 143 GLY B N 1
ATOM 5672 C CA . GLY B 1 143 ? -2.785 8.664 -13.695 1 98 143 GLY B CA 1
ATOM 5673 C C . GLY B 1 143 ? -2.768 7.246 -13.156 1 98 143 GLY B C 1
ATOM 5674 O O . GLY B 1 143 ? -3.01 6.289 -13.898 1 98 143 GLY B O 1
ATOM 5675 N N . VAL B 1 144 ? -2.475 7.102 -11.867 1 98.06 144 VAL B N 1
ATOM 5676 C CA . VAL B 1 144 ? -2.516 5.828 -11.148 1 98.06 144 VAL B CA 1
ATOM 5677 C C . VAL B 1 144 ? -2.844 6.07 -9.68 1 98.06 144 VAL B C 1
ATOM 5679 O O . VAL B 1 144 ? -2.43 7.078 -9.102 1 98.06 144 VAL B O 1
ATOM 5682 N N . LEU B 1 145 ? -3.641 5.203 -9.102 1 98.19 145 LEU B N 1
ATOM 5683 C CA . LEU B 1 145 ? -3.902 5.246 -7.672 1 98.19 145 LEU B CA 1
ATOM 5684 C C . LEU B 1 145 ? -2.842 4.465 -6.902 1 98.19 145 LEU B C 1
ATOM 5686 O O . LEU B 1 145 ? -2.693 3.258 -7.094 1 98.19 145 LEU B O 1
ATOM 5690 N N . GLN B 1 146 ? -2.092 5.211 -6.062 1 97.69 146 GLN B N 1
ATOM 5691 C CA . GLN B 1 146 ? -1.17 4.598 -5.113 1 97.69 146 GLN B CA 1
ATOM 5692 C C . GLN B 1 146 ? -1.812 4.453 -3.738 1 97.69 146 GLN B C 1
ATOM 5694 O O . GLN B 1 146 ? -2.973 4.828 -3.547 1 97.69 146 GLN B O 1
ATOM 5699 N N . GLY B 1 147 ? -1.113 3.885 -2.812 1 96 147 GLY B N 1
ATOM 5700 C CA . GLY B 1 147 ? -1.618 3.73 -1.458 1 96 147 GLY B CA 1
ATOM 5701 C C . GLY B 1 147 ? -1.463 4.984 -0.618 1 96 147 GLY B C 1
ATOM 5702 O O . GLY B 1 147 ? -2.32 5.293 0.214 1 96 147 GLY B O 1
ATOM 5703 N N . SER B 1 148 ? -0.369 5.691 -0.817 1 96.56 148 SER B N 1
ATOM 5704 C CA . SER B 1 148 ? -0.062 6.859 0.002 1 96.56 148 SER B CA 1
ATOM 5705 C C . SER B 1 148 ? 0.815 7.852 -0.756 1 96.56 148 SER B C 1
ATOM 5707 O O . SER B 1 148 ? 1.401 7.508 -1.785 1 96.56 148 SER B O 1
ATOM 5709 N N . ALA B 1 149 ? 0.878 9.047 -0.182 1 97.06 149 ALA B N 1
ATOM 5710 C CA . ALA B 1 149 ? 1.764 10.055 -0.755 1 97.06 149 ALA B CA 1
ATOM 5711 C C . ALA B 1 149 ? 3.223 9.617 -0.673 1 97.06 149 ALA B C 1
ATOM 5713 O O . ALA B 1 149 ? 4.027 9.945 -1.549 1 97.06 149 ALA B O 1
ATOM 5714 N N . SER B 1 150 ? 3.566 8.844 0.356 1 96.69 150 SER B N 1
ATOM 5715 C CA . SER B 1 150 ? 4.918 8.305 0.48 1 96.69 150 SER B CA 1
ATOM 5716 C C . SER B 1 150 ? 5.285 7.449 -0.729 1 96.69 150 SER B C 1
ATOM 5718 O O . SER B 1 150 ? 6.395 7.559 -1.259 1 96.69 150 SER B O 1
ATOM 5720 N N . GLU B 1 151 ? 4.375 6.633 -1.14 1 97.62 151 GLU B N 1
ATOM 5721 C CA . GLU B 1 151 ? 4.621 5.797 -2.311 1 97.62 151 GLU B CA 1
ATOM 5722 C C . GLU B 1 151 ? 4.73 6.641 -3.578 1 97.62 151 GLU B C 1
ATOM 5724 O O . GLU B 1 151 ? 5.551 6.355 -4.453 1 97.62 151 GLU B O 1
ATOM 5729 N N . CYS B 1 152 ? 3.883 7.656 -3.678 1 98.44 152 CYS B N 1
ATOM 5730 C CA . CYS B 1 152 ? 3.961 8.555 -4.828 1 98.44 152 CYS B CA 1
ATOM 5731 C C . CYS B 1 152 ? 5.344 9.18 -4.938 1 98.44 152 CYS B C 1
ATOM 5733 O O . CYS B 1 152 ? 5.953 9.172 -6.008 1 98.44 152 CYS B O 1
ATOM 5735 N N . ALA B 1 153 ? 5.832 9.688 -3.816 1 98.06 153 ALA B N 1
ATOM 5736 C CA . ALA B 1 153 ? 7.137 10.344 -3.791 1 98.06 153 ALA B CA 1
ATOM 5737 C C . ALA B 1 153 ? 8.25 9.367 -4.164 1 98.06 153 ALA B C 1
ATOM 5739 O O . ALA B 1 153 ? 9.133 9.695 -4.961 1 98.06 153 ALA B O 1
ATOM 5740 N N . LEU B 1 154 ? 8.172 8.219 -3.613 1 98.25 154 LEU B N 1
ATOM 5741 C CA . LEU B 1 154 ? 9.219 7.227 -3.838 1 98.25 154 LEU B CA 1
ATOM 5742 C C . LEU B 1 154 ? 9.234 6.777 -5.293 1 98.25 154 LEU B C 1
ATOM 5744 O O . LEU B 1 154 ? 10.297 6.703 -5.914 1 98.25 154 LEU B O 1
ATOM 5748 N N . VAL B 1 155 ? 8.078 6.484 -5.816 1 98.19 155 VAL B N 1
ATOM 5749 C CA . VAL B 1 155 ? 7.973 5.984 -7.184 1 98.19 155 VAL B CA 1
ATOM 5750 C C . VAL B 1 155 ? 8.453 7.051 -8.164 1 98.19 155 VAL B C 1
ATOM 5752 O O . VAL B 1 155 ? 9.18 6.746 -9.117 1 98.19 155 VAL B O 1
ATOM 5755 N N . CYS B 1 156 ? 8.102 8.273 -7.957 1 98.56 156 CYS B N 1
ATOM 5756 C CA . CYS B 1 156 ? 8.539 9.359 -8.828 1 98.56 156 CYS B CA 1
ATOM 5757 C C . CYS B 1 156 ? 10.047 9.57 -8.719 1 98.56 156 CYS B C 1
ATOM 5759 O O . CYS B 1 156 ? 10.719 9.812 -9.719 1 98.56 156 CYS B O 1
ATOM 5761 N N . MET B 1 157 ? 10.578 9.461 -7.523 1 98.5 157 MET B N 1
ATOM 5762 C CA . MET B 1 157 ? 12.016 9.625 -7.34 1 98.5 157 MET B CA 1
ATOM 5763 C C . MET B 1 157 ? 12.781 8.492 -8.008 1 98.5 157 MET B C 1
ATOM 5765 O O . MET B 1 157 ? 13.844 8.719 -8.594 1 98.5 157 MET B O 1
ATOM 5769 N N . MET B 1 158 ? 12.266 7.312 -7.91 1 98 158 MET B N 1
ATOM 5770 C CA . MET B 1 158 ? 12.906 6.176 -8.57 1 98 158 MET B CA 1
ATOM 5771 C C . MET B 1 158 ? 12.883 6.344 -10.086 1 98 158 MET B C 1
ATOM 5773 O O . MET B 1 158 ? 13.836 5.98 -10.773 1 98 158 MET B O 1
ATOM 5777 N N . ALA B 1 159 ? 11.773 6.828 -10.578 1 97.75 159 ALA B N 1
ATOM 5778 C CA . ALA B 1 159 ? 11.68 7.086 -12.008 1 97.75 159 ALA B CA 1
ATOM 5779 C C . ALA B 1 159 ? 12.688 8.156 -12.438 1 97.75 159 ALA B C 1
ATOM 5781 O O . ALA B 1 159 ? 13.344 8.016 -13.469 1 97.75 159 ALA B O 1
ATOM 5782 N N . ALA B 1 160 ? 12.773 9.234 -11.68 1 98.5 160 ALA B N 1
ATOM 5783 C CA . ALA B 1 160 ? 13.734 10.297 -11.938 1 98.5 160 ALA B CA 1
ATOM 5784 C C . ALA B 1 160 ? 15.164 9.766 -11.922 1 98.5 160 ALA B C 1
ATOM 5786 O O . ALA B 1 160 ? 15.969 10.102 -12.789 1 98.5 160 ALA B O 1
ATOM 5787 N N . ARG B 1 161 ? 15.438 8.977 -10.914 1 97.94 161 ARG B N 1
ATOM 5788 C CA . ARG B 1 161 ? 16.734 8.344 -10.758 1 97.94 161 ARG B CA 1
ATOM 5789 C C . ARG B 1 161 ? 17.078 7.488 -11.977 1 97.94 161 ARG B C 1
ATOM 5791 O O . ARG B 1 161 ? 18.188 7.574 -12.516 1 97.94 161 ARG B O 1
ATOM 5798 N N . ALA B 1 162 ? 16.172 6.664 -12.391 1 96.25 162 ALA B N 1
ATOM 5799 C CA . ALA B 1 162 ? 16.391 5.797 -13.539 1 96.25 162 ALA B CA 1
ATOM 5800 C C . ALA B 1 162 ? 16.656 6.613 -14.805 1 96.25 162 ALA B C 1
ATOM 5802 O O . ALA B 1 162 ? 17.531 6.262 -15.594 1 96.25 162 ALA B O 1
ATOM 5803 N N . ARG B 1 163 ? 15.922 7.656 -14.984 1 96.44 163 ARG B N 1
ATOM 5804 C CA . ARG B 1 163 ? 16.094 8.531 -16.141 1 96.44 163 ARG B CA 1
ATOM 5805 C C . ARG B 1 163 ? 17.484 9.164 -16.141 1 96.44 163 ARG B C 1
ATOM 5807 O O . ARG B 1 163 ? 18.172 9.18 -17.172 1 96.44 163 ARG B O 1
ATOM 5814 N N . ALA B 1 164 ? 17.875 9.711 -15.016 1 97.38 164 ALA B N 1
ATOM 5815 C CA . ALA B 1 164 ? 19.172 10.375 -14.898 1 97.38 164 ALA B CA 1
ATOM 5816 C C . ALA B 1 164 ? 20.312 9.391 -15.133 1 97.38 164 ALA B C 1
ATOM 5818 O O . ALA B 1 164 ? 21.297 9.711 -15.812 1 97.38 164 ALA B O 1
ATOM 5819 N N . ILE B 1 165 ? 20.203 8.211 -14.586 1 96.31 165 ILE B N 1
ATOM 5820 C CA . ILE B 1 165 ? 21.234 7.188 -14.734 1 96.31 165 ILE B CA 1
ATOM 5821 C C . ILE B 1 165 ? 21.344 6.777 -16.203 1 96.31 165 ILE B C 1
ATOM 5823 O O . ILE B 1 165 ? 22.453 6.602 -16.719 1 96.31 165 ILE B O 1
ATOM 5827 N N . LYS B 1 166 ? 20.234 6.586 -16.812 1 93.94 166 LYS B N 1
ATOM 5828 C CA . LYS B 1 166 ? 20.25 6.234 -18.234 1 93.94 166 LYS B CA 1
ATOM 5829 C C . LYS B 1 166 ? 21.016 7.266 -19.047 1 93.94 166 LYS B C 1
ATOM 5831 O O . LYS B 1 166 ? 21.797 6.91 -19.938 1 93.94 166 LYS B O 1
ATOM 5836 N N . GLU B 1 167 ? 20.797 8.492 -18.781 1 93.94 167 GLU B N 1
ATOM 5837 C CA . GLU B 1 167 ? 21.484 9.57 -19.484 1 93.94 167 GLU B CA 1
ATOM 5838 C C . GLU B 1 167 ? 22.984 9.555 -19.188 1 93.94 167 GLU B C 1
ATOM 5840 O O . GLU B 1 167 ? 23.797 9.734 -20.094 1 93.94 167 GLU B O 1
ATOM 5845 N N . LEU B 1 168 ? 23.328 9.375 -17.938 1 94.56 168 LEU B N 1
ATOM 5846 C CA . LEU B 1 168 ? 24.719 9.352 -17.547 1 94.56 168 LEU B CA 1
ATOM 5847 C C . LEU B 1 168 ? 25.438 8.133 -18.125 1 94.56 168 LEU B C 1
ATOM 5849 O O . LEU B 1 168 ? 26.609 8.211 -18.484 1 94.56 168 LEU B O 1
ATOM 5853 N N . LYS B 1 169 ? 24.734 7.047 -18.109 1 93.06 169 LYS B N 1
ATOM 5854 C CA . LYS B 1 169 ? 25.281 5.77 -18.562 1 93.06 169 LYS B CA 1
ATOM 5855 C C . LYS B 1 169 ? 25.547 5.797 -20.062 1 93.06 169 LYS B C 1
ATOM 5857 O O . LYS B 1 169 ? 26.516 5.176 -20.531 1 93.06 169 LYS B O 1
ATOM 5862 N N . GLY B 1 170 ? 24.766 6.512 -20.859 1 91.19 170 GLY B N 1
ATOM 5863 C CA . GLY B 1 170 ? 24.922 6.539 -22.312 1 91.19 170 GLY B CA 1
ATOM 5864 C C . GLY B 1 170 ? 24.969 5.152 -22.922 1 91.19 170 GLY B C 1
ATOM 5865 O O . GLY B 1 170 ? 24.078 4.332 -22.703 1 91.19 170 GLY B O 1
ATOM 5866 N N . ASN B 1 171 ? 26.078 4.785 -23.547 1 87.25 171 ASN B N 1
ATOM 5867 C CA . ASN B 1 171 ? 26.203 3.525 -24.266 1 87.25 171 ASN B CA 1
ATOM 5868 C C . ASN B 1 171 ? 26.938 2.48 -23.438 1 87.25 171 ASN B C 1
ATOM 5870 O O . ASN B 1 171 ? 27.203 1.372 -23.906 1 87.25 171 ASN B O 1
ATOM 5874 N N . HIS B 1 172 ? 27.219 2.789 -22.234 1 87 172 HIS B N 1
ATOM 5875 C CA . HIS B 1 172 ? 27.938 1.846 -21.375 1 87 172 HIS B CA 1
ATOM 5876 C C . HIS B 1 172 ? 26.969 0.911 -20.656 1 87 172 HIS B C 1
ATOM 5878 O O . HIS B 1 172 ? 26.891 0.921 -19.422 1 87 172 HIS B O 1
ATOM 5884 N N . HIS B 1 173 ? 26.422 -0.015 -21.359 1 81.88 173 HIS B N 1
ATOM 5885 C CA . HIS B 1 173 ? 25.375 -0.898 -20.844 1 81.88 173 HIS B CA 1
ATOM 5886 C C . HIS B 1 173 ? 25.953 -1.954 -19.906 1 81.88 173 HIS B C 1
ATOM 5888 O O . HIS B 1 173 ? 25.219 -2.582 -19.141 1 81.88 173 HIS B O 1
ATOM 5894 N N . ASP B 1 174 ? 27.25 -2.027 -19.844 1 85.56 174 ASP B N 1
ATOM 5895 C CA . ASP B 1 174 ? 27.906 -3.064 -19.047 1 85.56 174 ASP B CA 1
ATOM 5896 C C . ASP B 1 174 ? 28.125 -2.604 -17.609 1 85.56 174 ASP B C 1
ATOM 5898 O O . ASP B 1 174 ? 28.391 -3.418 -16.719 1 85.56 174 ASP B O 1
ATOM 5902 N N . VAL B 1 175 ? 28.016 -1.32 -17.391 1 90.38 175 VAL B N 1
ATOM 5903 C CA . VAL B 1 175 ? 28.219 -0.78 -16.047 1 90.38 175 VAL B CA 1
ATOM 5904 C C . VAL B 1 175 ? 26.891 -0.77 -15.297 1 90.38 175 VAL B C 1
ATOM 5906 O O . VAL B 1 175 ? 25.875 -0.293 -15.812 1 90.38 175 VAL B O 1
ATOM 5909 N N . HIS B 1 176 ? 26.891 -1.326 -14.102 1 93.5 176 HIS B N 1
ATOM 5910 C CA . HIS B 1 176 ? 25.688 -1.396 -13.297 1 93.5 176 HIS B CA 1
ATOM 5911 C C . HIS B 1 176 ? 25.203 -0.004 -12.898 1 93.5 176 HIS B C 1
ATOM 5913 O O . HIS B 1 176 ? 26.016 0.887 -12.648 1 93.5 176 HIS B O 1
ATOM 5919 N N . ASP B 1 177 ? 23.922 0.203 -12.75 1 93.88 177 ASP B N 1
ATOM 5920 C CA . ASP B 1 177 ? 23.281 1.489 -12.477 1 93.88 177 ASP B CA 1
ATOM 5921 C C . ASP B 1 177 ? 23.797 2.092 -11.172 1 93.88 177 ASP B C 1
ATOM 5923 O O . ASP B 1 177 ? 23.875 3.314 -11.031 1 93.88 177 ASP B O 1
ATOM 5927 N N . SER B 1 178 ? 24.203 1.26 -10.195 1 95.19 178 SER B N 1
ATOM 5928 C CA . SER B 1 178 ? 24.594 1.692 -8.867 1 95.19 178 SER B CA 1
ATOM 5929 C C . SER B 1 178 ? 25.844 2.572 -8.922 1 95.19 178 SER B C 1
ATOM 5931 O O . SER B 1 178 ? 26.078 3.379 -8.016 1 95.19 178 SER B O 1
ATOM 5933 N N . VAL B 1 179 ? 26.625 2.51 -9.953 1 94.88 179 VAL B N 1
ATOM 5934 C CA . VAL B 1 179 ? 27.891 3.23 -10.086 1 94.88 179 VAL B CA 1
ATOM 5935 C C . VAL B 1 179 ? 27.625 4.727 -10.25 1 94.88 179 VAL B C 1
ATOM 5937 O O . VAL B 1 179 ? 28.438 5.559 -9.836 1 94.88 179 VAL B O 1
ATOM 5940 N N . TYR B 1 180 ? 26.5 5.051 -10.727 1 95.75 180 TYR B N 1
ATOM 5941 C CA . TYR B 1 180 ? 26.203 6.434 -11.086 1 95.75 180 TYR B CA 1
ATOM 5942 C C . TYR B 1 180 ? 25.453 7.137 -9.961 1 95.75 180 TYR B C 1
ATOM 5944 O O . TYR B 1 180 ? 25.297 8.359 -9.984 1 95.75 180 TYR B O 1
ATOM 5952 N N . LEU B 1 181 ? 25.031 6.43 -8.938 1 96.38 181 LEU B N 1
ATOM 5953 C CA . LEU B 1 181 ? 24.156 6.949 -7.891 1 96.38 181 LEU B CA 1
ATOM 5954 C C . LEU B 1 181 ? 24.844 8.055 -7.098 1 96.38 181 LEU B C 1
ATOM 5956 O O . LEU B 1 181 ? 24.219 9.039 -6.715 1 96.38 181 LEU B O 1
ATOM 5960 N N . PRO B 1 182 ? 26.172 7.949 -6.844 1 95.75 182 PRO B N 1
ATOM 5961 C CA . PRO B 1 182 ? 26.828 8.953 -6.008 1 95.75 182 PRO B CA 1
ATOM 5962 C C . PRO B 1 182 ? 26.797 10.352 -6.633 1 95.75 182 PRO B C 1
ATOM 5964 O O . PRO B 1 182 ? 26.969 11.352 -5.93 1 95.75 182 PRO B O 1
ATOM 5967 N N . GLN B 1 183 ? 26.531 10.422 -7.902 1 96.75 183 GLN B N 1
ATOM 5968 C CA . GLN B 1 183 ? 26.547 11.695 -8.602 1 96.75 183 GLN B CA 1
ATOM 5969 C C . GLN B 1 183 ? 25.188 12.375 -8.539 1 96.75 183 GLN B C 1
ATOM 5971 O O . GLN B 1 183 ? 25.047 13.562 -8.852 1 96.75 183 GLN B O 1
ATOM 5976 N N . LEU B 1 184 ? 24.188 11.695 -8.18 1 98.5 184 LEU B N 1
ATOM 5977 C CA . LEU B 1 184 ? 22.828 12.211 -8.266 1 98.5 184 LEU B CA 1
ATOM 5978 C C . LEU B 1 184 ? 22.453 12.984 -7 1 98.5 184 LEU B C 1
ATOM 5980 O O . LEU B 1 184 ? 22.859 12.609 -5.898 1 98.5 184 LEU B O 1
ATOM 5984 N N . VAL B 1 185 ? 21.719 14.062 -7.152 1 98.69 185 VAL B N 1
ATOM 5985 C CA . VAL B 1 185 ? 21.281 14.867 -6.016 1 98.69 185 VAL B CA 1
ATOM 5986 C C . VAL B 1 185 ? 19.844 15.359 -6.25 1 98.69 185 VAL B C 1
ATOM 5988 O O . VAL B 1 185 ? 19.484 15.688 -7.379 1 98.69 185 VAL B O 1
ATOM 5991 N N . ALA B 1 186 ? 19.016 15.312 -5.242 1 98.81 186 ALA B N 1
ATOM 5992 C CA . ALA B 1 186 ? 17.641 15.805 -5.219 1 98.81 186 ALA B CA 1
ATOM 5993 C C . ALA B 1 186 ? 17.516 17.016 -4.312 1 98.81 186 ALA B C 1
ATOM 5995 O O . ALA B 1 186 ? 18.375 17.281 -3.477 1 98.81 186 ALA B O 1
ATOM 5996 N N . TYR B 1 187 ? 16.406 17.797 -4.49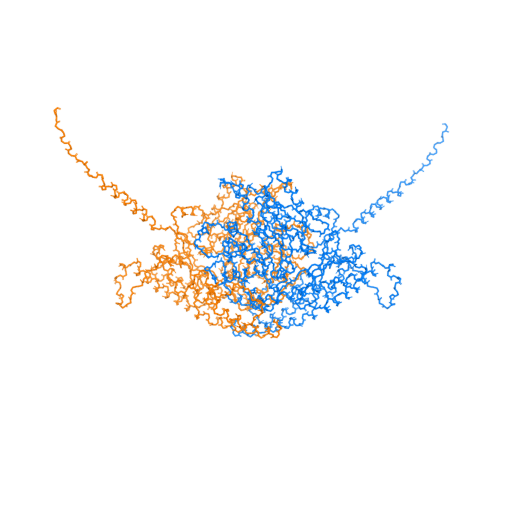6 1 98.81 187 TYR B N 1
ATOM 5997 C CA . TYR B 1 187 ? 16.203 19.031 -3.756 1 98.81 187 TYR B CA 1
ATOM 5998 C C . TYR B 1 187 ? 14.781 19.125 -3.227 1 98.81 187 TYR B C 1
ATOM 6000 O O . TYR B 1 187 ? 13.828 18.75 -3.914 1 98.81 187 TYR B O 1
ATOM 6008 N N . SER B 1 188 ? 14.602 19.609 -2.07 1 98.19 188 SER B N 1
ATOM 6009 C CA . SER B 1 188 ? 13.336 20 -1.455 1 98.19 188 SER B CA 1
ATOM 6010 C C . SER B 1 188 ? 13.5 21.203 -0.544 1 98.19 188 SER B C 1
ATOM 6012 O O . SER B 1 188 ? 14.625 21.625 -0.25 1 98.19 188 SER B O 1
ATOM 6014 N N . SER B 1 189 ? 12.406 21.844 -0.17 1 97.12 189 SER B N 1
ATOM 6015 C CA . SER B 1 189 ? 12.492 22.812 0.921 1 97.12 189 SER B CA 1
ATOM 6016 C C . SER B 1 189 ? 12.547 22.109 2.275 1 97.12 189 SER B C 1
ATOM 6018 O O . SER B 1 189 ? 12.211 20.922 2.383 1 97.12 189 SER B O 1
ATOM 6020 N N . LYS B 1 190 ? 12.93 22.828 3.266 1 93.75 190 LYS B N 1
ATOM 6021 C CA . LYS B 1 190 ? 12.938 22.328 4.641 1 93.75 190 LYS B CA 1
ATOM 6022 C C . LYS B 1 190 ? 11.516 22.141 5.16 1 93.75 190 LYS B C 1
ATOM 6024 O O . LYS B 1 190 ? 11.312 21.484 6.184 1 93.75 190 LYS B O 1
ATOM 6029 N N . GLU B 1 191 ? 10.531 22.641 4.414 1 94.5 191 GLU B N 1
ATOM 6030 C CA . GLU B 1 191 ? 9.133 22.531 4.832 1 94.5 191 GLU B CA 1
ATOM 6031 C C . GLU B 1 191 ? 8.445 21.359 4.148 1 94.5 191 GLU B C 1
ATOM 6033 O O . GLU B 1 191 ? 7.27 21.094 4.41 1 94.5 191 GLU B O 1
ATOM 6038 N N . ALA B 1 192 ? 9.195 20.625 3.273 1 95.75 192 ALA B N 1
ATOM 6039 C CA . ALA B 1 192 ? 8.625 19.453 2.619 1 95.75 192 ALA B CA 1
ATOM 6040 C C . ALA B 1 192 ? 8.281 18.375 3.639 1 95.75 192 ALA B C 1
ATOM 6042 O O . ALA B 1 192 ? 8.797 18.375 4.758 1 95.75 192 ALA B O 1
ATOM 6043 N N . HIS B 1 193 ? 7.383 17.531 3.268 1 95.31 193 HIS B N 1
ATOM 6044 C CA . HIS B 1 193 ? 6.953 16.453 4.141 1 95.31 193 HIS B CA 1
ATOM 6045 C C . HIS B 1 193 ? 8.062 15.422 4.328 1 95.31 193 HIS B C 1
ATOM 6047 O O . HIS B 1 193 ? 8.828 15.156 3.4 1 95.31 193 HIS B O 1
ATOM 6053 N N . SER B 1 194 ? 8.148 14.781 5.445 1 92.56 194 SER B N 1
ATOM 6054 C CA . SER B 1 194 ? 9.188 13.82 5.785 1 92.56 194 SER B CA 1
ATOM 6055 C C . SER B 1 194 ? 9.18 12.641 4.82 1 92.56 194 SER B C 1
ATOM 6057 O O . SER B 1 194 ? 10.188 11.945 4.676 1 92.56 194 SER B O 1
ATOM 6059 N N . SER B 1 195 ? 8.062 12.359 4.191 1 94.69 195 SER B N 1
ATOM 6060 C CA . SER B 1 195 ? 7.992 11.281 3.209 1 94.69 195 SER B CA 1
ATOM 6061 C C . SER B 1 195 ? 8.984 11.508 2.068 1 94.69 195 SER B C 1
ATOM 6063 O O . SER B 1 195 ? 9.445 10.547 1.445 1 94.69 195 SER B O 1
ATOM 6065 N N . ILE B 1 196 ? 9.352 12.758 1.792 1 96.56 196 ILE B N 1
ATOM 6066 C CA . ILE B 1 196 ? 10.312 13.078 0.743 1 96.56 196 ILE B CA 1
ATOM 6067 C C . ILE B 1 196 ? 11.711 12.633 1.172 1 96.56 196 ILE B C 1
ATOM 6069 O O . ILE B 1 196 ? 12.445 12.039 0.384 1 96.56 196 ILE B O 1
ATOM 6073 N N . GLU B 1 197 ? 12.031 12.977 2.395 1 94.69 197 GLU B N 1
ATOM 6074 C CA . GLU B 1 197 ? 13.312 12.547 2.936 1 94.69 197 GLU B CA 1
ATOM 6075 C C . GLU B 1 197 ? 13.398 11.023 3.01 1 94.69 197 GLU B C 1
ATOM 6077 O O . GLU B 1 197 ? 14.438 10.438 2.709 1 94.69 197 GLU B O 1
ATOM 6082 N N . LYS B 1 198 ? 12.375 10.43 3.449 1 94.62 198 LYS B N 1
ATOM 6083 C CA . LYS B 1 198 ? 12.312 8.969 3.496 1 94.62 198 LYS B CA 1
ATOM 6084 C C . LYS B 1 198 ? 12.477 8.367 2.105 1 94.62 198 LYS B C 1
ATOM 6086 O O . LYS B 1 198 ? 13.172 7.359 1.94 1 94.62 198 LYS B O 1
ATOM 6091 N N . ALA B 1 199 ? 11.828 8.93 1.139 1 97.12 199 ALA B N 1
ATOM 6092 C CA . ALA B 1 199 ? 11.969 8.477 -0.244 1 97.12 199 ALA B CA 1
ATOM 6093 C C . ALA B 1 199 ? 13.422 8.57 -0.705 1 97.12 199 ALA B C 1
ATOM 6095 O O . ALA B 1 199 ? 13.93 7.652 -1.354 1 97.12 199 ALA B O 1
ATOM 6096 N N . ALA B 1 200 ? 14.07 9.664 -0.404 1 96.88 200 ALA B N 1
ATOM 6097 C CA . ALA B 1 200 ? 15.461 9.852 -0.791 1 96.88 200 ALA B CA 1
ATOM 6098 C C . ALA B 1 200 ? 16.359 8.805 -0.14 1 96.88 200 ALA B C 1
ATOM 6100 O O . ALA B 1 200 ? 17.266 8.266 -0.781 1 96.88 200 ALA B O 1
ATOM 6101 N N . LYS B 1 201 ? 16.078 8.562 1.122 1 94.62 201 LYS B N 1
ATOM 6102 C CA . LYS B 1 201 ? 16.828 7.543 1.844 1 94.62 201 LYS B CA 1
ATOM 6103 C C . LYS B 1 201 ? 16.656 6.168 1.201 1 94.62 201 LYS B C 1
ATOM 6105 O O . LYS B 1 201 ? 17.641 5.461 0.958 1 94.62 201 LYS B O 1
ATOM 6110 N N . MET B 1 202 ? 15.477 5.797 0.928 1 96.31 202 MET B N 1
ATOM 6111 C CA . MET B 1 202 ? 15.18 4.492 0.342 1 96.31 202 MET B CA 1
ATOM 6112 C C . MET B 1 202 ? 15.75 4.383 -1.066 1 96.31 202 MET B C 1
ATOM 6114 O O . MET B 1 202 ? 16.25 3.328 -1.46 1 96.31 202 MET B O 1
ATOM 6118 N N . ALA B 1 203 ? 15.656 5.465 -1.795 1 97.19 203 ALA B N 1
ATOM 6119 C CA . ALA B 1 203 ? 16.156 5.477 -3.168 1 97.19 203 ALA B CA 1
ATOM 6120 C C . ALA B 1 203 ? 17.656 5.668 -3.203 1 97.19 203 ALA B C 1
ATOM 6122 O O . ALA B 1 203 ? 18.281 5.555 -4.262 1 97.19 203 ALA B O 1
ATOM 6123 N N . ILE B 1 204 ? 18.281 6.012 -2.062 1 96.56 204 ILE B N 1
ATOM 6124 C CA . ILE B 1 204 ? 19.703 6.266 -1.901 1 96.56 204 ILE B CA 1
ATOM 6125 C C . ILE B 1 204 ? 20.141 7.414 -2.814 1 96.56 204 ILE B C 1
ATOM 6127 O O . ILE B 1 204 ? 21.109 7.289 -3.561 1 96.56 204 ILE B O 1
ATOM 6131 N N . VAL B 1 205 ? 19.422 8.469 -2.727 1 97.5 205 VAL B N 1
ATOM 6132 C CA . VAL B 1 205 ? 19.734 9.695 -3.449 1 97.5 205 VAL B CA 1
ATOM 6133 C C . VAL B 1 205 ? 20.031 10.82 -2.457 1 97.5 205 VAL B C 1
ATOM 6135 O O . VAL B 1 205 ? 19.328 10.969 -1.452 1 97.5 205 VAL B O 1
ATOM 6138 N N . LYS B 1 206 ? 21.141 11.578 -2.719 1 97 206 LYS B N 1
ATOM 6139 C CA . LYS B 1 206 ? 21.422 12.742 -1.885 1 97 206 LYS B CA 1
ATOM 6140 C C . LYS B 1 206 ? 20.266 13.742 -1.925 1 97 206 LYS B C 1
ATOM 6142 O O . LYS B 1 206 ? 19.703 13.992 -2.986 1 97 206 LYS B O 1
ATOM 6147 N N . LEU B 1 207 ? 19.906 14.219 -0.757 1 96.94 207 LEU B N 1
ATOM 6148 C CA . LEU B 1 207 ? 18.828 15.203 -0.689 1 96.94 207 LEU B CA 1
ATOM 6149 C C . LEU B 1 207 ? 19.328 16.484 -0.031 1 96.94 207 LEU B C 1
ATOM 6151 O O . LEU B 1 207 ? 19.906 16.453 1.056 1 96.94 207 LEU B O 1
ATOM 6155 N N . ARG B 1 208 ? 19.172 17.578 -0.745 1 97.31 208 ARG B N 1
ATOM 6156 C CA . ARG B 1 208 ? 19.375 18.906 -0.169 1 97.31 208 ARG B CA 1
ATOM 6157 C C . ARG B 1 208 ? 18.062 19.5 0.31 1 97.31 208 ARG B C 1
ATOM 6159 O O . ARG B 1 208 ? 17.141 19.734 -0.489 1 97.31 208 ARG B O 1
ATOM 6166 N N . ALA B 1 209 ? 17.938 19.703 1.558 1 95.88 209 ALA B N 1
ATOM 6167 C CA . ALA B 1 209 ? 16.828 20.453 2.107 1 95.88 209 ALA B CA 1
ATOM 6168 C C . ALA B 1 209 ? 17.141 21.938 2.186 1 95.88 209 ALA B C 1
ATOM 6170 O O . ALA B 1 209 ? 17.984 22.359 2.994 1 95.88 209 ALA B O 1
ATOM 6171 N N . LEU B 1 210 ? 16.469 22.734 1.43 1 97.88 210 LEU B N 1
ATOM 6172 C CA . LEU B 1 210 ? 16.859 24.125 1.227 1 97.88 210 LEU B CA 1
ATOM 6173 C C . LEU B 1 210 ? 15.961 25.047 2.039 1 97.88 210 LEU B C 1
ATOM 6175 O O . LEU B 1 210 ? 14.828 24.703 2.377 1 97.88 210 LEU B O 1
ATOM 6179 N N . ASP B 1 211 ? 16.453 26.219 2.256 1 96.12 211 ASP B N 1
ATOM 6180 C CA . ASP B 1 211 ? 15.727 27.234 3.031 1 96.12 211 ASP B CA 1
ATOM 6181 C C . ASP B 1 211 ? 14.555 27.797 2.234 1 96.12 211 ASP B C 1
ATOM 6183 O O . ASP B 1 211 ? 14.57 27.797 1.002 1 96.12 211 ASP B O 1
ATOM 6187 N N . THR B 1 212 ? 13.586 28.25 2.953 1 96.69 212 THR B N 1
ATOM 6188 C CA . THR B 1 212 ? 12.445 28.953 2.393 1 96.69 212 THR B CA 1
ATOM 6189 C C . THR B 1 212 ? 12.523 30.453 2.719 1 96.69 212 THR B C 1
ATOM 6191 O O . THR B 1 212 ? 13.414 30.875 3.453 1 96.69 212 THR B O 1
ATOM 6194 N N . ASP B 1 213 ? 11.68 31.25 2.121 1 96.94 213 ASP B N 1
ATOM 6195 C CA . ASP B 1 213 ? 11.633 32.688 2.465 1 96.94 213 ASP B CA 1
ATOM 6196 C C . ASP B 1 213 ? 10.953 32.875 3.812 1 96.94 213 ASP B C 1
ATOM 6198 O O . ASP B 1 213 ? 10.688 31.938 4.543 1 96.94 213 ASP B O 1
ATOM 6202 N N . SER B 1 214 ? 10.695 34.125 4.152 1 94.62 214 SER B N 1
ATOM 6203 C CA . SER B 1 214 ? 10.203 34.469 5.48 1 94.62 214 SER B CA 1
ATOM 6204 C C . SER B 1 214 ? 8.773 33.969 5.688 1 94.62 214 SER B C 1
ATOM 6206 O O . SER B 1 214 ? 8.305 33.875 6.824 1 94.62 214 SER B O 1
ATOM 6208 N N . ARG B 1 215 ? 8.148 33.594 4.648 1 94.69 215 ARG B N 1
ATOM 6209 C CA . ARG B 1 215 ? 6.777 33.094 4.754 1 94.69 215 ARG B CA 1
ATOM 6210 C C . ARG B 1 215 ? 6.734 31.562 4.605 1 94.69 215 ARG B C 1
ATOM 6212 O O . ARG B 1 215 ? 5.656 30.969 4.57 1 94.69 215 ARG B O 1
ATOM 6219 N N . GLY B 1 216 ? 7.863 30.953 4.492 1 95.31 216 GLY B N 1
ATOM 6220 C CA . GLY B 1 216 ? 7.938 29.516 4.379 1 95.31 216 GLY B CA 1
ATOM 6221 C C . GLY B 1 216 ? 7.824 29.016 2.947 1 95.31 216 GLY B C 1
ATOM 6222 O O . GLY B 1 216 ? 7.672 27.828 2.707 1 95.31 216 GLY B O 1
ATOM 6223 N N . VAL B 1 217 ? 7.875 29.891 1.964 1 97.94 217 VAL B N 1
ATOM 6224 C CA . VAL B 1 217 ? 7.672 29.562 0.557 1 97.94 217 VAL B CA 1
ATOM 6225 C C . VAL B 1 217 ? 9 29.156 -0.076 1 97.94 217 VAL B C 1
ATOM 6227 O O . VAL B 1 217 ? 9.992 29.891 0.043 1 97.94 217 VAL B O 1
ATOM 6230 N N . PHE B 1 218 ? 9.07 27.984 -0.726 1 98.25 218 PHE B N 1
ATOM 6231 C CA . PHE B 1 218 ? 10.219 27.562 -1.512 1 98.25 218 PHE B CA 1
ATOM 6232 C C . PHE B 1 218 ? 10.352 28.406 -2.781 1 98.25 218 PHE B C 1
ATOM 6234 O O . PHE B 1 218 ? 9.398 28.5 -3.561 1 98.25 218 PHE B O 1
ATOM 6241 N N . ARG B 1 219 ? 11.539 29.078 -2.98 1 98.38 219 ARG B N 1
ATOM 6242 C CA . ARG B 1 219 ? 11.727 30.047 -4.047 1 98.38 219 ARG B CA 1
ATOM 6243 C C . ARG B 1 219 ? 12.727 29.547 -5.086 1 98.38 219 ARG B C 1
ATOM 6245 O O . ARG B 1 219 ? 13.625 28.766 -4.762 1 98.38 219 ARG B O 1
ATOM 6252 N N . GLY B 1 220 ? 12.609 30.031 -6.293 1 98.69 220 GLY B N 1
ATOM 6253 C CA . GLY B 1 220 ? 13.438 29.625 -7.41 1 98.69 220 GLY B CA 1
ATOM 6254 C C . GLY B 1 220 ? 14.898 29.984 -7.23 1 98.69 220 GLY B C 1
ATOM 6255 O O . GLY B 1 220 ? 15.789 29.219 -7.582 1 98.69 220 GLY B O 1
ATOM 6256 N N . ASP B 1 221 ? 15.148 31.156 -6.652 1 98.31 221 ASP B N 1
ATOM 6257 C CA . ASP B 1 221 ? 16.516 31.625 -6.516 1 98.31 221 ASP B CA 1
ATOM 6258 C C . ASP B 1 221 ? 17.328 30.719 -5.594 1 98.31 221 ASP B C 1
ATOM 6260 O O . ASP B 1 221 ? 18.5 30.438 -5.871 1 98.31 221 ASP B O 1
ATOM 6264 N N . THR B 1 222 ? 16.703 30.375 -4.527 1 98.44 222 THR B N 1
ATOM 6265 C CA . THR B 1 222 ? 17.375 29.453 -3.604 1 98.44 222 THR B CA 1
ATOM 6266 C C . THR B 1 222 ? 17.703 28.141 -4.293 1 98.44 222 THR B C 1
ATOM 6268 O O . THR B 1 222 ? 18.812 27.609 -4.121 1 98.44 222 THR B O 1
ATOM 6271 N N . LEU B 1 223 ? 16.797 27.609 -5.062 1 98.81 223 LEU B N 1
ATOM 6272 C CA . LEU B 1 223 ? 17.016 26.375 -5.809 1 98.81 223 LEU B CA 1
ATOM 6273 C C . LEU B 1 223 ? 18.125 26.547 -6.84 1 98.81 223 LEU B C 1
ATOM 6275 O O . LEU B 1 223 ? 19 25.688 -6.957 1 98.81 223 LEU B O 1
ATOM 6279 N N . ARG B 1 224 ? 18.062 27.609 -7.59 1 98.75 224 ARG B N 1
ATOM 6280 C CA . ARG B 1 224 ? 19.047 27.891 -8.633 1 98.75 224 ARG B CA 1
ATOM 6281 C C . ARG B 1 224 ? 20.469 27.891 -8.062 1 98.75 224 ARG B C 1
ATOM 6283 O O . ARG B 1 224 ? 21.375 27.297 -8.633 1 98.75 224 ARG B O 1
ATOM 6290 N N . GLN B 1 225 ? 20.641 28.578 -6.941 1 98.69 225 GLN B N 1
ATOM 6291 C CA . GLN B 1 225 ? 21.953 28.672 -6.305 1 98.69 225 GLN B CA 1
ATOM 6292 C C . GLN B 1 225 ? 22.453 27.281 -5.902 1 98.69 225 GLN B C 1
ATOM 6294 O O . GLN B 1 225 ? 23.625 26.953 -6.137 1 98.69 225 GLN B O 1
ATOM 6299 N N . ALA B 1 226 ? 21.594 26.484 -5.297 1 98.69 226 ALA B N 1
ATOM 6300 C CA . ALA B 1 226 ? 21.984 25.141 -4.863 1 98.69 226 ALA B CA 1
ATOM 6301 C C . ALA B 1 226 ? 22.375 24.281 -6.051 1 98.69 226 ALA B C 1
ATOM 6303 O O . ALA B 1 226 ? 23.344 23.516 -5.984 1 98.69 226 ALA B O 1
ATOM 6304 N N . ILE B 1 227 ? 21.625 24.344 -7.125 1 98.81 227 ILE B N 1
ATOM 6305 C CA . ILE B 1 227 ? 21.891 23.562 -8.328 1 98.81 227 ILE B CA 1
ATOM 6306 C C . ILE B 1 227 ? 23.234 23.953 -8.922 1 98.81 227 ILE B C 1
ATOM 6308 O O . ILE B 1 227 ? 24.031 23.078 -9.289 1 98.81 227 ILE B O 1
ATOM 6312 N N . GLN B 1 228 ? 23.484 25.25 -9.008 1 98.44 228 GLN B N 1
ATOM 6313 C CA . GLN B 1 228 ? 24.75 25.734 -9.57 1 98.44 228 GLN B CA 1
ATOM 6314 C C . GLN B 1 228 ? 25.938 25.234 -8.75 1 98.44 228 GLN B C 1
ATOM 6316 O O . GLN B 1 228 ? 26.953 24.812 -9.312 1 98.44 228 GLN B O 1
ATOM 6321 N N . GLU B 1 229 ? 25.797 25.312 -7.457 1 98.44 229 GLU B N 1
ATOM 6322 C CA . GLU B 1 229 ? 26.859 24.828 -6.578 1 98.44 229 GLU B CA 1
ATOM 6323 C C . GLU B 1 229 ? 27.109 23.328 -6.797 1 98.44 229 GLU B C 1
ATOM 6325 O O . GLU B 1 229 ? 28.266 22.906 -6.855 1 98.44 229 GLU B O 1
ATOM 6330 N N . ASP B 1 230 ? 26.078 22.562 -6.918 1 98.38 230 ASP B N 1
ATOM 6331 C CA . ASP B 1 230 ? 26.203 21.109 -7.086 1 98.38 230 ASP B CA 1
ATOM 6332 C C . ASP B 1 230 ? 26.75 20.766 -8.477 1 98.38 230 ASP B C 1
ATOM 6334 O O . ASP B 1 230 ? 27.547 19.844 -8.625 1 98.38 230 ASP B O 1
ATOM 6338 N N . LEU B 1 231 ? 26.281 21.469 -9.492 1 98.06 231 LEU B N 1
ATOM 6339 C CA . LEU B 1 231 ? 26.844 21.297 -10.828 1 98.06 231 LEU B CA 1
ATOM 6340 C C . LEU B 1 231 ? 28.344 21.547 -10.828 1 98.06 231 LEU B C 1
ATOM 6342 O O . LEU B 1 231 ? 29.109 20.812 -11.453 1 98.06 231 LEU B O 1
ATOM 6346 N N . ALA B 1 232 ? 28.75 22.562 -10.125 1 97.94 232 ALA B N 1
ATOM 6347 C CA . ALA B 1 232 ? 30.156 22.922 -10.039 1 97.94 232 ALA B CA 1
ATOM 6348 C C . ALA B 1 232 ? 30.953 21.828 -9.336 1 97.94 232 ALA B C 1
ATOM 6350 O O . ALA B 1 232 ? 32.156 21.672 -9.594 1 97.94 232 ALA B O 1
ATOM 6351 N N . GLN B 1 233 ? 30.328 21.094 -8.492 1 97.25 233 GLN B N 1
ATOM 6352 C CA . GLN B 1 233 ? 30.984 20.016 -7.758 1 97.25 233 GLN B CA 1
ATOM 6353 C C . GLN B 1 233 ? 30.891 18.703 -8.523 1 97.25 233 GLN B C 1
ATOM 6355 O O . GLN B 1 233 ? 31.297 17.656 -8.008 1 97.25 233 GLN B O 1
ATOM 6360 N N . GLY B 1 234 ? 30.297 18.719 -9.68 1 96.69 234 GLY B N 1
ATOM 6361 C CA . GLY B 1 234 ? 30.25 17.531 -10.523 1 96.69 234 GLY B CA 1
ATOM 6362 C C . GLY B 1 234 ? 29.047 16.641 -10.25 1 96.69 234 GLY B C 1
ATOM 6363 O O . GLY B 1 234 ? 28.969 15.523 -10.75 1 96.69 234 GLY B O 1
ATOM 6364 N N . LEU B 1 235 ? 28.125 17.125 -9.484 1 98.19 235 LEU B N 1
ATOM 6365 C CA . LEU B 1 235 ? 26.922 16.359 -9.203 1 98.19 235 LEU B CA 1
ATOM 6366 C C . LEU B 1 235 ? 25.875 16.578 -10.289 1 98.19 235 LEU B C 1
ATOM 6368 O O . LEU B 1 235 ? 25.969 17.531 -11.07 1 98.19 235 LEU B O 1
ATOM 6372 N N . THR B 1 236 ? 24.906 15.688 -10.391 1 98.5 236 THR B N 1
ATOM 6373 C CA . THR B 1 236 ? 23.828 15.75 -11.375 1 98.5 236 THR B CA 1
ATOM 6374 C C . THR B 1 236 ? 22.484 15.945 -10.68 1 98.5 236 THR B C 1
ATOM 6376 O O . THR B 1 236 ? 21.922 15 -10.117 1 98.5 236 THR B O 1
ATOM 6379 N N . PRO B 1 237 ? 21.953 17.172 -10.719 1 98.75 237 PRO B N 1
ATOM 6380 C CA . PRO B 1 237 ? 20.594 17.375 -10.242 1 98.75 237 PRO B CA 1
ATOM 6381 C C . PRO B 1 237 ? 19.578 16.5 -10.984 1 98.75 237 PRO B C 1
ATOM 6383 O O . PRO B 1 237 ? 19.531 16.516 -12.211 1 98.75 237 PRO B O 1
ATOM 6386 N N . CYS B 1 238 ? 18.688 15.711 -10.219 1 98.62 238 CYS B N 1
ATOM 6387 C CA . CYS B 1 238 ? 17.844 14.773 -10.938 1 98.62 238 CYS B CA 1
ATOM 6388 C C . CYS B 1 238 ? 16.391 14.875 -10.453 1 98.62 238 CYS B C 1
ATOM 6390 O O . CYS B 1 238 ? 15.477 14.391 -11.117 1 98.62 238 CYS B O 1
ATOM 6392 N N . PHE B 1 239 ? 16.125 15.477 -9.32 1 98.81 239 PHE B N 1
ATOM 6393 C CA . PHE B 1 239 ? 14.781 15.5 -8.758 1 98.81 239 PHE B CA 1
ATOM 6394 C C . PHE B 1 239 ? 14.57 16.75 -7.906 1 98.81 239 PHE B C 1
ATOM 6396 O O . PHE B 1 239 ? 15.422 17.109 -7.094 1 98.81 239 PHE B O 1
ATOM 6403 N N . VAL B 1 240 ? 13.492 17.453 -8.086 1 98.94 240 VAL B N 1
ATOM 6404 C CA . VAL B 1 240 ? 13.062 18.578 -7.281 1 98.94 240 VAL B CA 1
ATOM 6405 C C . VAL B 1 240 ? 11.609 18.391 -6.844 1 98.94 240 VAL B C 1
ATOM 6407 O O . VAL B 1 240 ? 10.75 18.047 -7.656 1 98.94 240 VAL B O 1
ATOM 6410 N N . VAL B 1 241 ? 11.328 18.578 -5.57 1 98.81 241 VAL B N 1
ATOM 6411 C CA . VAL B 1 241 ? 9.953 18.484 -5.098 1 98.81 241 VAL B CA 1
ATOM 6412 C C . VAL B 1 241 ? 9.516 19.844 -4.551 1 98.81 241 VAL B C 1
ATOM 6414 O O . VAL B 1 241 ? 10.211 20.453 -3.74 1 98.81 241 VAL B O 1
ATOM 6417 N N . ALA B 1 242 ? 8.484 20.359 -5.047 1 98.81 242 ALA B N 1
ATOM 6418 C CA . ALA B 1 242 ? 7.75 21.484 -4.461 1 98.81 242 ALA B CA 1
ATOM 6419 C C . ALA B 1 242 ? 6.457 21.016 -3.809 1 98.81 242 ALA B C 1
ATOM 6421 O O . ALA B 1 242 ? 5.918 19.953 -4.164 1 98.81 242 ALA B O 1
ATOM 6422 N N . THR B 1 243 ? 5.988 21.797 -2.859 1 98.38 243 THR B N 1
ATOM 6423 C CA . THR B 1 243 ? 4.809 21.391 -2.104 1 98.38 243 THR B CA 1
A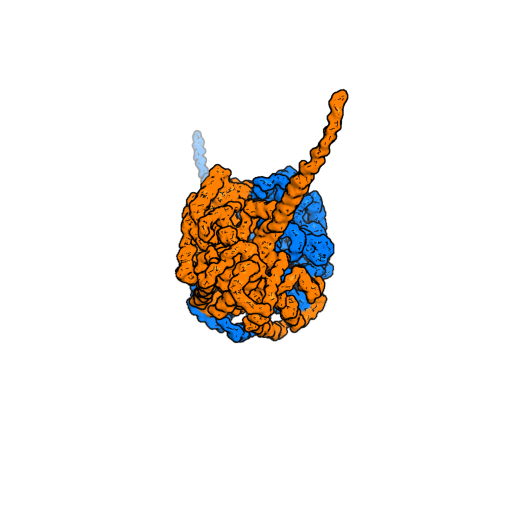TOM 6424 C C . THR B 1 243 ? 3.705 22.438 -2.232 1 98.38 243 THR B C 1
ATOM 6426 O O . THR B 1 243 ? 3.951 23.641 -2.059 1 98.38 243 THR B O 1
ATOM 6429 N N . VAL B 1 244 ? 2.537 22.016 -2.596 1 98 244 VAL B N 1
ATOM 6430 C CA . VAL B 1 244 ? 1.347 22.844 -2.494 1 98 244 VAL B CA 1
ATOM 6431 C C . VAL B 1 244 ? 0.557 22.484 -1.241 1 98 244 VAL B C 1
ATOM 6433 O O . VAL B 1 244 ? -0.305 21.594 -1.282 1 98 244 VAL B O 1
ATOM 6436 N N . GLY B 1 245 ? 0.695 23.281 -0.241 1 97.62 245 GLY B N 1
ATOM 6437 C CA . GLY B 1 245 ? 0.116 23 1.062 1 97.62 245 GLY B CA 1
ATOM 6438 C C . GLY B 1 245 ? 1.018 22.156 1.944 1 97.62 245 GLY B C 1
ATOM 6439 O O . GLY B 1 245 ? 0.782 20.969 2.119 1 97.62 245 GLY B O 1
ATOM 6440 N N . THR B 1 246 ? 2.08 22.781 2.516 1 96.94 246 THR B N 1
ATOM 6441 C CA . THR B 1 246 ? 3.006 22.062 3.393 1 96.94 246 THR B CA 1
ATOM 6442 C C . THR B 1 246 ? 2.293 21.578 4.652 1 96.94 246 THR B C 1
ATOM 6444 O O . THR B 1 246 ? 1.266 22.141 5.043 1 96.94 246 THR B O 1
ATOM 6447 N N . THR B 1 247 ? 2.807 20.578 5.289 1 94.5 247 THR B N 1
ATOM 6448 C CA . THR B 1 247 ? 2.178 19.906 6.418 1 94.5 247 THR B CA 1
ATOM 6449 C C . THR B 1 247 ? 2.072 20.844 7.617 1 94.5 247 THR B C 1
ATOM 6451 O O . THR B 1 247 ? 1.023 20.922 8.258 1 94.5 247 THR B O 1
ATOM 6454 N N . SER B 1 248 ? 3.072 21.609 7.906 1 94.69 248 SER B N 1
ATOM 6455 C CA . SER B 1 248 ? 3.152 22.375 9.141 1 94.69 248 SER B CA 1
ATOM 6456 C C . SER B 1 248 ? 2.215 23.578 9.094 1 94.69 248 SER B C 1
ATOM 6458 O O . SER B 1 248 ? 1.454 23.812 10.031 1 94.69 248 SER B O 1
ATOM 6460 N N . ALA B 1 249 ? 2.271 24.312 7.938 1 96.88 249 ALA B N 1
ATOM 6461 C CA . ALA B 1 249 ? 1.575 25.594 7.941 1 96.88 249 ALA B CA 1
ATOM 6462 C C . ALA B 1 249 ? 0.724 25.766 6.688 1 96.88 249 ALA B C 1
ATOM 6464 O O . ALA B 1 249 ? 0.158 26.844 6.449 1 96.88 249 ALA B O 1
ATOM 6465 N N . CYS B 1 250 ? 0.582 24.703 5.867 1 97.62 250 CYS B N 1
ATOM 6466 C CA . CYS B 1 250 ? -0.185 24.734 4.625 1 97.62 250 CYS B CA 1
ATOM 6467 C C . CYS B 1 250 ? 0.307 25.844 3.707 1 97.62 250 CYS B C 1
ATOM 6469 O O . CYS B 1 250 ? -0.492 26.625 3.182 1 97.62 250 CYS B O 1
ATOM 6471 N N . VAL B 1 251 ? 1.589 25.938 3.551 1 97.62 251 VAL B N 1
ATOM 6472 C CA . VAL B 1 251 ? 2.225 26.938 2.693 1 97.62 251 VAL B CA 1
ATOM 6473 C C . VAL B 1 251 ? 2.279 26.422 1.257 1 97.62 251 VAL B C 1
ATOM 6475 O O . VAL B 1 251 ? 2.48 25.219 1.027 1 97.62 251 VAL B O 1
ATOM 6478 N N . PHE B 1 252 ? 2.094 27.312 0.257 1 98.19 252 PHE B N 1
ATOM 6479 C CA . PHE B 1 252 ? 2.178 26.984 -1.163 1 98.19 252 PHE B CA 1
ATOM 6480 C C . PHE B 1 252 ? 3.5 27.469 -1.749 1 98.19 252 PHE B C 1
ATOM 6482 O O . PHE B 1 252 ? 3.764 28.672 -1.792 1 98.19 252 PHE B O 1
ATOM 6489 N N . ASP B 1 253 ? 4.336 26.562 -2.217 1 98.5 253 ASP B N 1
ATOM 6490 C CA . ASP B 1 253 ? 5.594 26.938 -2.859 1 98.5 253 ASP B CA 1
ATOM 6491 C C . ASP B 1 253 ? 5.344 27.641 -4.191 1 98.5 253 ASP B C 1
ATOM 6493 O O . ASP B 1 253 ? 4.25 27.547 -4.754 1 98.5 253 ASP B O 1
ATOM 6497 N N . ASN B 1 254 ? 6.391 28.422 -4.637 1 98.5 254 ASN B N 1
ATOM 6498 C CA . ASN B 1 254 ? 6.246 29.141 -5.902 1 98.5 254 ASN B CA 1
ATOM 6499 C C . ASN B 1 254 ? 6.59 28.234 -7.09 1 98.5 254 ASN B C 1
ATOM 6501 O O . ASN B 1 254 ? 7.73 28.234 -7.559 1 98.5 254 ASN B O 1
ATOM 6505 N N . LEU B 1 255 ? 5.617 27.609 -7.664 1 98.75 255 LEU B N 1
ATOM 6506 C CA . LEU B 1 255 ? 5.82 26.594 -8.688 1 98.7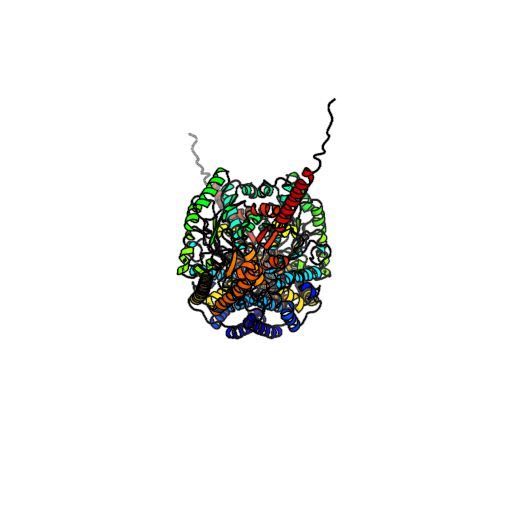5 255 LEU B CA 1
ATOM 6507 C C . LEU B 1 255 ? 6.383 27.203 -9.969 1 98.75 255 LEU B C 1
ATOM 6509 O O . LEU B 1 255 ? 7.168 26.578 -10.68 1 98.75 255 LEU B O 1
ATOM 6513 N N . VAL B 1 256 ? 5.98 28.422 -10.289 1 98.69 256 VAL B N 1
ATOM 6514 C CA . VAL B 1 256 ? 6.438 29.094 -11.5 1 98.69 256 VAL B CA 1
ATOM 6515 C C . VAL B 1 256 ? 7.949 29.312 -11.43 1 98.69 256 VAL B C 1
ATOM 6517 O O . VAL B 1 256 ? 8.68 28.922 -12.344 1 98.69 256 VAL B O 1
ATOM 6520 N N . GLU B 1 257 ? 8.445 29.953 -10.328 1 98.75 257 GLU B N 1
ATOM 6521 C CA . GLU B 1 257 ? 9.867 30.203 -10.164 1 98.75 257 GLU B CA 1
ATOM 6522 C C . GLU B 1 257 ? 10.664 28.891 -10.18 1 98.75 257 GLU B C 1
ATOM 6524 O O . GLU B 1 257 ? 11.672 28.781 -10.875 1 98.75 257 GLU B O 1
ATOM 6529 N N . ILE B 1 258 ? 10.164 27.906 -9.453 1 98.88 258 ILE B N 1
ATOM 6530 C CA . ILE B 1 258 ? 10.859 26.641 -9.32 1 98.88 258 ILE B CA 1
ATOM 6531 C C . ILE B 1 258 ? 10.867 25.906 -10.664 1 98.88 258 ILE B C 1
ATOM 6533 O O . ILE B 1 258 ? 11.891 25.375 -11.078 1 98.88 258 ILE B O 1
ATOM 6537 N N . GLY B 1 259 ? 9.68 25.906 -11.281 1 98.75 259 GLY B N 1
ATOM 6538 C CA . GLY B 1 259 ? 9.562 25.266 -12.578 1 98.75 259 GLY B CA 1
ATOM 6539 C C . GLY B 1 259 ? 10.516 25.844 -13.617 1 98.75 259 GLY B C 1
ATOM 6540 O O . GLY B 1 259 ? 11.109 25.094 -14.398 1 98.75 259 GLY B O 1
ATOM 6541 N N . GLN B 1 260 ? 10.664 27.109 -13.664 1 98.56 260 GLN B N 1
ATOM 6542 C CA . GLN B 1 260 ? 11.57 27.766 -14.594 1 98.56 260 GLN B CA 1
ATOM 6543 C C . GLN B 1 260 ? 13.016 27.344 -14.352 1 98.56 260 GLN B C 1
ATOM 6545 O O . GLN B 1 260 ? 13.773 27.109 -15.297 1 98.56 260 GLN B O 1
ATOM 6550 N N . VAL B 1 261 ? 13.391 27.266 -13.102 1 98.81 261 VAL B N 1
ATOM 6551 C CA . VAL B 1 261 ? 14.742 26.828 -12.758 1 98.81 261 VAL B CA 1
ATOM 6552 C C . VAL B 1 261 ? 14.945 25.391 -13.195 1 98.81 261 VAL B C 1
ATOM 6554 O O . VAL B 1 261 ? 15.992 25.031 -13.742 1 98.81 261 VAL B O 1
ATOM 6557 N N . CYS B 1 262 ? 13.93 24.531 -12.977 1 98.69 262 CYS B N 1
ATOM 6558 C CA . CYS B 1 262 ? 14.023 23.125 -13.344 1 98.69 262 CYS B CA 1
ATOM 6559 C C . CYS B 1 262 ? 14.234 22.969 -14.852 1 98.69 262 CYS B C 1
ATOM 6561 O O . CYS B 1 262 ? 14.961 22.078 -15.289 1 98.69 262 CYS B O 1
ATOM 6563 N N . ARG B 1 263 ? 13.68 23.828 -15.625 1 97.75 263 ARG B N 1
ATOM 6564 C CA . ARG B 1 263 ? 13.758 23.75 -17.078 1 97.75 263 ARG B CA 1
ATOM 6565 C C . ARG B 1 263 ? 15.164 24.062 -17.562 1 97.75 263 ARG B C 1
ATOM 6567 O O . ARG B 1 263 ? 15.539 23.688 -18.688 1 97.75 263 ARG B O 1
ATOM 6574 N N . GLU B 1 264 ? 15.906 24.672 -16.766 1 97.31 264 GLU B N 1
ATOM 6575 C CA . GLU B 1 264 ? 17.266 25.047 -17.141 1 97.31 264 GLU B CA 1
ATOM 6576 C C . GLU B 1 264 ? 18.188 23.828 -17.125 1 97.31 264 GLU B C 1
ATOM 6578 O O . GLU B 1 264 ? 19.281 23.859 -17.688 1 97.31 264 GLU B O 1
ATOM 6583 N N . VAL B 1 265 ? 17.781 22.828 -16.438 1 97.31 265 VAL B N 1
ATOM 6584 C CA . VAL B 1 265 ? 18.578 21.609 -16.297 1 97.31 265 VAL B CA 1
ATOM 6585 C C . VAL B 1 265 ? 17.781 20.406 -16.781 1 97.31 265 VAL B C 1
ATOM 6587 O O . VAL B 1 265 ? 16.875 19.938 -16.078 1 97.31 265 VAL B O 1
ATOM 6590 N N . ARG B 1 266 ? 18.125 19.766 -17.812 1 94.62 266 ARG B N 1
ATOM 6591 C CA . ARG B 1 266 ? 17.344 18.766 -18.531 1 94.62 266 ARG B CA 1
ATOM 6592 C C . ARG B 1 266 ? 17.156 17.516 -17.688 1 94.62 266 ARG B C 1
ATOM 6594 O O . ARG B 1 266 ? 16.125 16.844 -17.781 1 94.62 266 ARG B O 1
ATOM 6601 N N . SER B 1 267 ? 18.016 17.203 -16.828 1 96.94 267 SER B N 1
ATOM 6602 C CA . SER B 1 267 ? 17.984 15.945 -16.078 1 96.94 267 SER B CA 1
ATOM 6603 C C . SER B 1 267 ? 17 16.016 -14.93 1 96.94 267 SER B C 1
ATOM 6605 O O . SER B 1 267 ? 16.656 14.984 -14.328 1 96.94 267 SER B O 1
ATOM 6607 N N . ILE B 1 268 ? 16.469 17.125 -14.664 1 98.56 268 ILE B N 1
ATOM 6608 C CA . ILE B 1 268 ? 15.664 17.312 -13.469 1 98.56 268 ILE B CA 1
ATOM 6609 C C . ILE B 1 268 ? 14.234 16.828 -13.727 1 98.56 268 ILE B C 1
ATOM 6611 O O . ILE B 1 268 ? 13.633 17.188 -14.742 1 98.56 268 ILE B O 1
ATOM 6615 N N . TRP B 1 269 ? 13.766 15.984 -12.891 1 98.75 269 TRP B N 1
ATOM 6616 C CA . TRP B 1 269 ? 12.359 15.633 -12.719 1 98.75 269 TRP B CA 1
ATOM 6617 C C . TRP B 1 269 ? 11.695 16.531 -11.688 1 98.75 269 TRP B C 1
ATOM 6619 O O . TRP B 1 269 ? 12.078 16.547 -10.516 1 98.75 269 TRP B O 1
ATOM 6629 N N . PHE B 1 270 ? 10.695 17.344 -12.109 1 98.88 270 PHE B N 1
ATOM 6630 C CA . PHE B 1 270 ? 10 18.25 -11.219 1 98.88 270 PHE B CA 1
ATOM 6631 C C . PHE B 1 270 ? 8.703 17.641 -10.703 1 98.88 270 PHE B C 1
ATOM 6633 O O . PHE B 1 270 ? 7.754 17.453 -11.469 1 98.88 270 PHE B O 1
ATOM 6640 N N . HIS B 1 271 ? 8.641 17.297 -9.422 1 98.94 271 HIS B N 1
ATOM 6641 C CA . HIS B 1 271 ? 7.477 16.719 -8.773 1 98.94 271 HIS B CA 1
ATOM 6642 C C . HIS B 1 271 ? 6.781 17.75 -7.879 1 98.94 271 HIS B C 1
ATOM 6644 O O . HIS B 1 271 ? 7.441 18.469 -7.125 1 98.94 271 HIS B O 1
ATOM 6650 N N . VAL B 1 272 ? 5.496 17.797 -7.949 1 98.94 272 VAL B N 1
ATOM 6651 C CA . VAL B 1 272 ? 4.715 18.656 -7.066 1 98.94 272 VAL B CA 1
ATOM 6652 C C . VAL B 1 272 ? 3.861 17.797 -6.133 1 98.94 272 VAL B C 1
ATOM 6654 O O . VAL B 1 272 ? 2.998 17.047 -6.59 1 98.94 272 VAL B O 1
ATOM 6657 N N . ASP B 1 273 ? 4.105 17.953 -4.863 1 98.69 273 ASP B N 1
ATOM 6658 C CA . ASP B 1 273 ? 3.346 17.25 -3.834 1 98.69 273 ASP B CA 1
ATOM 6659 C C . ASP B 1 273 ? 2.186 18.109 -3.33 1 98.69 273 ASP B C 1
ATOM 6661 O O . ASP B 1 273 ? 2.4 19.125 -2.67 1 98.69 273 ASP B O 1
ATOM 6665 N N . GLY B 1 274 ? 0.979 17.688 -3.625 1 98.62 274 GLY B N 1
ATOM 6666 C CA . GLY B 1 274 ? -0.223 18.344 -3.143 1 98.62 274 GLY B CA 1
ATOM 6667 C C . GLY B 1 274 ? -1.136 17.438 -2.354 1 98.62 274 GLY B C 1
ATOM 6668 O O . GLY B 1 274 ? -2.352 17.422 -2.557 1 98.62 274 GLY B O 1
ATOM 6669 N N . ALA B 1 275 ? -0.589 16.656 -1.437 1 98 275 ALA B N 1
ATOM 6670 C CA . ALA B 1 275 ? -1.325 15.594 -0.755 1 98 275 ALA B CA 1
ATOM 6671 C C . ALA B 1 275 ? -2.615 16.125 -0.14 1 98 275 ALA B C 1
ATOM 6673 O O . ALA B 1 275 ? -3.676 15.516 -0.272 1 98 275 ALA B O 1
ATOM 6674 N N . TYR B 1 276 ? -2.52 17.281 0.543 1 97.62 276 TYR B N 1
ATOM 6675 C CA . TYR B 1 276 ? -3.686 17.875 1.187 1 97.62 276 TYR B CA 1
ATOM 6676 C C . TYR B 1 276 ? -4.301 18.953 0.311 1 97.62 276 TYR B C 1
ATOM 6678 O O . TYR B 1 276 ? -5.402 18.781 -0.218 1 97.62 276 TYR B O 1
ATOM 6686 N N . ALA B 1 277 ? -3.586 19.953 -0.051 1 98.56 277 ALA B N 1
ATOM 6687 C CA . ALA B 1 277 ? -4.121 21.188 -0.634 1 98.56 277 ALA B CA 1
ATOM 6688 C C . ALA B 1 277 ? -4.383 21.016 -2.127 1 98.56 277 ALA B C 1
ATOM 6690 O O . ALA B 1 277 ? -5.113 21.797 -2.73 1 98.56 277 ALA B O 1
ATOM 6691 N N . GLY B 1 278 ? -3.752 19.953 -2.76 1 98.69 278 GLY B N 1
ATOM 6692 C CA . GLY B 1 278 ? -4.047 19.703 -4.164 1 98.69 278 GLY B CA 1
ATOM 6693 C C . GLY B 1 278 ? -5.527 19.531 -4.438 1 98.69 278 GLY B C 1
ATOM 6694 O O . GLY B 1 278 ? -6.016 19.922 -5.5 1 98.69 278 GLY B O 1
ATOM 6695 N N . ASN B 1 279 ? -6.227 19 -3.494 1 98.69 279 ASN B N 1
ATOM 6696 C CA . ASN B 1 279 ? -7.656 18.766 -3.646 1 98.69 279 ASN B CA 1
ATOM 6697 C C . ASN B 1 279 ? -8.445 20.078 -3.734 1 98.69 279 ASN B C 1
ATOM 6699 O O . ASN B 1 279 ? -9.555 20.094 -4.262 1 98.69 279 ASN B O 1
ATOM 6703 N N . SER B 1 280 ? -7.906 21.141 -3.283 1 98.69 280 SER B N 1
ATOM 6704 C CA . SER B 1 280 ? -8.602 22.438 -3.295 1 98.69 280 SER B CA 1
ATOM 6705 C C . SER B 1 280 ? -8.695 23 -4.711 1 98.69 280 SER B C 1
ATOM 6707 O O . SER B 1 280 ? -9.492 23.891 -4.973 1 98.69 280 SER B O 1
ATOM 6709 N N . PHE B 1 281 ? -7.914 22.422 -5.664 1 98.81 281 PHE B N 1
ATOM 6710 C CA . PHE B 1 281 ? -7.945 22.906 -7.043 1 98.81 281 PHE B CA 1
ATOM 6711 C C . PHE B 1 281 ? -9.281 22.578 -7.699 1 98.81 281 PHE B C 1
ATOM 6713 O O . PHE B 1 281 ? -9.586 23.078 -8.789 1 98.81 281 PHE B O 1
ATOM 6720 N N . ILE B 1 282 ? -10.047 21.766 -7.027 1 98.75 282 ILE B N 1
ATOM 6721 C CA . ILE B 1 282 ? -11.406 21.547 -7.512 1 98.75 282 ILE B CA 1
ATOM 6722 C C . ILE B 1 282 ? -12.18 22.859 -7.492 1 98.75 282 ILE B C 1
ATOM 6724 O O . ILE B 1 282 ? -13.18 23.016 -8.211 1 98.75 282 ILE B O 1
ATOM 6728 N N . LEU B 1 283 ? -11.758 23.812 -6.688 1 98.75 283 LEU B N 1
ATOM 6729 C CA . LEU B 1 283 ? -12.312 25.156 -6.617 1 98.75 283 LEU B CA 1
ATOM 6730 C C . LEU B 1 283 ? -11.602 26.094 -7.598 1 98.75 283 LEU B C 1
ATOM 6732 O O . LEU B 1 283 ? -10.391 26.281 -7.512 1 98.75 283 LEU B O 1
ATOM 6736 N N . PRO B 1 284 ? -12.305 26.734 -8.422 1 98.19 284 PRO B N 1
ATOM 6737 C CA . PRO B 1 284 ? -11.672 27.672 -9.352 1 98.19 284 PRO B CA 1
ATOM 6738 C C . PRO B 1 284 ? -10.883 28.766 -8.641 1 98.19 284 PRO B C 1
ATOM 6740 O O . PRO B 1 284 ? -9.812 29.172 -9.109 1 98.19 284 PRO B O 1
ATOM 6743 N N . GLU B 1 285 ? -11.352 29.266 -7.535 1 98.06 285 GLU B N 1
ATOM 6744 C CA . GLU B 1 285 ? -10.711 30.359 -6.816 1 98.06 285 GLU B CA 1
ATOM 6745 C C . GLU B 1 285 ? -9.391 29.922 -6.195 1 98.06 285 GLU B C 1
ATOM 6747 O O . GLU B 1 285 ? -8.57 30.75 -5.801 1 98.06 285 GLU B O 1
ATOM 6752 N N . MET B 1 286 ? -9.148 28.656 -6.059 1 98.31 286 MET B N 1
ATOM 6753 C CA . MET B 1 286 ? -7.906 28.156 -5.48 1 98.31 286 MET B CA 1
ATOM 6754 C C . MET B 1 286 ? -6.891 27.828 -6.566 1 98.31 286 MET B C 1
ATOM 6756 O O . MET B 1 286 ? -5.73 27.531 -6.27 1 98.31 286 MET B O 1
ATOM 6760 N N . ARG B 1 287 ? -7.227 27.875 -7.816 1 97.94 287 ARG B N 1
ATOM 6761 C CA . ARG B 1 287 ? -6.402 27.422 -8.938 1 97.94 287 ARG B CA 1
ATOM 6762 C C . ARG B 1 287 ? -5.25 28.391 -9.195 1 97.94 287 ARG B C 1
ATOM 6764 O O . ARG B 1 287 ? -4.32 28.062 -9.938 1 97.94 287 ARG B O 1
ATOM 6771 N N . ARG B 1 288 ? -5.25 29.516 -8.555 1 97 288 ARG B N 1
ATOM 6772 C CA . ARG B 1 288 ? -4.094 30.391 -8.617 1 97 288 ARG B CA 1
ATOM 6773 C C . ARG B 1 288 ? -2.852 29.719 -8.055 1 97 288 ARG B C 1
ATOM 6775 O O . ARG B 1 288 ? -1.732 30 -8.492 1 97 288 ARG B O 1
ATOM 6782 N N . PHE B 1 289 ? -3.066 28.844 -7.109 1 97.19 289 PHE B N 1
ATOM 6783 C CA . PHE B 1 289 ? -1.954 28.188 -6.434 1 97.19 289 PHE B CA 1
ATOM 6784 C C . PHE B 1 289 ? -1.381 27.062 -7.297 1 97.19 289 PHE B C 1
ATOM 6786 O O . PHE B 1 289 ? -0.321 26.516 -6.988 1 97.19 289 PHE B O 1
ATOM 6793 N N . LYS B 1 290 ? -2.049 26.656 -8.375 1 96.56 290 LYS B N 1
ATOM 6794 C CA . LYS B 1 290 ? -1.51 25.594 -9.219 1 96.56 290 LYS B CA 1
ATOM 6795 C C . LYS B 1 290 ? -0.69 26.156 -10.375 1 96.56 290 LYS B C 1
ATOM 6797 O O . LYS B 1 290 ? -0.093 25.406 -11.148 1 96.56 290 LYS B O 1
ATOM 6802 N N . GLU B 1 291 ? -0.709 27.547 -10.531 1 97.69 291 GLU B N 1
ATOM 6803 C CA . GLU B 1 291 ? 0.123 28.156 -11.562 1 97.69 291 GLU B CA 1
ATOM 6804 C C . GLU B 1 291 ? 1.557 27.641 -11.492 1 97.69 291 GLU B C 1
ATOM 6806 O O . GLU B 1 291 ? 2.189 27.688 -10.438 1 97.69 291 GLU B O 1
ATOM 6811 N N . GLY B 1 292 ? 2.062 27.125 -12.539 1 98.38 292 GLY B N 1
ATOM 6812 C CA . GLY B 1 292 ? 3.391 26.531 -12.586 1 98.38 292 GLY B CA 1
ATOM 6813 C C . GLY B 1 292 ? 3.365 25.016 -12.727 1 98.38 292 GLY B C 1
ATOM 6814 O O . GLY B 1 292 ? 4.391 24.406 -13.031 1 98.38 292 GLY B O 1
ATOM 6815 N N . LEU B 1 293 ? 2.209 24.375 -12.633 1 98.25 293 LEU B N 1
ATOM 6816 C CA . LEU B 1 293 ? 2.088 22.922 -12.766 1 98.25 293 LEU B CA 1
ATOM 6817 C C . LEU B 1 293 ? 2.416 22.484 -14.188 1 98.25 293 LEU B C 1
ATOM 6819 O O . LEU B 1 293 ? 2.682 21.312 -14.43 1 98.25 293 LEU B O 1
ATOM 6823 N N . GLU B 1 294 ? 2.354 23.391 -15.125 1 97.75 294 GLU B N 1
ATOM 6824 C CA . GLU B 1 294 ? 2.699 23.062 -16.5 1 97.75 294 GLU B CA 1
ATOM 6825 C C . GLU B 1 294 ? 4.168 22.672 -16.625 1 97.75 294 GLU B C 1
ATOM 6827 O O . GLU B 1 294 ? 4.57 22.062 -17.625 1 97.75 294 GLU B O 1
ATOM 6832 N N . TYR B 1 295 ? 4.98 23.062 -15.602 1 98.44 295 TYR B N 1
ATOM 6833 C CA . TYR B 1 295 ? 6.395 22.703 -15.617 1 98.44 295 TYR B CA 1
ATOM 6834 C C . TYR B 1 295 ? 6.617 21.328 -15.008 1 98.44 295 TYR B C 1
ATOM 6836 O O . TYR B 1 295 ? 7.691 20.734 -15.156 1 98.44 295 TYR B O 1
ATOM 6844 N N . ALA B 1 296 ? 5.621 20.75 -14.359 1 98.75 296 ALA B N 1
ATOM 6845 C CA . ALA B 1 296 ? 5.805 19.562 -13.523 1 98.75 296 ALA B CA 1
ATOM 6846 C C . ALA B 1 296 ? 5.867 18.297 -14.367 1 98.75 296 ALA B C 1
ATOM 6848 O O . ALA B 1 296 ? 5.156 18.172 -15.367 1 98.75 296 ALA B O 1
ATOM 6849 N N . ASP B 1 297 ? 6.68 17.312 -13.945 1 98.69 297 ASP B N 1
ATOM 6850 C CA . ASP B 1 297 ? 6.719 15.977 -14.523 1 98.69 297 ASP B CA 1
ATOM 6851 C C . ASP B 1 297 ? 5.707 15.055 -13.844 1 98.69 297 ASP B C 1
ATOM 6853 O O . ASP B 1 297 ? 5.262 14.07 -14.438 1 98.69 297 ASP B O 1
ATOM 6857 N N . SER B 1 298 ? 5.387 15.375 -12.656 1 98.88 298 SER B N 1
ATOM 6858 C CA . SER B 1 298 ? 4.406 14.586 -11.914 1 98.88 298 SER B CA 1
ATOM 6859 C C . SER B 1 298 ? 3.713 15.422 -10.844 1 98.88 298 SER B C 1
ATOM 6861 O O . SER B 1 298 ? 4.246 16.438 -10.406 1 98.88 298 SER B O 1
ATOM 6863 N N . PHE B 1 299 ? 2.52 15.023 -10.523 1 98.81 299 PHE B N 1
ATOM 6864 C CA . PHE B 1 299 ? 1.688 15.625 -9.492 1 98.81 299 PHE B CA 1
ATOM 6865 C C . PHE B 1 299 ? 0.945 14.562 -8.695 1 98.81 299 PHE B C 1
ATOM 6867 O O . PHE B 1 299 ? 0.464 13.578 -9.266 1 98.81 299 PHE B O 1
ATOM 6874 N N . ASN B 1 300 ? 0.941 14.664 -7.336 1 98.88 300 ASN B N 1
ATOM 6875 C CA . ASN B 1 300 ? 0.116 13.758 -6.547 1 98.88 300 ASN B CA 1
ATOM 6876 C C . ASN B 1 300 ? -0.807 14.516 -5.598 1 98.88 300 ASN B C 1
ATOM 6878 O O . ASN B 1 300 ? -0.501 15.641 -5.195 1 98.88 300 ASN B O 1
ATOM 6882 N N . THR B 1 301 ? -1.934 13.961 -5.289 1 98.75 301 THR B N 1
ATOM 6883 C CA . THR B 1 301 ? -2.854 14.438 -4.258 1 98.75 301 THR B CA 1
ATOM 6884 C C . THR B 1 301 ? -3.605 13.266 -3.627 1 98.75 301 THR B C 1
ATOM 6886 O O . THR B 1 301 ? -3.668 12.18 -4.199 1 98.75 301 THR B O 1
ATOM 6889 N N . ASN B 1 302 ? -4.09 13.469 -2.391 1 98.25 302 ASN B N 1
ATOM 6890 C CA . ASN B 1 302 ? -4.715 12.391 -1.634 1 98.25 302 ASN B CA 1
ATOM 6891 C C . ASN B 1 302 ? -6.219 12.609 -1.477 1 98.25 302 ASN B C 1
ATOM 6893 O O . ASN B 1 302 ? -6.648 13.359 -0.6 1 98.25 302 ASN B O 1
ATOM 6897 N N . PRO B 1 303 ? -7.02 11.844 -2.197 1 97.81 303 PRO B N 1
ATOM 6898 C CA . PRO B 1 303 ? -8.461 11.969 -1.986 1 97.81 303 PRO B CA 1
ATOM 6899 C C . PRO B 1 303 ? -8.883 11.664 -0.55 1 97.81 303 PRO B C 1
ATOM 6901 O O . PRO B 1 303 ? -9.93 12.117 -0.097 1 97.81 303 PRO B O 1
ATOM 6904 N N . ASN B 1 304 ? -8.055 10.961 0.158 1 96.62 304 ASN B N 1
ATOM 6905 C CA . ASN B 1 304 ? -8.406 10.648 1.539 1 96.62 304 ASN B CA 1
ATOM 6906 C C . ASN B 1 304 ? -8.172 11.844 2.463 1 96.62 304 ASN B C 1
ATOM 6908 O O . ASN B 1 304 ? -8.625 11.844 3.607 1 96.62 304 ASN B O 1
ATOM 6912 N N . LYS B 1 305 ? -7.375 12.844 1.95 1 95.75 305 LYS B N 1
ATOM 6913 C CA . LYS B 1 305 ? -7.238 14.117 2.643 1 95.75 305 LYS B CA 1
ATOM 6914 C C . LYS B 1 305 ? -8.141 15.18 2.016 1 95.75 305 LYS B C 1
ATOM 6916 O O . LYS B 1 305 ? -7.84 15.695 0.936 1 95.75 305 LYS B O 1
ATOM 6921 N N . LEU B 1 306 ? -9.227 15.523 2.479 1 96.19 306 LEU B N 1
ATOM 6922 C CA . LEU B 1 306 ? -10.031 16.688 2.104 1 96.19 306 LEU B CA 1
ATOM 6923 C C . LEU B 1 306 ? -10.914 16.359 0.902 1 96.19 306 LEU B C 1
ATOM 6925 O O . LEU B 1 306 ? -11.438 17.266 0.25 1 96.19 306 LEU B O 1
ATOM 6929 N N . LEU B 1 307 ? -11.008 15.039 0.451 1 97.94 307 LEU B N 1
ATOM 6930 C CA . LEU B 1 307 ? -11.922 14.695 -0.632 1 97.94 307 LEU B CA 1
ATOM 6931 C C . LEU B 1 307 ? -12.789 13.508 -0.254 1 97.94 307 LEU B C 1
ATOM 6933 O O . LEU B 1 307 ? -13.188 12.719 -1.119 1 97.94 307 LEU B O 1
ATOM 6937 N N . LEU B 1 308 ? -12.938 13.297 0.942 1 97.81 308 LEU B N 1
ATOM 6938 C CA . LEU B 1 308 ? -14.008 12.516 1.563 1 97.81 308 LEU B CA 1
ATOM 6939 C C . LEU B 1 308 ? -13.875 11.039 1.212 1 97.81 308 LEU B C 1
ATOM 6941 O O . LEU B 1 308 ? -14.844 10.289 1.294 1 97.81 308 LEU B O 1
ATOM 6945 N N . THR B 1 309 ? -12.695 10.57 0.791 1 98.19 309 THR B N 1
ATOM 6946 C CA . THR B 1 309 ? -12.484 9.18 0.401 1 98.19 309 THR B CA 1
ATOM 6947 C C . THR B 1 309 ? -11.695 8.43 1.475 1 98.19 309 THR B C 1
ATOM 6949 O O . THR B 1 309 ? -10.75 8.977 2.051 1 98.19 309 THR B O 1
ATOM 6952 N N . ASN B 1 310 ? -12.062 7.199 1.678 1 96.19 310 ASN B N 1
ATOM 6953 C CA . ASN B 1 310 ? -11.391 6.379 2.682 1 96.19 310 ASN B CA 1
ATOM 6954 C C . ASN B 1 310 ? -9.938 6.098 2.295 1 96.19 310 ASN B C 1
ATOM 6956 O O . ASN B 1 310 ? -9.625 5.938 1.113 1 96.19 310 ASN B O 1
ATOM 6960 N N . PHE B 1 311 ? -9.07 6.059 3.299 1 95.94 311 PHE B N 1
ATOM 6961 C CA . PHE B 1 311 ? -7.723 5.527 3.123 1 95.94 311 PHE B CA 1
ATOM 6962 C C . PHE B 1 311 ? -7.766 4.031 2.836 1 95.94 311 PHE B C 1
ATOM 6964 O O . PHE B 1 311 ? -8.625 3.316 3.363 1 95.94 311 PHE B O 1
ATOM 6971 N N . ASP B 1 312 ? -6.922 3.557 1.963 1 95.44 312 ASP B N 1
ATOM 6972 C CA . ASP B 1 312 ? -5.82 4.191 1.246 1 95.44 312 ASP B CA 1
ATOM 6973 C C . ASP B 1 312 ? -6.238 4.578 -0.17 1 95.44 312 ASP B C 1
ATOM 6975 O O . ASP B 1 312 ? -6.805 3.766 -0.902 1 95.44 312 ASP B O 1
ATOM 6979 N N . CYS B 1 313 ? -5.957 5.703 -0.558 1 97.19 313 CYS B N 1
ATOM 6980 C CA . CYS B 1 313 ? -6.262 6.246 -1.878 1 97.19 313 CYS B CA 1
ATOM 6981 C C . CYS B 1 313 ? -5.422 7.484 -2.164 1 97.19 313 CYS B C 1
ATOM 6983 O O . CYS B 1 313 ? -5.734 8.578 -1.685 1 97.19 313 CYS B O 1
ATOM 6985 N N . SER B 1 314 ? -4.367 7.371 -2.895 1 98.25 314 SER B N 1
ATOM 6986 C CA . SER B 1 314 ? -3.518 8.484 -3.295 1 98.25 314 SER B CA 1
ATOM 6987 C C . SER B 1 314 ? -3.379 8.562 -4.812 1 98.25 314 SER B C 1
ATOM 6989 O O . SER B 1 314 ? -2.9 7.617 -5.445 1 98.25 314 SER B O 1
ATOM 6991 N N . ALA B 1 315 ? -3.789 9.633 -5.352 1 98.75 315 ALA B N 1
ATOM 6992 C CA . ALA B 1 315 ? -3.748 9.805 -6.801 1 98.75 315 ALA B CA 1
ATOM 6993 C C . ALA B 1 315 ? -2.428 10.43 -7.242 1 98.75 315 ALA B C 1
ATOM 6995 O O . ALA B 1 315 ? -1.901 11.32 -6.57 1 98.75 315 ALA B O 1
ATOM 6996 N N . MET B 1 316 ? -1.901 9.945 -8.312 1 98.81 316 MET B N 1
ATOM 6997 C CA . MET B 1 316 ? -0.659 10.453 -8.891 1 98.81 316 MET B CA 1
ATOM 6998 C C . MET B 1 316 ? -0.739 10.5 -10.414 1 98.81 316 MET B C 1
ATOM 7000 O O . MET B 1 316 ? -1.269 9.578 -11.031 1 98.81 316 MET B O 1
ATOM 7004 N N . TRP B 1 317 ? -0.289 11.539 -10.992 1 98.81 317 TRP B N 1
ATOM 7005 C CA . TRP B 1 317 ? -0.2 11.68 -12.438 1 98.81 317 TRP B CA 1
ATOM 7006 C C . TRP B 1 317 ? 1.236 11.945 -12.875 1 98.81 317 TRP B C 1
ATOM 7008 O O . TRP B 1 317 ? 1.989 12.625 -12.172 1 98.81 317 TRP B O 1
ATOM 7018 N N . VAL B 1 318 ? 1.615 11.438 -14 1 98.62 318 VAL B N 1
ATOM 7019 C CA . VAL B 1 318 ? 2.918 11.688 -14.602 1 98.62 318 VAL B CA 1
ATOM 7020 C C . VAL B 1 318 ? 2.734 12.195 -16.031 1 98.62 318 VAL B C 1
ATOM 7022 O O . VAL B 1 318 ? 1.744 11.867 -16.688 1 98.62 318 VAL B O 1
ATOM 7025 N N . LYS B 1 319 ? 3.656 12.922 -16.5 1 97.94 319 LYS B N 1
ATOM 7026 C CA . LYS B 1 319 ? 3.65 13.484 -17.844 1 97.94 319 LYS B CA 1
ATOM 7027 C C . LYS B 1 319 ? 3.963 12.422 -18.891 1 97.94 319 LYS B C 1
ATOM 7029 O O . LYS B 1 319 ? 3.52 12.516 -20.031 1 97.94 319 LYS B O 1
ATOM 7034 N N . ASP B 1 320 ? 4.695 11.438 -18.5 1 96.75 320 ASP B N 1
ATOM 7035 C CA . ASP B 1 320 ? 5.09 10.336 -19.391 1 96.75 320 ASP B CA 1
ATOM 7036 C C . ASP B 1 320 ? 5.09 9.008 -18.641 1 96.75 320 ASP B C 1
ATOM 7038 O O . ASP B 1 320 ? 6.012 8.719 -17.875 1 96.75 320 ASP B O 1
ATOM 7042 N N . VAL B 1 321 ? 4.141 8.164 -18.969 1 95.25 321 VAL B N 1
ATOM 7043 C CA . VAL B 1 321 ? 3.955 6.906 -18.25 1 95.25 321 VAL B CA 1
ATOM 7044 C C . VAL B 1 321 ? 5.109 5.961 -18.562 1 95.25 321 VAL B C 1
ATOM 7046 O O . VAL B 1 321 ? 5.449 5.094 -17.75 1 95.25 321 VAL B O 1
ATOM 7049 N N . LYS B 1 322 ? 5.762 6.035 -19.672 1 92.75 322 LYS B N 1
ATOM 7050 C CA . LYS B 1 322 ? 6.848 5.145 -20.062 1 92.75 322 LYS B CA 1
ATOM 7051 C C . LYS B 1 322 ? 8.055 5.309 -19.141 1 92.75 322 LYS B C 1
ATOM 7053 O O . LYS B 1 322 ? 8.773 4.348 -18.875 1 92.75 322 LYS B O 1
ATOM 7058 N N . LEU B 1 323 ? 8.289 6.52 -18.688 1 92.56 323 LEU B N 1
ATOM 7059 C CA . LEU B 1 323 ? 9.391 6.758 -17.766 1 92.56 323 LEU B CA 1
ATOM 7060 C C . LEU B 1 323 ? 9.164 6.043 -16.438 1 92.56 323 LEU B C 1
ATOM 7062 O O . LEU B 1 323 ? 10.109 5.562 -15.82 1 92.56 323 LEU B O 1
ATOM 7066 N N . LEU B 1 324 ? 7.902 6.004 -16.078 1 92.62 324 LEU B N 1
ATOM 7067 C CA . LEU B 1 324 ? 7.531 5.309 -14.852 1 92.62 324 LEU B CA 1
ATOM 7068 C C . LEU B 1 324 ? 7.66 3.797 -15.023 1 92.62 324 LEU B C 1
ATOM 7070 O O . LEU B 1 324 ? 8.281 3.125 -14.195 1 92.62 324 LEU B O 1
ATOM 7074 N N . THR B 1 325 ? 7.141 3.248 -16.078 1 91.56 325 THR B N 1
ATOM 7075 C CA . THR B 1 325 ? 7.094 1.805 -16.281 1 91.56 325 THR B CA 1
ATOM 7076 C C . THR B 1 325 ? 8.492 1.255 -16.562 1 91.56 325 THR B C 1
ATOM 7078 O O . THR B 1 325 ? 8.82 0.143 -16.156 1 91.56 325 THR B O 1
ATOM 7081 N N . THR B 1 326 ? 9.273 2.029 -17.219 1 88.75 326 THR B N 1
ATOM 7082 C CA . THR B 1 326 ? 10.633 1.594 -17.5 1 88.75 326 THR B CA 1
ATOM 7083 C C . THR B 1 326 ? 11.453 1.508 -16.219 1 88.75 326 THR B C 1
ATOM 7085 O O . THR B 1 326 ? 12.305 0.629 -16.078 1 88.75 326 THR B O 1
ATOM 7088 N N . ALA B 1 327 ? 11.188 2.4 -15.375 1 91.88 327 ALA B N 1
ATOM 7089 C CA . ALA B 1 327 ? 11.93 2.455 -14.117 1 91.88 327 ALA B CA 1
ATOM 7090 C C . ALA B 1 327 ? 11.547 1.299 -13.203 1 91.88 327 ALA B C 1
ATOM 7092 O O . ALA B 1 327 ? 12.375 0.792 -12.445 1 91.88 327 ALA B O 1
ATOM 7093 N N . LEU B 1 328 ? 10.32 0.841 -13.328 1 90.12 328 LEU B N 1
ATOM 7094 C CA . LEU B 1 328 ? 9.805 -0.053 -12.297 1 90.12 328 LEU B CA 1
ATOM 7095 C C . LEU B 1 328 ? 9.609 -1.462 -12.844 1 90.12 328 LEU B C 1
ATOM 7097 O O . LEU B 1 328 ? 9.492 -2.42 -12.078 1 90.12 328 LEU B O 1
ATOM 7101 N N . ALA B 1 329 ? 9.555 -1.613 -14.117 1 82.19 329 ALA B N 1
ATOM 7102 C CA . ALA B 1 329 ? 9.336 -2.926 -14.719 1 82.19 329 ALA B CA 1
ATOM 7103 C C . ALA B 1 329 ? 10.664 -3.621 -15.016 1 82.19 329 ALA B C 1
ATOM 7105 O O . ALA B 1 329 ? 11.633 -2.977 -15.422 1 82.19 329 ALA B O 1
ATOM 7106 N N . VAL B 1 330 ? 10.734 -4.914 -14.781 1 67.06 330 VAL B N 1
ATOM 7107 C CA . VAL B 1 330 ? 11.953 -5.684 -15.023 1 67.06 330 VAL B CA 1
ATOM 7108 C C . VAL B 1 330 ? 12.188 -5.812 -16.531 1 67.06 330 VAL B C 1
ATOM 7110 O O . VAL B 1 330 ? 13.305 -5.59 -17.016 1 67.06 330 VAL B O 1
ATOM 7113 N N . ASP B 1 331 ? 11.219 -6.379 -17.25 1 64.31 331 ASP B N 1
ATOM 7114 C CA . ASP B 1 331 ? 11.438 -6.477 -18.688 1 64.31 331 ASP B CA 1
ATOM 7115 C C . ASP B 1 331 ? 10.453 -5.594 -19.453 1 64.31 331 ASP B C 1
ATOM 7117 O O . ASP B 1 331 ? 9.352 -6.035 -19.797 1 64.31 331 ASP B O 1
ATOM 7121 N N . PRO B 1 332 ? 10.992 -4.387 -19.734 1 52.09 332 PRO B N 1
ATOM 7122 C CA . PRO B 1 332 ? 10.078 -3.453 -20.391 1 52.09 332 PRO B CA 1
ATOM 7123 C C . PRO B 1 332 ? 9.852 -3.779 -21.859 1 52.09 332 PRO B C 1
ATOM 7125 O O . PRO B 1 332 ? 8.977 -3.195 -22.5 1 52.09 332 PRO B O 1
ATOM 7128 N N . LEU B 1 333 ? 10.648 -4.695 -22.344 1 47.38 333 LEU B N 1
ATOM 7129 C CA . LEU B 1 333 ? 10.516 -4.922 -23.766 1 47.38 333 LEU B CA 1
ATOM 7130 C C . LEU B 1 333 ? 9.078 -5.285 -24.141 1 47.38 333 LEU B C 1
ATOM 7132 O O . LEU B 1 333 ? 8.578 -4.875 -25.188 1 47.38 333 LEU B O 1
ATOM 7136 N N . TYR B 1 334 ? 8.57 -5.969 -23.266 1 44.53 334 TYR B N 1
ATOM 7137 C CA . TYR B 1 334 ? 7.207 -6.367 -23.594 1 44.53 334 TYR B CA 1
ATOM 7138 C C . TYR B 1 334 ? 6.262 -5.172 -23.547 1 44.53 334 TYR B C 1
ATOM 7140 O O . TYR B 1 334 ? 5.184 -5.199 -24.156 1 44.53 334 TYR B O 1
ATOM 7148 N N . LEU B 1 335 ? 6.691 -4.211 -22.859 1 44.97 335 LEU B N 1
ATOM 7149 C CA . LEU B 1 335 ? 5.871 -3.014 -22.719 1 44.97 335 LEU B CA 1
ATOM 7150 C C . LEU B 1 335 ? 6.039 -2.1 -23.938 1 44.97 335 LEU B C 1
ATOM 7152 O O . LEU B 1 335 ? 5.277 -1.146 -24.109 1 44.97 335 LEU B O 1
ATOM 7156 N N . GLN B 1 336 ? 7.121 -2.373 -24.688 1 40.94 336 GLN B N 1
ATOM 7157 C CA . GLN B 1 336 ? 7.484 -1.449 -25.75 1 40.94 336 GLN B CA 1
ATOM 7158 C C . GLN B 1 336 ? 6.562 -1.609 -26.953 1 40.94 336 GLN B C 1
ATOM 7160 O O . GLN B 1 336 ? 6.527 -0.749 -27.844 1 40.94 336 GLN B O 1
ATOM 7165 N N . HIS B 1 337 ? 6.055 -2.697 -27.016 1 39.44 337 HIS B N 1
ATOM 7166 C CA . HIS B 1 337 ? 5.297 -2.773 -28.266 1 39.44 337 HIS B CA 1
ATOM 7167 C C . HIS B 1 337 ? 3.955 -2.062 -28.141 1 39.44 337 HIS B C 1
ATOM 7169 O O . HIS B 1 337 ? 3.27 -2.195 -27.125 1 39.44 337 HIS B O 1
ATOM 7175 N N . GLU B 1 338 ? 3.938 -1.027 -28.859 1 41.59 338 GLU B N 1
ATOM 7176 C CA . GLU B 1 338 ? 2.92 0.002 -29.047 1 41.59 338 GLU B CA 1
ATOM 7177 C C . GLU B 1 338 ? 1.515 -0.594 -29 1 41.59 338 GLU B C 1
ATOM 7179 O O . GLU B 1 338 ? 0.566 0.077 -28.578 1 41.59 338 GLU B O 1
ATOM 7184 N N . HIS B 1 339 ? 1.438 -1.767 -29.641 1 37.44 339 HIS B N 1
ATOM 7185 C CA . HIS B 1 339 ? 0.045 -2.061 -29.969 1 37.44 339 HIS B CA 1
ATOM 7186 C C . HIS B 1 339 ? -0.731 -2.471 -28.719 1 37.44 339 HIS B C 1
ATOM 7188 O O . HIS B 1 339 ? -1.933 -2.736 -28.797 1 37.44 339 HIS B O 1
ATOM 7194 N N . SER B 1 340 ? -0.056 -3.176 -27.828 1 49.62 340 SER B N 1
ATOM 7195 C CA . SER B 1 340 ? -0.956 -3.758 -26.828 1 49.62 340 SER B CA 1
ATOM 7196 C C . SER B 1 340 ? -1.381 -2.723 -25.797 1 49.62 340 SER B C 1
ATOM 7198 O O . SER B 1 340 ? -0.548 -2.211 -25.047 1 49.62 340 SER B O 1
ATOM 7200 N N . SER B 1 341 ? -2.432 -1.898 -26.094 1 59.59 341 SER B N 1
ATOM 7201 C CA . SER B 1 341 ? -3.242 -0.809 -25.562 1 59.59 341 SER B CA 1
ATOM 7202 C C . SER B 1 341 ? -3.637 -1.072 -24.109 1 59.59 341 SER B C 1
ATOM 7204 O O . SER B 1 341 ? -4.156 -0.183 -23.438 1 59.59 341 SER B O 1
ATOM 7206 N N . ALA B 1 342 ? -3.275 -2.197 -23.609 1 80.56 342 ALA B N 1
ATOM 7207 C CA . ALA B 1 342 ? -3.869 -2.426 -22.297 1 80.56 342 ALA B CA 1
ATOM 7208 C C . ALA B 1 342 ? -2.92 -1.994 -21.188 1 80.56 342 ALA B C 1
ATOM 7210 O O . ALA B 1 342 ? -1.717 -2.262 -21.25 1 80.56 342 ALA B O 1
ATOM 7211 N N . ILE B 1 343 ? -3.365 -1.235 -20.328 1 85.44 343 ILE B N 1
ATOM 7212 C CA . ILE B 1 343 ? -2.629 -0.73 -19.172 1 85.44 343 ILE B CA 1
ATOM 7213 C C . ILE B 1 343 ? -2.461 -1.843 -18.141 1 85.44 343 ILE B C 1
ATOM 7215 O O . ILE B 1 343 ? -3.422 -2.541 -17.797 1 85.44 343 ILE B O 1
ATOM 7219 N N . ASP B 1 344 ? -1.216 -2.131 -17.719 1 88.19 344 ASP B N 1
ATOM 7220 C CA . ASP B 1 344 ? -0.913 -2.975 -16.562 1 88.19 344 ASP B CA 1
ATOM 7221 C C . ASP B 1 344 ? -0.411 -2.139 -15.398 1 88.19 344 ASP B C 1
ATOM 7223 O O . ASP B 1 344 ? 0.787 -1.871 -15.281 1 88.19 344 ASP B O 1
ATOM 7227 N N . TYR B 1 345 ? -1.235 -1.972 -14.453 1 89.88 345 TYR B N 1
ATOM 7228 C CA . TYR B 1 345 ? -0.937 -1.046 -13.367 1 89.88 345 TYR B CA 1
ATOM 7229 C C . TYR B 1 345 ? 0.108 -1.633 -12.422 1 89.88 345 TYR B C 1
ATOM 7231 O O . TYR B 1 345 ? 0.668 -0.92 -11.586 1 89.88 345 TYR B O 1
ATOM 7239 N N . ARG B 1 346 ? 0.393 -2.904 -12.539 1 89.62 346 ARG B N 1
ATOM 7240 C CA . ARG B 1 346 ? 1.448 -3.496 -11.719 1 89.62 346 ARG B CA 1
ATOM 7241 C C . ARG B 1 346 ? 2.797 -2.852 -12.016 1 89.62 346 ARG B C 1
ATOM 7243 O O . ARG B 1 346 ? 3.732 -2.959 -11.219 1 89.62 346 ARG B O 1
ATOM 7250 N N . HIS B 1 347 ? 2.9 -2.148 -13.164 1 90.75 347 HIS B N 1
ATOM 7251 C CA . HIS B 1 347 ? 4.156 -1.516 -13.547 1 90.75 347 HIS B CA 1
ATOM 7252 C C . HIS B 1 347 ? 4.168 -0.036 -13.18 1 90.75 347 HIS B C 1
ATOM 7254 O O . HIS B 1 347 ? 5.152 0.665 -13.43 1 90.75 347 HIS B O 1
ATOM 7260 N N . TYR B 1 348 ? 3.088 0.473 -12.602 1 93.75 348 TYR B N 1
ATOM 7261 C CA . TYR B 1 348 ? 2.975 1.894 -12.289 1 93.75 348 TYR B CA 1
ATOM 7262 C C . TYR B 1 348 ? 3.34 2.162 -10.836 1 93.75 348 TYR B C 1
ATOM 7264 O O . TYR B 1 348 ? 3.346 3.314 -10.391 1 93.75 348 TYR B O 1
ATOM 7272 N N . GLY B 1 349 ? 3.662 1.183 -10.094 1 95 349 GLY B N 1
ATOM 7273 C CA . GLY B 1 349 ? 3.965 1.346 -8.68 1 95 349 GLY B CA 1
ATOM 7274 C C . GLY B 1 349 ? 4.754 0.188 -8.102 1 95 349 GLY B C 1
ATOM 7275 O O . GLY B 1 349 ? 5.297 -0.635 -8.844 1 95 349 GLY B O 1
ATOM 7276 N N . ILE B 1 350 ? 4.812 0.082 -6.797 1 96.12 350 ILE B N 1
ATOM 7277 C CA . ILE B 1 350 ? 5.66 -0.879 -6.098 1 96.12 350 ILE B CA 1
ATOM 7278 C C . ILE B 1 350 ? 4.984 -2.246 -6.078 1 96.12 350 ILE B C 1
ATOM 7280 O O . ILE B 1 350 ? 5.586 -3.25 -6.465 1 96.12 350 ILE B O 1
ATOM 7284 N N . PRO B 1 351 ? 3.721 -2.316 -5.664 1 95.5 351 PRO B N 1
ATOM 7285 C CA . PRO B 1 351 ? 3.09 -3.639 -5.633 1 95.5 351 PRO B CA 1
ATOM 7286 C C . PRO B 1 351 ? 2.732 -4.156 -7.023 1 95.5 351 PRO B C 1
ATOM 7288 O O . PRO B 1 351 ? 2.4 -3.367 -7.914 1 95.5 351 PRO B O 1
ATOM 7291 N N . LEU B 1 352 ? 2.768 -5.449 -7.16 1 93.38 352 LEU B N 1
ATOM 7292 C CA . LEU B 1 352 ? 2.18 -6.043 -8.359 1 93.38 352 LEU B CA 1
ATOM 7293 C C . LEU B 1 352 ? 0.666 -6.164 -8.219 1 93.38 352 LEU B C 1
ATOM 7295 O O . LEU B 1 352 ? -0.084 -5.602 -9.016 1 93.38 352 LEU B O 1
ATOM 7299 N N . SER B 1 353 ? 0.21 -6.75 -7.113 1 93.94 353 SER B N 1
ATOM 7300 C CA . SER B 1 353 ? -1.218 -6.891 -6.848 1 93.94 353 SER B CA 1
ATOM 7301 C C . SER B 1 353 ? -1.845 -5.547 -6.48 1 93.94 353 SER B C 1
ATOM 7303 O O . SER B 1 353 ? -1.233 -4.742 -5.773 1 93.94 353 SER B O 1
ATOM 7305 N N . ARG B 1 354 ? -3.098 -5.391 -6.941 1 94.69 354 ARG B N 1
ATOM 7306 C CA . ARG B 1 354 ? -3.77 -4.117 -6.707 1 94.69 354 ARG B CA 1
ATOM 7307 C C . ARG B 1 354 ? -5.223 -4.332 -6.293 1 94.69 354 ARG B C 1
ATOM 7309 O O . ARG B 1 354 ? -5.914 -5.184 -6.855 1 94.69 354 ARG B O 1
ATOM 7316 N N . ARG B 1 355 ? -5.562 -3.57 -5.344 1 95.62 355 ARG B N 1
ATOM 7317 C CA . ARG B 1 355 ? -6.953 -3.525 -4.91 1 95.62 355 ARG B CA 1
ATOM 7318 C C . ARG B 1 355 ? -7.785 -2.633 -5.828 1 95.62 355 ARG B C 1
ATOM 7320 O O . ARG B 1 355 ? -7.258 -1.698 -6.438 1 95.62 355 ARG B O 1
ATOM 7327 N N . PHE B 1 356 ? -9.102 -2.891 -5.973 1 97 356 PHE B N 1
ATOM 7328 C CA . PHE B 1 356 ? -10.023 -2.094 -6.773 1 97 356 PHE B CA 1
ATOM 7329 C C . PHE B 1 356 ? -10.359 -0.784 -6.07 1 97 356 PHE B C 1
ATOM 7331 O O . PHE B 1 356 ? -11.523 -0.511 -5.77 1 97 356 PHE B O 1
ATOM 7338 N N . ARG B 1 357 ? -9.422 0.11 -5.898 1 97.31 357 ARG B N 1
ATOM 7339 C CA . ARG B 1 357 ? -9.547 1.346 -5.133 1 97.31 357 ARG B CA 1
ATOM 7340 C C . ARG B 1 357 ? -10.375 2.379 -5.898 1 97.31 357 ARG B C 1
ATOM 7342 O O . ARG B 1 357 ? -11.031 3.229 -5.293 1 97.31 357 ARG B O 1
ATOM 7349 N N . ALA B 1 358 ? -10.375 2.268 -7.184 1 98.25 358 ALA B N 1
ATOM 7350 C CA . ALA B 1 358 ? -11.047 3.264 -8.016 1 98.25 358 ALA B CA 1
ATOM 7351 C C . ALA B 1 358 ? -12.555 3.281 -7.738 1 98.25 358 ALA B C 1
ATOM 7353 O O . ALA B 1 358 ? -13.211 4.309 -7.922 1 98.25 358 ALA B O 1
ATOM 7354 N N . LEU B 1 359 ? -13.055 2.182 -7.258 1 98.31 359 LEU B N 1
ATOM 7355 C CA . LEU B 1 359 ? -14.5 2.047 -7.062 1 98.31 359 LEU B CA 1
ATOM 7356 C C . LEU B 1 359 ? -14.992 3.018 -5.996 1 98.31 359 LEU B C 1
ATOM 7358 O O . LEU B 1 359 ? -16.031 3.668 -6.172 1 98.31 359 LEU B O 1
ATOM 7362 N N . LYS B 1 360 ? -14.328 3.121 -4.883 1 98.38 360 LYS B N 1
ATOM 7363 C CA . LYS B 1 360 ? -14.781 4.027 -3.83 1 98.38 360 LYS B CA 1
ATOM 7364 C C . LYS B 1 360 ? -14.672 5.48 -4.273 1 98.38 360 LYS B C 1
ATOM 7366 O O . LYS B 1 360 ? -15.516 6.309 -3.928 1 98.38 360 LYS B O 1
ATOM 7371 N N . LEU B 1 361 ? -13.609 5.812 -5.012 1 98.62 361 LEU B N 1
ATOM 7372 C CA . LEU B 1 361 ? -13.477 7.172 -5.527 1 98.62 361 LEU B CA 1
ATOM 7373 C C . LEU B 1 361 ? -14.578 7.484 -6.531 1 98.62 361 LEU B C 1
ATOM 7375 O O . LEU B 1 361 ? -15.109 8.594 -6.551 1 98.62 361 LEU B O 1
ATOM 7379 N N . TRP B 1 362 ? -14.906 6.48 -7.395 1 98.81 362 TRP B N 1
ATOM 7380 C CA . TRP B 1 362 ? -16 6.605 -8.359 1 98.81 362 TRP B CA 1
ATOM 7381 C C . TRP B 1 362 ? -17.312 6.883 -7.652 1 98.81 362 TRP B C 1
ATOM 7383 O O . TRP B 1 362 ? -18.094 7.738 -8.086 1 98.81 362 TRP B O 1
ATOM 7393 N N . PHE B 1 363 ? -17.578 6.246 -6.539 1 98.75 363 PHE B N 1
ATOM 7394 C CA . PHE B 1 363 ? -18.781 6.449 -5.75 1 98.75 363 PHE B CA 1
ATOM 7395 C C . PHE B 1 363 ? -18.812 7.852 -5.152 1 98.75 363 PHE B C 1
ATOM 7397 O O . PHE B 1 363 ? -19.859 8.5 -5.117 1 98.75 363 PHE B O 1
ATOM 7404 N N . VAL B 1 364 ? -17.703 8.375 -4.703 1 98.75 364 VAL B N 1
ATOM 7405 C CA . VAL B 1 364 ? -17.625 9.695 -4.094 1 98.75 364 VAL B CA 1
ATOM 7406 C C . VAL B 1 364 ? -17.938 10.766 -5.141 1 98.75 364 VAL B C 1
ATOM 7408 O O . VAL B 1 364 ? -18.781 11.633 -4.914 1 98.75 364 VAL B O 1
ATOM 7411 N N . PHE B 1 365 ? -17.312 10.664 -6.289 1 98.81 365 PHE B N 1
ATOM 7412 C CA . PHE B 1 365 ? -17.547 11.641 -7.352 1 98.81 365 PHE B CA 1
ATOM 7413 C C . PHE B 1 365 ? -19 11.648 -7.777 1 98.81 365 PHE B C 1
ATOM 7415 O O . PHE B 1 365 ? -19.594 12.711 -8 1 98.81 365 PHE B O 1
ATOM 7422 N N . ARG B 1 366 ? -19.531 10.492 -7.879 1 98.75 366 ARG B N 1
ATOM 7423 C CA . ARG B 1 366 ? -20.891 10.398 -8.406 1 98.75 366 ARG B CA 1
ATOM 7424 C C . ARG B 1 366 ? -21.922 10.781 -7.344 1 98.75 366 ARG B C 1
ATOM 7426 O O . ARG B 1 366 ? -22.953 11.391 -7.656 1 98.75 366 ARG B O 1
ATOM 7433 N N . SER B 1 367 ? -21.672 10.43 -6.074 1 98.5 367 SER B N 1
ATOM 7434 C CA . SER B 1 367 ? -22.625 10.695 -5 1 98.5 367 SER B CA 1
ATOM 7435 C C . SER B 1 367 ? -22.672 12.18 -4.656 1 98.5 367 SER B C 1
ATOM 7437 O O . SER B 1 367 ? -23.734 12.734 -4.398 1 98.5 367 SER B O 1
ATOM 7439 N N . TYR B 1 368 ? -21.516 12.836 -4.625 1 98.25 368 TYR B N 1
ATOM 7440 C CA . TYR B 1 368 ? -21.453 14.242 -4.23 1 98.25 368 TYR B CA 1
ATOM 7441 C C . TYR B 1 368 ? -21.562 15.156 -5.445 1 98.25 368 TYR B C 1
ATOM 7443 O O . TYR B 1 368 ? -22.078 16.266 -5.352 1 98.25 368 TYR B O 1
ATOM 7451 N N . GLY B 1 369 ? -21.078 14.648 -6.59 1 98.5 369 GLY B N 1
ATOM 7452 C CA . GLY B 1 369 ? -20.859 15.555 -7.703 1 98.5 369 GLY B CA 1
ATOM 7453 C C . GLY B 1 369 ? -19.766 16.578 -7.426 1 98.5 369 GLY B C 1
ATOM 7454 O O . GLY B 1 369 ? -19.375 16.781 -6.277 1 98.5 369 GLY B O 1
ATOM 7455 N N . ILE B 1 370 ? -19.328 17.25 -8.492 1 98.75 370 ILE B N 1
ATOM 7456 C CA . ILE B 1 370 ? -18.297 18.266 -8.359 1 98.75 370 ILE B CA 1
ATOM 7457 C C . ILE B 1 370 ? -18.797 19.391 -7.453 1 98.75 370 ILE B C 1
ATOM 7459 O O . ILE B 1 370 ? -18.062 19.875 -6.586 1 98.75 370 ILE B O 1
ATOM 7463 N N . VAL B 1 371 ? -20 19.75 -7.578 1 98.69 371 VAL B N 1
ATOM 7464 C CA . VAL B 1 371 ? -20.578 20.859 -6.82 1 98.69 371 VAL B CA 1
ATOM 7465 C C . VAL B 1 371 ? -20.594 20.516 -5.332 1 98.69 371 VAL B C 1
ATOM 7467 O O . VAL B 1 371 ? -20.281 21.359 -4.492 1 98.69 371 VAL B O 1
ATOM 7470 N N . GLY B 1 372 ? -21.016 19.281 -5.023 1 98.56 372 GLY B N 1
ATOM 7471 C CA . GLY B 1 372 ? -21.016 18.859 -3.633 1 98.56 372 GLY B CA 1
ATOM 7472 C C . GLY B 1 372 ? -19.641 18.828 -3.01 1 98.56 372 GLY B C 1
ATOM 7473 O O . GLY B 1 372 ? -19.469 19.219 -1.851 1 98.56 372 GLY B O 1
ATOM 7474 N N . LEU B 1 373 ? -18.703 18.422 -3.744 1 98.75 373 LEU B N 1
ATOM 7475 C CA . LEU B 1 373 ? -17.328 18.391 -3.256 1 98.75 373 LEU B CA 1
ATOM 7476 C C . LEU B 1 373 ? -16.781 19.797 -3.062 1 98.75 373 LEU B C 1
ATOM 7478 O O . LEU B 1 373 ? -16.062 20.062 -2.092 1 98.75 373 LEU B O 1
ATOM 7482 N N . GLN B 1 374 ? -17.078 20.688 -3.979 1 98.81 374 GLN B N 1
ATOM 7483 C CA . GLN B 1 374 ? -16.688 22.094 -3.848 1 98.81 374 GLN B CA 1
ATOM 7484 C C . GLN B 1 374 ? -17.297 22.719 -2.6 1 98.81 374 GLN B C 1
ATOM 7486 O O . GLN B 1 374 ? -16.625 23.453 -1.872 1 98.81 374 GLN B O 1
ATOM 7491 N N . LYS B 1 375 ? -18.547 22.469 -2.377 1 98.69 375 LYS B N 1
ATOM 7492 C CA . LYS B 1 375 ? -19.234 23 -1.204 1 98.69 375 LYS B CA 1
ATOM 7493 C C . LYS B 1 375 ? -18.578 22.531 0.085 1 98.69 375 LYS B C 1
ATOM 7495 O O . LYS B 1 375 ? -18.406 23.312 1.022 1 98.69 375 LYS B O 1
ATOM 7500 N N . TYR B 1 376 ? -18.25 21.297 0.143 1 98.31 376 TYR B N 1
ATOM 7501 C CA . TYR B 1 376 ? -17.578 20.719 1.301 1 98.31 376 TYR B CA 1
ATOM 7502 C C . TYR B 1 376 ? -16.281 21.438 1.593 1 98.31 376 TYR B C 1
ATOM 7504 O O . TYR B 1 376 ? -16.031 21.875 2.725 1 98.31 376 TYR B O 1
ATOM 7512 N N . ILE B 1 377 ? -15.414 21.609 0.601 1 98.75 377 ILE B N 1
ATOM 7513 C CA . ILE B 1 377 ? -14.109 22.234 0.779 1 98.75 377 ILE B CA 1
ATOM 7514 C C . ILE B 1 377 ? -14.273 23.703 1.12 1 98.75 377 ILE B C 1
ATOM 7516 O O . ILE B 1 377 ? -13.578 24.234 1.996 1 98.75 377 ILE B O 1
ATOM 7520 N N . ARG B 1 378 ? -15.203 24.438 0.473 1 98.75 378 ARG B N 1
ATOM 7521 C CA . ARG B 1 378 ? -15.469 25.844 0.788 1 98.75 378 ARG B CA 1
ATOM 7522 C C . ARG B 1 378 ? -15.898 26 2.242 1 98.75 378 ARG B C 1
ATOM 7524 O O . ARG B 1 378 ? -15.555 27 2.889 1 98.75 378 ARG B O 1
ATOM 7531 N N . ASN B 1 379 ? -16.672 25.047 2.699 1 98.75 379 ASN B N 1
ATOM 7532 C CA . ASN B 1 379 ? -17.094 25.109 4.094 1 98.75 379 ASN B CA 1
ATOM 7533 C C . ASN B 1 379 ? -15.898 25.016 5.043 1 98.75 379 ASN B C 1
ATOM 7535 O O . ASN B 1 379 ? -15.836 25.75 6.035 1 98.75 379 ASN B O 1
ATOM 7539 N N . HIS B 1 380 ? -15 24.125 4.797 1 98.69 380 HIS B N 1
ATOM 7540 C CA . HIS B 1 380 ? -13.82 24 5.645 1 98.69 380 HIS B CA 1
ATOM 7541 C C . HIS B 1 380 ? -12.984 25.281 5.625 1 98.69 380 HIS B C 1
ATOM 7543 O O . HIS B 1 380 ? -12.43 25.688 6.652 1 98.69 380 HIS B O 1
ATOM 7549 N N . ILE B 1 381 ? -12.891 25.938 4.48 1 98.81 381 ILE B N 1
ATOM 7550 C CA . ILE B 1 381 ? -12.172 27.203 4.355 1 98.81 381 ILE B CA 1
ATOM 7551 C C . ILE B 1 381 ? -12.875 28.266 5.191 1 98.81 381 ILE B C 1
ATOM 7553 O O . ILE B 1 381 ? -12.227 28.984 5.953 1 98.81 381 ILE B O 1
ATOM 7557 N N . ALA B 1 382 ? -14.156 28.344 5.031 1 98.88 382 ALA B N 1
ATOM 7558 C CA . ALA B 1 382 ? -14.945 29.328 5.754 1 98.88 382 ALA B CA 1
ATOM 7559 C C . ALA B 1 382 ? -14.805 29.156 7.262 1 98.88 382 ALA B C 1
ATOM 7561 O O . ALA B 1 382 ? -14.68 30.141 8 1 98.88 382 ALA B O 1
ATOM 7562 N N . LEU B 1 383 ? -14.859 27.938 7.727 1 98.88 383 LEU B N 1
ATOM 7563 C CA . LEU B 1 383 ? -14.773 27.641 9.148 1 98.88 383 LEU B CA 1
ATOM 7564 C C . LEU B 1 383 ? -13.383 27.953 9.688 1 98.88 383 LEU B C 1
ATOM 7566 O O . LEU B 1 383 ? -13.242 28.438 10.812 1 98.88 383 LEU B O 1
ATOM 7570 N N . ALA B 1 384 ? -12.367 27.672 8.914 1 98.88 384 ALA B N 1
ATOM 7571 C CA . ALA B 1 384 ? -11.016 28.047 9.312 1 98.88 384 ALA B CA 1
ATOM 7572 C C . ALA B 1 384 ? -10.859 29.562 9.422 1 98.88 384 ALA B C 1
ATOM 7574 O O . ALA B 1 384 ? -10.211 30.062 10.336 1 98.88 384 ALA B O 1
ATOM 7575 N N . LYS B 1 385 ? -11.43 30.281 8.5 1 98.81 385 LYS B N 1
ATOM 7576 C CA . LYS B 1 385 ? -11.406 31.734 8.539 1 98.81 385 LYS B CA 1
ATOM 7577 C C . LYS B 1 385 ? -12.133 32.281 9.773 1 98.81 385 LYS B C 1
ATOM 7579 O O . LYS B 1 385 ? -11.711 33.281 10.367 1 98.81 385 LYS B O 1
ATOM 7584 N N . ARG B 1 386 ? -13.172 31.625 10.109 1 98.81 386 ARG B N 1
ATOM 7585 C CA . ARG B 1 386 ? -13.875 32 11.336 1 98.81 386 ARG B CA 1
ATOM 7586 C C . ARG B 1 386 ? -12.977 31.812 12.555 1 98.81 386 ARG B C 1
ATOM 7588 O O . ARG B 1 386 ? -12.891 32.719 13.406 1 98.81 386 ARG B O 1
ATOM 7595 N N . PHE B 1 387 ? -12.375 30.656 12.68 1 98.88 387 PHE B N 1
ATOM 7596 C CA . PHE B 1 387 ? -11.461 30.422 13.789 1 98.88 387 PHE B CA 1
ATOM 7597 C C . PHE B 1 387 ? -10.352 31.453 13.812 1 98.88 387 PHE B C 1
ATOM 7599 O O . PHE B 1 387 ? -9.992 31.969 14.875 1 98.88 387 PHE B O 1
ATOM 7606 N N . GLU B 1 388 ? -9.766 31.719 12.625 1 98.88 388 GLU B N 1
ATOM 7607 C CA . GLU B 1 388 ? -8.742 32.75 12.5 1 98.88 388 GLU B CA 1
ATOM 7608 C C . GLU B 1 388 ? -9.219 34.094 13.078 1 98.88 388 GLU B C 1
ATOM 7610 O O . GLU B 1 388 ? -8.484 34.75 13.82 1 98.88 388 GLU B O 1
ATOM 7615 N N . THR B 1 389 ? -10.398 34.438 12.742 1 98.75 389 THR B N 1
ATOM 7616 C CA . THR B 1 389 ? -10.984 35.688 13.211 1 98.75 389 THR B CA 1
ATOM 7617 C C . THR B 1 389 ? -11.133 35.688 14.734 1 98.75 389 THR B C 1
ATOM 7619 O O . THR B 1 389 ? -10.828 36.688 15.398 1 98.75 389 THR B O 1
ATOM 7622 N N . LEU B 1 390 ? -11.578 34.594 15.234 1 98.75 390 LEU B N 1
ATOM 7623 C CA . LEU B 1 390 ? -11.742 34.469 16.672 1 98.75 390 LEU B CA 1
ATOM 7624 C C . LEU B 1 390 ? -10.406 34.594 17.391 1 98.75 390 LEU B C 1
ATOM 7626 O O . LEU B 1 390 ? -10.289 35.281 18.391 1 98.75 390 LEU B O 1
ATOM 7630 N N . VAL B 1 391 ? -9.406 33.938 16.938 1 98.75 391 VAL B N 1
ATOM 7631 C CA . VAL B 1 391 ? -8.078 33.969 17.531 1 98.75 391 VAL B CA 1
ATOM 7632 C C . VAL B 1 391 ? -7.559 35.406 17.516 1 98.75 391 VAL B C 1
ATOM 7634 O O . VAL B 1 391 ? -7.039 35.906 18.531 1 98.75 391 VAL B O 1
ATOM 7637 N N . ASN B 1 392 ? -7.711 36.062 16.422 1 98.12 392 ASN B N 1
ATOM 7638 C CA . ASN B 1 392 ? -7.191 37.406 16.25 1 98.12 392 ASN B CA 1
ATOM 7639 C C . ASN B 1 392 ? -7.949 38.438 17.109 1 98.12 392 ASN B C 1
ATOM 7641 O O . ASN B 1 392 ? -7.465 39.531 17.344 1 98.12 392 ASN B O 1
ATOM 7645 N N . SER B 1 393 ? -9.078 38.094 17.547 1 98.06 393 SER B N 1
ATOM 7646 C CA . SER B 1 393 ? -9.859 38.969 18.391 1 98.06 393 SER B CA 1
ATOM 7647 C C . SER B 1 393 ? -9.375 38.938 19.828 1 98.06 393 SER B C 1
ATOM 7649 O O . SER B 1 393 ? -9.766 39.781 20.641 1 98.06 393 SER B O 1
ATOM 7651 N N . ASP B 1 394 ? -8.648 37.969 20.188 1 97.75 394 ASP B N 1
ATOM 7652 C CA . ASP B 1 394 ? -8.039 37.875 21.516 1 97.75 394 ASP B CA 1
ATOM 7653 C C . ASP B 1 394 ? -6.562 38.281 21.469 1 97.75 394 ASP B C 1
ATOM 7655 O O . ASP B 1 394 ? -5.742 37.531 20.922 1 97.75 394 ASP B O 1
ATOM 7659 N N . ASP B 1 395 ? -6.164 39.312 22.109 1 96.88 395 ASP B N 1
ATOM 7660 C CA . ASP B 1 395 ? -4.84 39.906 22 1 96.88 395 ASP B CA 1
ATOM 7661 C C . ASP B 1 395 ? -3.77 39 22.594 1 96.88 395 ASP B C 1
ATOM 7663 O O . ASP B 1 395 ? -2.576 39.188 22.375 1 96.88 395 ASP B O 1
ATOM 7667 N N . ARG B 1 396 ? -4.133 38.062 23.312 1 96.88 396 ARG B N 1
ATOM 7668 C CA . ARG B 1 396 ? -3.174 37.125 23.922 1 96.88 396 ARG B CA 1
ATOM 7669 C C . ARG B 1 396 ? -2.613 36.156 22.891 1 96.88 396 ARG B C 1
ATOM 7671 O O . ARG B 1 396 ? -1.581 35.531 23.109 1 96.88 396 ARG B O 1
ATOM 7678 N N . PHE B 1 397 ? -3.369 36 21.781 1 98.44 397 PHE B N 1
ATOM 7679 C CA . PHE B 1 397 ? -3.023 35 20.797 1 98.44 397 PHE B CA 1
ATOM 7680 C C . PHE B 1 397 ? -2.541 35.656 19.5 1 98.44 397 PHE B C 1
ATOM 7682 O O . PHE B 1 397 ? -2.713 36.844 19.312 1 98.44 397 PHE B O 1
ATOM 7689 N N . GLU B 1 398 ? -1.863 34.812 18.625 1 98.25 398 GLU B N 1
ATOM 7690 C CA . GLU B 1 398 ? -1.493 35.219 17.281 1 98.25 398 GLU B CA 1
ATOM 7691 C C . GLU B 1 398 ? -1.627 34.062 16.297 1 98.25 398 GLU B C 1
ATOM 7693 O O . GLU B 1 398 ? -1.469 32.906 16.688 1 98.25 398 GLU B O 1
ATOM 7698 N N . VAL B 1 399 ? -1.971 34.406 15.102 1 98.38 399 VAL B N 1
ATOM 7699 C CA . VAL B 1 399 ? -1.955 33.438 13.992 1 98.38 399 VAL B CA 1
ATOM 7700 C C . VAL B 1 399 ? -0.637 33.562 13.234 1 98.38 399 VAL B C 1
ATOM 7702 O O . VAL B 1 399 ? -0.169 34.656 12.961 1 98.38 399 VAL B O 1
ATOM 7705 N N . ARG B 1 400 ? -0.031 32.375 12.859 1 97.06 400 ARG B N 1
ATOM 7706 C CA . ARG B 1 400 ? 1.332 32.406 12.344 1 97.06 400 ARG B CA 1
ATOM 7707 C C . ARG B 1 400 ? 1.373 31.984 10.883 1 97.06 400 ARG B C 1
ATOM 7709 O O . ARG B 1 400 ? 2.408 32.094 10.219 1 97.06 400 ARG B O 1
ATOM 7716 N N . ASN B 1 401 ? 0.325 31.484 10.289 1 97.25 401 ASN B N 1
ATOM 7717 C CA . ASN B 1 401 ? 0.298 31.125 8.875 1 97.25 401 ASN B CA 1
ATOM 7718 C C . ASN B 1 401 ? -0.734 31.953 8.102 1 97.25 401 ASN B C 1
ATOM 7720 O O . ASN B 1 401 ? -1.586 32.594 8.711 1 97.25 401 ASN B O 1
ATOM 7724 N N . ASP B 1 402 ? -0.555 31.969 6.723 1 96.56 402 ASP B N 1
ATOM 7725 C CA . ASP B 1 402 ? -1.631 32.469 5.867 1 96.56 402 ASP B CA 1
ATOM 7726 C C . ASP B 1 402 ? -2.742 31.422 5.73 1 96.56 402 ASP B C 1
ATOM 7728 O O . ASP B 1 402 ? -2.533 30.359 5.16 1 96.56 402 ASP B O 1
ATOM 7732 N N . VAL B 1 403 ? -3.908 31.797 6.219 1 98.19 403 VAL B N 1
ATOM 7733 C CA . VAL B 1 403 ? -4.996 30.828 6.246 1 98.19 403 VAL B CA 1
ATOM 7734 C C . VAL B 1 403 ? -5.695 30.797 4.891 1 98.19 403 VAL B C 1
ATOM 7736 O O . VAL B 1 403 ? -6.613 31.578 4.641 1 98.19 403 VAL B O 1
ATOM 7739 N N . ASN B 1 404 ? -5.277 29.828 4.086 1 97.25 404 ASN B N 1
ATOM 7740 C CA . ASN B 1 404 ? -5.844 29.703 2.746 1 97.25 404 ASN B CA 1
ATOM 7741 C C . ASN B 1 404 ? -6.812 28.531 2.656 1 97.25 404 ASN B C 1
ATOM 7743 O O . ASN B 1 404 ? -7.66 28.484 1.762 1 97.25 404 ASN B O 1
ATOM 7747 N N . LEU B 1 405 ? -6.648 27.578 3.529 1 98.06 405 LEU B N 1
ATOM 7748 C CA . LEU B 1 405 ? -7.484 26.375 3.559 1 98.06 405 LEU B CA 1
ATOM 7749 C C . LEU B 1 405 ? -7.977 26.094 4.973 1 98.06 405 LEU B C 1
ATOM 7751 O O . LEU B 1 405 ? -8.32 27.016 5.715 1 98.06 405 LEU B O 1
ATOM 7755 N N . GLY B 1 406 ? -8.023 24.828 5.355 1 98.44 406 GLY B N 1
ATOM 7756 C CA . GLY B 1 406 ? -8.703 24.469 6.582 1 98.44 406 GLY B CA 1
ATOM 7757 C C . GLY B 1 406 ? -7.793 24.453 7.797 1 98.44 406 GLY B C 1
ATOM 7758 O O . GLY B 1 406 ? -8.203 24.047 8.883 1 98.44 406 GLY B O 1
ATOM 7759 N N . LEU B 1 407 ? -6.535 24.984 7.68 1 98.56 407 LEU B N 1
ATOM 7760 C CA . LEU B 1 407 ? -5.559 24.906 8.766 1 98.56 407 LEU B CA 1
ATOM 7761 C C . LEU B 1 407 ? -5.25 26.281 9.32 1 98.56 407 LEU B C 1
ATOM 7763 O O . LEU B 1 407 ? -4.953 27.219 8.562 1 98.56 407 LEU B O 1
ATOM 7767 N N . VAL B 1 408 ? -5.34 26.453 10.648 1 98.81 408 VAL B N 1
ATOM 7768 C CA . VAL B 1 408 ? -4.914 27.656 11.352 1 98.81 408 VAL B CA 1
ATOM 7769 C C . VAL B 1 408 ? -3.816 27.312 12.359 1 98.81 408 VAL B C 1
ATOM 7771 O O . VAL B 1 408 ? -3.996 26.438 13.211 1 98.81 408 VAL B O 1
ATOM 7774 N N . CYS B 1 409 ? -2.693 27.938 12.203 1 98.19 409 CYS B N 1
ATOM 7775 C CA . CYS B 1 409 ? -1.592 27.828 13.148 1 98.19 409 CYS B CA 1
ATOM 7776 C C . CYS B 1 409 ? -1.616 28.953 14.164 1 98.19 409 CYS B C 1
ATOM 7778 O O . CYS B 1 409 ? -1.345 30.109 13.82 1 98.19 409 CYS B O 1
ATOM 7780 N N . PHE B 1 410 ? -1.85 28.625 15.43 1 98.75 410 PHE B N 1
ATOM 7781 C CA . PHE B 1 410 ? -2.016 29.688 16.422 1 98.75 410 PHE B CA 1
ATOM 7782 C C . PHE B 1 410 ? -1.194 29.406 17.672 1 98.75 410 PHE B C 1
ATOM 7784 O O . PHE B 1 410 ? -0.716 28.281 17.859 1 98.75 410 PHE B O 1
ATOM 7791 N N . ARG B 1 411 ? -0.975 30.359 18.453 1 98.38 411 ARG B N 1
ATOM 7792 C CA . ARG B 1 411 ? -0.248 30.219 19.719 1 98.38 411 ARG B CA 1
ATOM 7793 C C . ARG B 1 411 ? -0.501 31.406 20.625 1 98.38 411 ARG B C 1
ATOM 7795 O O . ARG B 1 411 ? -0.934 32.469 20.172 1 98.38 411 ARG B O 1
ATOM 7802 N N . LEU B 1 412 ? -0.287 31.203 21.922 1 97.94 412 LEU B N 1
ATOM 7803 C CA . LEU B 1 412 ? -0.179 32.312 22.844 1 97.94 412 LEU B CA 1
ATOM 7804 C C . LEU B 1 412 ? 1.074 33.156 22.562 1 97.94 412 LEU B C 1
ATOM 7806 O O . LEU B 1 412 ? 2.129 32.594 22.25 1 97.94 412 LEU B O 1
ATOM 7810 N N . LYS B 1 413 ? 0.92 34.438 22.641 1 97.06 413 LYS B N 1
ATOM 7811 C CA . LYS B 1 413 ? 2.1 35.312 22.547 1 97.06 413 LYS B CA 1
ATOM 7812 C C . LYS B 1 413 ? 2.982 35.156 23.781 1 97.06 413 LYS B C 1
ATOM 7814 O O . LYS B 1 413 ? 3.217 36.125 24.5 1 97.06 413 LYS B O 1
ATOM 7819 N N . GLN B 1 414 ? 3.393 33.969 24.031 1 95.81 414 GLN B N 1
ATOM 7820 C CA . GLN B 1 414 ? 4.234 33.594 25.156 1 95.81 414 GLN B CA 1
ATOM 7821 C C . GLN B 1 414 ? 5.355 32.656 24.703 1 95.81 414 GLN B C 1
ATOM 7823 O O . GLN B 1 414 ? 5.457 32.312 23.516 1 95.81 414 GLN B O 1
ATOM 7828 N N . GLN B 1 415 ? 6.191 32.281 25.609 1 94.06 415 GLN B N 1
ATOM 7829 C CA . GLN B 1 415 ? 7.285 31.359 25.312 1 94.06 415 GLN B CA 1
ATOM 7830 C C . GLN B 1 415 ? 6.758 30 24.844 1 94.06 415 GLN B C 1
ATOM 7832 O O . GLN B 1 415 ? 5.621 29.641 25.156 1 94.06 415 GLN B O 1
ATOM 7837 N N . ASP B 1 416 ? 7.602 29.328 24.125 1 93.81 416 ASP B N 1
ATOM 7838 C CA . ASP B 1 416 ? 7.234 28.031 23.578 1 93.81 416 ASP B CA 1
ATOM 7839 C C . ASP B 1 416 ? 6.785 27.078 24.688 1 93.81 416 ASP B C 1
ATOM 7841 O O . ASP B 1 416 ? 5.863 26.281 24.5 1 93.81 416 ASP B O 1
ATOM 7845 N N . ARG B 1 417 ? 7.465 27.125 25.812 1 90.88 417 ARG B N 1
ATOM 7846 C CA . ARG B 1 417 ? 7.145 26.219 26.922 1 90.88 417 ARG B CA 1
ATOM 7847 C C . ARG B 1 417 ? 5.691 26.375 27.359 1 90.88 417 ARG B C 1
ATOM 7849 O O . ARG B 1 417 ? 5.035 25.391 27.703 1 90.88 417 ARG B O 1
ATOM 7856 N N . ILE B 1 418 ? 5.203 27.594 27.375 1 93.94 418 ILE B N 1
ATOM 7857 C CA . ILE B 1 418 ? 3.83 27.859 27.797 1 93.94 418 ILE B CA 1
ATOM 7858 C C . ILE B 1 418 ? 2.859 27.312 26.75 1 93.94 418 ILE B C 1
ATOM 7860 O O . ILE B 1 418 ? 1.8 26.781 27.094 1 93.94 418 ILE B O 1
ATOM 7864 N N . ASN B 1 419 ? 3.193 27.453 25.5 1 95.88 419 ASN B N 1
ATOM 7865 C CA . ASN B 1 419 ? 2.363 26.906 24.438 1 95.88 419 ASN B CA 1
ATOM 7866 C C . ASN B 1 419 ? 2.346 25.375 24.469 1 95.88 419 ASN B C 1
ATOM 7868 O O . ASN B 1 419 ? 1.327 24.75 24.172 1 95.88 419 ASN B O 1
ATOM 7872 N N . ARG B 1 420 ? 3.449 24.766 24.828 1 94.31 420 ARG B N 1
ATOM 7873 C CA . ARG B 1 420 ? 3.496 23.328 25.016 1 94.31 420 ARG B CA 1
ATOM 7874 C C . ARG B 1 420 ? 2.529 22.875 26.109 1 94.31 420 ARG B C 1
ATOM 7876 O O . ARG B 1 420 ? 1.808 21.891 25.953 1 94.31 420 ARG B O 1
ATOM 7883 N N . ASP B 1 421 ? 2.566 23.594 27.172 1 94.12 421 ASP B N 1
ATOM 7884 C CA . ASP B 1 421 ? 1.677 23.281 28.281 1 94.12 421 ASP B CA 1
ATOM 7885 C C . ASP B 1 421 ? 0.214 23.469 27.891 1 94.12 421 ASP B C 1
ATOM 7887 O O . ASP B 1 421 ? -0.656 22.703 28.328 1 94.12 421 ASP B O 1
ATOM 7891 N N . LEU B 1 422 ? -0.032 24.547 27.188 1 96.44 422 LEU B N 1
ATOM 7892 C CA . LEU B 1 422 ? -1.39 24.766 26.703 1 96.44 422 LEU B CA 1
ATOM 7893 C C . LEU B 1 422 ? -1.872 23.578 25.875 1 96.44 422 LEU B C 1
ATOM 7895 O O . LEU B 1 422 ? -2.963 23.062 26.109 1 96.44 422 LEU B O 1
ATOM 7899 N N . LEU B 1 423 ? -1.058 23.188 24.875 1 96.81 423 LEU B N 1
ATOM 7900 C CA . LEU B 1 423 ? -1.433 22.047 24.047 1 96.81 423 LEU B CA 1
ATOM 7901 C C . LEU B 1 423 ? -1.617 20.797 24.891 1 96.81 423 LEU B C 1
ATOM 7903 O O . LEU B 1 423 ? -2.541 20.016 24.656 1 96.81 423 LEU B O 1
ATOM 7907 N N . ALA B 1 424 ? -0.714 20.578 25.844 1 94 424 ALA B N 1
ATOM 7908 C CA . ALA B 1 424 ? -0.794 19.406 26.719 1 94 424 ALA B CA 1
ATOM 7909 C C . ALA B 1 424 ? -2.121 19.391 27.469 1 94 424 ALA B C 1
ATOM 7911 O O . ALA B 1 424 ? -2.742 18.328 27.609 1 94 424 ALA B O 1
ATOM 7912 N N . ARG B 1 425 ? -2.547 20.5 27.984 1 94.25 425 ARG B N 1
ATOM 7913 C CA . ARG B 1 425 ? -3.803 20.578 28.734 1 94.25 425 ARG B CA 1
ATOM 7914 C C . ARG B 1 425 ? -4.992 20.297 27.828 1 94.25 425 ARG B C 1
ATOM 7916 O O . ARG B 1 425 ? -5.934 19.609 28.219 1 94.25 425 ARG B O 1
ATOM 7923 N N . ILE B 1 426 ? -4.941 20.859 26.641 1 95.75 426 ILE B N 1
ATOM 7924 C CA . ILE B 1 426 ? -6.004 20.641 25.672 1 95.75 426 ILE B CA 1
ATOM 7925 C C . ILE B 1 426 ? -6.137 19.141 25.391 1 95.75 426 ILE B C 1
ATOM 7927 O O . ILE B 1 426 ? -7.23 18.578 25.484 1 95.75 426 ILE B O 1
ATOM 7931 N N . ASN B 1 427 ? -5.055 18.453 25.094 1 93.94 427 ASN B N 1
ATOM 7932 C CA . ASN B 1 427 ? -5.07 17.047 24.688 1 93.94 427 ASN B CA 1
ATOM 7933 C C . ASN B 1 427 ? -5.328 16.125 25.859 1 93.94 427 ASN B C 1
ATOM 7935 O O . ASN B 1 427 ? -5.953 15.078 25.719 1 93.94 427 ASN B O 1
ATOM 7939 N N . GLN B 1 428 ? -4.805 16.453 27.016 1 90.81 428 GLN B N 1
ATOM 7940 C CA . GLN B 1 428 ? -4.992 15.641 28.203 1 90.81 428 GLN B CA 1
ATOM 7941 C C . GLN B 1 428 ? -6.469 15.539 28.578 1 90.81 428 GLN B C 1
ATOM 7943 O O . GLN B 1 428 ? -6.902 14.539 29.172 1 90.81 428 GLN B O 1
ATOM 7948 N N . SER B 1 429 ? -7.191 16.5 28.234 1 90.19 429 SER B N 1
ATOM 7949 C CA . SER B 1 429 ? -8.617 16.531 28.547 1 90.19 429 SER B CA 1
ATOM 7950 C C . SER B 1 429 ? -9.352 15.375 27.875 1 90.19 429 SER B C 1
ATOM 7952 O O . SER B 1 429 ? -10.438 14.992 28.297 1 90.19 429 SER B O 1
ATOM 7954 N N . GLY B 1 430 ? -8.828 14.914 26.688 1 90.62 430 GLY B N 1
ATOM 7955 C CA . GLY B 1 430 ? -9.508 13.891 25.891 1 90.62 430 GLY B CA 1
ATOM 7956 C C . GLY B 1 430 ? -10.656 14.445 25.062 1 90.62 430 GLY B C 1
ATOM 7957 O O . GLY B 1 430 ? -11.164 13.758 24.172 1 90.62 430 GLY B O 1
ATOM 7958 N N . LYS B 1 431 ? -10.938 15.672 25.312 1 92.75 431 LYS B N 1
ATOM 7959 C CA . LYS B 1 431 ? -12.086 16.297 24.641 1 92.75 431 LYS B CA 1
ATOM 7960 C C . LYS B 1 431 ? -11.695 16.797 23.25 1 92.75 431 LYS B C 1
ATOM 7962 O O . LYS B 1 431 ? -12.547 16.906 22.375 1 92.75 431 LYS B O 1
ATOM 7967 N N . PHE B 1 432 ? -10.484 17.188 23.172 1 95.88 432 PHE B N 1
ATOM 7968 C CA . PHE B 1 432 ? -9.953 17.703 21.906 1 95.88 432 PHE B CA 1
ATOM 7969 C C . PHE B 1 432 ? -8.656 16.984 21.547 1 95.88 432 PHE B C 1
ATOM 7971 O O . PHE B 1 432 ? -8.062 16.297 22.375 1 95.88 432 PHE B O 1
ATOM 7978 N N . HIS B 1 433 ? -8.367 17.047 20.344 1 95.62 433 HIS B N 1
ATOM 7979 C CA . HIS B 1 433 ? -7.07 16.578 19.875 1 95.62 433 HIS B CA 1
ATOM 7980 C C . HIS B 1 433 ? -6.484 17.516 18.828 1 95.62 433 HIS B C 1
ATOM 7982 O O . HIS B 1 433 ? -7.125 17.812 17.812 1 95.62 433 HIS B O 1
ATOM 7988 N N . MET B 1 434 ? -5.34 18.062 19.141 1 96.5 434 MET B N 1
ATOM 7989 C CA . MET B 1 434 ? -4.59 18.938 18.25 1 96.5 434 MET B CA 1
ATOM 7990 C C . MET B 1 434 ? -3.115 18.562 18.234 1 96.5 434 MET B C 1
ATOM 7992 O O . MET B 1 434 ? -2.65 17.797 19.078 1 96.5 434 MET B O 1
ATOM 7996 N N . THR B 1 435 ? -2.406 19 17.203 1 95.06 435 THR B N 1
ATOM 7997 C CA . THR B 1 435 ? -0.99 18.688 17.062 1 95.06 435 THR B CA 1
ATOM 7998 C C . THR B 1 435 ? -0.159 19.953 16.922 1 95.06 435 THR B C 1
ATOM 8000 O O . THR B 1 435 ? -0.688 21.016 16.562 1 95.06 435 THR B O 1
ATOM 8003 N N . PRO B 1 436 ? 1.128 19.844 17.266 1 95.19 436 PRO B N 1
ATOM 8004 C CA . PRO B 1 436 ? 2.014 21 17.141 1 95.19 436 PRO B CA 1
ATOM 8005 C C . PRO B 1 436 ? 2.768 21.031 15.812 1 95.19 436 PRO B C 1
ATOM 8007 O O . PRO B 1 436 ? 2.684 20.078 15.031 1 95.19 436 PRO B O 1
ATOM 8010 N N . ALA B 1 437 ? 3.422 22.094 15.586 1 94.12 437 ALA B N 1
ATOM 8011 C CA . ALA B 1 437 ? 4.434 22.234 14.547 1 94.12 437 ALA B CA 1
ATOM 8012 C C . ALA B 1 437 ? 5.383 23.391 14.875 1 94.12 437 ALA B C 1
ATOM 8014 O O . ALA B 1 437 ? 5.109 24.203 15.766 1 94.12 437 ALA B O 1
ATOM 8015 N N . MET B 1 438 ? 6.539 23.328 14.273 1 91 438 MET B N 1
ATOM 8016 C CA . MET B 1 438 ? 7.426 24.484 14.289 1 91 438 MET B CA 1
ATOM 8017 C C . MET B 1 438 ? 7.207 25.359 13.055 1 91 438 MET B C 1
ATOM 8019 O O . MET B 1 438 ? 7.422 24.906 11.93 1 91 438 MET B O 1
ATOM 8023 N N . VAL B 1 439 ? 6.715 26.547 13.258 1 91.44 439 VAL B N 1
ATOM 8024 C CA . VAL B 1 439 ? 6.488 27.469 12.148 1 91.44 439 VAL B CA 1
ATOM 8025 C C . VAL B 1 439 ? 7.305 28.734 12.359 1 91.44 439 VAL B C 1
ATOM 8027 O O . VAL B 1 439 ? 7.113 29.453 13.352 1 91.44 439 VAL B O 1
ATOM 8030 N N . ARG B 1 440 ? 8.25 28.953 11.422 1 88.19 440 ARG B N 1
ATOM 8031 C CA . ARG B 1 440 ? 9.117 30.125 11.477 1 88.19 440 ARG B CA 1
ATOM 8032 C C . ARG B 1 440 ? 9.82 30.219 12.828 1 88.19 440 ARG B C 1
ATOM 8034 O O . ARG B 1 440 ? 9.812 31.266 13.469 1 88.19 440 ARG B O 1
ATOM 8041 N N . GLY B 1 441 ? 10.164 29.094 13.32 1 87.31 441 GLY B N 1
ATOM 8042 C CA . GLY B 1 441 ? 11.016 29.016 14.5 1 87.31 441 GLY B CA 1
ATOM 8043 C C . GLY B 1 441 ? 10.242 29 15.797 1 87.31 441 GLY B C 1
ATOM 8044 O O . GLY B 1 441 ? 10.828 29 16.875 1 87.31 441 GLY B O 1
ATOM 8045 N N . LYS B 1 442 ? 8.977 28.969 15.719 1 92.38 442 LYS B N 1
ATOM 8046 C CA . LYS B 1 442 ? 8.172 29 16.938 1 92.38 442 LYS B CA 1
ATOM 8047 C C . LYS B 1 442 ? 7.281 27.766 17.047 1 92.38 442 LYS B C 1
ATOM 8049 O O . LYS B 1 442 ? 6.754 27.281 16.031 1 92.38 442 LYS B O 1
ATOM 8054 N N . TYR B 1 443 ? 7.176 27.328 18.297 1 93.69 443 TYR B N 1
ATOM 8055 C CA . TYR B 1 443 ? 6.223 26.266 18.594 1 93.69 443 TYR B CA 1
ATOM 8056 C C . TYR B 1 443 ? 4.789 26.766 18.484 1 93.69 443 TYR B C 1
ATOM 8058 O O . TYR B 1 443 ? 4.402 27.719 19.156 1 93.69 443 TYR B O 1
ATOM 8066 N N . ILE B 1 444 ? 4.035 26.156 17.641 1 96.88 444 ILE B N 1
ATOM 8067 C CA . ILE B 1 444 ? 2.654 26.594 17.438 1 96.88 444 ILE B CA 1
ATOM 8068 C C . ILE B 1 444 ? 1.717 25.391 17.594 1 96.88 444 ILE B C 1
ATOM 8070 O O . ILE B 1 444 ? 2.166 24.25 17.656 1 96.88 444 ILE B O 1
ATOM 8074 N N . ILE B 1 445 ? 0.467 25.672 17.781 1 97.88 445 ILE B N 1
ATOM 8075 C CA . ILE B 1 445 ? -0.601 24.672 17.828 1 97.88 445 ILE B CA 1
ATOM 8076 C C . ILE B 1 445 ? -1.381 24.688 16.516 1 97.88 445 ILE B C 1
ATOM 8078 O O . ILE B 1 445 ? -1.791 25.766 16.047 1 97.88 445 ILE B O 1
ATOM 8082 N N . ARG B 1 446 ? -1.533 23.594 15.898 1 97.94 446 ARG B N 1
ATOM 8083 C CA . ARG B 1 446 ? -2.275 23.453 14.648 1 97.94 446 ARG B CA 1
ATOM 8084 C C . ARG B 1 446 ? -3.746 23.156 14.922 1 97.94 446 ARG B C 1
ATOM 8086 O O . ARG B 1 446 ? -4.078 22.203 15.617 1 97.94 446 ARG B O 1
ATOM 8093 N N . PHE B 1 447 ? -4.605 23.984 14.445 1 98.56 447 PHE B N 1
ATOM 8094 C CA . PHE B 1 447 ? -6.047 23.766 14.422 1 98.56 447 PHE B CA 1
ATOM 8095 C C . PHE B 1 447 ? -6.539 23.547 13 1 98.56 447 PHE B C 1
ATOM 8097 O O . PHE B 1 447 ? -6.613 24.484 12.203 1 98.56 447 PHE B O 1
ATOM 8104 N N . CYS B 1 448 ? -6.914 22.297 12.633 1 98.38 448 CYS B N 1
ATOM 8105 C CA . CYS B 1 448 ? -7.387 21.953 11.297 1 98.38 448 CYS B CA 1
ATOM 8106 C C . CYS B 1 448 ? -8.844 21.516 11.336 1 98.38 448 CYS B C 1
ATOM 8108 O O . CYS B 1 448 ? -9.227 20.672 12.141 1 98.38 448 CYS B O 1
ATOM 8110 N N . VAL B 1 449 ? -9.688 22.109 10.5 1 98.62 449 VAL B N 1
ATOM 8111 C CA . VAL B 1 449 ? -11.055 21.641 10.336 1 98.62 449 VAL B CA 1
ATOM 8112 C C . VAL B 1 449 ? -11.047 20.297 9.594 1 98.62 449 VAL B C 1
ATOM 8114 O O . VAL B 1 449 ? -10.617 20.234 8.438 1 98.62 449 VAL B O 1
ATOM 8117 N N . THR B 1 450 ? -11.562 19.203 10.258 1 98 450 THR B N 1
ATOM 8118 C CA . THR B 1 450 ? -11.414 17.875 9.672 1 98 450 THR B CA 1
ATOM 8119 C C . THR B 1 450 ? -12.766 17.203 9.516 1 98 450 THR B C 1
ATOM 8121 O O . THR B 1 450 ? -12.961 16.391 8.602 1 98 450 THR B O 1
ATOM 8124 N N . TYR B 1 451 ? -13.773 17.516 10.383 1 97.69 451 TYR B N 1
ATOM 8125 C CA . TYR B 1 451 ? -15.055 16.844 10.445 1 97.69 451 TYR B CA 1
ATOM 8126 C C . TYR B 1 451 ? -15.891 17.125 9.203 1 97.69 451 TYR B C 1
ATOM 8128 O O . TYR B 1 451 ? -16.062 18.281 8.82 1 97.69 451 TYR B O 1
ATOM 8136 N N . GLU B 1 452 ? -16.391 16.109 8.594 1 97.12 452 GLU B N 1
ATOM 8137 C CA . GLU B 1 452 ? -17.141 16.234 7.344 1 97.12 452 GLU B CA 1
ATOM 8138 C C . GLU B 1 452 ? -18.312 17.203 7.504 1 97.12 452 GLU B C 1
ATOM 8140 O O . GLU B 1 452 ? -18.609 17.984 6.598 1 97.12 452 GLU B O 1
ATOM 8145 N N . HIS B 1 453 ? -18.938 17.203 8.672 1 97 453 HIS B N 1
ATOM 8146 C CA . HIS B 1 453 ? -20.141 18 8.875 1 97 453 HIS B CA 1
ATOM 8147 C C . HIS B 1 453 ? -19.891 19.156 9.844 1 97 453 HIS B C 1
ATOM 8149 O O . HIS B 1 453 ? -20.766 19.516 10.633 1 97 453 HIS B O 1
ATOM 8155 N N . ALA B 1 454 ? -18.719 19.672 9.812 1 98.19 454 ALA B N 1
ATOM 8156 C CA . ALA B 1 454 ? -18.328 20.766 10.711 1 98.19 454 ALA B CA 1
ATOM 8157 C C . ALA B 1 454 ? -19.219 21.984 10.5 1 98.19 454 ALA B C 1
ATOM 8159 O O . ALA B 1 454 ? -19.609 22.297 9.375 1 98.19 454 ALA B O 1
ATOM 8160 N N . THR B 1 455 ? -19.531 22.656 11.586 1 98.44 455 THR B N 1
ATOM 8161 C CA . THR B 1 455 ? -20.344 23.859 11.578 1 98.44 455 THR B CA 1
ATOM 8162 C C . THR B 1 455 ? -19.672 24.984 12.367 1 98.44 455 THR B C 1
ATOM 8164 O O . THR B 1 455 ? -18.656 24.75 13.023 1 98.44 455 THR B O 1
ATOM 8167 N N . GLU B 1 456 ? -20.25 26.141 12.281 1 98.62 456 GLU B N 1
ATOM 8168 C CA . GLU B 1 456 ? -19.75 27.281 13.039 1 98.62 456 GLU B CA 1
ATOM 8169 C C . GLU B 1 456 ? -19.812 27.016 14.539 1 98.62 456 GLU B C 1
ATOM 8171 O O . GLU B 1 456 ? -18.938 27.453 15.289 1 98.62 456 GLU B O 1
ATOM 8176 N N . GLU B 1 457 ? -20.828 26.281 14.938 1 98.44 457 GLU B N 1
ATOM 8177 C CA . GLU B 1 457 ? -20.984 25.969 16.359 1 98.44 457 GLU B CA 1
ATOM 8178 C C . GLU B 1 457 ? -19.812 25.141 16.875 1 98.44 457 GLU B C 1
ATOM 8180 O O . GLU B 1 457 ? -19.375 25.312 18.016 1 98.44 457 GLU B O 1
ATOM 8185 N N . HIS B 1 458 ? -19.391 24.219 16.094 1 98.31 458 HIS B N 1
ATOM 8186 C CA . HIS B 1 458 ? -18.234 23.406 16.484 1 98.31 458 HIS B CA 1
ATOM 8187 C C . HIS B 1 458 ? -17 24.281 16.703 1 98.31 458 HIS B C 1
ATOM 8189 O O . HIS B 1 458 ? -16.25 24.062 17.641 1 98.31 458 HIS B O 1
ATOM 8195 N N . ILE B 1 459 ? -16.797 25.297 15.82 1 98.69 459 ILE B N 1
ATOM 8196 C CA . ILE B 1 459 ? -15.633 26.188 15.867 1 98.69 459 ILE B CA 1
ATOM 8197 C C . ILE B 1 459 ? -15.734 27.094 17.094 1 98.69 459 ILE B C 1
ATOM 8199 O O . ILE B 1 459 ? -14.758 27.266 17.828 1 98.69 459 ILE B O 1
ATOM 8203 N N . ASP B 1 460 ? -16.922 27.641 17.328 1 98.62 460 ASP B N 1
ATOM 8204 C CA . ASP B 1 460 ? -17.141 28.547 18.453 1 98.62 460 ASP B CA 1
ATOM 8205 C C . ASP B 1 460 ? -16.906 27.828 19.781 1 98.62 460 ASP B C 1
ATOM 8207 O O . ASP B 1 460 ? -16.266 28.375 20.688 1 98.62 460 ASP B O 1
ATOM 8211 N N . TYR B 1 461 ? -17.438 26.656 19.828 1 98.12 461 TYR B N 1
ATOM 8212 C CA . TYR B 1 461 ? -17.281 25.859 21.047 1 98.12 461 TYR B CA 1
ATOM 8213 C C . TYR B 1 461 ? -15.805 25.547 21.297 1 98.12 461 TYR B C 1
ATOM 8215 O O . TYR B 1 461 ? -15.32 25.656 22.422 1 98.12 461 TYR B O 1
ATOM 8223 N N . ALA B 1 462 ? -15.109 25.156 20.297 1 98.38 462 ALA B N 1
ATOM 8224 C CA . ALA B 1 462 ? -13.688 24.844 20.422 1 98.38 462 ALA B CA 1
ATOM 8225 C C . ALA B 1 462 ? -12.906 26.062 20.922 1 98.38 462 ALA B C 1
ATOM 8227 O O . ALA B 1 462 ? -12.047 25.938 21.797 1 98.38 462 ALA B O 1
ATOM 8228 N N . TRP B 1 463 ? -13.195 27.188 20.359 1 98.56 463 TRP B N 1
ATOM 8229 C CA . TRP B 1 463 ? -12.477 28.406 20.719 1 98.56 463 TRP B CA 1
ATOM 8230 C C . TRP B 1 463 ? -12.727 28.766 22.188 1 98.56 463 TRP B C 1
ATOM 8232 O O . TRP B 1 463 ? -11.805 29.156 22.906 1 98.56 463 TRP B O 1
ATOM 8242 N N . GLU B 1 464 ? -13.953 28.656 22.625 1 98.25 464 GLU B N 1
ATOM 8243 C CA . GLU B 1 464 ? -14.289 28.953 24.016 1 98.25 464 GLU B CA 1
ATOM 8244 C C . GLU B 1 464 ? -13.516 28.062 24.969 1 98.25 464 GLU B C 1
ATOM 8246 O O . GLU B 1 464 ? -13.008 28.516 26 1 98.25 464 GLU B O 1
ATOM 8251 N N . GLU B 1 465 ? -13.508 26.812 24.641 1 97.75 465 GLU B N 1
ATOM 8252 C CA . GLU B 1 465 ? -12.773 25.875 25.484 1 97.75 465 GLU B CA 1
ATOM 8253 C C . GLU B 1 465 ? -11.273 26.156 25.453 1 97.75 465 GLU B C 1
ATOM 8255 O O . GLU B 1 465 ? -10.594 26.031 26.469 1 97.75 465 GLU B O 1
ATOM 8260 N N . ILE B 1 466 ? -10.703 26.469 24.297 1 98.25 466 ILE B N 1
ATOM 8261 C CA . ILE B 1 466 ? -9.281 26.797 24.172 1 98.25 466 ILE B CA 1
ATOM 8262 C C . ILE B 1 466 ? -8.945 28 25.047 1 98.25 466 ILE B C 1
ATOM 8264 O O . ILE B 1 466 ? -7.91 28.016 25.703 1 98.25 466 ILE B O 1
ATOM 8268 N N . LYS B 1 467 ? -9.805 28.953 25.062 1 97.62 467 LYS B N 1
ATOM 8269 C CA . LYS B 1 467 ? -9.617 30.125 25.906 1 97.62 467 LYS B CA 1
ATOM 8270 C C . LYS B 1 467 ? -9.555 29.734 27.391 1 97.62 467 LYS B C 1
ATOM 8272 O O . LYS B 1 467 ? -8.719 30.234 28.141 1 97.62 467 LYS B O 1
ATOM 8277 N N . ASN B 1 468 ? -10.5 28.828 27.719 1 96.62 468 ASN B N 1
ATOM 8278 C CA . ASN B 1 468 ? -10.508 28.359 29.094 1 96.62 468 ASN B CA 1
ATOM 8279 C C . ASN B 1 468 ? -9.195 27.656 29.453 1 96.62 468 ASN B C 1
ATOM 8281 O O . ASN B 1 468 ? -8.641 27.891 30.531 1 96.62 468 ASN B O 1
ATOM 8285 N N . TYR B 1 469 ? -8.734 26.797 28.594 1 96.69 469 TYR B N 1
ATOM 8286 C CA . TYR B 1 469 ? -7.465 26.125 28.828 1 96.69 469 TYR B CA 1
ATOM 8287 C C . TYR B 1 469 ? -6.32 27.125 28.891 1 96.69 469 TYR B C 1
ATOM 8289 O O . TYR B 1 469 ? -5.359 26.938 29.641 1 96.69 469 TYR B O 1
ATOM 8297 N N . ALA B 1 470 ? -6.367 28.156 28.047 1 97.06 470 ALA B N 1
ATOM 8298 C CA . ALA B 1 470 ? -5.34 29.203 28.047 1 97.06 470 ALA B CA 1
ATOM 8299 C C . ALA B 1 470 ? -5.309 29.938 29.391 1 97.06 470 ALA B C 1
ATOM 8301 O O . ALA B 1 470 ? -4.23 30.234 29.906 1 97.06 470 ALA B O 1
ATOM 8302 N N . GLU B 1 471 ? -6.477 30.234 29.922 1 95.44 471 GLU B N 1
ATOM 8303 C CA . GLU B 1 471 ? -6.562 30.875 31.234 1 95.44 471 GLU B CA 1
ATOM 8304 C C . GLU B 1 471 ? -5.938 30 32.312 1 95.44 471 GLU B C 1
ATOM 8306 O O . GLU B 1 471 ? -5.18 30.5 33.156 1 95.44 471 GLU B O 1
ATOM 8311 N N . GLU B 1 472 ? -6.305 28.766 32.219 1 93.56 472 GLU B N 1
ATOM 8312 C CA . GLU B 1 472 ? -5.738 27.812 33.188 1 93.56 472 GLU B CA 1
ATOM 8313 C C . GLU B 1 472 ? -4.219 27.75 33.062 1 93.56 472 GLU B C 1
ATOM 8315 O O . GLU B 1 472 ? -3.512 27.719 34.094 1 93.56 472 GLU B O 1
ATOM 8320 N N . THR B 1 473 ? -3.742 27.688 31.891 1 94.44 473 THR B N 1
ATOM 8321 C CA . THR B 1 473 ? -2.311 27.594 31.625 1 94.44 473 THR B CA 1
ATOM 8322 C C . THR B 1 473 ? -1.581 28.844 32.125 1 94.44 473 THR B C 1
ATOM 8324 O O . THR B 1 473 ? -0.54 28.75 32.781 1 94.44 473 THR B O 1
ATOM 8327 N N . LEU B 1 474 ? -2.102 30 31.844 1 92.44 474 LEU B N 1
ATOM 8328 C CA . LEU B 1 474 ? -1.48 31.266 32.219 1 92.44 474 LEU B CA 1
ATOM 8329 C C . LEU B 1 474 ? -1.499 31.422 33.75 1 92.44 474 LEU B C 1
ATOM 8331 O O . LEU B 1 474 ? -0.546 31.953 34.344 1 92.44 474 LEU B O 1
ATOM 8335 N N . ALA B 1 475 ? -2.586 31 34.344 1 90.44 475 ALA B N 1
ATOM 8336 C CA . ALA B 1 475 ? -2.676 31.047 35.812 1 90.44 475 ALA B CA 1
ATOM 8337 C C . ALA B 1 475 ? -1.628 30.156 36.438 1 90.44 475 ALA B C 1
ATOM 8339 O O . ALA B 1 475 ? -1.079 30.484 37.5 1 90.44 475 ALA B O 1
ATOM 8340 N N . ALA B 1 476 ? -1.453 29.094 35.844 1 86.81 476 ALA B N 1
ATOM 8341 C CA . ALA B 1 476 ? -0.515 28.109 36.406 1 86.81 476 ALA B CA 1
ATOM 8342 C C . ALA B 1 476 ? 0.929 28.531 36.125 1 86.81 476 ALA B C 1
ATOM 8344 O O . ALA B 1 476 ? 1.804 28.328 36.969 1 86.81 476 ALA B O 1
ATOM 8345 N N . GLU B 1 477 ? 1.184 29.062 35.031 1 81.88 477 GLU B N 1
ATOM 8346 C CA . GLU B 1 477 ? 2.557 29.281 34.594 1 81.88 477 GLU B CA 1
ATOM 8347 C C . GLU B 1 477 ? 2.998 30.719 34.844 1 81.88 477 GLU B C 1
ATOM 8349 O O . GLU B 1 477 ? 4.195 31 34.906 1 81.88 477 GLU B O 1
ATOM 8354 N N . CYS B 1 478 ? 2.082 31.547 34.906 1 73.69 478 CYS B N 1
ATOM 8355 C CA . CYS B 1 478 ? 2.389 32.938 35.125 1 73.69 478 CYS B CA 1
ATOM 8356 C C . CYS B 1 478 ? 1.572 33.5 36.281 1 73.69 478 CYS B C 1
ATOM 8358 O O . CYS B 1 478 ? 0.779 34.438 36.094 1 73.69 478 CYS B O 1
ATOM 8360 N N . PRO B 1 479 ? 1.76 33 37.531 1 60.12 479 PRO B N 1
ATOM 8361 C CA . PRO B 1 479 ? 0.891 33.406 38.625 1 60.12 479 PRO B CA 1
ATOM 8362 C C . PRO B 1 479 ? 0.866 34.906 38.875 1 60.12 479 PRO B C 1
ATOM 8364 O O . PRO B 1 479 ? -0.147 35.438 39.312 1 60.12 479 PRO B O 1
ATOM 8367 N N . GLU B 1 480 ? 1.978 35.531 38.781 1 56.31 480 GLU B N 1
ATOM 8368 C CA . GLU B 1 480 ? 2.027 36.969 39.125 1 56.31 480 GLU B CA 1
ATOM 8369 C C . GLU B 1 480 ? 1.178 37.781 38.156 1 56.31 480 GLU B C 1
ATOM 8371 O O . GLU B 1 480 ? 0.611 38.812 38.531 1 56.31 480 GLU B O 1
ATOM 8376 N N . GLU B 1 481 ? 1.094 37.406 36.969 1 50.12 481 GLU B N 1
ATOM 8377 C CA . GLU B 1 481 ? 0.421 38.188 35.938 1 50.12 481 GLU B CA 1
ATOM 8378 C C . GLU B 1 481 ? -1.096 38.062 36.062 1 50.12 481 GLU B C 1
ATOM 8380 O O . GLU B 1 481 ? -1.827 38.969 35.656 1 50.12 481 GLU B O 1
ATOM 8385 N N . VAL B 1 482 ? -1.606 37.031 36.625 1 50.19 482 VAL B N 1
ATOM 8386 C CA . VAL B 1 482 ? -3.037 36.75 36.719 1 50.19 482 VAL B CA 1
ATOM 8387 C C . VAL B 1 482 ? -3.582 37.406 38 1 50.19 482 VAL B C 1
ATOM 8389 O O . VAL B 1 482 ? -4.789 37.375 38.25 1 50.19 482 VAL B O 1
ATOM 8392 N N . GLN B 1 483 ? -2.795 37.812 38.938 1 43.41 483 GLN B N 1
ATOM 8393 C CA . GLN B 1 483 ? -3.309 38.344 40.188 1 43.41 483 GLN B CA 1
ATOM 8394 C C . GLN B 1 483 ? -4.191 39.562 39.938 1 43.41 483 GLN B C 1
ATOM 8396 O O . GLN B 1 483 ? -5.008 39.938 40.781 1 43.41 483 GLN B O 1
ATOM 8401 N N . GLU B 1 484 ? -3.818 40.375 38.969 1 41.09 484 GLU B N 1
ATOM 8402 C CA . GLU B 1 484 ? -4.613 41.594 39.031 1 41.09 484 GLU B CA 1
ATOM 8403 C C . GLU B 1 484 ? -6.078 41.312 38.719 1 41.09 484 GLU B C 1
ATOM 8405 O O . GLU B 1 484 ? -6.93 42.188 38.875 1 41.09 484 GLU B O 1
ATOM 8410 N N . GLN B 1 485 ? -6.48 40.438 37.75 1 42.47 485 GLN B N 1
ATOM 8411 C CA . GLN B 1 485 ? -7.91 40.312 37.5 1 42.47 485 GLN B CA 1
ATOM 8412 C C . GLN B 1 485 ? -8.578 39.375 38.5 1 42.47 485 GLN B C 1
ATOM 8414 O O . GLN B 1 485 ? -8.039 38.312 38.812 1 42.47 485 GLN B O 1
ATOM 8419 N N . ALA B 1 486 ? -9.617 39.781 39.438 1 41.91 486 ALA B N 1
ATOM 8420 C CA . ALA B 1 486 ? -10.391 39.281 40.562 1 41.91 486 ALA B CA 1
ATOM 8421 C C . ALA B 1 486 ? -10.938 37.875 40.281 1 41.91 486 ALA B C 1
ATOM 8423 O O . ALA B 1 486 ? -11.938 37.719 39.562 1 41.91 486 ALA B O 1
ATOM 8424 N N . LEU B 1 487 ? -10.172 36.781 40.031 1 42.88 487 LEU B N 1
ATOM 8425 C CA . LEU B 1 487 ? -10.852 35.5 39.906 1 42.88 487 LEU B CA 1
ATOM 8426 C C . LEU B 1 487 ? -11.633 35.156 41.188 1 42.88 487 LEU B C 1
ATOM 8428 O O . LEU B 1 487 ? -11.188 35.469 42.281 1 42.88 487 LEU B O 1
ATOM 8432 N N . PRO B 1 488 ? -12.938 34.875 41.125 1 39.41 488 PRO B N 1
ATOM 8433 C CA . PRO B 1 488 ? -13.664 34.5 42.344 1 39.41 488 PRO B CA 1
ATOM 8434 C C . PRO B 1 488 ? -12.93 33.438 43.156 1 39.41 488 PRO B C 1
ATOM 8436 O O . PRO B 1 488 ? -12.156 32.656 42.594 1 39.41 488 PRO B O 1
ATOM 8439 N N . ALA B 1 489 ? -12.719 33.438 44.562 1 42.81 489 ALA B N 1
ATOM 8440 C CA . ALA B 1 489 ? -12.078 32.75 45.656 1 42.81 489 ALA B CA 1
ATOM 8441 C C . ALA B 1 489 ? -12.164 31.234 45.469 1 42.81 489 ALA B C 1
ATOM 8443 O O . ALA B 1 489 ? -11.492 30.484 46.188 1 42.81 489 ALA B O 1
ATOM 8444 N N . THR B 1 490 ? -13.219 30.578 44.938 1 41.94 490 THR B N 1
ATOM 8445 C CA . THR B 1 490 ? -13.555 29.188 45.25 1 41.94 490 THR B CA 1
ATOM 8446 C C . THR B 1 490 ? -12.711 28.234 44.406 1 41.94 490 THR B C 1
ATOM 8448 O O . THR B 1 490 ? -12.859 27.016 44.5 1 41.94 490 THR B O 1
ATOM 8451 N N . LYS B 1 491 ? -12.305 28.516 43.219 1 48.59 491 LYS B N 1
ATOM 8452 C CA . LYS B 1 491 ? -11.805 27.406 42.406 1 48.59 491 LYS B CA 1
ATOM 8453 C C . LYS B 1 491 ? -10.305 27.203 42.594 1 48.59 491 LYS B C 1
ATOM 8455 O O . LYS B 1 491 ? -9.539 28.172 42.656 1 48.59 491 LYS B O 1
ATOM 8460 N N . LYS B 1 492 ? -9.914 26 43.188 1 52.22 492 LYS B N 1
ATOM 8461 C CA . LYS B 1 492 ? -8.531 25.578 43.375 1 52.22 492 LYS B CA 1
ATOM 8462 C C . LYS B 1 492 ? -7.703 25.875 42.125 1 52.22 492 LYS B C 1
ATOM 8464 O O . LYS B 1 492 ? -8.156 25.641 41 1 52.22 492 LYS B O 1
ATOM 8469 N N . PRO B 1 493 ? -6.645 26.453 42.375 1 55.41 493 PRO B N 1
ATOM 8470 C CA . PRO B 1 493 ? -5.762 26.75 41.25 1 55.41 493 PRO B CA 1
ATOM 8471 C C . PRO B 1 493 ? -5.395 25.5 40.438 1 55.41 493 PRO B C 1
ATOM 8473 O O . PRO B 1 493 ? -5.195 24.422 41.031 1 55.41 493 PRO B O 1
ATOM 8476 N N . PRO B 1 494 ? -5.566 25.5 39.094 1 69.5 494 PRO B N 1
ATOM 8477 C CA . PRO B 1 494 ? -5.211 24.359 38.281 1 69.5 494 PRO B CA 1
ATOM 8478 C C . PRO B 1 494 ? -3.771 23.891 38.469 1 69.5 494 PRO B C 1
ATOM 8480 O O . PRO B 1 494 ? -2.885 24.719 38.719 1 69.5 494 PRO B O 1
ATOM 8483 N N . LYS B 1 495 ? -3.609 22.656 38.812 1 70 495 LYS B N 1
ATOM 8484 C CA . LYS B 1 495 ? -2.305 22.062 39.094 1 70 495 LYS B CA 1
ATOM 8485 C C . LYS B 1 495 ? -1.444 22.031 37.812 1 70 495 LYS B C 1
ATOM 8487 O O . LYS B 1 495 ? -1.959 21.859 36.719 1 70 495 LYS B O 1
ATOM 8492 N N . LYS B 1 496 ? -0.163 22.375 37.969 1 73 496 LYS B N 1
ATOM 8493 C CA . LYS B 1 496 ? 0.817 22.203 36.875 1 73 496 LYS B CA 1
ATOM 8494 C C . LYS B 1 496 ? 0.881 20.75 36.438 1 73 496 LYS B C 1
ATOM 8496 O O . LYS B 1 496 ? 0.798 19.828 37.25 1 73 496 LYS B O 1
ATOM 8501 N N . LEU B 1 497 ? 0.904 20.594 35.094 1 78.81 497 LEU B N 1
ATOM 8502 C CA . LEU B 1 497 ? 1.089 19.25 34.562 1 78.81 497 LEU B CA 1
ATOM 8503 C C . LEU B 1 497 ? 2.471 18.719 34.906 1 78.81 497 LEU B C 1
ATOM 8505 O O . LEU B 1 497 ? 3.434 19.484 35.031 1 78.81 497 LEU B O 1
ATOM 8509 N N . THR B 1 498 ? 2.494 17.438 35.188 1 79.31 498 THR B N 1
ATOM 8510 C CA . THR B 1 498 ? 3.809 16.828 35.344 1 79.31 498 THR B CA 1
ATOM 8511 C C . THR B 1 498 ? 4.594 16.906 34.031 1 79.31 498 THR B C 1
ATOM 8513 O O . THR B 1 498 ? 4.008 17.094 32.969 1 79.31 498 THR B O 1
ATOM 8516 N N . ARG B 1 499 ? 5.828 16.812 34.156 1 73.81 499 ARG B N 1
ATOM 8517 C CA . ARG B 1 499 ? 6.703 16.891 33 1 73.81 499 ARG B CA 1
ATOM 8518 C C . ARG B 1 499 ? 6.375 15.781 32 1 73.81 499 ARG B C 1
ATOM 8520 O O . ARG B 1 499 ? 6.379 16.016 30.797 1 73.81 499 ARG B O 1
ATOM 8527 N N . SER B 1 500 ? 6.121 14.648 32.531 1 74.44 500 SER B N 1
ATOM 8528 C CA . SER B 1 500 ? 5.809 13.5 31.688 1 74.44 500 SER B CA 1
ATOM 8529 C C . SER B 1 500 ? 4.512 13.719 30.906 1 74.44 500 SER B C 1
ATOM 8531 O O . SER B 1 500 ? 4.43 13.406 29.719 1 74.44 500 SER B O 1
ATOM 8533 N N . MET B 1 501 ? 3.633 14.297 31.547 1 79.19 501 MET B N 1
ATOM 8534 C CA . MET B 1 501 ? 2.344 14.555 30.922 1 79.19 501 MET B CA 1
ATOM 8535 C C . MET B 1 501 ? 2.463 15.664 29.875 1 79.19 501 MET B C 1
ATOM 8537 O O . MET B 1 501 ? 1.868 15.586 28.812 1 79.19 501 MET B O 1
ATOM 8541 N N . SER B 1 502 ? 3.227 16.625 30.281 1 80.56 502 SER B N 1
ATOM 8542 C CA . SER B 1 502 ? 3.428 17.75 29.359 1 80.56 502 SER B CA 1
ATOM 8543 C C . SER B 1 502 ? 4.09 17.281 28.062 1 80.56 502 SER B C 1
ATOM 8545 O O . SER B 1 502 ? 3.639 17.625 26.969 1 80.56 502 SER B O 1
ATOM 8547 N N . THR B 1 503 ? 5.055 16.5 28.172 1 80.44 503 THR B N 1
ATOM 8548 C CA . THR B 1 503 ? 5.797 16.031 27 1 80.44 503 THR B CA 1
ATOM 8549 C C . THR B 1 503 ? 4.934 15.125 26.141 1 80.44 503 THR B C 1
ATOM 8551 O O . THR B 1 503 ? 4.918 15.25 24.922 1 80.44 503 THR B O 1
ATOM 8554 N N . ARG B 1 504 ? 4.262 14.336 26.75 1 79.38 504 ARG B N 1
ATOM 8555 C CA . ARG B 1 504 ? 3.439 13.359 26.031 1 79.38 504 ARG B CA 1
ATOM 8556 C C . ARG B 1 504 ? 2.316 14.047 25.266 1 79.38 504 ARG B C 1
ATOM 8558 O O . ARG B 1 504 ? 2.131 13.805 24.078 1 79.38 504 ARG B O 1
ATOM 8565 N N . PHE B 1 505 ? 1.696 14.961 25.875 1 85.69 505 PHE B N 1
ATOM 8566 C CA . PHE B 1 505 ? 0.458 15.492 25.312 1 85.69 505 PHE B CA 1
ATOM 8567 C C . PHE B 1 505 ? 0.734 16.719 24.469 1 85.69 505 PHE B C 1
ATOM 8569 O O . PHE B 1 505 ? -0.142 17.188 23.734 1 85.69 505 PHE B O 1
ATOM 8576 N N . SER B 1 506 ? 1.948 17.203 24.578 1 87.56 506 SER B N 1
ATOM 8577 C CA . SER B 1 506 ? 2.363 18.281 23.688 1 87.56 506 SER B CA 1
ATOM 8578 C C . SER B 1 506 ? 3.17 17.75 22.516 1 87.56 506 SER B C 1
ATOM 8580 O O . SER B 1 506 ? 3.668 18.516 21.688 1 87.56 506 SER B O 1
ATOM 8582 N N . PHE B 1 507 ? 3.336 16.5 22.422 1 86.38 507 PHE B N 1
ATOM 8583 C CA . PHE B 1 507 ? 4.055 15.828 21.344 1 86.38 507 PHE B CA 1
ATOM 8584 C C . PHE B 1 507 ? 5.484 16.344 21.25 1 86.38 507 PHE B C 1
ATOM 8586 O O . PHE B 1 507 ? 5.945 16.703 20.156 1 86.38 507 PHE B O 1
ATOM 8593 N N . THR B 1 508 ? 6.094 16.453 22.375 1 79.56 508 THR B N 1
ATOM 8594 C CA . THR B 1 508 ? 7.492 16.859 22.422 1 79.56 508 THR B CA 1
ATOM 8595 C C . THR B 1 508 ? 8.352 15.781 23.078 1 79.56 508 THR B C 1
ATOM 8597 O O . THR B 1 508 ? 7.832 14.875 23.734 1 79.56 508 THR B O 1
ATOM 8600 N N . ARG B 1 509 ? 9.539 15.828 22.75 1 78.12 509 ARG B N 1
ATOM 8601 C CA . ARG B 1 509 ? 10.523 14.961 23.375 1 78.12 509 ARG B CA 1
ATOM 8602 C C . ARG B 1 509 ? 11.719 15.766 23.891 1 78.12 509 ARG B C 1
ATOM 8604 O O . ARG B 1 509 ? 12.32 16.531 23.125 1 78.12 509 ARG B O 1
ATOM 8611 N N . SER B 1 510 ? 12 15.539 25.188 1 79 510 SER B N 1
ATOM 8612 C CA . SER B 1 510 ? 13.117 16.25 25.797 1 79 510 SER B CA 1
ATOM 8613 C C . SER B 1 510 ? 14.422 15.492 25.609 1 79 510 SER B C 1
ATOM 8615 O O . SER B 1 510 ? 14.484 14.281 25.859 1 79 510 SER B O 1
ATOM 8617 N N . VAL B 1 511 ? 15.383 16.156 25.078 1 76.94 511 VAL B N 1
ATOM 8618 C CA . VAL B 1 511 ? 16.688 15.531 24.859 1 76.94 511 VAL B CA 1
ATOM 8619 C C . VAL B 1 511 ? 17.781 16.422 25.422 1 76.94 511 VAL B C 1
ATOM 8621 O O . VAL B 1 511 ? 17.531 17.578 25.781 1 76.94 511 VAL B O 1
ATOM 8624 N N . SER B 1 512 ? 18.984 15.82 25.562 1 76.06 512 SER B N 1
ATOM 8625 C CA . SER B 1 512 ? 20.125 16.609 26 1 76.06 512 SER B CA 1
ATOM 8626 C C . SER B 1 512 ? 20.531 17.625 24.953 1 76.06 512 SER B C 1
ATOM 8628 O O . SER B 1 512 ? 20.156 17.5 23.781 1 76.06 512 SER B O 1
ATOM 8630 N N . ARG B 1 513 ? 21.203 18.656 25.391 1 74.44 513 ARG B N 1
ATOM 8631 C CA . ARG B 1 513 ? 21.641 19.703 24.484 1 74.44 513 ARG B CA 1
ATOM 8632 C C . ARG B 1 513 ? 22.5 19.125 23.359 1 74.44 513 ARG B C 1
ATOM 8634 O O . ARG B 1 513 ? 22.422 19.562 22.219 1 74.44 513 ARG B O 1
ATOM 8641 N N . GLU B 1 514 ? 23.297 18.203 23.734 1 70.75 514 GLU B N 1
ATOM 8642 C CA . GLU B 1 514 ? 24.156 17.578 22.734 1 70.75 514 GLU B CA 1
ATOM 8643 C C . GLU B 1 514 ? 23.344 16.875 21.656 1 70.75 514 GLU B C 1
ATOM 8645 O O . GLU B 1 514 ? 23.625 17.016 20.469 1 70.75 514 GLU B O 1
ATOM 8650 N N . ILE B 1 515 ? 22.312 16.219 22.047 1 69.12 515 ILE B N 1
ATOM 8651 C CA . ILE B 1 515 ? 21.469 15.477 21.125 1 69.12 515 ILE B CA 1
ATOM 8652 C C . ILE B 1 515 ? 20.656 16.453 20.281 1 69.12 515 ILE B C 1
ATOM 8654 O O . ILE B 1 515 ? 20.453 16.25 19.078 1 69.12 515 ILE B O 1
ATOM 8658 N N . PHE B 1 516 ? 20.25 17.469 21 1 74.75 516 PHE B N 1
ATOM 8659 C CA . PHE B 1 516 ? 19.453 18.484 20.328 1 74.75 516 PHE B CA 1
ATOM 8660 C C . PHE B 1 516 ? 20.266 19.125 19.203 1 74.75 516 PHE B C 1
ATOM 8662 O O . PHE B 1 516 ? 19.766 19.297 18.094 1 74.75 516 PHE B O 1
ATOM 8669 N N . GLU B 1 517 ? 21.453 19.406 19.516 1 70.19 517 GLU B N 1
ATOM 8670 C CA . GLU B 1 517 ? 22.328 20.047 18.531 1 70.19 517 GLU B CA 1
ATOM 8671 C C . GLU B 1 517 ? 22.641 19.078 17.391 1 70.19 517 GLU B C 1
ATOM 8673 O O . GLU B 1 517 ? 22.703 19.484 16.219 1 70.19 517 GLU B O 1
ATOM 8678 N N . ARG B 1 518 ? 22.812 17.891 17.703 1 61.53 518 ARG B N 1
ATOM 8679 C CA . ARG B 1 518 ? 23.094 16.891 16.703 1 61.53 518 ARG B CA 1
ATOM 8680 C C . ARG B 1 518 ? 21.906 16.703 15.75 1 61.53 518 ARG B C 1
ATOM 8682 O O . ARG B 1 518 ? 22.078 16.547 14.547 1 61.53 518 ARG B O 1
ATOM 8689 N N . GLN B 1 519 ? 20.766 16.766 16.359 1 62.75 519 GLN B N 1
ATOM 8690 C CA . GLN B 1 519 ? 19.547 16.578 15.578 1 62.75 519 GLN B CA 1
ATOM 8691 C C . GLN B 1 519 ? 19.281 17.797 14.703 1 62.75 519 GLN B C 1
ATOM 8693 O O . GLN B 1 519 ? 18.828 17.656 13.562 1 62.75 519 GLN B O 1
ATOM 8698 N N . ASN B 1 520 ? 19.438 18.859 15.367 1 57.69 520 ASN B N 1
ATOM 8699 C CA . ASN B 1 520 ? 19.172 20.078 14.633 1 57.69 520 ASN B CA 1
ATOM 8700 C C . ASN B 1 520 ? 20.172 20.297 13.508 1 57.69 520 ASN B C 1
ATOM 8702 O O . ASN B 1 520 ? 19.922 21.078 12.586 1 57.69 520 ASN B O 1
ATOM 8706 N N . SER B 1 521 ? 21.266 19.719 13.695 1 48.38 521 SER B N 1
ATOM 8707 C CA . SER B 1 521 ? 22.219 19.797 12.602 1 48.38 521 SER B CA 1
ATOM 8708 C C . SER B 1 521 ? 21.781 18.969 11.406 1 48.38 521 SER B C 1
ATOM 8710 O O . SER B 1 521 ? 22.219 19.203 10.281 1 48.38 521 SER B O 1
ATOM 8712 N N . ARG B 1 522 ? 20.984 18.156 11.82 1 53.94 522 ARG B N 1
ATOM 8713 C CA . ARG B 1 522 ? 20.469 17.312 10.742 1 53.94 522 ARG B CA 1
ATOM 8714 C C . ARG B 1 522 ? 19.078 17.766 10.297 1 53.94 522 ARG B C 1
ATOM 8716 O O . ARG B 1 522 ? 18.219 18.016 11.133 1 53.94 522 ARG B O 1
ATOM 8723 N N . SER B 1 523 ? 18.969 18.453 9.227 1 55.34 523 SER B N 1
ATOM 8724 C CA . SER B 1 523 ? 17.688 18.938 8.703 1 55.34 523 SER B CA 1
ATOM 8725 C C . SER B 1 523 ? 16.688 17.812 8.531 1 55.34 523 SER B C 1
ATOM 8727 O O . SER B 1 523 ? 16.922 16.875 7.754 1 55.34 523 SER B O 1
ATOM 8729 N N . GLN B 1 524 ? 15.82 17.641 9.547 1 71.25 524 GLN B N 1
ATOM 8730 C CA . GLN B 1 524 ? 14.758 16.641 9.398 1 71.25 524 GLN B CA 1
ATOM 8731 C C . GLN B 1 524 ? 13.453 17.297 8.961 1 71.25 524 GLN B C 1
ATOM 8733 O O . GLN B 1 524 ? 13.055 18.328 9.508 1 71.25 524 GLN B O 1
ATOM 8738 N N . LEU B 1 525 ? 12.992 16.703 7.984 1 78.44 525 LEU B N 1
ATOM 8739 C CA . LEU B 1 525 ? 11.719 17.203 7.484 1 78.44 525 LEU B CA 1
ATOM 8740 C C . LEU B 1 525 ? 10.57 16.797 8.406 1 78.44 525 LEU B C 1
ATOM 8742 O O . LEU B 1 525 ? 10.711 15.883 9.211 1 78.44 525 LEU B O 1
ATOM 8746 N N . THR B 1 526 ? 9.531 17.547 8.328 1 77.19 526 THR B N 1
ATOM 8747 C CA . THR B 1 526 ? 8.43 17.406 9.273 1 77.19 526 THR B CA 1
ATOM 8748 C C . THR B 1 526 ? 7.359 16.469 8.711 1 77.19 526 THR B C 1
ATOM 8750 O O . THR B 1 526 ? 7.266 16.281 7.496 1 77.19 526 THR B O 1
ATOM 8753 N N . ASP B 1 527 ? 6.637 15.781 9.594 1 75.62 527 ASP B N 1
ATOM 8754 C CA . ASP B 1 527 ? 5.535 14.922 9.188 1 75.62 527 ASP B CA 1
ATOM 8755 C C . ASP B 1 527 ? 4.312 15.133 10.07 1 75.62 527 ASP B C 1
ATOM 8757 O O . ASP B 1 527 ? 3.281 14.484 9.891 1 75.62 527 ASP B O 1
ATOM 8761 N N . GLY B 1 528 ? 4.426 15.977 11.008 1 71.88 528 GLY B N 1
ATOM 8762 C CA . GLY B 1 528 ? 3.312 16.25 11.906 1 71.88 528 GLY B CA 1
ATOM 8763 C C . GLY B 1 528 ? 3.09 15.141 12.922 1 71.88 528 GLY B C 1
ATOM 8764 O O . GLY B 1 528 ? 2.223 15.258 13.789 1 71.88 528 GLY B O 1
ATOM 8765 N N . CYS B 1 529 ? 3.846 14.102 12.875 1 76.62 529 CYS B N 1
ATOM 8766 C CA . CYS B 1 529 ? 3.652 12.953 13.766 1 76.62 529 CYS B CA 1
ATOM 8767 C C . CYS B 1 529 ? 4.855 12.766 14.68 1 76.62 529 CYS B C 1
ATOM 8769 O O . CYS B 1 529 ? 4.711 12.344 15.828 1 76.62 529 CYS B O 1
ATOM 8771 N N . THR B 1 530 ? 6.023 13.039 14.148 1 75.12 530 THR B N 1
ATOM 8772 C CA . THR B 1 530 ? 7.234 12.93 14.961 1 75.12 530 THR B CA 1
ATOM 8773 C C . THR B 1 530 ? 7.258 14 16.047 1 75.12 530 THR B C 1
ATOM 8775 O O . THR B 1 530 ? 7.047 15.18 15.766 1 75.12 530 THR B O 1
ATOM 8778 N N . PRO B 1 531 ? 7.457 13.578 17.219 1 79.62 531 PRO B N 1
ATOM 8779 C CA . PRO B 1 531 ? 7.508 14.562 18.297 1 79.62 531 PRO B CA 1
ATOM 8780 C C . PRO B 1 531 ? 8.57 15.633 18.062 1 79.62 531 PRO B C 1
ATOM 8782 O O . PRO B 1 531 ? 9.656 15.336 17.562 1 79.62 531 PRO B O 1
ATOM 8785 N N . ILE B 1 532 ? 8.25 16.797 18.5 1 80.75 532 ILE B N 1
ATOM 8786 C CA . ILE B 1 532 ? 9.18 17.922 18.406 1 80.75 532 ILE B CA 1
ATOM 8787 C C . ILE B 1 532 ? 10.234 17.812 19.5 1 80.75 532 ILE B C 1
ATOM 8789 O O . ILE B 1 532 ? 9.898 17.672 20.672 1 80.75 532 ILE B O 1
ATOM 8793 N N . VAL B 1 533 ? 11.453 17.844 19.094 1 79.62 533 VAL B N 1
ATOM 8794 C CA . VAL B 1 533 ? 12.547 17.688 20.047 1 79.62 533 VAL B CA 1
ATOM 8795 C C . VAL B 1 533 ? 12.82 19.031 20.734 1 79.62 533 VAL B C 1
ATOM 8797 O O . VAL B 1 533 ? 12.914 20.062 20.078 1 79.62 533 VAL B O 1
ATOM 8800 N N . ILE B 1 534 ? 12.898 19.047 22.078 1 80.38 534 ILE B N 1
ATOM 8801 C CA . ILE B 1 534 ? 13.188 20.234 22.875 1 80.38 534 ILE B CA 1
ATOM 8802 C C . ILE B 1 534 ? 14.359 19.953 23.812 1 80.38 534 ILE B C 1
ATOM 8804 O O . ILE B 1 534 ? 14.633 18.812 24.141 1 80.38 534 ILE B O 1
ATOM 8808 N N . VAL B 1 535 ? 15.133 21.016 24.094 1 77.94 535 VAL B N 1
ATOM 8809 C CA . VAL B 1 535 ? 16.266 20.859 25 1 77.94 535 VAL B CA 1
ATOM 8810 C C . VAL B 1 535 ? 15.758 20.734 26.438 1 77.94 535 VAL B C 1
ATOM 8812 O O . VAL B 1 535 ? 14.852 21.469 26.844 1 77.94 535 VAL B O 1
ATOM 8815 N N . ASP B 1 536 ? 16.312 19.734 27.078 1 66.38 536 ASP B N 1
ATOM 8816 C CA . ASP B 1 536 ? 15.969 19.531 28.484 1 66.38 536 ASP B CA 1
ATOM 8817 C C . ASP B 1 536 ? 16.516 20.672 29.344 1 66.38 536 ASP B C 1
ATOM 8819 O O . ASP B 1 536 ? 17.734 20.891 29.406 1 66.38 536 ASP B O 1
ATOM 8823 N N . THR B 1 537 ? 15.914 21.75 29.641 1 55.81 537 THR B N 1
ATOM 8824 C CA . THR B 1 537 ? 16.391 22.891 30.406 1 55.81 537 THR B CA 1
ATOM 8825 C C . THR B 1 537 ? 16.844 22.453 31.797 1 55.81 537 THR B C 1
ATOM 8827 O O . THR B 1 537 ? 17.594 23.156 32.469 1 55.81 537 THR B O 1
ATOM 8830 N N . ASP B 1 538 ? 16.344 21.547 32.406 1 47.91 538 ASP B N 1
ATOM 8831 C CA . ASP B 1 538 ? 16.797 21.219 33.75 1 47.91 538 ASP B CA 1
ATOM 8832 C C . ASP B 1 538 ? 18.234 20.688 33.719 1 47.91 538 ASP B C 1
ATOM 8834 O O . ASP B 1 538 ? 18.984 20.906 34.688 1 47.91 538 ASP B O 1
ATOM 8838 N N . ASP B 1 539 ? 18.641 20.109 32.781 1 44.34 539 ASP B N 1
ATOM 8839 C CA . ASP B 1 539 ? 20.031 19.703 32.719 1 44.34 539 ASP B CA 1
ATOM 8840 C C . ASP B 1 539 ? 20.953 20.922 32.531 1 44.34 539 ASP B C 1
ATOM 8842 O O . ASP B 1 539 ? 22.094 20.906 33 1 44.34 539 ASP B O 1
ATOM 8846 N N . ILE B 1 540 ? 20.578 21.891 31.812 1 43.66 540 ILE B N 1
ATOM 8847 C CA . ILE B 1 540 ? 21.344 23.141 31.781 1 43.66 540 ILE B CA 1
ATOM 8848 C C . ILE B 1 540 ? 21.297 23.797 33.156 1 43.66 540 ILE B C 1
ATOM 8850 O O . ILE B 1 540 ? 22.312 24.266 33.656 1 43.66 540 ILE B O 1
ATOM 8854 N N . LEU B 1 541 ? 20.125 23.844 33.688 1 41.5 541 LEU B N 1
ATOM 8855 C CA . LEU B 1 541 ? 20.047 24.422 35.031 1 41.5 541 LEU B CA 1
ATOM 8856 C C . LEU B 1 541 ? 20.797 23.547 36.062 1 41.5 541 LEU B C 1
ATOM 8858 O O . LEU B 1 541 ? 21.516 24.062 36.906 1 41.5 541 LEU B O 1
ATOM 8862 N N . GLU B 1 542 ? 20.656 22.281 35.875 1 44.03 542 GLU B N 1
ATOM 8863 C CA . GLU B 1 542 ? 21.469 21.453 36.75 1 44.03 542 GLU B CA 1
ATOM 8864 C C . GLU B 1 542 ? 22.938 21.531 36.406 1 44.03 542 GLU B C 1
ATOM 8866 O O . GLU B 1 542 ? 23.812 21.578 37.281 1 44.03 542 GLU B O 1
ATOM 8871 N N . SER B 1 543 ? 23.219 21.656 35.188 1 44.22 543 SER B N 1
ATOM 8872 C CA . SER B 1 543 ? 24.609 21.906 34.781 1 44.22 543 SER B CA 1
ATOM 8873 C C . SER B 1 543 ? 25.047 23.312 35.188 1 44.22 543 SER B C 1
ATOM 8875 O O . SER B 1 543 ? 26.172 23.5 35.625 1 44.22 543 SER B O 1
ATOM 8877 N N . LEU B 1 544 ? 24.234 24.234 35.031 1 41.94 544 LEU B N 1
ATOM 8878 C CA . LEU B 1 544 ? 24.531 25.578 35.5 1 41.94 544 LEU B CA 1
ATOM 8879 C C . LEU B 1 544 ? 24.516 25.641 37.031 1 41.94 544 LEU B C 1
ATOM 8881 O O . LEU B 1 544 ? 25.375 26.281 37.625 1 41.94 544 LEU B O 1
ATOM 8885 N N . GLN B 1 545 ? 23.578 24.969 37.594 1 43.75 545 GLN B N 1
ATOM 8886 C CA . GLN B 1 545 ? 23.594 24.891 39.062 1 43.75 545 GLN B CA 1
ATOM 8887 C C . GLN B 1 545 ? 24.797 24.078 39.562 1 43.75 545 GLN B C 1
ATOM 8889 O O . GLN B 1 545 ? 25.391 24.422 40.562 1 43.75 545 GLN B O 1
ATOM 8894 N N . ARG B 1 546 ? 25.125 23.109 38.812 1 46.69 546 ARG B N 1
ATOM 8895 C CA . ARG B 1 546 ? 26.344 22.359 39.125 1 46.69 546 ARG B CA 1
ATOM 8896 C C . ARG B 1 546 ? 27.578 23.203 38.844 1 46.69 546 ARG B C 1
ATOM 8898 O O . ARG B 1 546 ? 28.531 23.188 39.625 1 46.69 546 ARG B O 1
ATOM 8905 N N . ALA B 1 547 ? 27.578 23.953 37.781 1 47.22 547 ALA B N 1
ATOM 8906 C CA . ALA B 1 547 ? 28.672 24.891 37.5 1 47.22 547 ALA B CA 1
ATOM 8907 C C . ALA B 1 547 ? 28.688 26.016 38.531 1 47.22 547 ALA B C 1
ATOM 8909 O O . ALA B 1 547 ? 29.766 26.406 39.031 1 47.22 547 ALA B O 1
ATOM 8910 N N . SER B 1 548 ? 27.594 26.516 38.844 1 45.56 548 SER B N 1
ATOM 8911 C CA . SER B 1 548 ? 27.5 27.547 39.875 1 45.56 548 SER B CA 1
ATOM 8912 C C . SER B 1 548 ? 27.859 26.984 41.25 1 45.56 548 SER B C 1
ATOM 8914 O O . SER B 1 548 ? 28.547 27.641 42.031 1 45.56 548 SER B O 1
ATOM 8916 N N . ARG B 1 549 ? 27.422 25.75 41.562 1 48.44 549 ARG B N 1
ATOM 8917 C CA . ARG B 1 549 ? 27.844 25.094 42.781 1 48.44 549 ARG B CA 1
ATOM 8918 C C . ARG B 1 549 ? 29.344 24.812 42.75 1 48.44 549 ARG B C 1
ATOM 8920 O O . ARG B 1 549 ? 30.031 24.984 43.781 1 48.44 549 ARG B O 1
ATOM 8927 N N . MET B 1 550 ? 29.781 24.328 41.562 1 45.72 550 MET B N 1
ATOM 8928 C CA . MET B 1 550 ? 31.219 24.109 41.438 1 45.72 550 MET B CA 1
ATOM 8929 C C . MET B 1 550 ? 31.969 25.438 41.5 1 45.72 550 MET B C 1
ATOM 8931 O O . MET B 1 550 ? 33.062 25.5 42.062 1 45.72 550 MET B O 1
ATOM 8935 N N . ASN B 1 551 ? 31.469 26.484 40.812 1 45.09 551 ASN B N 1
ATOM 8936 C CA . ASN B 1 551 ? 32.125 27.797 40.938 1 45.09 551 ASN B CA 1
ATOM 8937 C C . ASN B 1 551 ? 31.875 28.406 42.344 1 45.09 551 ASN B C 1
ATOM 8939 O O . ASN B 1 551 ? 32.688 29.203 42.812 1 45.09 551 ASN B O 1
ATOM 8943 N N . GLY B 1 552 ? 30.641 28.203 42.906 1 41.06 552 GLY B N 1
ATOM 8944 C CA . GLY B 1 552 ? 30.453 28.641 44.281 1 41.06 552 GLY B CA 1
ATOM 8945 C C . GLY B 1 552 ? 31.328 27.906 45.281 1 41.06 552 GLY B C 1
ATOM 8946 O O . GLY B 1 552 ? 31.75 28.484 46.281 1 41.06 552 GLY B O 1
ATOM 8947 N N . GLU B 1 553 ? 31.484 26.609 45.094 1 39 553 GLU B N 1
ATOM 8948 C CA . GLU B 1 553 ? 32.375 25.891 46 1 39 553 GLU B CA 1
ATOM 8949 C C . GLU B 1 553 ? 33.844 26.281 45.781 1 39 553 GLU B C 1
ATOM 8951 O O . GLU B 1 553 ? 34.688 26.047 46.656 1 39 553 GLU B O 1
ATOM 8956 N N . ARG B 1 554 ? 34.031 26.609 44.5 1 40.19 554 ARG B N 1
ATOM 8957 C CA . ARG B 1 554 ? 35.406 27.031 44.312 1 40.19 554 ARG B CA 1
ATOM 8958 C C . ARG B 1 554 ? 35.688 28.359 44.969 1 40.19 554 ARG B C 1
ATOM 8960 O O . ARG B 1 554 ? 36.812 28.641 45.406 1 40.19 554 ARG B O 1
ATOM 8967 N N . SER B 1 555 ? 34.75 29.281 44.875 1 36.19 555 SER B N 1
ATOM 8968 C CA . SER B 1 555 ? 35.031 30.609 45.438 1 36.19 555 SER B CA 1
ATOM 8969 C C . SER B 1 555 ? 35.094 30.562 46.969 1 36.19 555 SER B C 1
ATOM 8971 O O . SER B 1 555 ? 35.625 31.484 47.594 1 36.19 555 SER B O 1
ATOM 8973 N N . SER B 1 556 ? 34.312 29.656 47.562 1 34.66 556 SER B N 1
ATOM 8974 C CA . SER B 1 556 ? 34.375 29.766 49 1 34.66 556 SER B CA 1
ATOM 8975 C C . SER B 1 556 ? 35.688 29.266 49.531 1 34.66 556 SER B C 1
ATOM 8977 O O . SER B 1 556 ? 36 29.438 50.719 1 34.66 556 SER B O 1
ATOM 8979 N N . ASN B 1 557 ? 36.25 28.266 48.812 1 31.72 557 ASN B N 1
ATOM 8980 C CA . ASN B 1 557 ? 37.375 27.672 49.5 1 31.72 557 ASN B CA 1
ATOM 8981 C C . ASN B 1 557 ? 38.594 28.562 49.469 1 31.72 557 ASN B C 1
ATOM 8983 O O . ASN B 1 557 ? 39.688 28.172 49.938 1 31.72 557 ASN B O 1
ATOM 8987 N N . ASP B 1 558 ? 38.719 29.391 48.469 1 31.03 558 ASP B N 1
ATOM 8988 C CA . ASP B 1 558 ? 40.031 30.031 48.375 1 31.03 558 ASP B CA 1
ATOM 8989 C C . ASP B 1 558 ? 40.219 31.016 49.531 1 31.03 558 ASP B C 1
ATOM 8991 O O . ASP B 1 558 ? 41.188 31.812 49.5 1 31.03 558 ASP B O 1
ATOM 8995 N N . THR B 1 559 ? 39.188 31.297 50.219 1 28.06 559 THR B N 1
ATOM 8996 C CA . THR B 1 559 ? 39.469 32.406 51.125 1 28.06 559 THR B CA 1
ATOM 8997 C C . THR B 1 559 ? 40.344 31.938 52.312 1 28.06 559 THR B C 1
ATOM 8999 O O . THR B 1 559 ? 40.656 32.719 53.188 1 28.06 559 THR B O 1
ATOM 9002 N N . TYR B 1 560 ? 40.219 30.547 52.594 1 23.55 560 TYR B N 1
ATOM 9003 C CA . TYR B 1 560 ? 40.531 30.438 54 1 23.55 560 TYR B CA 1
ATOM 9004 C C . TYR B 1 560 ? 41.969 30.844 54.281 1 23.55 560 TYR B C 1
ATOM 9006 O O . TYR B 1 560 ? 42.219 31.625 55.219 1 23.55 560 TYR B O 1
ATOM 9014 N N . ASP B 1 561 ? 42.969 29.906 54.062 1 23.78 561 ASP B N 1
ATOM 9015 C CA . ASP B 1 561 ? 43.906 29.594 55.156 1 23.78 561 ASP B CA 1
ATOM 9016 C C . ASP B 1 561 ? 45.094 30.578 55.125 1 23.78 561 ASP B C 1
ATOM 9018 O O . ASP B 1 561 ? 46.031 30.391 54.375 1 23.78 561 ASP B O 1
ATOM 9022 N N . THR B 1 562 ? 44.938 31.812 54.844 1 24.98 562 THR B N 1
ATOM 9023 C CA . THR B 1 562 ? 46.094 32.719 54.969 1 24.98 562 THR B CA 1
ATOM 9024 C C . THR B 1 562 ? 46.656 32.656 56.375 1 24.98 562 THR B C 1
ATOM 9026 O O . THR B 1 562 ? 46.125 33.312 57.281 1 24.98 562 THR B O 1
ATOM 9029 N N . ASP B 1 563 ? 46.875 31.438 56.969 1 21.92 563 ASP B N 1
ATOM 9030 C CA . ASP B 1 563 ? 47.5 31.375 58.312 1 21.92 563 ASP B CA 1
ATOM 9031 C C . ASP B 1 563 ? 48.844 32.125 58.312 1 21.92 563 ASP B C 1
ATOM 9033 O O . ASP B 1 563 ? 49.562 32.125 57.344 1 21.92 563 ASP B O 1
ATOM 9037 N N . SER B 1 564 ? 49.031 33.031 59.312 1 23.11 564 SER B N 1
ATOM 9038 C CA . SER B 1 564 ? 49.938 33.969 59.938 1 23.11 564 SER B CA 1
ATOM 9039 C C . SER B 1 564 ? 51.25 33.312 60.375 1 23.11 564 SER B C 1
ATOM 9041 O O . SER B 1 564 ? 51.875 33.719 61.344 1 23.11 564 SER B O 1
ATOM 9043 N N . THR B 1 565 ? 51.781 32.188 59.688 1 22.98 565 THR B N 1
ATOM 9044 C CA . THR B 1 565 ? 52.969 31.688 60.344 1 22.98 565 THR B CA 1
ATOM 9045 C C . THR B 1 565 ? 54.062 32.781 60.406 1 22.98 565 THR B C 1
ATOM 9047 O O . THR B 1 565 ? 54.5 33.281 59.406 1 22.98 565 THR B O 1
ATOM 9050 N N . GLU B 1 566 ? 54.094 33.562 61.5 1 21.67 566 GLU B N 1
ATOM 9051 C CA . GLU B 1 566 ? 54.938 34.531 62.156 1 21.67 566 GLU B CA 1
ATOM 9052 C C . GLU B 1 566 ? 56.312 33.938 62.438 1 21.67 566 GLU B C 1
ATOM 9054 O O . GLU B 1 566 ? 56.562 33.406 63.531 1 21.67 566 GLU B O 1
ATOM 9059 N N . GLU B 1 567 ? 56.906 33 61.594 1 23.16 567 GLU B N 1
ATOM 9060 C CA . GLU B 1 567 ? 58.219 32.656 62.094 1 23.16 567 GLU B CA 1
ATOM 9061 C C . GLU B 1 567 ? 59.125 33.875 62.156 1 23.16 567 GLU B C 1
ATOM 9063 O O . GLU B 1 567 ? 59.094 34.719 61.281 1 23.16 567 GLU B O 1
ATOM 9068 N N . ALA B 1 568 ? 59.906 33.969 63.438 1 26.77 568 ALA B N 1
ATOM 9069 C CA . ALA B 1 568 ? 61 34.656 64.125 1 26.77 568 ALA B CA 1
ATOM 9070 C C . ALA B 1 568 ? 62.281 34.594 63.281 1 26.77 568 ALA B C 1
ATOM 9072 O O . ALA B 1 568 ? 62.594 33.562 62.688 1 26.77 568 ALA B O 1
ATOM 9073 N N . SER B 1 569 ? 62.906 35.688 62.844 1 23.97 569 SER B N 1
ATOM 9074 C CA . SER B 1 569 ? 64.125 36.156 62.219 1 23.97 569 SER B CA 1
ATOM 9075 C C . SER B 1 569 ? 65.375 35.469 62.844 1 23.97 569 SER B C 1
ATOM 9077 O O . SER B 1 569 ? 66.5 35.625 62.344 1 23.97 569 SER B O 1
ATOM 9079 N N . ASN B 1 570 ? 65.438 34.438 63.75 1 22.25 570 ASN B N 1
ATOM 9080 C CA . ASN B 1 570 ? 66.875 34.344 64.125 1 22.25 570 ASN B CA 1
ATOM 9081 C C . ASN B 1 570 ? 67.688 33.75 63 1 22.25 570 ASN B C 1
ATOM 9083 O O . ASN B 1 570 ? 67.25 32.812 62.344 1 22.25 570 ASN B O 1
#

Foldseek 3Di:
DDPVVCVVVVVVVVVVVVVCVVCVLVAFQAADDDPPPLVVVDDPDDDPDDDDPVVVVVCCVPRPVNHDRHQQHLQEFAFFFFFDDPLQVVLVVVLVVVVFWFQWCVSPVVLQVLQLVLLLVLCVLLVADLLLHPPRPPHQKGKDKDQDVLQQLLLLVLLLLVLLLCVVCPPVPVDDSVVQQVQEEEEEALLAALSNVVSCVVSVHHYDHWYDPLQRAAALVRVLVVCVVSVVVRHAYREYEFEQQGRAFGDQHDLQSNLVSQVVHVSYAYEYEYAAPSSLSSDVVSCVSCPNSVSHQKYKYACSGLVNHHGRTIMMMGSHQCSSLVSQPDDCPVVPPPPPPIDRCCSNGDHSIDGSSSSSSVSSCVVQPSVNSNVQFVQLLVLQVVLQVLQVVDPQKDWQHDRPGNKTWMAGPDAQLLRLQLQLQQQVVSSHAWFWDQGSRHITIMGGRHHSPHDNVSSVVSSVVSVVSSLLSCCAPPVVVPVVPCDDPPDPRDDRDDPVSSCVRHQEDEDAPVVVVVVVVPSRHHNRNHRHYDYPVVVVVVVVVVVCVVVVVVVVPVPDDPDDPPPDDD/DDPVVCVVVVVVVVVVVVVCVVCVLVAQQAADDDPPPLVVVDDPDDDPDDDDPVVVVVCCVPRPVNHDNHQQHLQEFAFFFFFDDPLQVVLVVVLVVVVFWFQWCVSPVVLQVLQLVLLLVLCVLLVFPQLLHPPRPPHQKGKDKDQDVLQQLLLLVLLLLVLLLCVVCPPVPVDDSVVQQVQEEEEEALLAALSNVVSCVVSVHHYDHWYDPLQRAAALVRVLVVCVVSVVVRHAYREYEFEQQGRAFGDQHDLQSNLVSQVVHPSYAYEYEYAACSSLSSDVVSCVSCPNSVSHQKYKYACSGLVNHHGRTIMMMGSHQCSSLVSQPDDCPVVPPPPPPIDRCCSNGDHSIDGSSSSSSVSSCVVQPSVNSNVQFVQLLVLQVVLQVLQVVDPQKDWQHDRPGNKTWMAGPDAQLLRLQLQLQQVVVSSHAWFWDQDSRHITIMGGRHHSPHDNVSSVVSSVVSVVSSLLSCCAPPVVVPVVPCDDPPDPRDDRDDPVSSCVRHQEDEDAPVVVVVVVVPSRRHNRNHGHYDYPVVVVVVVVVVVCVVVVVVVVPVPDDPDPPPDDPD

InterPro domains:
  IPR002129 Pyridoxal phosphate-dependent decarboxylase, major domain [PF00282] (35-413)
  IPR010977 Aromatic-L-amino-acid decarboxylase [PR00800] (6-25)
  IPR010977 Aromatic-L-amino-acid decarboxylase [PR00800] (29-46)
  IPR010977 Aromatic-L-amino-acid decarboxylase [PR00800] (47-66)
  IPR010977 Aromatic-L-amino-acid decarboxylase [PR00800] (73-92)
  IPR010977 Aromatic-L-amino-acid decarboxylase [PR00800] (94-112)
  IPR010977 Aromatic-L-amino-acid decarboxylase [PR00800] (113-132)
  IPR010977 Aromatic-L-amino-acid decarboxylase [PR00800] (141-161)
  IPR010977 Aromatic-L-amino-acid decarboxylase [PR00800] (351-366)
  IPR010977 Aromatic-L-amino-acid decarboxylase [PR00800] (394-413)
  IPR010977 Aromatic-L-amino-acid decarboxylase [PTHR11999] (1-475)
  IPR015421 Pyridoxal phosphate-dependent transferase, major domain [G3DSA:3.40.640.10] (82-378)
  IPR015422 Pyridoxal phosphate-dependent transferase, small domain [G3DSA:3.90.1150.10] (379-484)
  IPR015424 Pyridoxal phosphate-dependent transferase [SSF53383] (1-472)
  IPR021115 Pyridoxal-phosphate binding site [PS00392] (298-319)

Nearest PDB structures (foldseek):
  8ora-assembly1_A-2  TM=9.652E-01  e=2.645E-61  Homo sapiens
  7eiw-assembly1_B  TM=9.854E-01  e=2.371E-59  Homo sapiens
  4e1o-assembly3_E  TM=9.764E-01  e=1.899E-59  Homo sapiens
  8or9-assembly1_A-2  TM=9.806E-01  e=6.091E-59  Homo sapiens
  1js6-assembly1_B  TM=9.775E-01  e=1.061E-58  Sus scrofa

Radius of gyration: 32.58 Å; Cα contacts (8 Å, |Δi|>4): 2326; chains: 2; bounding box: 98×86×152 Å